Protein AF-0000000077481425 (afdb_homodimer)

Nearest PDB structures (foldseek):
  7lt1-assembly1_A  TM=8.661E-01  e=5.786E-33  Homo sapiens
  7lt1-assembly2_B  TM=8.336E-01  e=1.258E-30  Homo sapiens
  5eog-assembly5_C  TM=7.168E-01  e=2.302E-15  Homo sapiens
  5eog-assembly2_B  TM=7.004E-01  e=5.080E-15  Homo sapiens
  5eom-assembly1_A  TM=6.920E-01  e=1.063E-14  Homo sapiens

Radius of gyration: 34.65 Å; Cα contacts (8 Å, |Δi|>4): 1442; chains: 2; bounding box: 66×109×74 Å

InterPro domains:
  IPR024810 MAB21L/Cyclic GMP-AMP synthase-like receptor [SM01265] (107-386)
  IPR046903 Mab-21-like, nucleotidyltransferase domain [PF03281] (161-279)
  IPR046906 Mab-21-like, HhH/H2TH-like domain [PF20266] (308-381)

Secondary structure (DSSP, 8-state):
------PPPB-TTT--BHHHHHHHHHHHHHHHHHHHHHHHHTTHHHHHHHHHHHHHHHHHHH-TTSPPGGG-EEEE-TTS----S--GGGS-HHHHS-STT--EEEEEEEEEEE-HHHHHHHEETTSSSTTEEEEE--SHHHHHHTGGGEEEEEETTEEEEEE-HHHHHHHHHHHHHHHHTTPPPPTTEEEEEEEETTEEEEEEEETTS--EEEEEEEEEEE-S--GGGGGGGGS--TTTTTSHHHHHHH-EEEES---TTS-TTT-EEEE-HHHHHHHHTTS-HHHHHHHHHHHHHHHHHSTT-SS--HHHHHHHHHHHHHHS-HHHHH-GGGHHHHHHHHHHHHHHHHHHT--B-SS-TT-BTTTT--HHHHHHHHHHHHHHHH-HHHHHHHHHHHHHHHHHHHHHHS--------------------------HHHHHHHHHHHHHHHHTTTS-EEEEEETTEEEEEEEEEETTEE-/------PPPB-TTT--BHHHHHHHHHHHHHHHHHHHHHHHHTTHHHHHHHHHHHHHHHHHHH-TTSPPGGG-EEE-BTTTB---S--GGGS-HHHHS-STT--EEEEEEEEEEE-HHHHHHHEETTSSSTTEEEEB--SHHHHHHTGGGEEEEEETTEEEEEE-HHHHHHHHHHHHHHHHTTPPPPTTEEEEEEEETTEEEEEEEETTS--EEEEEEEEEEE-S--GGGGGGGGS--TTTTTSHHHHHHH-EEEES---TTS-TTT-EEEE-HHHHHHHHTTS-HHHHHHHHHHHHHHHHHTTT-SS--HHHHHHHHHHHHHHS-HHHHH-GGGHHHHHHHHHHHHHHHHHHT--B-SS-TT-BTTTT--HHHHHHHHHHHHHHHH-HHHHHHHHHHHHHHHHHHHHHHS--------------------------HHHHHHHHHHHHHHHHTTTS-EEEEEETTEEEEEEEEEETTEE-

Foldseek 3Di:
DPDPPPDFDADPQQRHGLVVVLVLLVLLVVLLVVLVVLQVVLVPPVVVVVVVLVLQVVLCVLPVLFDHQVPKDKAQLVLLERDWLDQVVLFDLDVNCDPLSAREIEIETASAEAEQVQCQVQWAPVAADPQKTWGFDDDPVVCVSQVQQWDWDDDPRDITITGFLVRVLVVVCVSSCVRVVVDDDDVQWDWDWDDRRSWIKIWIDGDLHGIYIYTYHYKHFYAFEDPLLPVLVVDDFLCPPPCVVVQGGRGWIWGQDHDPPHDSGGMTGITSSRSLVSVVVPQAPLLVSLLSLLCSLLCVLCSPASQDGPVLLSQLVRVVSRVDDSVLSNDSSCSVVSNLVSLVSLLVCLVVQAGAGSSNRVDGSSVPPDNVRRVVSSVSSSVCSNHVCVRSVVSSVVSVVVVVVSCVVDDPPPPPDDDDCPDPPPPPPPDPPPPPPQNVQLVVVVVVVCVVQPPWDKAFDADPVRRRDRPWIDTHNDID/DPPPPPDFDADPQQRHGLVVVLVLLVLLVVLLVVLVVQQVVLVPPVVVVVVVLVLQVVLCVLPVLFDHQVPKDKAFASQLARDWLDQCVLFDLDPNCDPLSAREIEIETASAEAEQVQCQVQWAPVAADPQKTWGFDDDPVVCVSQVQQWDWDDDPRDITITGFLVRVLVVVCVSSCVRVVPDDDDVQWDWDWDDRRSWIKIWIDGGLHGIYIYTYHYKHFYAFEDPLLVVLVVDDFLCPPPQVVVQGGRGWIWGQDHDPPHDSTGMTGITSSRSLVSVVVPQAPLLSSLLSLLCSLLCVLVSPQSQDGPVLLSQLVRVVSRVDDSVLSNDSSCSVVSNLVSLVSLLVCLVVQAGAGSSNRVDGSSVPPDNVRRVVSSVSSSVCSNHVCVRSVVSSVVSVVVVVVSCVVDPPPPPPDDDDCPDPPPPDPPDPPPPPPQNVQLVVVVVVVCVVQPPWDKAFDADPVRRRDRPWIDTHNDID

Organism: Branchiostoma lanceolatum (NCBI:txid7740)

Structure (mmCIF, N/CA/C/O backbone):
data_AF-0000000077481425-model_v1
#
loop_
_entity.id
_entity.type
_entity.pdbx_description
1 polymer 'MB21D2 protein'
#
loop_
_atom_site.group_PDB
_atom_site.id
_atom_site.type_symbol
_atom_site.label_atom_id
_atom_site.label_alt_id
_atom_site.label_comp_id
_atom_site.label_asym_id
_atom_site.label_entity_id
_atom_site.label_seq_id
_atom_site.pdbx_PDB_ins_code
_atom_site.Cartn_x
_atom_site.Cartn_y
_atom_site.Cartn_z
_atom_site.occupancy
_atom_site.B_iso_or_equiv
_atom_site.auth_seq_id
_atom_site.auth_comp_id
_atom_site.auth_asym_id
_atom_site.auth_atom_id
_atom_site.pdbx_PDB_model_num
ATOM 1 N N . MET A 1 1 ? 41.625 13.18 6.562 1 22.5 1 MET A N 1
ATOM 2 C CA . MET A 1 1 ? 40.562 13.016 5.59 1 22.5 1 MET A CA 1
ATOM 3 C C . MET A 1 1 ? 39.469 12.125 6.145 1 22.5 1 MET A C 1
ATOM 5 O O . MET A 1 1 ? 39.688 10.938 6.383 1 22.5 1 MET A O 1
ATOM 9 N N . ALA A 1 2 ? 38.625 12.461 7.023 1 29.19 2 ALA A N 1
ATOM 10 C CA . ALA A 1 2 ? 37.875 11.617 7.953 1 29.19 2 ALA A CA 1
ATOM 11 C C . ALA A 1 2 ? 37 10.617 7.199 1 29.19 2 ALA A C 1
ATOM 13 O O . ALA A 1 2 ? 36.375 10.961 6.188 1 29.19 2 ALA A O 1
ATOM 14 N N . ALA A 1 3 ? 37.125 9.445 7.207 1 36.25 3 ALA A N 1
ATOM 15 C CA . ALA A 1 3 ? 36.469 8.289 6.602 1 36.25 3 ALA A CA 1
ATOM 16 C C . ALA A 1 3 ? 34.969 8.422 6.684 1 36.25 3 ALA A C 1
ATOM 18 O O . ALA A 1 3 ? 34.406 8.539 7.773 1 36.25 3 ALA A O 1
ATOM 19 N N . SER A 1 4 ? 34.25 9.07 5.844 1 41.47 4 SER A N 1
ATOM 20 C CA . SER A 1 4 ? 32.812 9.336 5.777 1 41.47 4 SER A CA 1
ATOM 21 C C . SER A 1 4 ? 32 8.125 6.227 1 41.47 4 SER A C 1
ATOM 23 O O . SER A 1 4 ? 32.156 7.031 5.68 1 41.47 4 SER A O 1
ATOM 25 N N . GLU A 1 5 ? 31.812 7.848 7.379 1 51.16 5 GLU A N 1
ATOM 26 C CA . GLU A 1 5 ? 31.156 6.711 8.016 1 51.16 5 GLU A CA 1
ATOM 27 C C . GLU A 1 5 ? 29.922 6.277 7.227 1 51.16 5 GLU A C 1
ATOM 29 O O . GLU A 1 5 ? 28.984 7.062 7.039 1 51.16 5 GLU A O 1
ATOM 34 N N . GLU A 1 6 ? 30.078 5.43 6.227 1 65.31 6 GLU A N 1
ATOM 35 C CA . GLU A 1 6 ? 29.062 4.875 5.336 1 65.31 6 GLU A CA 1
ATOM 36 C C . GLU A 1 6 ? 27.922 4.258 6.129 1 65.31 6 GLU A C 1
ATOM 38 O O . GLU A 1 6 ? 28.125 3.365 6.949 1 65.31 6 GLU A O 1
ATOM 43 N N . TRP A 1 7 ? 26.859 5.023 6.434 1 75.12 7 TRP A N 1
ATOM 44 C CA . TRP A 1 7 ? 25.703 4.562 7.199 1 75.12 7 TRP A CA 1
ATOM 45 C C . TRP A 1 7 ? 24.906 3.523 6.414 1 75.12 7 TRP A C 1
ATOM 47 O O . TRP A 1 7 ? 24.812 3.613 5.188 1 75.12 7 TRP A O 1
ATOM 57 N N . GLU A 1 8 ? 24.609 2.473 7.18 1 85 8 GLU A N 1
ATOM 58 C CA . GLU A 1 8 ? 23.75 1.431 6.621 1 85 8 GLU A CA 1
ATOM 59 C C . GLU A 1 8 ? 22.344 1.969 6.32 1 85 8 GLU A C 1
ATOM 61 O O . GLU A 1 8 ? 21.75 2.652 7.152 1 85 8 GLU A O 1
ATOM 66 N N . PRO A 1 9 ? 21.922 1.744 5.082 1 91.5 9 PRO A N 1
ATOM 67 C CA . PRO A 1 9 ? 20.578 2.205 4.762 1 91.5 9 PRO A CA 1
ATOM 68 C C . PRO A 1 9 ? 19.5 1.534 5.617 1 91.5 9 PRO A C 1
ATOM 70 O O . PRO A 1 9 ? 19.688 0.405 6.078 1 91.5 9 PRO A O 1
ATOM 73 N N . LEU A 1 10 ? 18.438 2.32 5.918 1 94.12 10 LEU A N 1
ATOM 74 C CA . LEU A 1 10 ? 17.266 1.813 6.637 1 94.12 10 LEU A CA 1
ATOM 75 C C . LEU A 1 10 ? 16.094 1.618 5.688 1 94.12 10 LEU A C 1
ATOM 77 O O . LEU A 1 10 ? 16.016 2.281 4.652 1 94.12 10 LEU A O 1
ATOM 81 N N . ASP A 1 11 ? 15.344 0.599 6.027 1 94.56 11 ASP A N 1
ATOM 82 C CA . ASP A 1 11 ? 14.008 0.583 5.449 1 94.56 11 ASP A CA 1
ATOM 83 C C . ASP A 1 11 ? 13.117 1.648 6.09 1 94.56 11 ASP A C 1
ATOM 85 O O . ASP A 1 11 ? 12.867 1.613 7.297 1 94.56 11 ASP A O 1
ATOM 89 N N . PHE A 1 12 ? 12.609 2.529 5.383 1 96.44 12 PHE A N 1
ATOM 90 C CA . PHE A 1 12 ? 11.914 3.703 5.895 1 96.44 12 PHE A CA 1
ATOM 91 C C . PHE A 1 12 ? 10.672 3.295 6.672 1 96.44 12 PHE A C 1
ATOM 93 O O . PHE A 1 12 ? 10.398 3.834 7.746 1 96.44 12 PHE A O 1
ATOM 100 N N . ARG A 1 13 ? 9.906 2.373 6.184 1 95 13 ARG A N 1
ATOM 101 C CA . ARG A 1 13 ? 8.617 2.008 6.773 1 95 13 ARG A CA 1
ATOM 102 C C . ARG A 1 13 ? 8.812 1.281 8.102 1 95 13 ARG A C 1
ATOM 104 O O . ARG A 1 13 ? 8.18 1.626 9.102 1 95 13 ARG A O 1
ATOM 111 N N . SER A 1 14 ? 9.656 0.322 8.102 1 93.12 14 SER A N 1
ATOM 112 C CA . SER A 1 14 ? 9.828 -0.497 9.297 1 93.12 14 SER A CA 1
ATOM 113 C C . SER A 1 14 ? 10.906 0.075 10.211 1 93.12 14 SER A C 1
ATOM 115 O O . SER A 1 14 ? 10.961 -0.248 11.398 1 93.12 14 SER A O 1
ATOM 117 N N . GLY A 1 15 ? 11.82 0.828 9.664 1 93.06 15 GLY A N 1
ATOM 118 C CA . GLY A 1 15 ? 12.922 1.376 10.438 1 93.06 15 GLY A CA 1
ATOM 119 C C . GLY A 1 15 ? 14.07 0.4 10.617 1 93.06 15 GLY A C 1
ATOM 120 O O . GLY A 1 15 ? 15.07 0.721 11.258 1 93.06 15 GLY A O 1
ATOM 121 N N . ILE A 1 16 ? 14.047 -0.733 9.945 1 91.88 16 ILE A N 1
ATOM 122 C CA . ILE A 1 16 ? 15.055 -1.776 10.125 1 91.88 16 ILE A CA 1
ATOM 123 C C . ILE A 1 16 ? 16.234 -1.529 9.18 1 91.88 16 ILE A C 1
ATOM 125 O O . ILE A 1 16 ? 16.047 -1.036 8.062 1 91.88 16 ILE A O 1
ATOM 129 N N . GLU A 1 17 ? 17.406 -1.892 9.664 1 93.25 17 GLU A N 1
ATOM 130 C CA . GLU A 1 17 ? 18.594 -1.773 8.82 1 93.25 17 GLU A CA 1
ATOM 131 C C . GLU A 1 17 ? 18.594 -2.824 7.711 1 93.25 17 GLU A C 1
ATOM 133 O O . GLU A 1 17 ? 18.188 -3.967 7.934 1 93.25 17 GLU A O 1
ATOM 138 N N . HIS A 1 18 ? 19.016 -2.422 6.539 1 94.62 18 HIS A N 1
ATOM 139 C CA . HIS A 1 18 ? 19.094 -3.344 5.41 1 94.62 18 HIS A CA 1
ATOM 140 C C . HIS A 1 18 ? 19.953 -4.559 5.754 1 94.62 18 HIS A C 1
ATOM 142 O O . HIS A 1 18 ? 19.656 -5.676 5.324 1 94.62 18 HIS A O 1
ATOM 148 N N . GLU A 1 19 ? 21 -4.324 6.516 1 92.56 19 GLU A N 1
ATOM 149 C CA . GLU A 1 19 ? 21.875 -5.422 6.902 1 92.56 19 GLU A CA 1
ATOM 150 C C . GLU A 1 19 ? 21.125 -6.473 7.719 1 92.56 19 GLU A C 1
ATOM 152 O O . GLU A 1 19 ? 21.344 -7.672 7.547 1 92.56 19 GLU A O 1
ATOM 157 N N . GLU A 1 20 ? 20.25 -6.02 8.539 1 90.12 20 GLU A N 1
ATOM 158 C CA . GLU A 1 20 ? 19.453 -6.945 9.344 1 90.12 20 GLU A CA 1
ATOM 159 C C . GLU A 1 20 ? 18.531 -7.785 8.477 1 90.12 20 GLU A C 1
ATOM 161 O O . GLU A 1 20 ? 18.344 -8.977 8.727 1 90.12 20 GLU A O 1
ATOM 166 N N . ILE A 1 21 ? 18 -7.203 7.473 1 92.44 21 ILE A N 1
ATOM 167 C CA . ILE A 1 21 ? 17.125 -7.918 6.551 1 92.44 21 ILE A CA 1
ATOM 168 C C . ILE A 1 21 ? 17.922 -8.961 5.773 1 92.44 21 ILE A C 1
ATOM 170 O O . ILE A 1 21 ? 17.469 -10.094 5.59 1 92.44 21 ILE A O 1
ATOM 174 N N . ARG A 1 22 ? 19.109 -8.57 5.324 1 93.38 22 ARG A N 1
ATOM 175 C CA . ARG A 1 22 ? 19.969 -9.516 4.617 1 93.38 22 ARG A CA 1
ATOM 176 C C . ARG A 1 22 ? 20.312 -10.711 5.5 1 93.38 22 ARG A C 1
ATOM 178 O O . ARG A 1 22 ? 20.328 -11.852 5.031 1 93.38 22 ARG A O 1
ATOM 185 N N . ASN A 1 23 ? 20.453 -10.406 6.738 1 88.69 23 ASN A N 1
ATOM 186 C CA . ASN A 1 23 ? 20.766 -11.477 7.68 1 88.69 23 ASN A CA 1
ATOM 187 C C . ASN A 1 23 ? 19.578 -12.406 7.887 1 88.69 23 ASN A C 1
ATOM 189 O O . ASN A 1 23 ? 19.75 -13.625 7.996 1 88.69 23 ASN A O 1
ATOM 193 N N . LEU A 1 24 ? 18.469 -11.844 7.969 1 87.94 24 LEU A N 1
ATOM 194 C CA . LEU A 1 24 ? 17.266 -12.641 8.148 1 87.94 24 LEU A CA 1
ATOM 195 C C . LEU A 1 24 ? 17.016 -13.531 6.934 1 87.94 24 LEU A C 1
ATOM 197 O O . LEU A 1 24 ? 16.625 -14.695 7.082 1 87.94 24 LEU A O 1
ATOM 201 N N . VAL A 1 25 ? 17.234 -13.008 5.766 1 90.06 25 VAL A N 1
ATOM 202 C CA . VAL A 1 25 ? 17.031 -13.766 4.535 1 90.06 25 VAL A CA 1
ATOM 203 C C . VAL A 1 25 ? 18.062 -14.898 4.457 1 90.06 25 VAL A C 1
ATOM 205 O O . VAL A 1 25 ? 17.734 -16.016 4.059 1 90.06 25 VAL A O 1
ATOM 208 N N . ALA A 1 26 ? 19.266 -14.57 4.863 1 87.38 26 ALA A N 1
ATOM 209 C CA . ALA A 1 26 ? 20.312 -15.594 4.883 1 87.38 26 ALA A CA 1
ATOM 210 C C . ALA A 1 26 ? 19.969 -16.703 5.871 1 87.38 26 ALA A C 1
ATOM 212 O O . ALA A 1 26 ? 20.234 -17.875 5.609 1 87.38 26 ALA A O 1
ATOM 213 N N . TYR A 1 27 ? 19.422 -16.312 6.941 1 84.62 27 TYR A N 1
ATOM 214 C CA . TYR A 1 27 ? 19.016 -17.281 7.953 1 84.62 27 TYR A CA 1
ATOM 215 C C . TYR A 1 27 ? 17.922 -18.203 7.418 1 84.62 27 TYR A C 1
ATOM 217 O O . TYR A 1 27 ? 17.969 -19.422 7.637 1 84.62 27 TYR A O 1
ATOM 225 N N . PHE A 1 28 ? 17 -17.672 6.742 1 84.94 28 PHE A N 1
ATOM 226 C CA . PHE A 1 28 ? 15.938 -18.469 6.137 1 84.94 28 PHE A CA 1
ATOM 227 C C . PHE A 1 28 ? 16.5 -19.422 5.082 1 84.94 28 PHE A C 1
ATOM 229 O O . PHE A 1 28 ? 16.047 -20.547 4.949 1 84.94 28 PHE A O 1
ATOM 236 N N . LYS A 1 29 ? 17.406 -18.906 4.355 1 82.62 29 LYS A N 1
ATOM 237 C CA . LYS A 1 29 ? 18.047 -19.719 3.33 1 82.62 29 LYS A CA 1
ATOM 238 C C . LYS A 1 29 ? 18.703 -20.953 3.945 1 82.62 29 LYS A C 1
ATOM 240 O O . LYS A 1 29 ? 18.625 -22.047 3.398 1 82.62 29 LYS A O 1
ATOM 245 N N . ARG A 1 30 ? 19.375 -20.766 4.992 1 79.88 30 ARG A N 1
ATOM 246 C CA . ARG A 1 30 ? 20.031 -21.875 5.688 1 79.88 30 ARG A CA 1
ATOM 247 C C . ARG A 1 30 ? 19 -22.891 6.172 1 79.88 30 ARG A C 1
ATOM 249 O O . ARG A 1 30 ? 19.25 -24.109 6.125 1 79.88 30 ARG A O 1
ATOM 256 N N . TYR A 1 31 ? 17.953 -22.422 6.605 1 75.06 31 TYR A N 1
ATOM 257 C CA . TYR A 1 31 ? 16.875 -23.312 7.031 1 75.06 31 TYR A CA 1
ATOM 258 C C . TYR A 1 31 ? 16.359 -24.141 5.863 1 75.06 31 TYR A C 1
ATOM 260 O O . TYR A 1 31 ? 16.188 -25.359 5.996 1 75.06 31 TYR A O 1
ATOM 268 N N . GLN A 1 32 ? 16.094 -23.516 4.781 1 74.25 32 GLN A N 1
ATOM 269 C CA . GLN A 1 32 ? 15.586 -24.219 3.613 1 74.25 32 GLN A CA 1
ATOM 270 C C . GLN A 1 32 ? 16.562 -25.297 3.146 1 74.25 32 GLN A C 1
ATOM 272 O O . GLN A 1 32 ? 16.141 -26.391 2.746 1 74.25 32 GLN A O 1
ATOM 277 N N . GLN A 1 33 ? 17.766 -24.938 3.217 1 73.88 33 GLN A N 1
ATOM 278 C CA . GLN A 1 33 ? 18.797 -25.891 2.824 1 73.88 33 GLN A CA 1
ATOM 279 C C . GLN A 1 33 ? 18.844 -27.078 3.785 1 73.88 33 GLN A C 1
ATOM 281 O O . GLN A 1 33 ? 19.016 -28.234 3.359 1 73.88 33 GLN A O 1
ATOM 286 N N . HIS A 1 34 ? 18.734 -26.75 4.938 1 72.12 34 HIS A N 1
ATOM 287 C CA . HIS A 1 34 ? 18.719 -27.797 5.953 1 72.12 34 HIS A CA 1
ATOM 288 C C . HIS A 1 34 ? 17.516 -28.719 5.758 1 72.12 34 HIS A C 1
ATOM 290 O O . HIS A 1 34 ? 17.656 -29.938 5.824 1 72.12 34 HIS A O 1
ATOM 296 N N . MET A 1 35 ? 16.438 -28.156 5.508 1 69.19 35 MET A N 1
ATOM 297 C CA . MET A 1 35 ? 15.211 -28.922 5.309 1 69.19 35 MET A CA 1
ATOM 298 C C . MET A 1 35 ? 15.32 -29.797 4.062 1 69.19 35 MET A C 1
ATOM 300 O O . MET A 1 35 ? 14.852 -30.938 4.055 1 69.19 35 MET A O 1
ATOM 304 N N . ALA A 1 36 ? 15.812 -29.203 3.053 1 68.12 36 ALA A N 1
ATOM 305 C CA . ALA A 1 36 ? 16.016 -29.984 1.825 1 68.12 36 ALA A CA 1
ATOM 306 C C . ALA A 1 36 ? 16.906 -31.188 2.072 1 68.12 36 ALA A C 1
ATOM 308 O O . ALA A 1 36 ? 16.672 -32.25 1.53 1 68.12 36 ALA A O 1
ATOM 309 N N . LYS A 1 37 ? 17.906 -31.016 2.871 1 68.31 37 LYS A N 1
ATOM 310 C CA . LYS A 1 37 ? 18.828 -32.094 3.213 1 68.31 37 LYS A CA 1
ATOM 311 C C . LYS A 1 37 ? 18.141 -33.156 4.039 1 68.31 37 LYS A C 1
ATOM 313 O O . LYS A 1 37 ? 18.344 -34.375 3.814 1 68.31 37 LYS A O 1
ATOM 318 N N . VAL A 1 38 ? 17.344 -32.719 4.914 1 65.94 38 VAL A N 1
ATOM 319 C CA . VAL A 1 38 ? 16.609 -33.656 5.766 1 65.94 38 VAL A CA 1
ATOM 320 C C . VAL A 1 38 ? 15.641 -34.469 4.914 1 65.94 38 VAL A C 1
ATOM 322 O O . VAL A 1 38 ? 15.531 -35.688 5.102 1 65.94 38 VAL A O 1
ATOM 325 N N . CYS A 1 39 ? 14.984 -33.844 4.023 1 64.94 39 CYS A N 1
ATOM 326 C CA . CYS A 1 39 ? 14.016 -34.531 3.176 1 64.94 39 CYS A CA 1
ATOM 327 C C . CYS A 1 39 ? 14.711 -35.531 2.252 1 64.94 39 CYS A C 1
ATOM 329 O O . CYS A 1 39 ? 14.164 -36.594 1.973 1 64.94 39 CYS A O 1
ATOM 331 N N . ARG A 1 40 ? 15.852 -35.25 1.825 1 64.62 40 ARG A N 1
ATOM 332 C CA . ARG A 1 40 ? 16.609 -36.125 0.938 1 64.62 40 ARG A CA 1
ATOM 333 C C . ARG A 1 40 ? 17.156 -37.312 1.696 1 64.62 40 ARG A C 1
ATOM 335 O O . ARG A 1 40 ? 17.156 -38.438 1.172 1 64.62 40 ARG A O 1
ATOM 342 N N . THR A 1 41 ? 17.672 -37 2.768 1 63.34 41 THR A N 1
ATOM 343 C CA . THR A 1 41 ? 18.328 -38.062 3.551 1 63.34 41 THR A CA 1
ATOM 344 C C . THR A 1 41 ? 17.297 -39.062 4.062 1 63.34 41 THR A C 1
ATOM 346 O O . THR A 1 41 ? 17.594 -40.25 4.164 1 63.34 41 THR A O 1
ATOM 349 N N . LYS A 1 42 ? 16.203 -38.625 4.355 1 60 42 LYS A N 1
ATOM 350 C CA . LYS A 1 42 ? 15.219 -39.562 4.891 1 60 42 LYS A CA 1
ATOM 351 C C . LYS A 1 42 ? 14.586 -40.406 3.781 1 60 42 LYS A C 1
ATOM 353 O O . LYS A 1 42 ? 13.836 -41.344 4.055 1 60 42 LYS A O 1
ATOM 358 N N . GLY A 1 43 ? 15.188 -40.438 2.533 1 56.25 43 GLY A N 1
ATOM 359 C CA . GLY A 1 43 ? 14.859 -41.312 1.427 1 56.25 43 GLY A CA 1
ATOM 360 C C . GLY A 1 43 ? 13.414 -41.188 0.982 1 56.25 43 GLY A C 1
ATOM 361 O O . GLY A 1 43 ? 12.898 -42.062 0.273 1 56.25 43 GLY A O 1
ATOM 362 N N . GLY A 1 44 ? 12.742 -40.062 1.331 1 62.44 44 GLY A N 1
ATOM 363 C CA . GLY A 1 44 ? 11.297 -40.094 1.196 1 62.44 44 GLY A CA 1
ATOM 364 C C . GLY A 1 44 ? 10.812 -39.562 -0.135 1 62.44 44 GLY A C 1
ATOM 365 O O . GLY A 1 44 ? 9.891 -40.094 -0.738 1 62.44 44 GLY A O 1
ATOM 366 N N . GLU A 1 45 ? 11.695 -38.812 -0.823 1 71.25 45 GLU A N 1
ATOM 367 C CA . GLU A 1 45 ? 11.18 -38.188 -2.031 1 71.25 45 GLU A CA 1
ATOM 368 C C . GLU A 1 45 ? 11.32 -39.094 -3.242 1 71.25 45 GLU A C 1
ATOM 370 O O . GLU A 1 45 ? 10.375 -39.281 -4.02 1 71.25 45 GLU A O 1
ATOM 375 N N . GLU A 1 46 ? 12.516 -39.719 -3.371 1 74.5 46 GLU A N 1
ATOM 376 C CA . GLU A 1 46 ? 12.742 -40.594 -4.516 1 74.5 46 GLU A CA 1
ATOM 377 C C . GLU A 1 46 ? 11.859 -41.812 -4.445 1 74.5 46 GLU A C 1
ATOM 379 O O . GLU A 1 46 ? 11.312 -42.25 -5.457 1 74.5 46 GLU A O 1
ATOM 384 N N . ALA A 1 47 ? 11.742 -42.344 -3.295 1 76.88 47 ALA A N 1
ATOM 385 C CA . ALA A 1 47 ? 10.93 -43.531 -3.111 1 76.88 47 ALA A CA 1
ATOM 386 C C . ALA A 1 47 ? 9.453 -43.25 -3.385 1 76.88 47 ALA A C 1
ATOM 388 O O . ALA A 1 47 ? 8.758 -44.062 -4 1 76.88 47 ALA A O 1
ATOM 389 N N . THR A 1 48 ? 9.008 -42.156 -2.912 1 80.75 48 THR A N 1
ATOM 390 C CA . THR A 1 48 ? 7.613 -41.812 -3.113 1 80.75 48 THR A CA 1
ATOM 391 C C . THR A 1 48 ? 7.34 -41.5 -4.586 1 80.75 48 THR A C 1
ATOM 393 O O . THR A 1 48 ? 6.254 -41.812 -5.094 1 80.75 48 THR A O 1
ATOM 396 N N . ARG A 1 49 ? 8.312 -40.938 -5.246 1 81 49 ARG A N 1
ATOM 397 C CA . ARG A 1 49 ? 8.156 -40.656 -6.672 1 81 49 ARG A CA 1
ATOM 398 C C . ARG A 1 49 ? 8.062 -41.969 -7.469 1 81 49 ARG A C 1
ATOM 400 O O . ARG A 1 49 ? 7.23 -42.062 -8.375 1 81 49 ARG A O 1
ATOM 407 N N . GLU A 1 50 ? 8.898 -42.844 -7.168 1 83.62 50 GLU A N 1
ATOM 408 C CA . GLU A 1 50 ? 8.859 -44.125 -7.832 1 83.62 50 GLU A CA 1
ATOM 409 C C . GLU A 1 50 ? 7.531 -44.844 -7.582 1 83.62 50 GLU A C 1
ATOM 411 O O . GLU A 1 50 ? 6.973 -45.469 -8.492 1 83.62 50 GLU A O 1
ATOM 416 N N . PHE A 1 51 ? 7.113 -44.812 -6.465 1 86.56 51 PHE A N 1
ATOM 417 C CA . PHE A 1 51 ? 5.82 -45.406 -6.121 1 86.56 51 PHE A CA 1
ATOM 418 C C . PHE A 1 51 ? 4.707 -44.75 -6.953 1 86.56 51 PHE A C 1
ATOM 420 O O . PHE A 1 51 ? 3.855 -45.469 -7.496 1 86.56 51 PHE A O 1
ATOM 427 N N . MET A 1 52 ? 4.75 -43.469 -6.992 1 87.31 52 MET A N 1
ATOM 428 C CA . MET A 1 52 ? 3.723 -42.719 -7.734 1 87.31 52 MET A CA 1
ATOM 429 C C . MET A 1 52 ? 3.768 -43.094 -9.219 1 87.31 52 MET A C 1
ATOM 431 O O . MET A 1 52 ? 2.725 -43.281 -9.852 1 87.31 52 MET A O 1
ATOM 435 N N . GLU A 1 53 ? 4.934 -43.156 -9.758 1 88.56 53 GLU A N 1
ATOM 436 C CA . GLU A 1 53 ? 5.074 -43.562 -11.164 1 88.56 53 GLU A CA 1
ATOM 437 C C . GLU A 1 53 ? 4.527 -44.969 -11.406 1 88.56 53 GLU A C 1
ATOM 439 O O . GLU A 1 53 ? 3.889 -45.219 -12.43 1 88.56 53 GLU A O 1
ATOM 444 N N . ASN A 1 54 ? 4.797 -45.812 -10.477 1 90.31 54 ASN A N 1
ATOM 445 C CA . ASN A 1 54 ? 4.27 -47.156 -10.586 1 90.31 54 ASN A CA 1
ATOM 446 C C . ASN A 1 54 ? 2.748 -47.188 -10.484 1 90.31 54 ASN A C 1
ATOM 448 O O . ASN A 1 54 ? 2.084 -47.906 -11.219 1 90.31 54 ASN A O 1
ATOM 452 N N . LEU A 1 55 ? 2.281 -46.5 -9.586 1 92.69 55 LEU A N 1
ATOM 453 C CA . LEU A 1 55 ? 0.835 -46.375 -9.43 1 92.69 55 LEU A CA 1
ATOM 454 C C . LEU A 1 55 ? 0.191 -45.906 -10.727 1 92.69 55 LEU A C 1
ATOM 456 O O . LEU A 1 55 ? -0.823 -46.438 -11.164 1 92.69 55 LEU A O 1
ATOM 460 N N . LEU A 1 56 ? 0.773 -44.938 -11.328 1 92.94 56 LEU A N 1
ATOM 461 C CA . LEU A 1 56 ? 0.2 -44.312 -12.523 1 92.94 56 LEU A CA 1
ATOM 462 C C . LEU A 1 56 ? 0.359 -45.219 -13.734 1 92.94 56 LEU A C 1
ATOM 464 O O . LEU A 1 56 ? -0.456 -45.188 -14.656 1 92.94 56 LEU A O 1
ATOM 468 N N . ARG A 1 57 ? 1.369 -46.062 -13.711 1 93.88 57 ARG A N 1
ATOM 469 C CA . ARG A 1 57 ? 1.487 -47.094 -14.734 1 93.88 57 ARG A CA 1
ATOM 470 C C . ARG A 1 57 ? 0.334 -48.094 -14.641 1 93.88 57 ARG A C 1
ATOM 472 O O . ARG A 1 57 ? -0.161 -48.594 -15.656 1 93.88 57 ARG A O 1
ATOM 479 N N . LEU A 1 58 ? -0.034 -48.406 -13.438 1 95.12 58 LEU A N 1
ATOM 480 C CA . LEU A 1 58 ? -1.158 -49.312 -13.219 1 95.12 58 LEU A CA 1
ATOM 481 C C . LEU A 1 58 ? -2.467 -48.656 -13.672 1 95.12 58 LEU A C 1
ATOM 483 O O . LEU A 1 58 ? -3.363 -49.344 -14.156 1 95.12 58 LEU A O 1
ATOM 487 N N . VAL A 1 59 ? -2.562 -47.406 -13.492 1 96.06 59 VAL A N 1
ATOM 488 C CA . VAL A 1 59 ? -3.752 -46.688 -13.969 1 96.06 59 VAL A CA 1
ATOM 489 C C . VAL A 1 59 ? -3.83 -46.781 -15.492 1 96.06 59 VAL A C 1
ATOM 491 O O . VAL A 1 59 ? -4.91 -46.969 -16.062 1 96.06 59 VAL A O 1
ATOM 494 N N . HIS A 1 60 ? -2.67 -46.594 -16.156 1 95.94 60 HIS A N 1
ATOM 495 C CA . HIS A 1 60 ? -2.615 -46.75 -17.609 1 95.94 60 HIS A CA 1
ATOM 496 C C . HIS A 1 60 ? -3.078 -48.156 -18.031 1 95.94 60 HIS A C 1
ATOM 498 O O . HIS A 1 60 ? -3.771 -48.281 -19.047 1 95.94 60 HIS A O 1
ATOM 504 N N . LYS A 1 61 ? -2.715 -49.156 -17.312 1 95.12 61 LYS A N 1
ATOM 505 C CA . LYS A 1 61 ? -3.129 -50.5 -17.609 1 95.12 61 LYS A CA 1
ATOM 506 C C . LYS A 1 61 ? -4.629 -50.688 -17.406 1 95.12 61 LYS A C 1
ATOM 508 O O . LYS A 1 61 ? -5.277 -51.438 -18.141 1 95.12 61 LYS A O 1
ATOM 513 N N . TYR A 1 62 ? -5.117 -50.031 -16.422 1 95.5 62 TYR A N 1
ATOM 514 C CA . TYR A 1 62 ? -6.547 -50.062 -16.125 1 95.5 62 TYR A CA 1
ATOM 515 C C . TYR A 1 62 ? -7.355 -49.406 -17.234 1 95.5 62 TYR A C 1
ATOM 517 O O . TYR A 1 62 ? -8.398 -49.906 -17.656 1 95.5 62 TYR A O 1
ATOM 525 N N . ASP A 1 63 ? -6.945 -48.25 -17.672 1 96.19 63 ASP A N 1
ATOM 526 C CA . ASP A 1 63 ? -7.551 -47.5 -18.766 1 96.19 63 ASP A CA 1
ATOM 527 C C . ASP A 1 63 ? -6.484 -46.906 -19.688 1 96.19 63 ASP A C 1
ATOM 529 O O . ASP A 1 63 ? -5.781 -45.969 -19.312 1 96.19 63 ASP A O 1
ATOM 533 N N . ARG A 1 64 ? -6.461 -47.312 -20.891 1 94 64 ARG A N 1
ATOM 534 C CA . ARG A 1 64 ? -5.395 -46.969 -21.828 1 94 64 ARG A CA 1
ATOM 535 C C . ARG A 1 64 ? -5.484 -45.531 -22.281 1 94 64 ARG A C 1
ATOM 537 O O . ARG A 1 64 ? -4.531 -45 -22.844 1 94 64 ARG A O 1
ATOM 544 N N . ARG A 1 65 ? -6.547 -44.812 -21.984 1 94.62 65 ARG A N 1
ATOM 545 C CA . ARG A 1 65 ? -6.629 -43.375 -22.266 1 94.62 65 ARG A CA 1
ATOM 546 C C . ARG A 1 65 ? -5.672 -42.594 -21.391 1 94.62 65 ARG A C 1
ATOM 548 O O . ARG A 1 65 ? -5.289 -41.469 -21.719 1 94.62 65 ARG A O 1
ATOM 555 N N . PHE A 1 66 ? -5.387 -43.281 -20.25 1 95.44 66 PHE A N 1
ATOM 556 C CA . PHE A 1 66 ? -4.406 -42.688 -19.344 1 95.44 66 PHE A CA 1
ATOM 557 C C . PHE A 1 66 ? -2.998 -42.812 -19.922 1 95.44 66 PHE A C 1
ATOM 559 O O . PHE A 1 66 ? -2.578 -43.906 -20.312 1 95.44 66 PHE A O 1
ATOM 566 N N . PRO A 1 67 ? -2.33 -41.688 -19.984 1 94.69 67 PRO A N 1
ATOM 567 C CA . PRO A 1 67 ? -1.009 -41.75 -20.609 1 94.69 67 PRO A CA 1
ATOM 568 C C . PRO A 1 67 ? 0.039 -42.406 -19.719 1 94.69 67 PRO A C 1
ATOM 570 O O . PRO A 1 67 ? -0.225 -42.688 -18.547 1 94.69 67 PRO A O 1
ATOM 573 N N . LEU A 1 68 ? 1.174 -42.625 -20.344 1 92.31 68 LEU A N 1
ATOM 574 C CA . LEU A 1 68 ? 2.301 -43.188 -19.609 1 92.31 68 LEU A CA 1
ATOM 575 C C . LEU A 1 68 ? 3.062 -42.094 -18.859 1 92.31 68 LEU A C 1
ATOM 577 O O . LEU A 1 68 ? 3.061 -40.938 -19.281 1 92.31 68 LEU A O 1
ATOM 581 N N . PRO A 1 69 ? 3.744 -42.438 -17.766 1 86.69 69 PRO A N 1
ATOM 582 C CA . PRO A 1 69 ? 4.418 -41.469 -16.906 1 86.69 69 PRO A CA 1
ATOM 583 C C . PRO A 1 69 ? 5.5 -40.688 -17.641 1 86.69 69 PRO A C 1
ATOM 585 O O . PRO A 1 69 ? 5.844 -39.562 -17.25 1 86.69 69 PRO A O 1
ATOM 588 N N . LYS A 1 70 ? 6.086 -41.125 -18.641 1 80.81 70 LYS A N 1
ATOM 589 C CA . LYS A 1 70 ? 7.117 -40.438 -19.406 1 80.81 70 LYS A CA 1
ATOM 590 C C . LYS A 1 70 ? 6.586 -39.125 -19.969 1 80.81 70 LYS A C 1
ATOM 592 O O . LYS A 1 70 ? 7.359 -38.219 -20.25 1 80.81 70 LYS A O 1
ATOM 597 N N . ASP A 1 71 ? 5.305 -39 -19.984 1 81.81 71 ASP A N 1
ATOM 598 C CA . ASP A 1 71 ? 4.668 -37.844 -20.609 1 81.81 71 ASP A CA 1
ATOM 599 C C . ASP A 1 71 ? 4.254 -36.812 -19.547 1 81.81 71 ASP A C 1
ATOM 601 O O . ASP A 1 71 ? 3.734 -35.75 -19.891 1 81.81 71 ASP A O 1
ATOM 605 N N . PHE A 1 72 ? 4.539 -37.188 -18.375 1 85.25 72 PHE A N 1
ATOM 606 C CA . PHE A 1 72 ? 4.066 -36.344 -17.312 1 85.25 72 PHE A CA 1
ATOM 607 C C . PHE A 1 72 ? 5.027 -35.188 -17.078 1 85.25 72 PHE A C 1
ATOM 609 O O . PHE A 1 72 ? 6.234 -35.312 -17.297 1 85.25 72 PHE A O 1
ATOM 616 N N . LEU A 1 73 ? 4.473 -34.062 -16.781 1 81.06 73 LEU A N 1
ATOM 617 C CA . LEU A 1 73 ? 5.262 -32.906 -16.312 1 81.06 73 LEU A CA 1
ATOM 618 C C . LEU A 1 73 ? 5.145 -32.75 -14.805 1 81.06 73 LEU A C 1
ATOM 620 O O . LEU A 1 73 ? 4.043 -32.562 -14.281 1 81.06 73 LEU A O 1
ATOM 624 N N . PHE A 1 74 ? 6.262 -32.938 -14.141 1 76.56 74 PHE A N 1
ATOM 625 C CA . PHE A 1 74 ? 6.305 -32.75 -12.695 1 76.56 74 PHE A CA 1
ATOM 626 C C . PHE A 1 74 ? 6.746 -31.328 -12.352 1 76.56 74 PHE A C 1
ATOM 628 O O . PHE A 1 74 ? 7.852 -30.906 -12.703 1 76.56 74 PHE A O 1
ATOM 635 N N . LEU A 1 75 ? 5.828 -30.578 -11.883 1 73.69 75 LEU A N 1
ATOM 636 C CA . LEU A 1 75 ? 6.129 -29.219 -11.453 1 73.69 75 LEU A CA 1
ATOM 637 C C . LEU A 1 75 ? 6.336 -29.156 -9.945 1 73.69 75 LEU A C 1
ATOM 639 O O . LEU A 1 75 ? 5.59 -29.781 -9.188 1 73.69 75 LEU A O 1
ATOM 643 N N . ARG A 1 76 ? 7.656 -28.719 -9.75 1 62.94 76 ARG A N 1
ATOM 644 C CA . ARG A 1 76 ? 7.906 -28.531 -8.32 1 62.94 76 ARG A CA 1
ATOM 645 C C . ARG A 1 76 ? 7.629 -27.094 -7.902 1 62.94 76 ARG A C 1
ATOM 647 O O . ARG A 1 76 ? 8.086 -26.141 -8.547 1 62.94 76 ARG A O 1
ATOM 654 N N . ASP A 1 77 ? 6.867 -26.672 -7.445 1 49.41 77 ASP A N 1
ATOM 655 C CA . ASP A 1 77 ? 6.637 -25.312 -6.965 1 49.41 77 ASP A CA 1
ATOM 656 C C . ASP A 1 77 ? 7.77 -24.844 -6.047 1 49.41 77 ASP A C 1
ATOM 658 O O . ASP A 1 77 ? 8.344 -25.656 -5.312 1 49.41 77 ASP A O 1
ATOM 662 N N . ASN A 1 78 ? 8.781 -24.281 -6.586 1 44.16 78 ASN A N 1
ATOM 663 C CA . ASN A 1 78 ? 9.961 -23.875 -5.824 1 44.16 78 ASN A CA 1
ATOM 664 C C . ASN A 1 78 ? 9.695 -23.906 -4.324 1 44.16 78 ASN A C 1
ATOM 666 O O . ASN A 1 78 ? 10.625 -24.047 -3.529 1 44.16 78 ASN A O 1
ATOM 670 N N . THR A 1 79 ? 8.828 -22.938 -3.938 1 40.72 79 THR A N 1
ATOM 671 C CA . THR A 1 79 ? 8.484 -23.031 -2.525 1 40.72 79 THR A CA 1
ATOM 672 C C . THR A 1 79 ? 7.891 -24.406 -2.209 1 40.72 79 THR A C 1
ATOM 674 O O . THR A 1 79 ? 7.184 -24.562 -1.212 1 40.72 79 THR A O 1
ATOM 677 N N . PHE A 1 80 ? 8.438 -25.438 -2.873 1 39.91 80 PHE A N 1
ATOM 678 C CA . PHE A 1 80 ? 8 -26.812 -2.768 1 39.91 80 PHE A CA 1
ATOM 679 C C . PHE A 1 80 ? 6.617 -27 -3.377 1 39.91 80 PHE A C 1
ATOM 681 O O . PHE A 1 80 ? 5.918 -27.969 -3.074 1 39.91 80 PHE A O 1
ATOM 688 N N . GLU A 1 81 ? 6.074 -25.797 -4.129 1 42.34 81 GLU A N 1
ATOM 689 C CA . GLU A 1 81 ? 4.699 -25.953 -4.59 1 42.34 81 GLU A CA 1
ATOM 690 C C . GLU A 1 81 ? 4.598 -25.766 -6.102 1 42.34 81 GLU A C 1
ATOM 692 O O . GLU A 1 81 ? 5.277 -24.906 -6.668 1 42.34 81 GLU A O 1
ATOM 697 N N . GLY A 1 82 ? 4.582 -26.656 -6.945 1 41.38 82 GLY A N 1
ATOM 698 C CA . GLY A 1 82 ? 4.066 -26.562 -8.305 1 41.38 82 GLY A CA 1
ATOM 699 C C . GLY A 1 82 ? 2.777 -25.766 -8.391 1 41.38 82 GLY A C 1
ATOM 700 O O . GLY A 1 82 ? 1.808 -26.062 -7.691 1 41.38 82 GLY A O 1
ATOM 701 N N . VAL A 1 83 ? 2.732 -24.281 -8.812 1 51.66 83 VAL A N 1
ATOM 702 C CA . VAL A 1 83 ? 1.489 -23.531 -8.664 1 51.66 83 VAL A CA 1
ATOM 703 C C . VAL A 1 83 ? 0.802 -23.391 -10.023 1 51.66 83 VAL A C 1
ATOM 705 O O . VAL A 1 83 ? 1.466 -23.234 -11.047 1 51.66 83 VAL A O 1
ATOM 708 N N . LEU A 1 84 ? -0.251 -24.016 -10.211 1 46.56 84 LEU A N 1
ATOM 709 C CA . LEU A 1 84 ? -1.145 -23.797 -11.336 1 46.56 84 LEU A CA 1
ATOM 710 C C . LEU A 1 84 ? -2.104 -22.641 -11.047 1 46.56 84 LEU A C 1
ATOM 712 O O . LEU A 1 84 ? -2.377 -22.328 -9.891 1 46.56 84 LEU A O 1
ATOM 716 N N . ASP A 1 85 ? -2.273 -21.875 -12.062 1 46.16 85 ASP A N 1
ATOM 717 C CA . ASP A 1 85 ? -3.277 -20.828 -11.93 1 46.16 85 ASP A CA 1
ATOM 718 C C . ASP A 1 85 ? -4.637 -21.406 -11.555 1 46.16 85 ASP A C 1
ATOM 720 O O . ASP A 1 85 ? -5.441 -21.75 -12.422 1 46.16 85 ASP A O 1
ATOM 724 N N . MET A 1 86 ? -4.73 -21.812 -10.344 1 49.75 86 MET A N 1
ATOM 725 C CA . MET A 1 86 ? -6 -22.344 -9.852 1 49.75 86 MET A CA 1
ATOM 726 C C . MET A 1 86 ? -6.559 -21.469 -8.742 1 49.75 86 MET A C 1
ATOM 728 O O . MET A 1 86 ? -5.801 -20.891 -7.953 1 49.75 86 MET A O 1
ATOM 732 N N . GLN A 1 87 ? -7.852 -21.156 -8.891 1 51.5 87 GLN A N 1
ATOM 733 C CA . GLN A 1 87 ? -8.492 -20.359 -7.852 1 51.5 87 GLN A CA 1
ATOM 734 C C . GLN A 1 87 ? -8.406 -21.031 -6.492 1 51.5 87 GLN A C 1
ATOM 736 O O . GLN A 1 87 ? -8.656 -22.234 -6.379 1 51.5 87 GLN A O 1
ATOM 741 N N . PRO A 1 88 ? -7.898 -20.312 -5.605 1 45.12 88 PRO A N 1
ATOM 742 C CA . PRO A 1 88 ? -7.766 -20.891 -4.273 1 45.12 88 PRO A CA 1
ATOM 743 C C . PRO A 1 88 ? -9.078 -21.484 -3.756 1 45.12 88 PRO A C 1
ATOM 745 O O . PRO A 1 88 ? -9.062 -22.453 -2.994 1 45.12 88 PRO A O 1
ATOM 748 N N . SER A 1 89 ? -10.102 -20.828 -4.129 1 48.47 89 SER A N 1
ATOM 749 C CA . SER A 1 89 ? -11.391 -21.297 -3.631 1 48.47 89 SER A CA 1
ATOM 750 C C . SER A 1 89 ? -11.664 -22.734 -4.07 1 48.47 89 SER A C 1
ATOM 752 O O . SER A 1 89 ? -12.5 -23.422 -3.482 1 48.47 89 SER A O 1
ATOM 754 N N . GLN A 1 90 ? -11.031 -23.062 -5.062 1 45.91 90 GLN A N 1
ATOM 755 C CA . GLN A 1 90 ? -11.305 -24.375 -5.621 1 45.91 90 GLN A CA 1
ATOM 756 C C . GLN A 1 90 ? -10.523 -25.453 -4.883 1 45.91 90 GLN A C 1
ATOM 758 O O . GLN A 1 90 ? -10.781 -26.656 -5.059 1 45.91 90 GLN A O 1
ATOM 763 N N . PHE A 1 91 ? -9.531 -24.922 -4.16 1 46.34 91 PHE A N 1
ATOM 764 C CA . PHE A 1 91 ? -8.727 -25.891 -3.424 1 46.34 91 PHE A CA 1
ATOM 765 C C . PHE A 1 91 ? -8.977 -25.766 -1.925 1 46.34 91 PHE A C 1
ATOM 767 O O . PHE A 1 91 ? -9.211 -24.672 -1.416 1 46.34 91 PHE A O 1
ATOM 774 N N . ARG A 1 92 ? -9.438 -26.828 -1.353 1 44.75 92 ARG A N 1
ATOM 775 C CA . ARG A 1 92 ? -9.547 -26.781 0.102 1 44.75 92 ARG A CA 1
ATOM 776 C C . ARG A 1 92 ? -8.273 -26.219 0.729 1 44.75 92 ARG A C 1
ATOM 778 O O . ARG A 1 92 ? -7.168 -26.594 0.334 1 44.75 92 ARG A O 1
ATOM 785 N N . PRO A 1 93 ? -8.445 -25.125 1.423 1 43.19 93 PRO A N 1
ATOM 786 C CA . PRO A 1 93 ? -7.344 -24.344 1.988 1 43.19 93 PRO A CA 1
ATOM 787 C C . PRO A 1 93 ? -6.242 -25.219 2.584 1 43.19 93 PRO A C 1
ATOM 789 O O . PRO A 1 93 ? -5.062 -24.859 2.51 1 43.19 93 PRO A O 1
ATOM 792 N N . HIS A 1 94 ? -6.699 -26.359 3.16 1 40.97 94 HIS A N 1
ATOM 793 C CA . HIS A 1 94 ? -5.723 -27.109 3.947 1 40.97 94 HIS A CA 1
ATOM 794 C C . HIS A 1 94 ? -4.625 -27.688 3.061 1 40.97 94 HIS A C 1
ATOM 796 O O . HIS A 1 94 ? -3.502 -27.906 3.521 1 40.97 94 HIS A O 1
ATOM 802 N N . TYR A 1 95 ? -5.133 -28.172 2.014 1 38.28 95 TYR A N 1
ATOM 803 C CA . TYR A 1 95 ? -4.188 -28.969 1.241 1 38.28 95 TYR A CA 1
ATOM 804 C C . TYR A 1 95 ? -3.221 -28.078 0.474 1 38.28 95 TYR A C 1
ATOM 806 O O . TYR A 1 95 ? -2.148 -28.516 0.061 1 38.28 95 TYR A O 1
ATOM 814 N N . LEU A 1 96 ? -3.797 -27.062 0.041 1 40.78 96 LEU A N 1
ATOM 815 C CA . LEU A 1 96 ? -2.902 -26.141 -0.642 1 40.78 96 LEU A CA 1
ATOM 816 C C . LEU A 1 96 ? -1.713 -25.781 0.244 1 40.78 96 LEU A C 1
ATOM 818 O O . LEU A 1 96 ? -0.641 -25.438 -0.258 1 40.78 96 LEU A O 1
ATOM 822 N N . HIS A 1 97 ? -2.115 -25.781 1.521 1 39.16 97 HIS A N 1
ATOM 823 C CA . HIS A 1 97 ? -1.083 -25.312 2.439 1 39.16 97 HIS A CA 1
ATOM 824 C C . HIS A 1 97 ? -0.412 -26.484 3.154 1 39.16 97 HIS A C 1
ATOM 826 O O . HIS A 1 97 ? -0.992 -27.062 4.07 1 39.16 97 HIS A O 1
ATOM 832 N N . GLY A 1 98 ? -0.152 -27.641 2.375 1 37.69 98 GLY A N 1
ATOM 833 C CA . GLY A 1 98 ? 0.569 -28.641 3.164 1 37.69 98 GLY A CA 1
ATOM 834 C C . GLY A 1 98 ? 1.066 -28.094 4.488 1 37.69 98 GLY A C 1
ATOM 835 O O . GLY A 1 98 ? 0.972 -26.891 4.75 1 37.69 98 GLY A O 1
ATOM 836 N N . LYS A 1 99 ? 1.195 -29.016 5.359 1 41.25 99 LYS A N 1
ATOM 837 C CA . LYS A 1 99 ? 2.062 -28.594 6.453 1 41.25 99 LYS A CA 1
ATOM 838 C C . LYS A 1 99 ? 3.277 -27.828 5.926 1 41.25 99 LYS A C 1
ATOM 840 O O . LYS A 1 99 ? 3.76 -28.109 4.824 1 41.25 99 LYS A O 1
ATOM 845 N N . GLU A 1 100 ? 3.492 -26.562 6.246 1 47.47 100 GLU A N 1
ATOM 846 C CA . GLU A 1 100 ? 4.402 -25.484 5.863 1 47.47 100 GLU A CA 1
ATOM 847 C C . GLU A 1 100 ? 5.664 -26.031 5.207 1 47.47 100 GLU A C 1
ATOM 849 O O . GLU A 1 100 ? 6.199 -25.438 4.277 1 47.47 100 GLU A O 1
ATOM 854 N N . SER A 1 101 ? 6.047 -27.328 5.734 1 49.41 101 SER A N 1
ATOM 855 C CA . SER A 1 101 ? 7.336 -27.859 5.309 1 49.41 101 SER A CA 1
ATOM 856 C C . SER A 1 101 ? 7.156 -29.078 4.41 1 49.41 101 SER A C 1
ATOM 858 O O . SER A 1 101 ? 8.125 -29.781 4.102 1 49.41 101 SER A O 1
ATOM 860 N N . THR A 1 102 ? 5.914 -29.188 3.879 1 58.91 102 THR A N 1
ATOM 861 C CA . THR A 1 102 ? 5.723 -30.422 3.105 1 58.91 102 THR A CA 1
ATOM 862 C C . THR A 1 102 ? 5.918 -30.156 1.616 1 58.91 102 THR A C 1
ATOM 864 O O . THR A 1 102 ? 5.285 -29.25 1.054 1 58.91 102 THR A O 1
ATOM 867 N N . PRO A 1 103 ? 6.863 -30.922 1.051 1 67.62 103 PRO A N 1
ATOM 868 C CA . PRO A 1 103 ? 7.016 -30.797 -0.4 1 67.62 103 PRO A CA 1
ATOM 869 C C . PRO A 1 103 ? 5.742 -31.156 -1.16 1 67.62 103 PRO A C 1
ATOM 871 O O . PRO A 1 103 ? 5.027 -32.094 -0.772 1 67.62 103 PRO A O 1
ATOM 874 N N . ALA A 1 104 ? 5.344 -30.344 -2.045 1 74.06 104 ALA A N 1
ATOM 875 C CA . ALA A 1 104 ? 4.156 -30.562 -2.863 1 74.06 104 ALA A CA 1
ATOM 876 C C . ALA A 1 104 ? 4.492 -30.516 -4.352 1 74.06 104 ALA A C 1
ATOM 878 O O . ALA A 1 104 ? 5.238 -29.625 -4.789 1 74.06 104 ALA A O 1
ATOM 879 N N . TYR A 1 105 ? 3.963 -31.609 -5.102 1 77.75 105 TYR A N 1
ATOM 880 C CA . TYR A 1 105 ? 4.16 -31.656 -6.547 1 77.75 105 TYR A CA 1
ATOM 881 C C . TYR A 1 105 ? 2.84 -31.484 -7.285 1 77.75 105 TYR A C 1
ATOM 883 O O . TYR A 1 105 ? 1.796 -31.953 -6.828 1 77.75 105 TYR A O 1
ATOM 891 N N . VAL A 1 106 ? 2.975 -30.75 -8.305 1 82.25 106 VAL A N 1
ATOM 892 C CA . VAL A 1 106 ? 1.885 -30.766 -9.273 1 82.25 106 VAL A CA 1
ATOM 893 C C . VAL A 1 106 ? 2.27 -31.609 -10.484 1 82.25 106 VAL A C 1
ATOM 895 O O . VAL A 1 106 ? 3.324 -31.406 -11.086 1 82.25 106 VAL A O 1
ATOM 898 N N . VAL A 1 107 ? 1.45 -32.562 -10.734 1 87.5 107 VAL A N 1
ATOM 899 C CA . VAL A 1 107 ? 1.71 -33.469 -11.852 1 87.5 107 VAL A CA 1
ATOM 900 C C . VAL A 1 107 ? 0.722 -33.188 -12.984 1 87.5 107 VAL A C 1
ATOM 902 O O . VAL A 1 107 ? -0.481 -33.438 -12.836 1 87.5 107 VAL A O 1
ATOM 905 N N . ILE A 1 108 ? 1.3 -32.75 -14.039 1 90.06 108 ILE A N 1
ATOM 906 C CA . ILE A 1 108 ? 0.493 -32.469 -15.227 1 90.06 108 ILE A CA 1
ATOM 907 C C . ILE A 1 108 ? 0.442 -33.75 -16.094 1 90.06 108 ILE A C 1
ATOM 909 O O . ILE A 1 108 ? 1.478 -34.219 -16.547 1 90.06 108 ILE A O 1
ATOM 913 N N . ILE A 1 109 ? -0.787 -34.219 -16.312 1 93.75 109 ILE A N 1
ATOM 914 C CA . ILE A 1 109 ? -0.981 -35.469 -17.047 1 93.75 109 ILE A CA 1
ATOM 915 C C . ILE A 1 109 ? -1.691 -35.156 -18.375 1 93.75 109 ILE A C 1
ATOM 917 O O . ILE A 1 109 ? -2.92 -35.062 -18.422 1 93.75 109 ILE A O 1
ATOM 921 N N . PRO A 1 110 ? -0.932 -35.156 -19.453 1 95.19 110 PRO A N 1
ATOM 922 C CA . PRO A 1 110 ? -1.548 -34.875 -20.75 1 95.19 110 PRO A CA 1
ATOM 923 C C . PRO A 1 110 ? -2.309 -36.094 -21.312 1 95.19 110 PRO A C 1
ATOM 925 O O . PRO A 1 110 ? -1.706 -36.969 -21.922 1 95.19 110 PRO A O 1
ATOM 928 N N . ILE A 1 111 ? -3.594 -36.062 -21.234 1 95.81 111 ILE A N 1
ATOM 929 C CA . ILE A 1 111 ? -4.43 -37.188 -21.641 1 95.81 111 ILE A CA 1
ATOM 930 C C . ILE A 1 111 ? -4.637 -37.156 -23.156 1 95.81 111 ILE A C 1
ATOM 932 O O . ILE A 1 111 ? -5.086 -38.156 -23.734 1 95.81 111 ILE A O 1
ATOM 936 N N . MET A 1 112 ? -4.398 -36.031 -23.688 1 94.12 112 MET A N 1
ATOM 937 C CA . MET A 1 112 ? -4.512 -35.812 -25.141 1 94.12 112 MET A CA 1
ATOM 938 C C . MET A 1 112 ? -3.473 -34.812 -25.625 1 94.12 112 MET A C 1
ATOM 940 O O . MET A 1 112 ? -3.119 -33.875 -24.906 1 94.12 112 MET A O 1
ATOM 944 N N . GLU A 1 113 ? -2.928 -35.062 -26.812 1 92.12 113 GLU A N 1
ATOM 945 C CA . GLU A 1 113 ? -1.979 -34.156 -27.438 1 92.12 113 GLU A CA 1
ATOM 946 C C . GLU A 1 113 ? -2.488 -33.656 -28.781 1 92.12 113 GLU A C 1
ATOM 948 O O . GLU A 1 113 ? -2.953 -34.438 -29.609 1 92.12 113 GLU A O 1
ATOM 953 N N . LEU A 1 114 ? -2.396 -32.344 -28.844 1 90.75 114 LEU A N 1
ATOM 954 C CA . LEU A 1 114 ? -2.803 -31.719 -30.109 1 90.75 114 LEU A CA 1
ATOM 955 C C . LEU A 1 114 ? -1.613 -31.062 -30.781 1 90.75 114 LEU A C 1
ATOM 957 O O . LEU A 1 114 ? -0.828 -30.359 -30.141 1 90.75 114 LEU A O 1
ATOM 961 N N . ASN A 1 115 ? -1.464 -31.359 -32.094 1 86.31 115 ASN A N 1
ATOM 962 C CA . ASN A 1 115 ? -0.476 -30.594 -32.844 1 86.31 115 ASN A CA 1
ATOM 963 C C . ASN A 1 115 ? -0.941 -29.156 -33.062 1 86.31 115 ASN A C 1
ATOM 965 O O . ASN A 1 115 ? -2.061 -28.797 -32.688 1 86.31 115 ASN A O 1
ATOM 969 N N . ALA A 1 116 ? -0.086 -28.359 -33.625 1 83.38 116 ALA A N 1
ATOM 970 C CA . ALA A 1 116 ? -0.349 -26.938 -33.75 1 83.38 116 ALA A CA 1
ATOM 971 C C . ALA A 1 116 ? -1.597 -26.672 -34.594 1 83.38 116 ALA A C 1
ATOM 973 O O . ALA A 1 116 ? -2.42 -25.828 -34.25 1 83.38 116 ALA A O 1
ATOM 974 N N . GLU A 1 117 ? -1.7 -27.359 -35.656 1 81.56 117 GLU A N 1
ATOM 975 C CA . GLU A 1 117 ? -2.85 -27.203 -36.531 1 81.56 117 GLU A CA 1
ATOM 976 C C . GLU A 1 117 ? -4.141 -27.625 -35.844 1 81.56 117 GLU A C 1
ATOM 978 O O . GLU A 1 117 ? -5.152 -26.938 -35.906 1 81.56 117 GLU A O 1
ATOM 983 N N . ASP A 1 118 ? -4.047 -28.672 -35.188 1 80.38 118 ASP A N 1
ATOM 984 C CA . ASP A 1 118 ? -5.223 -29.188 -34.5 1 80.38 118 ASP A CA 1
ATOM 985 C C . ASP A 1 118 ? -5.645 -28.25 -33.344 1 80.38 118 ASP A C 1
ATOM 987 O O . ASP A 1 118 ? -6.84 -28.062 -33.125 1 80.38 118 ASP A O 1
ATOM 991 N N . SER A 1 119 ? -4.648 -27.797 -32.656 1 80.94 119 SER A N 1
ATOM 992 C CA . SER A 1 119 ? -4.953 -26.906 -31.562 1 80.94 119 SER A CA 1
ATOM 993 C C . SER A 1 119 ? -5.715 -25.672 -32.031 1 80.94 119 SER A C 1
ATOM 995 O O . SER A 1 119 ? -6.637 -25.203 -31.359 1 80.94 119 SER A O 1
ATOM 997 N N . PHE A 1 120 ? -5.402 -25.172 -33.125 1 79.44 120 PHE A N 1
ATOM 998 C CA . PHE A 1 120 ? -6.055 -24 -33.688 1 79.44 120 PHE A CA 1
ATOM 999 C C . PHE A 1 120 ? -7.492 -24.328 -34.094 1 79.44 120 PHE A C 1
ATOM 1001 O O . PHE A 1 120 ? -8.398 -23.531 -33.844 1 79.44 120 PHE A O 1
ATOM 1008 N N . ASP A 1 121 ? -7.652 -25.469 -34.594 1 79.19 121 ASP A N 1
ATOM 1009 C CA . ASP A 1 121 ? -8.961 -25.844 -35.125 1 79.19 121 ASP A CA 1
ATOM 1010 C C . ASP A 1 121 ? -9.883 -26.344 -34.031 1 79.19 121 ASP A C 1
ATOM 1012 O O . ASP A 1 121 ? -11.094 -26.109 -34.062 1 79.19 121 ASP A O 1
ATOM 1016 N N . MET A 1 122 ? -9.273 -26.906 -33.125 1 85 122 MET A N 1
ATOM 1017 C CA . MET A 1 122 ? -10.086 -27.625 -32.125 1 85 122 MET A CA 1
ATOM 1018 C C . MET A 1 122 ? -10.445 -26.734 -30.953 1 85 122 MET A C 1
ATOM 1020 O O . MET A 1 122 ? -11.5 -26.891 -30.344 1 85 122 MET A O 1
ATOM 1024 N N . PHE A 1 123 ? -9.594 -25.844 -30.609 1 89.44 123 PHE A N 1
ATOM 1025 C CA . PHE A 1 123 ? -9.898 -25 -29.469 1 89.44 123 PHE A CA 1
ATOM 1026 C C . PHE A 1 123 ? -10.789 -23.828 -29.891 1 89.44 123 PHE A C 1
ATOM 1028 O O . PHE A 1 123 ? -10.375 -22.984 -30.688 1 89.44 123 PHE A O 1
ATOM 1035 N N . ASP A 1 124 ? -11.953 -23.75 -29.375 1 88.81 124 ASP A N 1
ATOM 1036 C CA . ASP A 1 124 ? -12.977 -22.781 -29.719 1 88.81 124 ASP A CA 1
ATOM 1037 C C . ASP A 1 124 ? -13.016 -21.641 -28.703 1 88.81 124 ASP A C 1
ATOM 1039 O O . ASP A 1 124 ? -13.695 -21.734 -27.688 1 88.81 124 ASP A O 1
ATOM 1043 N N . TYR A 1 125 ? -12.469 -20.578 -29.109 1 85.44 125 TYR A N 1
ATOM 1044 C CA . TYR A 1 125 ? -12.367 -19.406 -28.234 1 85.44 125 TYR A CA 1
ATOM 1045 C C . TYR A 1 125 ? -13.719 -18.719 -28.078 1 85.44 125 TYR A C 1
ATOM 1047 O O . TYR A 1 125 ? -13.891 -17.875 -27.203 1 85.44 125 TYR A O 1
ATOM 1055 N N . MET A 1 126 ? -14.664 -19.094 -28.859 1 79.75 126 MET A N 1
ATOM 1056 C CA . MET A 1 126 ? -15.984 -18.469 -28.781 1 79.75 126 MET A CA 1
ATOM 1057 C C . MET A 1 126 ? -16.734 -18.922 -27.531 1 79.75 126 MET A C 1
ATOM 1059 O O . MET A 1 126 ? -17.703 -18.281 -27.125 1 79.75 126 MET A O 1
ATOM 1063 N N . ILE A 1 127 ? -16.125 -19.984 -27.062 1 79.25 127 ILE A N 1
ATOM 1064 C CA . ILE A 1 127 ? -16.719 -20.516 -25.844 1 79.25 127 ILE A CA 1
ATOM 1065 C C . ILE A 1 127 ? -16.031 -19.891 -24.625 1 79.25 127 ILE A C 1
ATOM 1067 O O . ILE A 1 127 ? -14.812 -19.984 -24.484 1 79.25 127 ILE A O 1
ATOM 1071 N N . GLY A 1 128 ? -16.703 -19.109 -23.938 1 75.38 128 GLY A N 1
ATOM 1072 C CA . GLY A 1 128 ? -16.203 -18.672 -22.641 1 75.38 128 GLY A CA 1
ATOM 1073 C C . GLY A 1 128 ? -15.508 -17.328 -22.688 1 75.38 128 GLY A C 1
ATOM 1074 O O . GLY A 1 128 ? -15.664 -16.562 -23.656 1 75.38 128 GLY A O 1
ATOM 1075 N N . ARG A 1 129 ? -14.883 -16.984 -21.656 1 78.88 129 ARG A N 1
ATOM 1076 C CA . ARG A 1 129 ? -14.172 -15.727 -21.453 1 78.88 129 ARG A CA 1
ATOM 1077 C C . ARG A 1 129 ? -12.727 -15.836 -21.938 1 78.88 129 ARG A C 1
ATOM 1079 O O . ARG A 1 129 ? -12.305 -16.891 -22.406 1 78.88 129 ARG A O 1
ATOM 1086 N N . PRO A 1 130 ? -12.102 -14.656 -21.828 1 78.44 130 PRO A N 1
ATOM 1087 C CA . PRO A 1 130 ? -10.688 -14.727 -22.203 1 78.44 130 PRO A CA 1
ATOM 1088 C C . PRO A 1 130 ? -9.914 -15.781 -21.422 1 78.44 130 PRO A C 1
ATOM 1090 O O . PRO A 1 130 ? -10.156 -15.961 -20.219 1 78.44 130 PRO A O 1
ATOM 1093 N N . MET A 1 131 ? -9.148 -16.734 -22.047 1 86.12 131 MET A N 1
ATOM 1094 C CA . MET A 1 131 ? -8.32 -17.797 -21.5 1 86.12 131 MET A CA 1
ATOM 1095 C C . MET A 1 131 ? -9.07 -19.125 -21.484 1 86.12 131 MET A C 1
ATOM 1097 O O . MET A 1 131 ? -8.492 -20.172 -21.156 1 86.12 131 MET A O 1
ATOM 1101 N N . HIS A 1 132 ? -10.336 -18.953 -21.828 1 90 132 HIS A N 1
ATOM 1102 C CA . HIS A 1 132 ? -11.148 -20.172 -21.797 1 90 132 HIS A CA 1
ATOM 1103 C C . HIS A 1 132 ? -11.727 -20.469 -23.172 1 90 132 HIS A C 1
ATOM 1105 O O . HIS A 1 132 ? -11.828 -19.594 -24.016 1 90 132 HIS A O 1
ATOM 1111 N N . GLY A 1 133 ? -12.055 -21.703 -23.344 1 92.06 133 GLY A N 1
ATOM 1112 C CA . GLY A 1 133 ? -12.664 -22.172 -24.594 1 92.06 133 GLY A CA 1
ATOM 1113 C C . GLY A 1 133 ? -13.102 -23.625 -24.531 1 92.06 133 GLY A C 1
ATOM 1114 O O . GLY A 1 133 ? -13.039 -24.25 -23.469 1 92.06 133 GLY A O 1
ATOM 1115 N N . GLY A 1 134 ? -13.664 -24.016 -25.672 1 94.19 134 GLY A N 1
ATOM 1116 C CA . GLY A 1 134 ? -14.055 -25.406 -25.797 1 94.19 134 GLY A CA 1
ATOM 1117 C C . GLY A 1 134 ? -13.148 -26.188 -26.719 1 94.19 134 GLY A C 1
ATOM 1118 O O . GLY A 1 134 ? -12.469 -25.609 -27.578 1 94.19 134 GLY A O 1
ATOM 1119 N N . ILE A 1 135 ? -13.102 -27.531 -26.453 1 95.25 135 ILE A N 1
ATOM 1120 C CA . ILE A 1 135 ? -12.32 -28.391 -27.312 1 95.25 135 ILE A CA 1
ATOM 1121 C C . ILE A 1 135 ? -13.258 -29.203 -28.219 1 95.25 135 ILE A C 1
ATOM 1123 O O . ILE A 1 135 ? -13.898 -30.141 -27.766 1 95.25 135 ILE A O 1
ATOM 1127 N N . ARG A 1 136 ? -13.203 -28.875 -29.516 1 94.5 136 ARG A N 1
ATOM 1128 C CA . ARG A 1 136 ? -13.984 -29.609 -30.5 1 94.5 136 ARG A CA 1
ATOM 1129 C C . ARG A 1 136 ? -13.281 -30.906 -30.906 1 94.5 136 ARG A C 1
ATOM 1131 O O . ARG A 1 136 ? -12.094 -30.891 -31.234 1 94.5 136 ARG A O 1
ATOM 1138 N N . LEU A 1 137 ? -14.039 -31.922 -30.812 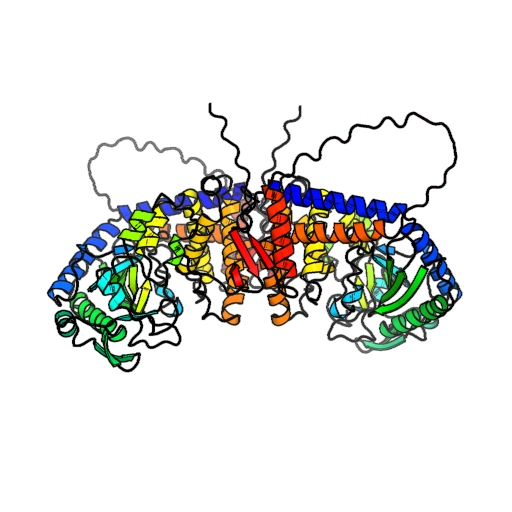1 94.19 137 LEU A N 1
ATOM 1139 C CA . LEU A 1 137 ? -13.508 -33.188 -31.312 1 94.19 137 LEU A CA 1
ATOM 1140 C C . LEU A 1 137 ? -13.828 -33.344 -32.812 1 94.19 137 LEU A C 1
ATOM 1142 O O . LEU A 1 137 ? -14.977 -33.594 -33.156 1 94.19 137 LEU A O 1
ATOM 1146 N N . LEU A 1 138 ? -12.836 -33.281 -33.594 1 88.38 138 LEU A N 1
ATOM 1147 C CA . LEU A 1 138 ? -13.031 -33.281 -35.031 1 88.38 138 LEU A CA 1
ATOM 1148 C C . LEU A 1 138 ? -12.766 -34.656 -35.625 1 88.38 138 LEU A C 1
ATOM 1150 O O . LEU A 1 138 ? -13.383 -35.031 -36.625 1 88.38 138 LEU A O 1
ATOM 1154 N N . ASP A 1 139 ? -11.867 -35.375 -35.031 1 87.06 139 ASP A N 1
ATOM 1155 C CA . ASP A 1 139 ? -11.461 -36.688 -35.562 1 87.06 139 ASP A CA 1
ATOM 1156 C C . ASP A 1 139 ? -12.328 -37.781 -34.969 1 87.06 139 ASP A C 1
ATOM 1158 O O . ASP A 1 139 ? -12.68 -37.75 -33.812 1 87.06 139 ASP A O 1
ATOM 1162 N N . GLY A 1 140 ? -12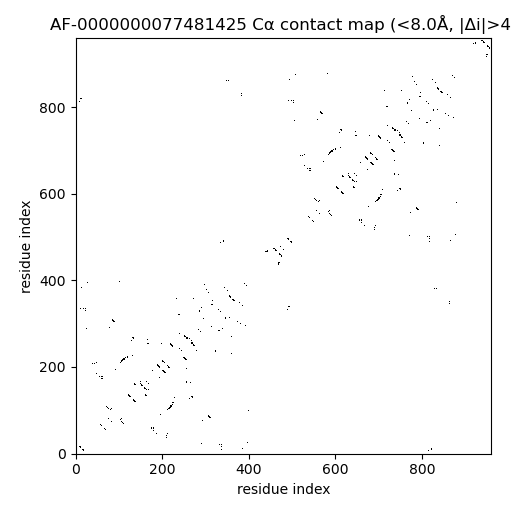.648 -38.719 -35.906 1 87.06 140 GLY A N 1
ATOM 1163 C CA . GLY A 1 140 ? -13.461 -39.844 -35.5 1 87.06 140 GLY A CA 1
ATOM 1164 C C . GLY A 1 140 ? -12.789 -40.719 -34.438 1 87.06 140 GLY A C 1
ATOM 1165 O O . GLY A 1 140 ? -13.461 -41.312 -33.594 1 87.06 140 GLY A O 1
ATOM 1166 N N . VAL A 1 141 ? -11.555 -40.812 -34.469 1 90.44 141 VAL A N 1
ATOM 1167 C CA . VAL A 1 141 ? -10.812 -41.656 -33.531 1 90.44 141 VAL A CA 1
ATOM 1168 C C . VAL A 1 141 ? -10.961 -41.062 -32.125 1 90.44 141 VAL A C 1
ATOM 1170 O O . VAL A 1 141 ? -11.273 -41.812 -31.172 1 90.44 141 VAL A O 1
ATOM 1173 N N . ASP A 1 142 ? -10.805 -39.812 -32 1 91.31 142 ASP A N 1
ATOM 1174 C CA . ASP A 1 142 ? -10.938 -39.156 -30.719 1 91.31 142 ASP A CA 1
ATOM 1175 C C . ASP A 1 142 ? -12.383 -39.188 -30.234 1 91.31 142 ASP A C 1
ATOM 1177 O O . ASP A 1 142 ? -12.641 -39.312 -29.031 1 91.31 142 ASP A O 1
ATOM 1181 N N . GLN A 1 143 ? -13.266 -39.031 -31.141 1 93.75 143 GLN A N 1
ATOM 1182 C CA . GLN A 1 143 ? -14.672 -39.094 -30.766 1 93.75 143 GLN A CA 1
ATOM 1183 C C . GLN A 1 143 ? -15.031 -40.469 -30.172 1 93.75 143 GLN A C 1
ATOM 1185 O O . GLN A 1 143 ? -15.797 -40.531 -29.203 1 93.75 143 GLN A O 1
ATOM 1190 N N . TYR A 1 144 ? -14.469 -41.438 -30.781 1 94.5 144 TYR A N 1
ATOM 1191 C CA . TYR A 1 144 ? -14.727 -42.75 -30.266 1 94.5 144 TYR A CA 1
ATOM 1192 C C . TYR A 1 144 ? -14.031 -42.969 -28.922 1 94.5 144 TYR A C 1
ATOM 1194 O O . TYR A 1 144 ? -14.641 -43.5 -27.984 1 94.5 144 TYR A O 1
ATOM 1202 N N . LYS A 1 145 ? -12.844 -42.594 -28.844 1 95 145 LYS A N 1
ATOM 1203 C CA . LYS A 1 145 ? -12.031 -42.75 -27.641 1 95 145 LYS A CA 1
ATOM 1204 C C . LYS A 1 145 ? -12.688 -42.094 -26.438 1 95 145 LYS A C 1
ATOM 1206 O O . LYS A 1 145 ? -12.656 -42.625 -25.328 1 95 145 LYS A O 1
ATOM 1211 N N . TRP A 1 146 ? -13.281 -40.906 -26.703 1 97.25 146 TRP A N 1
ATOM 1212 C CA . TRP A 1 146 ? -13.828 -40.094 -25.609 1 97.25 146 TRP A CA 1
ATOM 1213 C C . TRP A 1 146 ? -15.352 -40.031 -25.688 1 97.25 146 TRP A C 1
ATOM 1215 O O . TRP A 1 146 ? -15.953 -39.031 -25.375 1 97.25 146 TRP A O 1
ATOM 1225 N N . ARG A 1 147 ? -15.938 -41.031 -26.094 1 96.19 147 ARG A N 1
ATOM 1226 C CA . ARG A 1 147 ? -17.375 -41.062 -26.344 1 96.19 147 ARG A CA 1
ATOM 1227 C C . ARG A 1 147 ? -18.156 -40.812 -25.062 1 96.19 147 ARG A C 1
ATOM 1229 O O . ARG A 1 147 ? -19.234 -40.219 -25.094 1 96.19 147 ARG A O 1
ATOM 1236 N N . ASP A 1 148 ? -17.641 -41.188 -23.938 1 96.19 148 ASP A N 1
ATOM 1237 C CA . ASP A 1 148 ? -18.344 -41.031 -22.656 1 96.19 148 ASP A CA 1
ATOM 1238 C C . ASP A 1 148 ? -18.062 -39.656 -22.047 1 96.19 148 ASP A C 1
ATOM 1240 O O . ASP A 1 148 ? -18.656 -39.281 -21.031 1 96.19 148 ASP A O 1
ATOM 1244 N N . CYS A 1 149 ? -17.203 -38.906 -22.656 1 97.75 149 CYS A N 1
ATOM 1245 C CA . CYS A 1 149 ? -16.859 -37.562 -22.141 1 97.75 149 CYS A CA 1
ATOM 1246 C C . CYS A 1 149 ? -17.188 -36.5 -23.172 1 97.75 149 CYS A C 1
ATOM 1248 O O . CYS A 1 149 ? -16.469 -35.5 -23.281 1 97.75 149 CYS A O 1
ATOM 1250 N N . GLN A 1 150 ? -18.234 -36.688 -23.859 1 96.69 150 GLN A N 1
ATOM 1251 C CA . GLN A 1 150 ? -18.594 -35.75 -24.906 1 96.69 150 GLN A CA 1
ATOM 1252 C C . GLN A 1 150 ? -19.859 -34.969 -24.547 1 96.69 150 GLN A C 1
ATOM 1254 O O . GLN A 1 150 ? -20.656 -35.438 -23.719 1 96.69 150 GLN A O 1
ATOM 1259 N N . VAL A 1 151 ? -19.922 -33.781 -25.109 1 95.81 151 VAL A N 1
ATOM 1260 C CA . VAL A 1 151 ? -21.109 -32.969 -25 1 95.81 151 VAL A CA 1
ATOM 1261 C C . VAL A 1 151 ? -21.344 -32.219 -26.312 1 95.81 151 VAL A C 1
ATOM 1263 O O . VAL A 1 151 ? -20.406 -31.781 -26.969 1 95.81 151 VAL A O 1
ATOM 1266 N N . GLU A 1 152 ? -22.609 -32.188 -26.672 1 94.75 152 GLU A N 1
ATOM 1267 C CA . GLU A 1 152 ? -22.953 -31.438 -27.875 1 94.75 152 GLU A CA 1
ATOM 1268 C C . GLU A 1 152 ? -23.344 -30 -27.547 1 94.75 152 GLU A C 1
ATOM 1270 O O . GLU A 1 152 ? -24 -29.734 -26.547 1 94.75 152 GLU A O 1
ATOM 1275 N N . HIS A 1 153 ? -22.828 -29.109 -28.359 1 93.31 153 HIS A N 1
ATOM 1276 C CA . HIS A 1 153 ? -23.109 -27.688 -28.188 1 93.31 153 HIS A CA 1
ATOM 1277 C C . HIS A 1 153 ? -23.141 -26.953 -29.516 1 93.31 153 HIS A C 1
ATOM 1279 O O . HIS A 1 153 ? -22.406 -27.297 -30.438 1 93.31 153 HIS A O 1
ATOM 1285 N N . GLU A 1 154 ? -24.016 -25.938 -29.469 1 90.12 154 GLU A N 1
ATOM 1286 C CA . GLU A 1 154 ? -24.125 -25.125 -30.688 1 90.12 154 GLU A CA 1
ATOM 1287 C C . GLU A 1 154 ? -23.203 -23.922 -30.625 1 90.12 154 GLU A C 1
ATOM 1289 O O . GLU A 1 154 ? -23.141 -23.219 -29.609 1 90.12 154 GLU A O 1
ATOM 1294 N N . SER A 1 155 ? -22.422 -23.781 -31.672 1 85.31 155 SER A N 1
ATOM 1295 C CA . SER A 1 155 ? -21.547 -22.625 -31.844 1 85.31 155 SER A CA 1
ATOM 1296 C C . SER A 1 155 ? -21.578 -22.125 -33.281 1 85.31 155 SER A C 1
ATOM 1298 O O . SER A 1 155 ? -21.344 -22.891 -34.219 1 85.31 155 SER A O 1
ATOM 1300 N N . GLY A 1 156 ? -21.906 -20.844 -33.5 1 80.31 156 GLY A N 1
ATOM 1301 C CA . GLY A 1 156 ? -21.938 -20.234 -34.812 1 80.31 156 GLY A CA 1
ATOM 1302 C C . GLY A 1 156 ? -22.953 -20.875 -35.719 1 80.31 156 GLY A C 1
ATOM 1303 O O . GLY A 1 156 ? -22.719 -21 -36.938 1 80.31 156 GLY A O 1
ATOM 1304 N N . GLY A 1 157 ? -23.969 -21.406 -35.25 1 82.69 157 GLY A N 1
ATOM 1305 C CA . GLY A 1 157 ? -25.047 -21.969 -36.062 1 82.69 157 GLY A CA 1
ATOM 1306 C C . GLY A 1 157 ? -24.891 -23.453 -36.344 1 82.69 157 GLY A C 1
ATOM 1307 O O . GLY A 1 157 ? -25.766 -24.078 -36.906 1 82.69 157 GLY A O 1
ATOM 1308 N N . ASN A 1 158 ? -23.812 -24.031 -35.938 1 89 158 ASN A N 1
ATOM 1309 C CA . ASN A 1 158 ? -23.578 -25.453 -36.156 1 89 158 ASN A CA 1
ATOM 1310 C C . ASN A 1 158 ? -23.453 -26.188 -34.812 1 89 158 ASN A C 1
ATOM 1312 O O . ASN A 1 158 ? -23.094 -25.594 -33.812 1 89 158 ASN A O 1
ATOM 1316 N N . THR A 1 159 ? -23.812 -27.422 -34.875 1 91.94 159 THR A N 1
ATOM 1317 C CA . THR A 1 159 ? -23.656 -28.281 -33.719 1 91.94 159 THR A CA 1
ATOM 1318 C C . THR A 1 159 ? -22.344 -29.047 -33.781 1 91.94 159 THR A C 1
ATOM 1320 O O . THR A 1 159 ? -22.047 -29.703 -34.781 1 91.94 159 THR A O 1
ATOM 1323 N N . TYR A 1 160 ? -21.625 -28.906 -32.75 1 92.31 160 TYR A N 1
ATOM 1324 C CA . TYR A 1 160 ? -20.344 -29.594 -32.688 1 92.31 160 TYR A CA 1
ATOM 1325 C C . TYR A 1 160 ? -20.281 -30.5 -31.453 1 92.31 160 TYR A C 1
ATOM 1327 O O . TYR A 1 160 ? -21.047 -30.344 -30.516 1 92.31 160 TYR A O 1
ATOM 1335 N N . THR A 1 161 ? -19.375 -31.5 -31.578 1 95.25 161 THR A N 1
ATOM 1336 C CA . THR A 1 161 ? -19.062 -32.375 -30.438 1 95.25 161 THR A CA 1
ATOM 1337 C C . THR A 1 161 ? -17.828 -31.859 -29.703 1 95.25 161 THR A C 1
ATOM 1339 O O . THR A 1 161 ? -16.75 -31.734 -30.281 1 95.25 161 THR A O 1
ATOM 1342 N N . TYR A 1 162 ? -18.094 -31.578 -28.422 1 96.19 162 TYR A N 1
ATOM 1343 C CA . TYR A 1 162 ? -17.016 -31.031 -27.594 1 96.19 162 TYR A CA 1
ATOM 1344 C C . TYR A 1 162 ? -16.562 -32.062 -26.562 1 96.19 162 TYR A C 1
ATOM 1346 O O . TYR A 1 162 ? -17.344 -32.906 -26.125 1 96.19 162 TYR A O 1
ATOM 1354 N N . LEU A 1 163 ? -15.305 -31.984 -26.203 1 96.44 163 LEU A N 1
ATOM 1355 C CA . LEU A 1 163 ? -14.797 -32.719 -25.062 1 96.44 163 LEU A CA 1
ATOM 1356 C C . LEU A 1 163 ? -15.18 -32.031 -23.75 1 96.44 163 LEU A C 1
ATOM 1358 O O . LEU A 1 163 ? -14.781 -30.891 -23.5 1 96.44 163 LEU A O 1
ATOM 1362 N N . SER A 1 164 ? -15.93 -32.719 -22.922 1 96.94 164 SER A N 1
ATOM 1363 C CA . SER A 1 164 ? -16.406 -32.156 -21.672 1 96.94 164 SER A CA 1
ATOM 1364 C C . SER A 1 164 ? -15.32 -32.156 -20.609 1 96.94 164 SER A C 1
ATOM 1366 O O . SER A 1 164 ? -14.789 -33.188 -20.25 1 96.94 164 SER A O 1
ATOM 1368 N N . SER A 1 165 ? -15.062 -31 -20.078 1 94.94 165 SER A N 1
ATOM 1369 C CA . SER A 1 165 ? -14.055 -30.906 -19.031 1 94.94 165 SER A CA 1
ATOM 1370 C C . SER A 1 165 ? -14.508 -31.594 -17.75 1 94.94 165 SER A C 1
ATOM 1372 O O . SER A 1 165 ? -13.727 -32.281 -17.109 1 94.94 165 SER A O 1
ATOM 1374 N N . GLU A 1 166 ? -15.75 -31.469 -17.453 1 94.94 166 GLU A N 1
ATOM 1375 C CA . GLU A 1 166 ? -16.312 -32.094 -16.25 1 94.94 166 GLU A CA 1
ATOM 1376 C C . GLU A 1 166 ? -16.281 -33.594 -16.344 1 94.94 166 GLU A C 1
ATOM 1378 O O . GLU A 1 166 ? -15.891 -34.281 -15.391 1 94.94 166 GLU A O 1
ATOM 1383 N N . LYS A 1 167 ? -16.688 -34.094 -17.422 1 96.69 167 LYS A N 1
ATOM 1384 C CA . LYS A 1 167 ? -16.734 -35.531 -17.609 1 96.69 167 LYS A CA 1
ATOM 1385 C C . LYS A 1 167 ? -15.328 -36.125 -17.641 1 96.69 167 LYS A C 1
ATOM 1387 O O . LYS A 1 167 ? -15.117 -37.25 -17.188 1 96.69 167 LYS A O 1
ATOM 1392 N N . VAL A 1 168 ? -14.422 -35.406 -18.172 1 96.94 168 VAL A N 1
ATOM 1393 C CA . VAL A 1 168 ? -13.039 -35.875 -18.172 1 96.94 168 VAL A CA 1
ATOM 1394 C C . VAL A 1 168 ? -12.531 -35.938 -16.734 1 96.94 168 VAL A C 1
ATOM 1396 O O . VAL A 1 168 ? -11.836 -36.906 -16.359 1 96.94 168 VAL A O 1
ATOM 1399 N N . CYS A 1 169 ? -12.859 -34.969 -15.945 1 95.06 169 CYS A N 1
ATOM 1400 C CA . CYS A 1 169 ? -12.461 -35 -14.539 1 95.06 169 CYS A CA 1
ATOM 1401 C C . CYS A 1 169 ? -13.062 -36.188 -13.828 1 95.06 169 CYS A C 1
ATOM 1403 O O . CYS A 1 169 ? -12.398 -36.844 -13.031 1 95.06 169 CYS A O 1
ATOM 1405 N N . ASP A 1 170 ? -14.305 -36.469 -14.164 1 95.44 170 ASP A N 1
ATOM 1406 C CA . ASP A 1 170 ? -14.969 -37.625 -13.578 1 95.44 170 ASP A CA 1
ATOM 1407 C C . ASP A 1 170 ? -14.281 -38.938 -13.992 1 95.44 170 ASP A C 1
ATOM 1409 O O . ASP A 1 170 ? -14.055 -39.812 -13.156 1 95.44 170 ASP A O 1
ATOM 1413 N N . TRP A 1 171 ? -14.031 -39 -15.195 1 97 171 TRP A N 1
ATOM 1414 C CA . TRP A 1 171 ? -13.32 -40.188 -15.703 1 97 171 TRP A CA 1
ATOM 1415 C C . TRP A 1 171 ? -11.969 -40.344 -15.023 1 97 171 TRP A C 1
ATOM 1417 O O . TRP A 1 171 ? -11.609 -41.438 -14.586 1 97 171 TRP A O 1
ATOM 1427 N N . PHE A 1 172 ? -11.258 -39.281 -15.016 1 96.69 172 PHE A N 1
ATOM 1428 C CA . PHE A 1 172 ? -9.922 -39.281 -14.438 1 96.69 172 PHE A CA 1
ATOM 1429 C C . PHE A 1 172 ? -9.953 -39.75 -12.984 1 96.69 172 PHE A C 1
ATOM 1431 O O . PHE A 1 172 ? -9.148 -40.562 -12.57 1 96.69 172 PHE A O 1
ATOM 1438 N N . PHE A 1 173 ? -10.867 -39.219 -12.281 1 95.5 173 PHE A N 1
ATOM 1439 C CA . PHE A 1 173 ? -11.016 -39.594 -10.883 1 95.5 173 PHE A CA 1
ATOM 1440 C C . PHE A 1 173 ? -11.359 -41.062 -10.734 1 95.5 173 PHE A C 1
ATOM 1442 O O . PHE A 1 173 ? -10.805 -41.75 -9.875 1 95.5 173 PHE A O 1
ATOM 1449 N N . LYS A 1 174 ? -12.234 -41.531 -11.516 1 95.38 174 LYS A N 1
ATOM 1450 C CA . LYS A 1 174 ? -12.648 -42.938 -11.469 1 95.38 174 LYS A CA 1
ATOM 1451 C C . LYS A 1 174 ? -11.477 -43.844 -11.773 1 95.38 174 LYS A C 1
ATOM 1453 O O . LYS A 1 174 ? -11.289 -44.875 -11.094 1 95.38 174 LYS A O 1
ATOM 1458 N N . ALA A 1 175 ? -10.719 -43.531 -12.75 1 95.94 175 ALA A N 1
ATOM 1459 C CA . ALA A 1 175 ? -9.586 -44.344 -13.164 1 95.94 175 ALA A CA 1
ATOM 1460 C C . ALA A 1 175 ? -8.523 -44.406 -12.078 1 95.94 175 ALA A C 1
ATOM 1462 O O . ALA A 1 175 ? -8.031 -45.5 -11.742 1 95.94 175 ALA A O 1
ATOM 1463 N N . VAL A 1 176 ? -8.188 -43.281 -11.562 1 96 176 VAL A N 1
ATOM 1464 C CA . VAL A 1 176 ? -7.141 -43.219 -10.555 1 96 176 VAL A CA 1
ATOM 1465 C C . VAL A 1 176 ? -7.625 -43.875 -9.266 1 96 176 VAL A C 1
ATOM 1467 O O . VAL A 1 176 ? -6.875 -44.625 -8.633 1 96 176 VAL A O 1
ATOM 1470 N N . SER A 1 177 ? -8.844 -43.594 -8.945 1 94.81 177 SER A N 1
ATOM 1471 C CA . SER A 1 177 ? -9.398 -44.156 -7.711 1 94.81 177 SER A CA 1
ATOM 1472 C C . SER A 1 177 ? -9.477 -45.688 -7.766 1 94.81 177 SER A C 1
ATOM 1474 O O . SER A 1 177 ? -9.25 -46.344 -6.762 1 94.81 177 SER A O 1
ATOM 1476 N N . ALA A 1 178 ? -9.828 -46.188 -8.859 1 94.94 178 ALA A N 1
ATOM 1477 C CA . ALA A 1 178 ? -9.945 -47.625 -9.023 1 94.94 178 ALA A CA 1
ATOM 1478 C C . ALA A 1 178 ? -8.625 -48.312 -8.711 1 94.94 178 ALA A C 1
ATOM 1480 O O . ALA A 1 178 ? -8.609 -49.375 -8.078 1 94.94 178 ALA A O 1
ATOM 1481 N N . VAL A 1 179 ? -7.578 -47.719 -9.094 1 95.12 179 VAL A N 1
ATOM 1482 C CA . VAL A 1 179 ? -6.258 -48.312 -8.922 1 95.12 179 VAL A CA 1
ATOM 1483 C C . VAL A 1 179 ? -5.711 -47.969 -7.539 1 95.12 179 VAL A C 1
ATOM 1485 O O . VAL A 1 179 ? -5.145 -48.844 -6.855 1 95.12 179 VAL A O 1
ATOM 1488 N N . ALA A 1 180 ? -5.852 -46.75 -7.156 1 92.88 180 ALA A N 1
ATOM 1489 C CA . ALA A 1 180 ? -5.309 -46.25 -5.883 1 92.88 180 ALA A CA 1
ATOM 1490 C C . ALA A 1 180 ? -5.93 -47.031 -4.711 1 92.88 180 ALA A C 1
ATOM 1492 O O . ALA A 1 180 ? -5.258 -47.281 -3.711 1 92.88 180 ALA A O 1
ATOM 1493 N N . ASN A 1 181 ? -7.168 -47.312 -4.805 1 88.88 181 ASN A N 1
ATOM 1494 C CA . ASN A 1 181 ? -7.867 -48 -3.729 1 88.88 181 ASN A CA 1
ATOM 1495 C C . ASN A 1 181 ? -7.383 -49.469 -3.58 1 88.88 181 ASN A C 1
ATOM 1497 O O . ASN A 1 181 ? -7.477 -50.031 -2.498 1 88.88 181 ASN A O 1
ATOM 1501 N N . GLU A 1 182 ? -6.836 -49.969 -4.574 1 88.81 182 GLU A N 1
ATOM 1502 C CA . GLU A 1 182 ? -6.371 -51.344 -4.551 1 88.81 182 GLU A CA 1
ATOM 1503 C C . GLU A 1 182 ? -4.867 -51.406 -4.301 1 88.81 182 GLU A C 1
ATOM 1505 O O . GLU A 1 182 ? -4.336 -52.469 -3.967 1 88.81 182 GLU A O 1
ATOM 1510 N N . ALA A 1 183 ? -4.301 -50.312 -4.426 1 87 183 ALA A N 1
ATOM 1511 C CA . ALA A 1 183 ? -2.844 -50.281 -4.32 1 87 183 ALA A CA 1
ATOM 1512 C C . ALA A 1 183 ? -2.396 -50.312 -2.863 1 87 183 ALA A C 1
ATOM 1514 O O . ALA A 1 183 ? -3.062 -49.75 -1.985 1 87 183 ALA A O 1
ATOM 1515 N N . THR A 1 184 ? -1.297 -51 -2.592 1 83 184 THR A N 1
ATOM 1516 C CA . THR A 1 184 ? -0.663 -51.031 -1.278 1 83 184 THR A CA 1
ATOM 1517 C C . THR A 1 184 ? 0.423 -49.969 -1.188 1 83 184 THR A C 1
ATOM 1519 O O . THR A 1 184 ? 1.364 -49.969 -1.983 1 83 184 THR A O 1
ATOM 1522 N N . PRO A 1 185 ? 0.166 -49.125 -0.294 1 81.31 185 PRO A N 1
ATOM 1523 C CA . PRO A 1 185 ? 1.222 -48.125 -0.153 1 81.31 185 PRO A CA 1
ATOM 1524 C C . PRO A 1 185 ? 2.564 -48.719 0.248 1 81.31 185 PRO A C 1
ATOM 1526 O O . PRO A 1 185 ? 2.635 -49.906 0.593 1 81.31 185 PRO A O 1
ATOM 1529 N N . MET A 1 186 ? 3.588 -47.844 0.161 1 80.69 186 MET A N 1
ATOM 1530 C CA . MET A 1 186 ? 4.91 -48.281 0.618 1 80.69 186 MET A CA 1
ATOM 1531 C C . MET A 1 186 ? 4.879 -48.656 2.094 1 80.69 186 MET A C 1
ATOM 1533 O O . MET A 1 186 ? 4.055 -48.156 2.855 1 80.69 186 MET A O 1
ATOM 1537 N N . PRO A 1 187 ? 5.832 -49.562 2.42 1 77.62 187 PRO A N 1
ATOM 1538 C CA . PRO A 1 187 ? 5.855 -50 3.824 1 77.62 187 PRO A CA 1
ATOM 1539 C C . PRO A 1 187 ? 5.988 -48.812 4.785 1 77.62 187 PRO A C 1
ATOM 1541 O O . PRO A 1 187 ? 6.883 -47.969 4.625 1 77.62 187 PRO A O 1
ATOM 1544 N N . GLY A 1 188 ? 5.094 -48.75 5.66 1 76.5 188 GLY A N 1
ATOM 1545 C CA . GLY A 1 188 ? 5.156 -47.719 6.68 1 76.5 188 GLY A CA 1
ATOM 1546 C C . GLY A 1 188 ? 4.477 -46.438 6.266 1 76.5 188 GLY A C 1
ATOM 1547 O O . GLY A 1 188 ? 4.48 -45.469 7.016 1 76.5 188 GLY A O 1
ATOM 1548 N N . HIS A 1 189 ? 3.943 -46.469 5.051 1 81.62 189 HIS A N 1
ATOM 1549 C CA . HIS A 1 189 ? 3.297 -45.25 4.562 1 81.62 189 HIS A CA 1
ATOM 1550 C C . HIS A 1 189 ? 1.796 -45.438 4.391 1 81.62 189 HIS A C 1
ATOM 1552 O O . HIS A 1 189 ? 1.331 -46.594 4.273 1 81.62 189 HIS A O 1
ATOM 1558 N N . SER A 1 190 ? 1.146 -44.406 4.629 1 84.44 190 SER A N 1
ATOM 1559 C CA . SER A 1 190 ? -0.275 -44.375 4.301 1 84.44 190 SER A CA 1
ATOM 1560 C C . SER A 1 190 ? -0.552 -43.406 3.148 1 84.44 190 SER A C 1
ATOM 1562 O O . SER A 1 190 ? 0.24 -42.5 2.885 1 84.44 190 SER A O 1
ATOM 1564 N N . MET A 1 191 ? -1.532 -43.75 2.414 1 86.62 191 MET A N 1
ATOM 1565 C CA . MET A 1 191 ? -1.899 -42.938 1.268 1 86.62 191 MET A CA 1
ATOM 1566 C C . MET A 1 191 ? -3.365 -42.5 1.341 1 86.62 191 MET A C 1
ATOM 1568 O O . MET A 1 191 ? -4.23 -43.344 1.655 1 86.62 191 MET A O 1
ATOM 1572 N N . THR A 1 192 ? -3.562 -41.25 1.168 1 86.56 192 THR A N 1
ATOM 1573 C CA . THR A 1 192 ? -4.93 -40.719 1.109 1 86.56 192 THR A CA 1
ATOM 1574 C C . THR A 1 192 ? -5.203 -40.062 -0.237 1 86.56 192 THR A C 1
ATOM 1576 O O . THR A 1 192 ? -4.324 -39.438 -0.809 1 86.56 192 THR A O 1
ATOM 1579 N N . LEU A 1 193 ? -6.406 -40.312 -0.696 1 88.31 193 LEU A N 1
ATOM 1580 C CA . LEU A 1 193 ? -6.848 -39.75 -1.968 1 88.31 193 LEU A CA 1
ATOM 1581 C C . LEU A 1 193 ? -8.008 -38.781 -1.762 1 88.31 193 LEU A C 1
ATOM 1583 O O . LEU A 1 193 ? -8.969 -39.094 -1.053 1 88.31 193 LEU A O 1
ATOM 1587 N N . GLU A 1 194 ? -7.801 -37.594 -2.309 1 83.5 194 GLU A N 1
ATOM 1588 C CA . GLU A 1 194 ? -8.852 -36.594 -2.209 1 83.5 194 GLU A CA 1
ATOM 1589 C C . GLU A 1 194 ? -9.07 -35.875 -3.545 1 83.5 194 GLU A C 1
ATOM 1591 O O . GLU A 1 194 ? -8.117 -35.656 -4.297 1 83.5 194 GLU A O 1
ATOM 1596 N N . LEU A 1 195 ? -10.336 -35.562 -3.756 1 83.56 195 LEU A N 1
ATOM 1597 C CA . LEU A 1 195 ? -10.672 -34.75 -4.926 1 83.56 195 LEU A CA 1
ATOM 1598 C C . LEU A 1 195 ? -10.688 -33.25 -4.578 1 83.56 195 LEU A C 1
ATOM 1600 O O . LEU A 1 195 ? -11.375 -32.844 -3.641 1 83.56 195 LEU A O 1
ATOM 1604 N N . ASN A 1 196 ? -9.898 -32.5 -5.25 1 77.56 196 ASN A N 1
ATOM 1605 C CA . ASN A 1 196 ? -9.812 -31.062 -5.07 1 77.56 196 ASN A CA 1
ATOM 1606 C C . ASN A 1 196 ? -10.008 -30.328 -6.395 1 77.56 196 ASN A C 1
ATOM 1608 O O . ASN A 1 196 ? -9.031 -29.953 -7.047 1 77.56 196 ASN A O 1
ATOM 1612 N N . GLY A 1 197 ? -11.242 -29.938 -6.66 1 77.25 197 GLY A N 1
ATOM 1613 C CA . GLY A 1 197 ? -11.516 -29.391 -7.977 1 77.25 197 GLY A CA 1
ATOM 1614 C C . GLY A 1 197 ? -11.211 -30.359 -9.102 1 77.25 197 GLY A C 1
ATOM 1615 O O . GLY A 1 197 ? -11.633 -31.516 -9.07 1 77.25 197 GLY A O 1
ATOM 1616 N N . PRO A 1 198 ? -10.43 -29.797 -10.008 1 80.81 198 PRO A N 1
ATOM 1617 C CA . PRO A 1 198 ? -10.07 -30.688 -11.109 1 80.81 198 PRO A CA 1
ATOM 1618 C C . PRO A 1 198 ? -8.883 -31.594 -10.773 1 80.81 198 PRO A C 1
ATOM 1620 O O . PRO A 1 198 ? -8.555 -32.5 -11.547 1 80.81 198 PRO A O 1
ATOM 1623 N N . ALA A 1 199 ? -8.328 -31.375 -9.617 1 85.5 199 ALA A N 1
ATOM 1624 C CA . ALA A 1 199 ? -7.125 -32.125 -9.266 1 85.5 199 ALA A CA 1
ATOM 1625 C C . ALA A 1 199 ? -7.445 -33.25 -8.289 1 85.5 199 ALA A C 1
ATOM 1627 O O . ALA A 1 199 ? -8.375 -33.156 -7.492 1 85.5 199 ALA A O 1
ATOM 1628 N N . ILE A 1 200 ? -6.711 -34.281 -8.508 1 89.06 200 ILE A N 1
ATOM 1629 C CA . ILE A 1 200 ? -6.695 -35.344 -7.527 1 89.06 200 ILE A CA 1
ATOM 1630 C C . ILE A 1 200 ? -5.445 -35.25 -6.656 1 89.06 200 ILE A C 1
ATOM 1632 O O . ILE A 1 200 ? -4.328 -35.156 -7.176 1 89.06 200 ILE A O 1
ATOM 1636 N N . THR A 1 201 ? -5.73 -35.219 -5.402 1 85.62 201 THR A N 1
ATOM 1637 C CA . THR A 1 201 ? -4.617 -35.094 -4.469 1 85.62 201 THR A CA 1
ATOM 1638 C C . THR A 1 201 ? -4.34 -36.438 -3.777 1 85.62 201 THR A C 1
ATOM 1640 O O . THR A 1 201 ? -5.238 -37.031 -3.18 1 85.62 201 THR A O 1
ATOM 1643 N N . ILE A 1 202 ? -3.102 -36.875 -3.896 1 86.75 202 ILE A N 1
ATOM 1644 C CA . ILE A 1 202 ? -2.645 -38.031 -3.139 1 86.75 202 ILE A CA 1
ATOM 1645 C C . ILE A 1 202 ? -1.616 -37.594 -2.096 1 86.75 202 ILE A C 1
ATOM 1647 O O . ILE A 1 202 ? -0.613 -36.969 -2.434 1 86.75 202 ILE A O 1
ATOM 1651 N N . CYS A 1 203 ? -1.957 -37.906 -0.929 1 82.25 203 CYS A N 1
ATOM 1652 C CA . CYS A 1 203 ? -1.034 -37.625 0.165 1 82.25 203 CYS A CA 1
ATOM 1653 C C . CYS A 1 203 ? -0.361 -38.906 0.654 1 82.25 203 CYS A C 1
ATOM 1655 O O . CYS A 1 203 ? -1.037 -39.844 1.031 1 82.25 203 CYS A O 1
ATOM 1657 N N . VAL A 1 204 ? 0.881 -38.875 0.585 1 80.31 204 VAL A N 1
ATOM 1658 C CA . VAL A 1 204 ? 1.66 -40 1.114 1 80.31 204 VAL A CA 1
ATOM 1659 C C . VAL A 1 204 ? 2.277 -39.625 2.455 1 80.31 204 VAL A C 1
ATOM 1661 O O . VAL A 1 204 ? 3.08 -38.688 2.527 1 80.31 204 VAL A O 1
ATOM 1664 N N . GLU A 1 205 ? 1.712 -40.25 3.395 1 77.19 205 GLU A N 1
ATOM 1665 C CA . GLU A 1 205 ? 2.148 -39.938 4.75 1 77.19 205 GLU A CA 1
ATOM 1666 C C . GLU A 1 205 ? 2.871 -41.094 5.402 1 77.19 205 GLU A C 1
ATOM 1668 O O . GLU A 1 205 ? 2.537 -42.25 5.148 1 77.19 205 GLU A O 1
ATOM 1673 N N . GLY A 1 206 ? 3.67 -40.781 6.238 1 66.5 206 GLY A N 1
ATOM 1674 C CA . GLY A 1 206 ? 4.273 -41.812 7.059 1 66.5 206 GLY A CA 1
ATOM 1675 C C . GLY A 1 206 ? 5.73 -42.062 6.719 1 66.5 206 GLY A C 1
ATOM 1676 O O . GLY A 1 206 ? 6.285 -41.438 5.82 1 66.5 206 GLY A O 1
ATOM 1677 N N . GLY A 1 207 ? 6.254 -42.812 7.449 1 57.75 207 GLY A N 1
ATOM 1678 C CA . GLY A 1 207 ? 7.68 -43.125 7.426 1 57.75 207 GLY A CA 1
ATOM 1679 C C . GLY A 1 207 ? 8.516 -42.062 8.117 1 57.75 207 GLY A C 1
ATOM 1680 O O . GLY A 1 207 ? 7.977 -41.188 8.797 1 57.75 207 GLY A O 1
ATOM 1681 N N . ASP A 1 208 ? 9.734 -42.312 8.211 1 53.62 208 ASP A N 1
ATOM 1682 C CA . ASP A 1 208 ? 10.672 -41.344 8.797 1 53.62 208 ASP A CA 1
ATOM 1683 C C . ASP A 1 208 ? 10.789 -40.094 7.934 1 53.62 208 ASP A C 1
ATOM 1685 O O . ASP A 1 208 ? 11.555 -39.188 8.25 1 53.62 208 ASP A O 1
ATOM 1689 N N . ALA A 1 209 ? 9.82 -40.156 6.828 1 55.97 209 ALA A N 1
ATOM 1690 C CA . ALA A 1 209 ? 10.031 -39.094 5.832 1 55.97 209 ALA A CA 1
ATOM 1691 C C . ALA A 1 209 ? 8.953 -38.031 5.922 1 55.97 209 ALA A C 1
ATOM 1693 O O . ALA A 1 209 ? 8.008 -38.156 6.707 1 55.97 209 ALA A O 1
ATOM 1694 N N . CYS A 1 210 ? 9.242 -36.906 5.363 1 62.91 210 CYS A N 1
ATOM 1695 C CA . CYS A 1 210 ? 8.281 -35.812 5.207 1 62.91 210 CYS A CA 1
ATOM 1696 C C . CYS A 1 210 ? 7.09 -36.25 4.367 1 62.91 210 CYS A C 1
ATOM 1698 O O . CYS A 1 210 ? 7.238 -37.062 3.459 1 62.91 210 CYS A O 1
ATOM 1700 N N . ASP A 1 211 ? 5.906 -35.906 4.852 1 71.94 211 ASP A N 1
ATOM 1701 C CA . ASP A 1 211 ? 4.715 -36.094 4.035 1 71.94 211 ASP A CA 1
ATOM 1702 C C . ASP A 1 211 ? 4.871 -35.438 2.666 1 71.94 211 ASP A C 1
ATOM 1704 O O . ASP A 1 211 ? 5.469 -34.375 2.553 1 71.94 211 ASP A O 1
ATOM 1708 N N . ILE A 1 212 ? 4.535 -36.188 1.681 1 76.88 212 ILE A N 1
ATOM 1709 C CA . ILE A 1 212 ? 4.609 -35.656 0.333 1 76.88 212 ILE A CA 1
ATOM 1710 C C . ILE A 1 212 ? 3.221 -35.625 -0.296 1 76.88 212 ILE A C 1
ATOM 1712 O O . ILE A 1 212 ? 2.449 -36.562 -0.151 1 76.88 212 ILE A O 1
ATOM 1716 N N . VAL A 1 213 ? 2.916 -34.531 -0.967 1 78.88 213 VAL A N 1
ATOM 1717 C CA . VAL A 1 213 ? 1.614 -34.375 -1.604 1 78.88 213 VAL A CA 1
ATOM 1718 C C . VAL A 1 213 ? 1.784 -34.281 -3.119 1 78.88 213 VAL A C 1
ATOM 1720 O O . VAL A 1 213 ? 2.678 -33.594 -3.615 1 78.88 213 VAL A O 1
ATOM 1723 N N . TYR A 1 214 ? 0.954 -35.062 -3.799 1 83.5 214 TYR A N 1
ATOM 1724 C CA . TYR A 1 214 ? 0.904 -35 -5.258 1 83.5 214 TYR A CA 1
ATOM 1725 C C . TYR A 1 214 ? -0.459 -34.531 -5.738 1 83.5 214 TYR A C 1
ATOM 1727 O O . TYR A 1 214 ? -1.481 -35.156 -5.461 1 83.5 214 TYR A O 1
ATOM 1735 N N . ASN A 1 215 ? -0.432 -33.438 -6.445 1 83.81 215 ASN A N 1
ATOM 1736 C CA . ASN A 1 215 ? -1.632 -32.938 -7.109 1 83.81 215 ASN A CA 1
ATOM 1737 C C . ASN A 1 215 ? -1.621 -33.25 -8.602 1 83.81 215 ASN A C 1
ATOM 1739 O O . ASN A 1 215 ? -0.829 -32.688 -9.359 1 83.81 215 ASN A O 1
ATOM 1743 N N . MET A 1 216 ? -2.5 -34.125 -8.977 1 89.75 216 MET A N 1
ATOM 1744 C CA . MET A 1 216 ? -2.537 -34.562 -10.367 1 89.75 216 MET A CA 1
ATOM 1745 C C . MET A 1 216 ? -3.697 -33.906 -11.109 1 89.75 216 MET A C 1
ATOM 1747 O O . MET A 1 216 ? -4.82 -33.875 -10.609 1 89.75 216 MET A O 1
ATOM 1751 N N . ILE A 1 217 ? -3.361 -33.469 -12.281 1 91.06 217 ILE A N 1
ATOM 1752 C CA . ILE A 1 217 ? -4.391 -32.812 -13.07 1 91.06 217 ILE A CA 1
ATOM 1753 C C . ILE A 1 217 ? -4.348 -33.312 -14.508 1 91.06 217 ILE A C 1
ATOM 1755 O O . ILE A 1 217 ? -3.293 -33.312 -15.148 1 91.06 217 ILE A O 1
ATOM 1759 N N . PRO A 1 218 ? -5.488 -33.844 -15 1 95.06 218 PRO A N 1
ATOM 1760 C CA . PRO A 1 218 ? -5.539 -34.156 -16.422 1 95.06 218 PRO A CA 1
ATOM 1761 C C . PRO A 1 218 ? -5.539 -32.938 -17.312 1 95.06 218 PRO A C 1
ATOM 1763 O O . PRO A 1 218 ? -6.254 -31.953 -17.031 1 95.06 218 PRO A O 1
ATOM 1766 N N . THR A 1 219 ? -4.719 -32.938 -18.375 1 94.81 219 THR A N 1
ATOM 1767 C CA . THR A 1 219 ? -4.641 -31.797 -19.266 1 94.81 219 THR A CA 1
ATOM 1768 C C . THR A 1 219 ? -4.605 -32.25 -20.719 1 94.81 219 THR A C 1
ATOM 1770 O O . THR A 1 219 ? -4.465 -33.438 -21.016 1 94.81 219 THR A O 1
ATOM 1773 N N . VAL A 1 220 ? -4.898 -31.312 -21.562 1 95.31 220 VAL A N 1
ATOM 1774 C CA . VAL A 1 220 ? -4.648 -31.469 -23 1 95.31 220 VAL A CA 1
ATOM 1775 C C . VAL A 1 220 ? -3.432 -30.656 -23.406 1 95.31 220 VAL A C 1
ATOM 1777 O O . VAL A 1 220 ? -3.408 -29.438 -23.219 1 95.31 220 VAL A O 1
ATOM 1780 N N . ARG A 1 221 ? -2.477 -31.359 -23.906 1 94 221 ARG A N 1
ATOM 1781 C CA . ARG A 1 221 ? -1.257 -30.672 -24.312 1 94 221 ARG A CA 1
ATOM 1782 C C . ARG A 1 221 ? -1.359 -30.172 -25.75 1 94 221 ARG A C 1
ATOM 1784 O O . ARG A 1 221 ? -1.724 -30.938 -26.656 1 94 221 ARG A O 1
ATOM 1791 N N . CYS A 1 222 ? -1.047 -28.938 -25.953 1 93.44 222 CYS A N 1
ATOM 1792 C CA . CYS A 1 222 ? -1.101 -28.344 -27.281 1 93.44 222 CYS A CA 1
ATOM 1793 C C . CYS A 1 222 ? 0.279 -27.875 -27.734 1 93.44 222 CYS A C 1
ATOM 1795 O O . CYS A 1 222 ? 0.959 -27.156 -27 1 93.44 222 CYS A O 1
ATOM 1797 N N . LYS A 1 223 ? 0.614 -28.312 -28.875 1 89.5 223 LYS A N 1
ATOM 1798 C CA . LYS A 1 223 ? 1.847 -27.797 -29.469 1 89.5 223 LYS A CA 1
ATOM 1799 C C . LYS A 1 223 ? 1.612 -26.438 -30.109 1 89.5 223 LYS A C 1
ATOM 1801 O O . LYS A 1 223 ? 0.49 -26.109 -30.5 1 89.5 223 LYS A O 1
ATOM 1806 N N . GLY A 1 224 ? 2.67 -25.625 -30.062 1 87.44 224 GLY A N 1
ATOM 1807 C CA . GLY A 1 224 ? 2.549 -24.266 -30.578 1 87.44 224 GLY A CA 1
ATOM 1808 C C . GLY A 1 224 ? 2.184 -23.25 -29.516 1 87.44 224 GLY A C 1
ATOM 1809 O O . GLY A 1 224 ? 2.439 -23.453 -28.328 1 87.44 224 GLY A O 1
ATOM 1810 N N . TRP A 1 225 ? 1.673 -22.016 -30.047 1 90.75 225 TRP A N 1
ATOM 1811 C CA . TRP A 1 225 ? 1.313 -20.922 -29.141 1 90.75 225 TRP A CA 1
ATOM 1812 C C . TRP A 1 225 ? -0.122 -20.469 -29.391 1 90.75 225 TRP A C 1
ATOM 1814 O O . TRP A 1 225 ? -0.565 -20.375 -30.547 1 90.75 225 TRP A O 1
ATOM 1824 N N . PRO A 1 226 ? -0.821 -20.422 -28.344 1 89.75 226 PRO A N 1
ATOM 1825 C CA . PRO A 1 226 ? -2.223 -20.047 -28.547 1 89.75 226 PRO A CA 1
ATOM 1826 C C . PRO A 1 226 ? -2.377 -18.688 -29.234 1 89.75 226 PRO A C 1
ATOM 1828 O O . PRO A 1 226 ? -1.616 -17.766 -28.953 1 89.75 226 PRO A O 1
ATOM 1831 N N . THR A 1 227 ? -3.385 -18.562 -30 1 86.12 227 THR A N 1
ATOM 1832 C CA . THR A 1 227 ? -3.646 -17.344 -30.75 1 86.12 227 THR A CA 1
ATOM 1833 C C . THR A 1 227 ? -3.928 -16.172 -29.812 1 86.12 227 THR A C 1
ATOM 1835 O O . THR A 1 227 ? -3.535 -15.047 -30.094 1 86.12 227 THR A O 1
ATOM 1838 N N . ALA A 1 228 ? -4.57 -16.469 -28.812 1 87.62 228 ALA A N 1
ATOM 1839 C CA . ALA A 1 228 ? -4.953 -15.43 -27.859 1 87.62 228 ALA A CA 1
ATOM 1840 C C . ALA A 1 228 ? -3.721 -14.773 -27.234 1 87.62 228 ALA A C 1
ATOM 1842 O O . ALA A 1 228 ? -3.777 -13.625 -26.797 1 87.62 228 ALA A O 1
ATOM 1843 N N . ALA A 1 229 ? -2.561 -15.398 -27.188 1 90.69 229 ALA A N 1
ATOM 1844 C CA . ALA A 1 229 ? -1.369 -14.898 -26.516 1 90.69 229 ALA A CA 1
ATOM 1845 C C . ALA A 1 229 ? -0.291 -14.492 -27.516 1 90.69 229 ALA A C 1
ATOM 1847 O O . ALA A 1 229 ? 0.863 -14.281 -27.125 1 90.69 229 ALA A O 1
ATOM 1848 N N . GLN A 1 230 ? -0.618 -14.359 -28.75 1 87.94 230 GLN A N 1
ATOM 1849 C CA . GLN A 1 230 ? 0.35 -14.062 -29.797 1 87.94 230 GLN A CA 1
ATOM 1850 C C . GLN A 1 230 ? 1.029 -12.719 -29.547 1 87.94 230 GLN A C 1
ATOM 1852 O O . GLN A 1 230 ? 2.199 -12.531 -29.891 1 87.94 230 GLN A O 1
ATOM 1857 N N . ALA A 1 231 ? 0.33 -11.859 -28.922 1 88.31 231 ALA A N 1
ATOM 1858 C CA . ALA A 1 231 ? 0.834 -10.516 -28.672 1 88.31 231 ALA A CA 1
ATOM 1859 C C . ALA A 1 231 ? 2.037 -10.539 -27.734 1 88.31 231 ALA A C 1
ATOM 1861 O O . ALA A 1 231 ? 2.834 -9.602 -27.719 1 88.31 231 ALA A O 1
ATOM 1862 N N . TRP A 1 232 ? 2.199 -11.562 -27 1 90.06 232 TRP A N 1
ATOM 1863 C CA . TRP A 1 232 ? 3.297 -11.68 -26.047 1 90.06 232 TRP A CA 1
ATOM 1864 C C . TRP A 1 232 ? 4.645 -11.656 -26.766 1 90.06 232 TRP A C 1
ATOM 1866 O O . TRP A 1 232 ? 5.609 -11.078 -26.25 1 90.06 232 TRP A O 1
ATOM 1876 N N . TRP A 1 233 ? 4.66 -12.125 -27.969 1 87.44 233 TRP A N 1
ATOM 1877 C CA . TRP A 1 233 ? 5.914 -12.227 -28.719 1 87.44 233 TRP A CA 1
ATOM 1878 C C . TRP A 1 233 ? 6.34 -10.867 -29.266 1 87.44 233 TRP A C 1
ATOM 1880 O O . TRP A 1 233 ? 7.504 -10.664 -29.609 1 87.44 233 TRP A O 1
ATOM 1890 N N . SER A 1 234 ? 5.438 -9.984 -29.328 1 83.31 234 SER A N 1
ATOM 1891 C CA . SER A 1 234 ? 5.727 -8.688 -29.938 1 83.31 234 SER A CA 1
ATOM 1892 C C . SER A 1 234 ? 6.293 -7.715 -28.906 1 83.31 234 SER A C 1
ATOM 1894 O O . SER A 1 234 ? 6.781 -6.641 -29.266 1 83.31 234 SER A O 1
ATOM 1896 N N . ARG A 1 235 ? 6.344 -8.094 -27.75 1 83.12 235 ARG A N 1
ATOM 1897 C CA . ARG A 1 235 ? 6.832 -7.23 -26.672 1 83.12 235 ARG A CA 1
ATOM 1898 C C . ARG A 1 235 ? 8.258 -7.605 -26.281 1 83.12 235 ARG A C 1
ATOM 1900 O O . ARG A 1 235 ? 8.68 -8.742 -26.484 1 83.12 235 ARG A O 1
ATOM 1907 N N . ASP A 1 236 ? 8.898 -6.57 -25.688 1 79.31 236 ASP A N 1
ATOM 1908 C CA . ASP A 1 236 ? 10.234 -6.836 -25.156 1 79.31 236 ASP A CA 1
ATOM 1909 C C . ASP A 1 236 ? 10.148 -7.457 -23.766 1 79.31 236 ASP A C 1
ATOM 1911 O O . ASP A 1 236 ? 9.367 -7.012 -22.922 1 79.31 236 ASP A O 1
ATOM 1915 N N . HIS A 1 237 ? 10.922 -8.562 -23.656 1 84.06 237 HIS A N 1
ATOM 1916 C CA . HIS A 1 237 ? 10.914 -9.25 -22.375 1 84.06 237 HIS A CA 1
ATOM 1917 C C . HIS A 1 237 ? 12.328 -9.469 -21.859 1 84.06 237 HIS A C 1
ATOM 1919 O O . HIS A 1 237 ? 13.281 -9.477 -22.641 1 84.06 237 HIS A O 1
ATOM 1925 N N . TYR A 1 238 ? 12.461 -9.625 -20.594 1 79.75 238 TYR A N 1
ATOM 1926 C CA . TYR A 1 238 ? 13.68 -9.977 -19.891 1 79.75 238 TYR A CA 1
ATOM 1927 C C . TYR A 1 238 ? 14.312 -11.234 -20.469 1 79.75 238 TYR A C 1
ATOM 1929 O O . TYR A 1 238 ? 15.539 -11.367 -20.484 1 79.75 238 TYR A O 1
ATOM 1937 N N . TRP A 1 239 ? 13.555 -12.039 -21.031 1 76.94 239 TRP A N 1
ATOM 1938 C CA . TRP A 1 239 ? 13.914 -13.398 -21.406 1 76.94 239 TRP A CA 1
ATOM 1939 C C . TRP A 1 239 ? 14.344 -13.461 -22.875 1 76.94 239 TRP A C 1
ATOM 1941 O O . TRP A 1 239 ? 14.766 -14.516 -23.359 1 76.94 239 TRP A O 1
ATOM 1951 N N . ASP A 1 240 ? 14.219 -12.344 -23.422 1 76.5 240 ASP A N 1
ATOM 1952 C CA . ASP A 1 240 ? 14.453 -12.367 -24.875 1 76.5 240 ASP A CA 1
ATOM 1953 C C . ASP A 1 240 ? 15.859 -12.883 -25.188 1 76.5 240 ASP A C 1
ATOM 1955 O O . ASP A 1 240 ? 16.828 -12.469 -24.547 1 76.5 240 ASP A O 1
ATOM 1959 N N . SER A 1 241 ? 15.867 -13.789 -26.109 1 73.88 241 SER A N 1
ATOM 1960 C CA . SER A 1 241 ? 17.094 -14.414 -26.594 1 73.88 241 SER A CA 1
ATOM 1961 C C . SER A 1 241 ? 17.531 -15.562 -25.688 1 73.88 241 SER A C 1
ATOM 1963 O O . SER A 1 241 ? 18.453 -16.297 -26.016 1 73.88 241 SER A O 1
ATOM 1965 N N . LYS A 1 242 ? 16.859 -15.719 -24.594 1 74.75 242 LYS A N 1
ATOM 1966 C CA . LYS A 1 242 ? 17.25 -16.766 -23.641 1 74.75 242 LYS A CA 1
ATOM 1967 C C . LYS A 1 242 ? 16.344 -17.984 -23.75 1 74.75 242 LYS A C 1
ATOM 1969 O O . LYS A 1 242 ? 16.828 -19.125 -23.766 1 74.75 242 LYS A O 1
ATOM 1974 N N . ALA A 1 243 ? 15.055 -17.703 -23.797 1 74.69 243 ALA A N 1
ATOM 1975 C CA . ALA A 1 243 ? 14.117 -18.812 -23.578 1 74.69 243 ALA A CA 1
ATOM 1976 C C . ALA A 1 243 ? 13.07 -18.875 -24.672 1 74.69 243 ALA A C 1
ATOM 1978 O O . ALA A 1 243 ? 12.188 -19.734 -24.656 1 74.69 243 ALA A O 1
ATOM 1979 N N . ASN A 1 244 ? 13.18 -18.109 -25.703 1 78.56 244 ASN A N 1
ATOM 1980 C CA . ASN A 1 244 ? 12.094 -18 -26.672 1 78.56 244 ASN A CA 1
ATOM 1981 C C . ASN A 1 244 ? 11.875 -19.297 -27.422 1 78.56 244 ASN A C 1
ATOM 1983 O O . ASN A 1 244 ? 10.734 -19.719 -27.625 1 78.56 244 ASN A O 1
ATOM 1987 N N . ALA A 1 245 ? 12.898 -19.891 -27.781 1 79.62 245 ALA A N 1
ATOM 1988 C CA . ALA A 1 245 ? 12.773 -21.141 -28.547 1 79.62 245 ALA A CA 1
ATOM 1989 C C . ALA A 1 245 ? 12.125 -22.234 -27.703 1 79.62 245 ALA A C 1
ATOM 1991 O O . ALA A 1 245 ? 11.234 -22.938 -28.172 1 79.62 245 ALA A O 1
ATOM 1992 N N . GLU A 1 246 ? 12.492 -22.312 -26.469 1 82.94 246 GLU A N 1
ATOM 1993 C CA . GLU A 1 246 ? 11.961 -23.328 -25.562 1 82.94 246 GLU A CA 1
ATOM 1994 C C . GLU A 1 246 ? 10.5 -23.047 -25.219 1 82.94 246 GLU A C 1
ATOM 1996 O O . GLU A 1 246 ? 9.703 -23.984 -25.109 1 82.94 246 GLU A O 1
ATOM 2001 N N . VAL A 1 247 ? 10.188 -21.812 -25.062 1 86.38 247 VAL A N 1
ATOM 2002 C CA . VAL A 1 247 ? 8.82 -21.422 -24.734 1 86.38 247 VAL A CA 1
ATOM 2003 C C . VAL A 1 247 ? 7.895 -21.734 -25.906 1 86.38 247 VAL A C 1
ATOM 2005 O O . VAL A 1 247 ? 6.793 -22.266 -25.719 1 86.38 247 VAL A O 1
ATOM 2008 N N . GLU A 1 248 ? 8.359 -21.453 -27.062 1 82.56 248 GLU A N 1
ATOM 2009 C CA . GLU A 1 248 ? 7.547 -21.719 -28.234 1 82.56 248 GLU A CA 1
ATOM 2010 C C . GLU A 1 248 ? 7.383 -23.219 -28.469 1 82.56 248 GLU A C 1
ATOM 2012 O O . GLU A 1 248 ? 6.285 -23.688 -28.781 1 82.56 248 GLU A O 1
ATOM 2017 N N . SER A 1 249 ? 8.391 -23.938 -28.297 1 83.56 249 SER A N 1
ATOM 2018 C CA . SER A 1 249 ? 8.367 -25.375 -28.562 1 83.56 249 SER A CA 1
ATOM 2019 C C . SER A 1 249 ? 7.602 -26.125 -27.469 1 83.56 249 SER A C 1
ATOM 2021 O O . SER A 1 249 ? 7.035 -27.188 -27.734 1 83.56 249 SER A O 1
ATOM 2023 N N . GLY A 1 250 ? 7.605 -25.641 -26.312 1 85.31 250 GLY A N 1
ATOM 2024 C CA . GLY A 1 250 ? 6.949 -26.297 -25.203 1 85.31 250 GLY A CA 1
ATOM 2025 C C . GLY A 1 250 ? 5.434 -26.25 -25.297 1 85.31 250 GLY A C 1
ATOM 2026 O O . GLY A 1 250 ? 4.75 -27.109 -24.719 1 85.31 250 GLY A O 1
ATOM 2027 N N . GLY A 1 251 ? 4.949 -25.281 -25.969 1 88.81 251 GLY A N 1
ATOM 2028 C CA . GLY A 1 251 ? 3.512 -25.188 -26.156 1 88.81 251 GLY A CA 1
ATOM 2029 C C . GLY A 1 251 ? 2.771 -24.781 -24.906 1 88.81 251 GLY A C 1
ATOM 2030 O O . GLY A 1 251 ? 3.281 -23.984 -24.109 1 88.81 251 GLY A O 1
ATOM 2031 N N . PHE A 1 252 ? 1.457 -25.172 -24.844 1 92 252 PHE A N 1
ATOM 2032 C CA . PHE A 1 252 ? 0.603 -24.828 -23.703 1 92 252 PHE A CA 1
ATOM 2033 C C . PHE A 1 252 ? -0.334 -25.984 -23.375 1 92 252 PHE A C 1
ATOM 2035 O O . PHE A 1 252 ? -0.344 -27 -24.062 1 92 252 PHE A O 1
ATOM 2042 N N . HIS A 1 253 ? -0.927 -25.859 -22.219 1 91.94 253 HIS A N 1
ATOM 2043 C CA . HIS A 1 253 ? -1.869 -26.875 -21.766 1 91.94 253 HIS A CA 1
ATOM 2044 C C . HIS A 1 253 ? -3.27 -26.297 -21.594 1 91.94 253 HIS A C 1
ATOM 2046 O O . HIS A 1 253 ? -3.428 -25.078 -21.453 1 91.94 253 HIS A O 1
ATOM 2052 N N . LEU A 1 254 ? -4.203 -27.188 -21.719 1 93.62 254 LEU A N 1
ATOM 2053 C CA . LEU A 1 254 ? -5.586 -26.844 -21.391 1 93.62 254 LEU A CA 1
ATOM 2054 C C . LEU A 1 254 ? -6.039 -27.594 -20.125 1 93.62 254 LEU A C 1
ATOM 2056 O O . LEU A 1 254 ? -5.977 -28.828 -20.078 1 93.62 254 LEU A O 1
ATOM 2060 N N . LEU A 1 255 ? -6.43 -26.797 -19.156 1 92.44 255 LEU A N 1
ATOM 2061 C CA . LEU A 1 255 ? -6.902 -27.344 -17.891 1 92.44 255 LEU A CA 1
ATOM 2062 C C . LEU A 1 255 ? -8.422 -27.484 -17.891 1 92.44 255 LEU A C 1
ATOM 2064 O O . LEU A 1 255 ? -9.125 -26.625 -18.438 1 92.44 255 LEU A O 1
ATOM 2068 N N . PRO A 1 256 ? -8.875 -28.547 -17.234 1 92.94 256 PRO A N 1
ATOM 2069 C CA . PRO A 1 256 ? -10.328 -28.703 -17.141 1 92.94 256 PRO A CA 1
ATOM 2070 C C . PRO A 1 256 ? -10.953 -27.812 -16.078 1 92.94 256 PRO A C 1
ATOM 2072 O O . PRO A 1 256 ? -11.469 -28.312 -15.078 1 92.94 256 PRO A O 1
ATOM 2075 N N . MET A 1 257 ? -10.961 -26.562 -16.344 1 87.5 257 MET A N 1
ATOM 2076 C CA . MET A 1 257 ? -11.484 -25.547 -15.43 1 87.5 257 MET A CA 1
ATOM 2077 C C . MET A 1 257 ? -12.328 -24.516 -16.172 1 87.5 257 MET A C 1
ATOM 2079 O O . MET A 1 257 ? -11.969 -24.109 -17.281 1 87.5 257 MET A O 1
ATOM 2083 N N . CYS A 1 258 ? -13.391 -24.172 -15.523 1 86.06 258 CYS A N 1
ATOM 2084 C CA . CYS A 1 258 ? -14.234 -23.141 -16.109 1 86.06 258 CYS A CA 1
ATOM 2085 C C . CYS A 1 258 ? -14.086 -21.828 -15.352 1 86.06 258 CYS A C 1
ATOM 2087 O O . CYS A 1 258 ? -13.594 -21.797 -14.227 1 86.06 258 CYS A O 1
ATOM 2089 N N . CYS A 1 259 ? -14.43 -20.766 -15.984 1 79.06 259 CYS A N 1
ATOM 2090 C CA . CYS A 1 259 ? -14.453 -19.484 -15.312 1 79.06 259 CYS A CA 1
ATOM 2091 C C . CYS A 1 259 ? -15.594 -19.406 -14.305 1 79.06 259 CYS A C 1
ATOM 2093 O O . CYS A 1 259 ? -16.453 -20.297 -14.281 1 79.06 259 CYS A O 1
ATOM 2095 N N . ALA A 1 260 ? -15.602 -18.484 -13.375 1 73.62 260 ALA A N 1
ATOM 2096 C CA . ALA A 1 260 ? -16.562 -18.375 -12.281 1 73.62 260 ALA A CA 1
ATOM 2097 C C . ALA A 1 260 ? -18 -18.375 -12.805 1 73.62 260 ALA A C 1
ATOM 2099 O O . ALA A 1 260 ? -18.891 -18.969 -12.203 1 73.62 260 ALA A O 1
ATOM 2100 N N . ASP A 1 261 ? -18.188 -17.719 -13.938 1 78.62 261 ASP A N 1
ATOM 2101 C CA . ASP A 1 261 ? -19.547 -17.641 -14.492 1 78.62 261 ASP A CA 1
ATOM 2102 C C . ASP A 1 261 ? -19.656 -18.453 -15.773 1 78.62 261 ASP A C 1
ATOM 2104 O O . ASP A 1 261 ? -20.562 -18.234 -16.578 1 78.62 261 ASP A O 1
ATOM 2108 N N . GLY A 1 262 ? -18.781 -19.453 -15.891 1 85.56 262 GLY A N 1
ATOM 2109 C CA . GLY A 1 262 ? -18.75 -20.203 -17.141 1 85.56 262 GLY A CA 1
ATOM 2110 C C . GLY A 1 262 ? -19.469 -21.531 -17.062 1 85.56 262 GLY A C 1
ATOM 2111 O O . GLY A 1 262 ? -20.188 -21.797 -16.109 1 85.56 262 GLY A O 1
ATOM 2112 N N . ASN A 1 263 ? -19.391 -22.281 -18.141 1 89.75 263 ASN A N 1
ATOM 2113 C CA . ASN A 1 263 ? -19.984 -23.594 -18.25 1 89.75 263 ASN A CA 1
ATOM 2114 C C . ASN A 1 263 ? -18.984 -24.703 -17.922 1 89.75 263 ASN A C 1
ATOM 2116 O O . ASN A 1 263 ? -18.094 -25 -18.734 1 89.75 263 ASN A O 1
ATOM 2120 N N . PRO A 1 264 ? -19.156 -25.359 -16.875 1 88.44 264 PRO A N 1
ATOM 2121 C CA . PRO A 1 264 ? -18.172 -26.359 -16.453 1 88.44 264 PRO A CA 1
ATOM 2122 C C . PRO A 1 264 ? -18.109 -27.562 -17.391 1 88.44 264 PRO A C 1
ATOM 2124 O O . PRO A 1 264 ? -17.109 -28.266 -17.422 1 88.44 264 PRO A O 1
ATOM 2127 N N . GLU A 1 265 ? -19.125 -27.719 -18.141 1 91.75 265 GLU A N 1
ATOM 2128 C CA . GLU A 1 265 ? -19.141 -28.859 -19.047 1 91.75 265 GLU A CA 1
ATOM 2129 C C . GLU A 1 265 ? -18.344 -28.562 -20.312 1 91.75 265 GLU A C 1
ATOM 2131 O O . GLU A 1 265 ? -17.797 -29.484 -20.938 1 91.75 265 GLU A O 1
ATOM 2136 N N . LEU A 1 266 ? -18.219 -27.344 -20.641 1 92.88 266 LEU A N 1
ATOM 2137 C CA . LEU A 1 266 ? -17.703 -27.016 -21.953 1 92.88 266 LEU A CA 1
ATOM 2138 C C . LEU A 1 266 ? -16.312 -26.359 -21.859 1 92.88 266 LEU A C 1
ATOM 2140 O O . LEU A 1 266 ? -15.477 -26.547 -22.75 1 92.88 266 LEU A O 1
ATOM 2144 N N . GLU A 1 267 ? -16.016 -25.734 -20.844 1 93.19 267 GLU A N 1
ATOM 2145 C CA . GLU A 1 267 ? -14.914 -24.781 -20.828 1 93.19 267 GLU A CA 1
ATOM 2146 C C . GLU A 1 267 ? -13.625 -25.438 -20.344 1 93.19 267 GLU A C 1
ATOM 2148 O O . GLU A 1 267 ? -13.648 -26.234 -19.406 1 93.19 267 GLU A O 1
ATOM 2153 N N . TRP A 1 268 ? -12.594 -25.188 -21.047 1 93.06 268 TRP A N 1
ATOM 2154 C CA . TRP A 1 268 ? -11.203 -25.469 -20.703 1 93.06 268 TRP A CA 1
ATOM 2155 C C . TRP A 1 268 ? -10.406 -24.172 -20.562 1 93.06 268 TRP A C 1
ATOM 2157 O O . TRP A 1 268 ? -10.703 -23.172 -21.219 1 93.06 268 TRP A O 1
ATOM 2167 N N . ARG A 1 269 ? -9.445 -24.219 -19.75 1 91.38 269 ARG A N 1
ATOM 2168 C CA . ARG A 1 269 ? -8.664 -23 -19.484 1 91.38 269 ARG A CA 1
ATOM 2169 C C . ARG A 1 269 ? -7.238 -23.156 -20 1 91.38 269 ARG A C 1
ATOM 2171 O O . ARG A 1 269 ? -6.621 -24.203 -19.844 1 91.38 269 ARG A O 1
ATOM 2178 N N . LEU A 1 270 ? -6.742 -22.109 -20.516 1 91.5 270 LEU A N 1
ATOM 2179 C CA . LEU A 1 270 ? -5.355 -22.062 -20.969 1 91.5 270 LEU A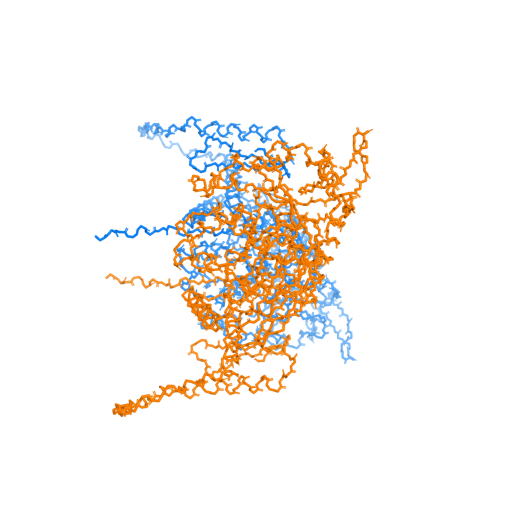 CA 1
ATOM 2180 C C . LEU A 1 270 ? -4.395 -22.062 -19.781 1 91.5 270 LEU A C 1
ATOM 2182 O O . LEU A 1 270 ? -4.648 -21.391 -18.781 1 91.5 270 LEU A O 1
ATOM 2186 N N . SER A 1 271 ? -3.318 -22.859 -19.906 1 90.38 271 SER A N 1
ATOM 2187 C CA . SER A 1 271 ? -2.246 -22.875 -18.922 1 90.38 271 SER A CA 1
ATOM 2188 C C . SER A 1 271 ? -0.876 -22.781 -19.578 1 90.38 271 SER A C 1
ATOM 2190 O O . SER A 1 271 ? -0.598 -23.516 -20.531 1 90.38 271 SER A O 1
ATOM 2192 N N . PHE A 1 272 ? -0.068 -21.953 -19.016 1 89.94 272 PHE A N 1
ATOM 2193 C CA . PHE A 1 272 ? 1.26 -21.719 -19.578 1 89.94 272 PHE A CA 1
ATOM 2194 C C . PHE A 1 272 ? 2.336 -22.297 -18.672 1 89.94 272 PHE A C 1
ATOM 2196 O O . PHE A 1 272 ? 3.441 -21.75 -18.578 1 89.94 272 PHE A O 1
ATOM 2203 N N . CYS A 1 273 ? 2.033 -23.344 -18 1 86.38 273 CYS A N 1
ATOM 2204 C CA . CYS A 1 273 ? 2.904 -23.906 -16.969 1 86.38 273 CYS A CA 1
ATOM 2205 C C . CYS A 1 273 ? 4.262 -24.281 -17.562 1 86.38 273 CYS A C 1
ATOM 2207 O O . CYS A 1 273 ? 5.293 -24.094 -16.906 1 86.38 273 CYS A O 1
ATOM 2209 N N . GLN A 1 274 ? 4.305 -24.797 -18.75 1 85.5 274 GLN A N 1
ATOM 2210 C CA . GLN A 1 274 ? 5.57 -25.172 -19.359 1 85.5 274 GLN A CA 1
ATOM 2211 C C . GLN A 1 274 ? 6.418 -23.938 -19.672 1 85.5 274 GLN A C 1
ATOM 2213 O O . GLN A 1 274 ? 7.629 -23.938 -19.438 1 85.5 274 GLN A O 1
ATOM 2218 N N . ALA A 1 275 ? 5.797 -22.984 -20.266 1 88.19 275 ALA A N 1
ATOM 2219 C CA . ALA A 1 275 ? 6.504 -21.734 -20.547 1 88.19 275 ALA A CA 1
ATOM 2220 C C . ALA A 1 275 ? 7.031 -21.094 -19.266 1 88.19 275 ALA A C 1
ATOM 2222 O O . ALA A 1 275 ? 8.164 -20.609 -19.234 1 88.19 275 ALA A O 1
ATOM 2223 N N . GLU A 1 276 ? 6.254 -21.109 -18.266 1 87.19 276 GLU A N 1
ATOM 2224 C CA . GLU A 1 276 ? 6.637 -20.547 -16.969 1 87.19 276 GLU A CA 1
ATOM 2225 C C . GLU A 1 276 ? 7.832 -21.266 -16.375 1 87.19 276 GLU A C 1
ATOM 2227 O O . GLU A 1 276 ? 8.703 -20.656 -15.766 1 87.19 276 GLU A O 1
ATOM 2232 N N . LEU A 1 277 ? 7.793 -22.531 -16.531 1 83.94 277 LEU A N 1
ATOM 2233 C CA . LEU A 1 277 ? 8.914 -23.328 -16.047 1 83.94 277 LEU A CA 1
ATOM 2234 C C . LEU A 1 277 ? 10.203 -22.953 -16.781 1 83.94 277 LEU A C 1
ATOM 2236 O O . LEU A 1 277 ? 11.258 -22.828 -16.141 1 83.94 277 LEU A O 1
ATOM 2240 N N . GLU A 1 278 ? 10.164 -22.812 -18 1 85 278 GLU A N 1
ATOM 2241 C CA . GLU A 1 278 ? 11.336 -22.453 -18.781 1 85 278 GLU A CA 1
ATOM 2242 C C . GLU A 1 278 ? 11.859 -21.078 -18.391 1 85 278 GLU A C 1
ATOM 2244 O O . GLU A 1 278 ? 13.07 -20.859 -18.281 1 85 278 GLU A O 1
ATOM 2249 N N . LEU A 1 279 ? 10.914 -20.156 -18.203 1 87.81 279 LEU A N 1
ATOM 2250 C CA . LEU A 1 279 ? 11.305 -18.797 -17.828 1 87.81 279 LEU A CA 1
ATOM 2251 C C . LEU A 1 279 ? 11.93 -18.781 -16.438 1 87.81 279 LEU A C 1
ATOM 2253 O O . LEU A 1 279 ? 12.859 -18.016 -16.172 1 87.81 279 LEU A O 1
ATOM 2257 N N . SER A 1 280 ? 11.422 -19.562 -15.562 1 85.44 280 SER A N 1
ATOM 2258 C CA . SER A 1 280 ? 11.867 -19.578 -14.172 1 85.44 280 SER A CA 1
ATOM 2259 C C . SER A 1 280 ? 13.344 -19.938 -14.062 1 85.44 280 SER A C 1
ATOM 2261 O O . SER A 1 280 ? 14.016 -19.531 -13.117 1 85.44 280 SER A O 1
ATOM 2263 N N . LYS A 1 281 ? 13.891 -20.656 -15.031 1 83.94 281 LYS A N 1
ATOM 2264 C CA . LYS A 1 281 ? 15.289 -21.078 -15.047 1 83.94 281 LYS A CA 1
ATOM 2265 C C . LYS A 1 281 ? 16.219 -19.875 -15.156 1 83.94 281 LYS A C 1
ATOM 2267 O O . LYS A 1 281 ? 17.406 -19.969 -14.797 1 83.94 281 LYS A O 1
ATOM 2272 N N . PHE A 1 282 ? 15.664 -18.859 -15.594 1 88.56 282 PHE A N 1
ATOM 2273 C CA . PHE A 1 282 ? 16.531 -17.719 -15.867 1 88.56 282 PHE A CA 1
ATOM 2274 C C . PHE A 1 282 ? 16.359 -16.641 -14.805 1 88.56 282 PHE A C 1
ATOM 2276 O O . PHE A 1 282 ? 17 -15.586 -14.867 1 88.56 282 PHE A O 1
ATOM 2283 N N . ILE A 1 283 ? 15.57 -16.859 -13.836 1 90.94 283 ILE A N 1
ATOM 2284 C CA . ILE A 1 283 ? 15.438 -15.914 -12.734 1 90.94 283 ILE A CA 1
ATOM 2285 C C . ILE A 1 283 ? 16.656 -16.016 -11.82 1 90.94 283 ILE A C 1
ATOM 2287 O O . ILE A 1 283 ? 17.031 -17.109 -11.391 1 90.94 283 ILE A O 1
ATOM 2291 N N . PRO A 1 284 ? 17.328 -14.914 -11.531 1 92.5 284 PRO A N 1
ATOM 2292 C CA . PRO A 1 284 ? 18.484 -14.969 -10.648 1 92.5 284 PRO A CA 1
ATOM 2293 C C . PRO A 1 284 ? 18.188 -15.648 -9.32 1 92.5 284 PRO A C 1
ATOM 2295 O O . PRO A 1 284 ? 17.156 -15.375 -8.695 1 92.5 284 PRO A O 1
ATOM 2298 N N . PRO A 1 285 ? 19.062 -16.469 -8.906 1 89.88 285 PRO A N 1
ATOM 2299 C CA . PRO A 1 285 ? 18.828 -17.219 -7.672 1 89.88 285 PRO A CA 1
ATOM 2300 C C . PRO A 1 285 ? 18.594 -16.328 -6.465 1 89.88 285 PRO A C 1
ATOM 2302 O O . PRO A 1 285 ? 17.766 -16.641 -5.605 1 89.88 285 PRO A O 1
ATOM 2305 N N . VAL A 1 286 ? 19.328 -15.234 -6.363 1 93.19 286 VAL A N 1
ATOM 2306 C CA . VAL A 1 286 ? 19.172 -14.305 -5.25 1 93.19 286 VAL A CA 1
ATOM 2307 C C . VAL A 1 286 ? 17.734 -13.812 -5.188 1 93.19 286 VAL A C 1
ATOM 2309 O O . VAL A 1 286 ? 17.125 -13.789 -4.117 1 93.19 286 VAL A O 1
ATOM 2312 N N . PHE A 1 287 ? 17.234 -13.453 -6.305 1 94.38 287 PHE A N 1
ATOM 2313 C CA . PHE A 1 287 ? 15.867 -12.938 -6.395 1 94.38 287 PHE A CA 1
ATOM 2314 C C . PHE A 1 287 ? 14.852 -14.031 -6.086 1 94.38 287 PHE A C 1
ATOM 2316 O O . PHE A 1 287 ? 13.859 -13.797 -5.395 1 94.38 287 PHE A O 1
ATOM 2323 N N . MET A 1 288 ? 15.102 -15.211 -6.59 1 90.06 288 MET A N 1
ATOM 2324 C CA . MET A 1 288 ? 14.211 -16.328 -6.32 1 90.06 288 MET A CA 1
ATOM 2325 C C . MET A 1 288 ? 14.172 -16.656 -4.828 1 90.06 288 MET A C 1
ATOM 2327 O O . MET A 1 288 ? 13.125 -17.031 -4.297 1 90.06 288 MET A O 1
ATOM 2331 N N . HIS A 1 289 ? 15.281 -16.531 -4.242 1 88.06 289 HIS A N 1
ATOM 2332 C CA . HIS A 1 289 ? 15.328 -16.766 -2.805 1 88.06 289 HIS A CA 1
ATOM 2333 C C . HIS A 1 289 ? 14.5 -15.734 -2.047 1 88.06 289 HIS A C 1
ATOM 2335 O O . HIS A 1 289 ? 13.797 -16.078 -1.098 1 88.06 289 HIS A O 1
ATOM 2341 N N . ASN A 1 290 ? 14.648 -14.477 -2.41 1 92.69 290 ASN A N 1
ATOM 2342 C CA . ASN A 1 290 ? 13.828 -13.43 -1.823 1 92.69 290 ASN A CA 1
ATOM 2343 C C . ASN A 1 290 ? 12.336 -13.734 -1.976 1 92.69 290 ASN A C 1
ATOM 2345 O O . ASN A 1 290 ? 11.562 -13.539 -1.038 1 92.69 290 ASN A O 1
ATOM 2349 N N . PHE A 1 291 ? 12.039 -14.234 -3.107 1 91.25 291 PHE A N 1
ATOM 2350 C CA . PHE A 1 291 ? 10.656 -14.586 -3.383 1 91.25 291 PHE A CA 1
ATOM 2351 C C . PHE A 1 291 ? 10.188 -15.711 -2.463 1 91.25 291 PHE A C 1
ATOM 2353 O O . PHE A 1 291 ? 9.078 -15.664 -1.93 1 91.25 291 PHE A O 1
ATOM 2360 N N . ASN A 1 292 ? 11.023 -16.625 -2.299 1 84.19 292 ASN A N 1
ATOM 2361 C CA . ASN A 1 292 ? 10.672 -17.75 -1.452 1 84.19 292 ASN A CA 1
ATOM 2362 C C . ASN A 1 292 ? 10.422 -17.328 -0.009 1 84.19 292 ASN A C 1
ATOM 2364 O O . ASN A 1 292 ? 9.539 -17.859 0.66 1 84.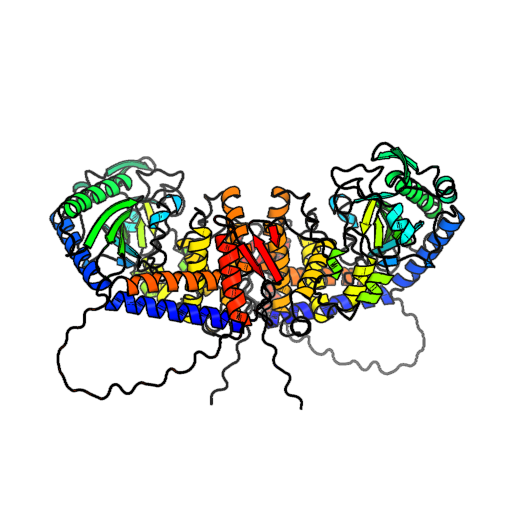19 292 ASN A O 1
ATOM 2368 N N . VAL A 1 293 ? 11.211 -16.469 0.454 1 87.44 293 VAL A N 1
ATOM 2369 C CA . VAL A 1 293 ? 11.031 -15.93 1.799 1 87.44 293 VAL A CA 1
ATOM 2370 C C . VAL A 1 293 ? 9.656 -15.266 1.908 1 87.44 293 VAL A C 1
ATOM 2372 O O . VAL A 1 293 ? 8.883 -15.562 2.822 1 87.44 293 VAL A O 1
ATOM 2375 N N . LEU A 1 294 ? 9.406 -14.391 0.983 1 89.44 294 LEU A N 1
ATOM 2376 C CA . LEU A 1 294 ? 8.148 -13.664 0.994 1 89.44 294 LEU A CA 1
ATOM 2377 C C . LEU A 1 294 ? 6.965 -14.617 0.835 1 89.44 294 LEU A C 1
ATOM 2379 O O . LEU A 1 294 ? 5.949 -14.469 1.519 1 89.44 294 LEU A O 1
ATOM 2383 N N . HIS A 1 295 ? 7.125 -15.516 -0.058 1 85.56 295 HIS A N 1
ATOM 2384 C CA . HIS A 1 295 ? 6.086 -16.5 -0.308 1 85.56 295 HIS A CA 1
ATOM 2385 C C . HIS A 1 295 ? 5.75 -17.281 0.96 1 85.56 295 HIS A C 1
ATOM 2387 O O . HIS A 1 295 ? 4.574 -17.531 1.25 1 85.56 295 HIS A O 1
ATOM 2393 N N . SER A 1 296 ? 6.73 -17.672 1.646 1 81.31 296 SER A N 1
ATOM 2394 C CA . SER A 1 296 ? 6.535 -18.422 2.877 1 81.31 296 SER A CA 1
ATOM 2395 C C . SER A 1 296 ? 5.766 -17.609 3.91 1 81.31 296 SER A C 1
ATOM 2397 O O . SER A 1 296 ? 4.895 -18.141 4.605 1 81.31 296 SER A O 1
ATOM 2399 N N . VAL A 1 297 ? 6.07 -16.391 4.035 1 85.44 297 VAL A N 1
ATOM 2400 C CA . VAL A 1 297 ? 5.41 -15.5 4.984 1 85.44 297 VAL A CA 1
ATOM 2401 C C . VAL A 1 297 ? 3.957 -15.289 4.57 1 85.44 297 VAL A C 1
ATOM 2403 O O . VAL A 1 297 ? 3.047 -15.383 5.395 1 85.44 297 VAL A O 1
ATOM 2406 N N . ILE A 1 298 ? 3.785 -15.008 3.305 1 85 298 ILE A N 1
ATOM 2407 C CA . ILE A 1 298 ? 2.459 -14.695 2.783 1 85 298 ILE A CA 1
ATOM 2408 C C . ILE A 1 298 ? 1.562 -15.93 2.885 1 85 298 ILE A C 1
ATOM 2410 O O . ILE A 1 298 ? 0.392 -15.82 3.26 1 85 298 ILE A O 1
ATOM 2414 N N . ARG A 1 299 ? 2.066 -17 2.529 1 76.88 299 ARG A N 1
ATOM 2415 C CA . ARG A 1 299 ? 1.307 -18.25 2.588 1 76.88 299 ARG A CA 1
ATOM 2416 C C . ARG A 1 299 ? 0.783 -18.5 3.996 1 76.88 299 ARG A C 1
ATOM 2418 O O . ARG A 1 299 ? -0.356 -18.938 4.172 1 76.88 299 ARG A O 1
ATOM 2425 N N . LYS A 1 300 ? 1.544 -18.25 4.906 1 75.31 300 LYS A N 1
ATOM 2426 C CA . LYS A 1 300 ? 1.156 -18.484 6.293 1 75.31 300 LYS A CA 1
ATOM 2427 C C . LYS A 1 300 ? 0.164 -17.422 6.77 1 75.31 300 LYS A C 1
ATOM 2429 O O . LYS A 1 300 ? -0.873 -17.766 7.348 1 75.31 300 LYS A O 1
ATOM 2434 N N . GLU A 1 301 ? 0.52 -16.25 6.539 1 79.44 301 GLU A N 1
ATOM 2435 C CA . GLU A 1 301 ? -0.237 -15.133 7.109 1 79.44 301 GLU A CA 1
ATOM 2436 C C . GLU A 1 301 ? -1.551 -14.922 6.363 1 79.44 301 GLU A C 1
ATOM 2438 O O . GLU A 1 301 ? -2.521 -14.422 6.938 1 79.44 301 GLU A O 1
ATOM 2443 N N . LEU A 1 302 ? -1.513 -15.312 5.102 1 76.31 302 LEU A N 1
ATOM 2444 C CA . LEU A 1 302 ? -2.705 -15.078 4.293 1 76.31 302 LEU A CA 1
ATOM 2445 C C . LEU A 1 302 ? -3.416 -16.391 3.979 1 76.31 302 LEU A C 1
ATOM 2447 O O . LEU A 1 302 ? -4.285 -16.438 3.105 1 76.31 302 LEU A O 1
ATOM 2451 N N . ALA A 1 303 ? -3.086 -17.562 4.383 1 62.78 303 ALA A N 1
ATOM 2452 C CA . ALA A 1 303 ? -3.574 -18.922 4.141 1 62.78 303 ALA A CA 1
ATOM 2453 C C . ALA A 1 303 ? -5.102 -18.953 4.121 1 62.78 303 ALA A C 1
ATOM 2455 O O . ALA A 1 303 ? -5.699 -19.703 3.35 1 62.78 303 ALA A O 1
ATOM 2456 N N . GLY A 1 304 ? -5.633 -18 4.625 1 60.56 304 GLY A N 1
ATOM 2457 C CA . GLY A 1 304 ? -7.086 -18.031 4.715 1 60.56 304 GLY A CA 1
ATOM 2458 C C . GLY A 1 304 ? -7.766 -17.094 3.746 1 60.56 304 GLY A C 1
ATOM 2459 O O . GLY A 1 304 ? -8.984 -17.125 3.592 1 60.56 304 GLY A O 1
ATOM 2460 N N . SER A 1 305 ? -6.855 -16.625 3.018 1 68.75 305 SER A N 1
ATOM 2461 C CA . SER A 1 305 ? -7.484 -15.68 2.104 1 68.75 305 SER A CA 1
ATOM 2462 C C . SER A 1 305 ? -7.645 -16.281 0.711 1 68.75 305 SER A C 1
ATOM 2464 O O . SER A 1 305 ? -6.809 -17.062 0.268 1 68.75 305 SER A O 1
ATOM 2466 N N . ALA A 1 306 ? -8.766 -16.297 0.117 1 66.62 306 ALA A N 1
ATOM 2467 C CA . ALA A 1 306 ? -9.07 -16.812 -1.218 1 66.62 306 ALA A CA 1
ATOM 2468 C C . ALA A 1 306 ? -8.633 -15.82 -2.295 1 66.62 306 ALA A C 1
ATOM 2470 O O . ALA A 1 306 ? -9.031 -15.945 -3.457 1 66.62 306 ALA A O 1
ATOM 2471 N N . VAL A 1 307 ? -7.738 -14.922 -1.926 1 75.56 307 VAL A N 1
ATOM 2472 C CA . VAL A 1 307 ? -7.477 -13.844 -2.877 1 75.56 307 VAL A CA 1
ATOM 2473 C C . VAL A 1 307 ? -6.102 -14.031 -3.508 1 75.56 307 VAL A C 1
ATOM 2475 O O . VAL A 1 307 ? -5.969 -14.062 -4.734 1 75.56 307 VAL A O 1
ATOM 2478 N N . VAL A 1 308 ? -5.121 -14.242 -2.684 1 77.69 308 VAL A N 1
ATOM 2479 C CA . VAL A 1 308 ? -3.764 -14.297 -3.211 1 77.69 308 VAL A CA 1
ATOM 2480 C C . VAL A 1 308 ? -3.295 -15.75 -3.275 1 77.69 308 VAL A C 1
ATOM 2482 O O . VAL A 1 308 ? -3.105 -16.391 -2.24 1 77.69 308 VAL A O 1
ATOM 2485 N N . SER A 1 309 ? -3.191 -16.219 -4.516 1 77.12 309 SER A N 1
ATOM 2486 C CA . SER A 1 309 ? -2.662 -17.562 -4.738 1 77.12 309 SER A CA 1
ATOM 2487 C C . SER A 1 309 ? -1.191 -17.516 -5.137 1 77.12 309 SER A C 1
ATOM 2489 O O . SER A 1 309 ? -0.689 -16.469 -5.562 1 77.12 309 SER A O 1
ATOM 2491 N N . PRO A 1 310 ? -0.562 -18.641 -5.02 1 78.88 310 PRO A N 1
ATOM 2492 C CA . PRO A 1 310 ? 0.838 -18.703 -5.441 1 78.88 310 PRO A CA 1
ATOM 2493 C C . PRO A 1 310 ? 1.026 -18.344 -6.914 1 78.88 310 PRO A C 1
ATOM 2495 O O . PRO A 1 310 ? 2.074 -17.812 -7.297 1 78.88 310 PRO A O 1
ATOM 2498 N N . TYR A 1 311 ? 0.007 -18.531 -7.625 1 82.81 311 TYR A N 1
ATOM 2499 C CA . TYR A 1 311 ? 0.137 -18.25 -9.055 1 82.81 311 TYR A CA 1
ATOM 2500 C C . TYR A 1 311 ? 0.226 -16.75 -9.297 1 82.81 311 TYR A C 1
ATOM 2502 O O . TYR A 1 311 ? 0.996 -16.297 -10.148 1 82.81 311 TYR A O 1
ATOM 2510 N N . GLN A 1 312 ? -0.586 -16.016 -8.625 1 88.38 312 GLN A N 1
ATOM 2511 C CA . GLN A 1 312 ? -0.518 -14.57 -8.766 1 88.38 312 GLN A CA 1
ATOM 2512 C C . GLN A 1 312 ? 0.847 -14.039 -8.336 1 88.38 312 GLN A C 1
ATOM 2514 O O . GLN A 1 312 ? 1.393 -13.125 -8.969 1 88.38 312 GLN A O 1
ATOM 2519 N N . LEU A 1 313 ? 1.322 -14.602 -7.309 1 88.75 313 LEU A N 1
ATOM 2520 C CA . LEU A 1 313 ? 2.629 -14.18 -6.812 1 88.75 313 LEU A CA 1
ATOM 2521 C C . LEU A 1 313 ? 3.717 -14.469 -7.844 1 88.75 313 LEU A C 1
ATOM 2523 O O . LEU A 1 313 ? 4.586 -13.625 -8.086 1 88.75 313 LEU A O 1
ATOM 2527 N N . LYS A 1 314 ? 3.664 -15.57 -8.414 1 88.19 314 LYS A N 1
ATOM 2528 C CA . LYS A 1 314 ? 4.629 -15.922 -9.453 1 88.19 314 LYS A CA 1
ATOM 2529 C C . LYS A 1 314 ? 4.52 -14.984 -10.648 1 88.19 314 LYS A C 1
ATOM 2531 O O . LYS A 1 314 ? 5.531 -14.625 -11.258 1 88.19 314 LYS A O 1
ATOM 2536 N N . THR A 1 315 ? 3.297 -14.719 -10.961 1 92.12 315 THR A N 1
ATOM 2537 C CA . THR A 1 315 ? 3.061 -13.805 -12.078 1 92.12 315 THR A CA 1
ATOM 2538 C C . THR A 1 315 ? 3.697 -12.445 -11.805 1 92.12 315 THR A C 1
ATOM 2540 O O . THR A 1 315 ? 4.297 -11.844 -12.695 1 92.12 315 THR A O 1
ATOM 2543 N N . ILE A 1 316 ? 3.59 -12.016 -10.594 1 93.62 316 ILE A N 1
ATOM 2544 C CA . ILE A 1 316 ? 4.156 -10.727 -10.195 1 93.62 316 ILE A CA 1
ATOM 2545 C C . ILE A 1 316 ? 5.676 -10.773 -10.32 1 93.62 316 ILE A C 1
ATOM 2547 O O . ILE A 1 316 ? 6.297 -9.797 -10.75 1 93.62 316 ILE A O 1
ATOM 2551 N N . VAL A 1 317 ? 6.273 -11.875 -10.039 1 93.31 317 VAL A N 1
ATOM 2552 C CA . VAL A 1 317 ? 7.715 -12.062 -10.148 1 93.31 317 VA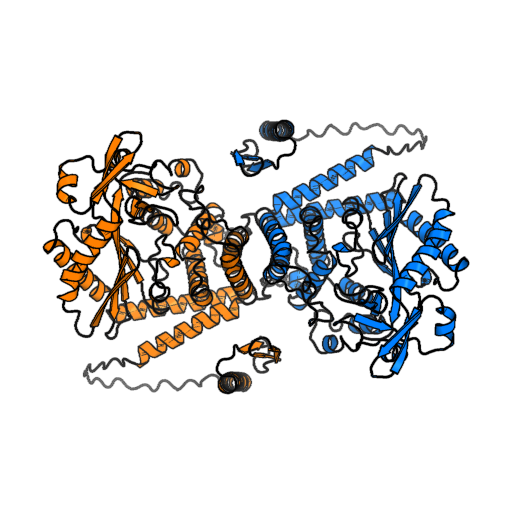L A CA 1
ATOM 2553 C C . VAL A 1 317 ? 8.141 -11.961 -11.617 1 93.31 317 VAL A C 1
ATOM 2555 O O . VAL A 1 317 ? 9.148 -11.328 -11.938 1 93.31 317 VAL A O 1
ATOM 2558 N N . LEU A 1 318 ? 7.387 -12.57 -12.469 1 93.12 318 LEU A N 1
ATOM 2559 C CA . LEU A 1 318 ? 7.711 -12.523 -13.891 1 93.12 318 LEU A CA 1
ATOM 2560 C C . LEU A 1 318 ? 7.648 -11.094 -14.414 1 93.12 318 LEU A C 1
ATOM 2562 O O . LEU A 1 318 ? 8.539 -10.656 -15.148 1 93.12 318 LEU A O 1
ATOM 2566 N N . TRP A 1 319 ? 6.637 -10.406 -14.008 1 95.12 319 TRP A N 1
ATOM 2567 C CA . TRP A 1 319 ? 6.512 -9.008 -14.414 1 95.12 319 TRP A CA 1
ATOM 2568 C C . TRP A 1 319 ? 7.668 -8.18 -13.867 1 95.12 319 TRP A C 1
ATOM 2570 O O . TRP A 1 319 ? 8.164 -7.277 -14.539 1 95.12 319 TRP A O 1
ATOM 2580 N N . ALA A 1 320 ? 8.078 -8.453 -12.648 1 96.31 320 ALA A N 1
ATOM 2581 C CA . ALA A 1 320 ? 9.195 -7.738 -12.039 1 96.31 320 ALA A CA 1
ATOM 2582 C C . ALA A 1 320 ? 10.477 -7.949 -12.836 1 96.31 320 ALA A C 1
ATOM 2584 O O . ALA A 1 320 ? 11.266 -7.016 -13.016 1 96.31 320 ALA A O 1
ATOM 2585 N N . CYS A 1 321 ? 10.672 -9.133 -13.281 1 94 321 CYS A N 1
ATOM 2586 C CA . CYS A 1 321 ? 11.859 -9.43 -14.086 1 94 321 CYS A CA 1
ATOM 2587 C C . CYS A 1 321 ? 11.867 -8.602 -15.367 1 94 321 CYS A C 1
ATOM 2589 O O . CYS A 1 321 ? 12.914 -8.109 -15.789 1 94 321 CYS A O 1
ATOM 2591 N N . ASP A 1 322 ? 10.727 -8.398 -15.961 1 92.06 322 ASP A N 1
ATOM 2592 C CA . ASP A 1 322 ? 10.633 -7.59 -17.172 1 92.06 322 ASP A CA 1
ATOM 2593 C C . ASP A 1 322 ? 10.93 -6.121 -16.891 1 92.06 322 ASP A C 1
ATOM 2595 O O . ASP A 1 322 ? 11.461 -5.41 -17.734 1 92.06 322 ASP A O 1
ATOM 2599 N N . ARG A 1 323 ? 10.547 -5.723 -15.789 1 92.31 323 ARG A N 1
ATOM 2600 C CA . ARG A 1 323 ? 10.617 -4.309 -15.438 1 92.31 323 ARG A CA 1
ATOM 2601 C C . ARG A 1 323 ? 12.016 -3.93 -14.953 1 92.31 323 ARG A C 1
ATOM 2603 O O . ARG A 1 323 ? 12.484 -2.816 -15.203 1 92.31 323 ARG A O 1
ATOM 2610 N N . LEU A 1 324 ? 12.727 -4.887 -14.289 1 93.56 324 LEU A N 1
ATOM 2611 C CA . LEU A 1 324 ? 13.961 -4.559 -13.578 1 93.56 324 LEU A CA 1
ATOM 2612 C C . LEU A 1 324 ? 15.172 -5.129 -14.305 1 93.56 324 LEU A C 1
ATOM 2614 O O . LEU A 1 324 ? 15.062 -6.133 -15.008 1 93.56 324 LEU A O 1
ATOM 2618 N N . ARG A 1 325 ? 16.297 -4.59 -14.102 1 87.75 325 ARG A N 1
ATOM 2619 C CA . ARG A 1 325 ? 17.562 -5.059 -14.688 1 87.75 325 ARG A CA 1
ATOM 2620 C C . ARG A 1 325 ? 18.047 -6.316 -13.984 1 87.75 325 ARG A C 1
ATOM 2622 O O . ARG A 1 325 ? 17.953 -6.43 -12.758 1 87.75 325 ARG A O 1
ATOM 2629 N N . PRO A 1 326 ? 18.578 -7.18 -14.758 1 88.25 326 PRO A N 1
ATOM 2630 C CA . PRO A 1 326 ? 19.078 -8.414 -14.148 1 88.25 326 PRO A CA 1
ATOM 2631 C C . PRO A 1 326 ? 20.156 -8.156 -13.109 1 88.25 326 PRO A C 1
ATOM 2633 O O . PRO A 1 326 ? 20.234 -8.875 -12.102 1 88.25 326 PRO A O 1
ATOM 2636 N N . GLU A 1 327 ? 21 -7.152 -13.328 1 89.31 327 GLU A N 1
ATOM 2637 C CA . GLU A 1 327 ? 22.094 -6.844 -12.406 1 89.31 327 GLU A CA 1
ATOM 2638 C C . GLU A 1 327 ? 21.562 -6.453 -11.031 1 89.31 327 GLU A C 1
ATOM 2640 O O . GLU A 1 327 ? 22.156 -6.793 -10.008 1 89.31 327 GLU A O 1
ATOM 2645 N N . PHE A 1 328 ? 20.5 -5.789 -11.031 1 93.38 328 PHE A N 1
ATOM 2646 C CA . PHE A 1 328 ? 19.859 -5.395 -9.789 1 93.38 328 PHE A CA 1
ATOM 2647 C C . PHE A 1 328 ? 19.328 -6.613 -9.039 1 93.38 328 PHE A C 1
ATOM 2649 O O . PHE A 1 328 ? 19.5 -6.727 -7.82 1 93.38 328 PHE A O 1
ATOM 2656 N N . LEU A 1 329 ? 18.75 -7.566 -9.742 1 94.25 329 LEU A N 1
ATOM 2657 C CA . LEU A 1 329 ? 18.109 -8.727 -9.148 1 94.25 329 LEU A CA 1
ATOM 2658 C C . LEU A 1 329 ? 19.141 -9.734 -8.656 1 94.25 329 LEU A C 1
ATOM 2660 O O . LEU A 1 329 ? 18.859 -10.547 -7.773 1 94.25 329 LEU A O 1
ATOM 2664 N N . ARG A 1 330 ? 20.391 -9.617 -9.164 1 93 330 ARG A N 1
ATOM 2665 C CA . ARG A 1 330 ? 21.453 -10.57 -8.828 1 93 330 ARG A CA 1
ATOM 2666 C C . ARG A 1 330 ? 22.25 -10.109 -7.617 1 93 330 ARG A C 1
ATOM 2668 O O . ARG A 1 330 ? 22.891 -10.914 -6.949 1 93 330 ARG A O 1
ATOM 2675 N N . ASP A 1 331 ? 22.188 -8.867 -7.359 1 93.81 331 ASP A N 1
ATOM 2676 C CA . ASP A 1 331 ? 23.047 -8.281 -6.352 1 93.81 331 ASP A CA 1
ATOM 2677 C C . ASP A 1 331 ? 22.469 -8.453 -4.949 1 93.81 331 ASP A C 1
ATOM 2679 O O . ASP A 1 331 ? 21.391 -7.945 -4.652 1 93.81 331 ASP A O 1
ATOM 2683 N N . GLU A 1 332 ? 23.25 -9.039 -4.078 1 92.62 332 GLU A N 1
ATOM 2684 C CA . GLU A 1 332 ? 22.797 -9.336 -2.723 1 92.62 332 GLU A CA 1
ATOM 2685 C C . GLU A 1 332 ? 22.625 -8.062 -1.906 1 92.62 332 GLU A C 1
ATOM 2687 O O . GLU A 1 332 ? 21.875 -8.039 -0.926 1 92.62 332 GLU A O 1
ATOM 2692 N N . THR A 1 333 ? 23.25 -7.004 -2.281 1 92.88 333 THR A N 1
ATOM 2693 C CA . THR A 1 333 ? 23.156 -5.734 -1.571 1 92.88 333 THR A CA 1
ATOM 2694 C C . THR A 1 333 ? 21.734 -5.176 -1.654 1 92.88 333 THR A C 1
ATOM 2696 O O . THR A 1 333 ? 21.297 -4.426 -0.774 1 92.88 333 THR A O 1
ATOM 2699 N N . PHE A 1 334 ? 20.984 -5.648 -2.688 1 94.81 334 PHE A N 1
ATOM 2700 C CA . PHE A 1 334 ? 19.672 -5.059 -2.932 1 94.81 334 PHE A CA 1
ATOM 2701 C C . PHE A 1 334 ? 18.562 -6 -2.479 1 94.81 334 PHE A C 1
ATOM 2703 O O . PHE A 1 334 ? 17.406 -5.805 -2.824 1 94.81 334 PHE A O 1
ATOM 2710 N N . ILE A 1 335 ? 18.875 -6.996 -1.658 1 95.69 335 ILE A N 1
ATOM 2711 C CA . ILE A 1 335 ? 17.906 -7.969 -1.146 1 95.69 335 ILE A CA 1
ATOM 2712 C C . ILE A 1 335 ? 16.766 -7.238 -0.451 1 95.69 335 ILE A C 1
ATOM 2714 O O . ILE A 1 335 ? 15.594 -7.5 -0.735 1 95.69 335 ILE A O 1
ATOM 2718 N N . PRO A 1 336 ? 17.047 -6.234 0.451 1 95.56 336 PRO A N 1
ATOM 2719 C CA . PRO A 1 336 ? 15.938 -5.555 1.115 1 95.56 336 PRO A CA 1
ATOM 2720 C C . PRO A 1 336 ? 15.039 -4.805 0.137 1 95.56 336 PRO A C 1
ATOM 2722 O O . PRO A 1 336 ? 13.812 -4.84 0.271 1 95.56 336 PRO A O 1
ATOM 2725 N N . LEU A 1 337 ? 15.648 -4.18 -0.89 1 96.25 337 LEU A N 1
ATOM 2726 C CA . LEU A 1 337 ? 14.883 -3.432 -1.884 1 96.25 337 LEU A CA 1
ATOM 2727 C C . LEU A 1 337 ? 14.008 -4.363 -2.709 1 96.25 337 LEU A C 1
ATOM 2729 O O . LEU A 1 337 ? 12.859 -4.035 -3.012 1 96.25 337 LEU A O 1
ATOM 2733 N N . SER A 1 338 ? 14.578 -5.488 -3.029 1 96.62 338 SER A N 1
ATOM 2734 C CA . SER A 1 338 ? 13.828 -6.457 -3.818 1 96.62 338 SER A CA 1
ATOM 2735 C C . SER A 1 338 ? 12.711 -7.094 -3 1 96.62 338 SER A C 1
ATOM 2737 O O . SER A 1 338 ? 11.602 -7.289 -3.502 1 96.62 338 SER A O 1
ATOM 2739 N N . LEU A 1 339 ? 12.992 -7.43 -1.779 1 95.88 339 LEU A N 1
ATOM 2740 C CA . LEU A 1 339 ? 12.016 -8.07 -0.904 1 95.88 339 LEU A CA 1
ATOM 2741 C C . LEU A 1 339 ? 10.82 -7.152 -0.658 1 95.88 339 LEU A C 1
ATOM 2743 O O . LEU A 1 339 ? 9.672 -7.559 -0.846 1 95.88 339 LEU A O 1
ATOM 2747 N N . PHE A 1 340 ? 11.094 -5.953 -0.285 1 95.88 340 PHE A N 1
ATOM 2748 C CA . PHE A 1 340 ? 10.023 -5.023 0.044 1 95.88 340 PHE A CA 1
ATOM 2749 C C . PHE A 1 340 ? 9.367 -4.484 -1.222 1 95.88 340 PHE A C 1
ATOM 2751 O O . PHE A 1 340 ? 8.172 -4.18 -1.227 1 95.88 340 PHE A O 1
ATOM 2758 N N . GLY A 1 341 ? 10.18 -4.402 -2.295 1 96.62 341 GLY A N 1
ATOM 2759 C CA . GLY A 1 341 ? 9.594 -4.047 -3.578 1 96.62 341 GLY A CA 1
ATOM 2760 C C . GLY A 1 341 ? 8.531 -5.031 -4.043 1 96.62 341 GLY A C 1
ATOM 2761 O O . GLY A 1 341 ? 7.52 -4.637 -4.617 1 96.62 341 GLY A O 1
ATOM 2762 N N . MET A 1 342 ? 8.742 -6.262 -3.758 1 96.31 342 MET A N 1
ATOM 2763 C CA . MET A 1 342 ? 7.75 -7.27 -4.109 1 96.31 342 MET A CA 1
ATOM 2764 C C . MET A 1 342 ? 6.477 -7.086 -3.291 1 96.31 342 MET A C 1
ATOM 2766 O O . MET A 1 342 ? 5.371 -7.266 -3.807 1 96.31 342 MET A O 1
ATOM 2770 N N . VAL A 1 343 ? 6.668 -6.75 -2.037 1 95.38 343 VAL A N 1
ATOM 2771 C CA . VAL A 1 343 ? 5.508 -6.477 -1.196 1 95.38 343 VAL A CA 1
ATOM 2772 C C . VAL A 1 343 ? 4.711 -5.309 -1.778 1 95.38 343 VAL A C 1
ATOM 2774 O O . VAL A 1 343 ? 3.48 -5.344 -1.81 1 95.38 343 VAL A O 1
ATOM 2777 N N . ASP A 1 344 ? 5.434 -4.344 -2.254 1 96.12 344 ASP A N 1
ATOM 2778 C CA . ASP A 1 344 ? 4.789 -3.186 -2.869 1 96.12 344 ASP A CA 1
ATOM 2779 C C . ASP A 1 344 ? 4.031 -3.584 -4.133 1 96.12 344 ASP A C 1
ATOM 2781 O O . ASP A 1 344 ? 2.949 -3.059 -4.406 1 96.12 344 ASP A O 1
ATOM 2785 N N . ASP A 1 345 ? 4.605 -4.453 -4.898 1 96.94 345 ASP A N 1
ATOM 2786 C CA . ASP A 1 345 ? 3.941 -4.93 -6.105 1 96.94 345 ASP A CA 1
ATOM 2787 C C . ASP A 1 345 ? 2.641 -5.656 -5.766 1 96.94 345 ASP A C 1
ATOM 2789 O O . ASP A 1 345 ? 1.622 -5.457 -6.43 1 96.94 345 ASP A O 1
ATOM 2793 N N . ILE A 1 346 ? 2.721 -6.504 -4.77 1 95.69 346 ILE A N 1
ATOM 2794 C CA . ILE A 1 346 ? 1.529 -7.234 -4.352 1 95.69 346 ILE A CA 1
ATOM 2795 C C . ILE A 1 346 ? 0.465 -6.258 -3.861 1 95.69 346 ILE A C 1
ATOM 2797 O O . ILE A 1 346 ? -0.709 -6.375 -4.219 1 95.69 346 ILE A O 1
ATOM 2801 N N . MET A 1 347 ? 0.913 -5.293 -3.078 1 95.5 347 MET A N 1
ATOM 2802 C CA . MET A 1 347 ? 0.002 -4.277 -2.562 1 95.5 347 MET A CA 1
ATOM 2803 C C . MET A 1 347 ? -0.681 -3.529 -3.703 1 95.5 347 MET A C 1
ATOM 2805 O O . MET A 1 347 ? -1.889 -3.287 -3.658 1 95.5 347 MET A O 1
ATOM 2809 N N . HIS A 1 348 ? 0.071 -3.16 -4.656 1 96.12 348 HIS A N 1
ATOM 2810 C CA . HIS A 1 348 ? -0.471 -2.463 -5.816 1 96.12 348 HIS A CA 1
ATOM 2811 C C . HIS A 1 348 ? -1.562 -3.287 -6.492 1 96.12 348 HIS A C 1
ATOM 2813 O O . HIS A 1 348 ? -2.615 -2.756 -6.852 1 96.12 348 HIS A O 1
ATOM 2819 N N . CYS A 1 349 ? -1.287 -4.551 -6.656 1 95.94 349 CYS A N 1
ATOM 2820 C CA . CYS A 1 349 ? -2.254 -5.438 -7.293 1 95.94 349 CYS A CA 1
ATOM 2821 C C . CYS A 1 349 ? -3.523 -5.551 -6.461 1 95.94 349 CYS A C 1
ATOM 2823 O O . CYS A 1 349 ? -4.629 -5.523 -7 1 95.94 349 CYS A O 1
ATOM 2825 N N . LEU A 1 350 ? -3.398 -5.656 -5.188 1 94.38 350 LEU A N 1
ATOM 2826 C CA . LEU A 1 350 ? -4.535 -5.824 -4.293 1 94.38 350 LEU A CA 1
ATOM 2827 C C . LEU A 1 350 ? -5.402 -4.57 -4.27 1 94.38 350 LEU A C 1
ATOM 2829 O O . LEU A 1 350 ? -6.625 -4.652 -4.426 1 94.38 350 LEU A O 1
ATOM 2833 N N . ILE A 1 351 ? -4.746 -3.441 -4.141 1 94.12 351 ILE A N 1
ATOM 2834 C CA . ILE A 1 351 ? -5.461 -2.18 -3.98 1 94.12 351 ILE A CA 1
ATOM 2835 C C . ILE A 1 351 ? -6.188 -1.829 -5.277 1 94.12 351 ILE A C 1
ATOM 2837 O O . ILE A 1 351 ? -7.289 -1.276 -5.25 1 94.12 351 ILE A O 1
ATOM 2841 N N . ASN A 1 352 ? -5.613 -2.154 -6.367 1 93.19 352 ASN A N 1
ATOM 2842 C CA . ASN A 1 352 ? -6.203 -1.814 -7.656 1 93.19 352 ASN A CA 1
ATOM 2843 C C . ASN A 1 352 ? -7.027 -2.969 -8.219 1 93.19 352 ASN A C 1
ATOM 2845 O O . ASN A 1 352 ? -7.621 -2.85 -9.289 1 93.19 352 ASN A O 1
ATOM 2849 N N . LYS A 1 353 ? -7.004 -4.059 -7.574 1 92.31 353 LYS A N 1
ATOM 2850 C CA . LYS A 1 353 ? -7.707 -5.258 -8.023 1 92.31 353 LYS A CA 1
ATOM 2851 C C . LYS A 1 353 ? -7.309 -5.629 -9.445 1 92.31 353 LYS A C 1
ATOM 2853 O O . LYS A 1 353 ? -8.172 -5.812 -10.305 1 92.31 353 LYS A O 1
ATOM 2858 N N . SER A 1 354 ? -6.039 -5.555 -9.586 1 92.94 354 SER A N 1
ATOM 2859 C CA . SER A 1 354 ? -5.535 -5.797 -10.93 1 92.94 354 SER A CA 1
ATOM 2860 C C . SER A 1 354 ? -4.238 -6.602 -10.906 1 92.94 354 SER A C 1
ATOM 2862 O O . SER A 1 354 ? -3.27 -6.199 -10.258 1 92.94 354 SER A O 1
ATOM 2864 N N . CYS A 1 355 ? -4.25 -7.707 -11.539 1 94.12 355 CYS A N 1
ATOM 2865 C CA . CYS A 1 355 ? -3.09 -8.562 -11.758 1 94.12 355 CYS A CA 1
ATOM 2866 C C . CYS A 1 355 ? -3.145 -9.219 -13.133 1 94.12 355 CYS A C 1
ATOM 2868 O O . CYS A 1 355 ? -3.77 -10.266 -13.305 1 94.12 355 CYS A O 1
ATOM 2870 N N . ALA A 1 356 ? -2.436 -8.648 -14.023 1 93.69 356 ALA A N 1
ATOM 2871 C CA . ALA A 1 356 ? -2.461 -9.117 -15.406 1 93.69 356 ALA A CA 1
ATOM 2872 C C . ALA A 1 356 ? -1.706 -10.438 -15.547 1 93.69 356 ALA A C 1
ATOM 2874 O O . ALA A 1 356 ? -0.604 -10.594 -15.016 1 93.69 356 ALA A O 1
ATOM 2875 N N . ASN A 1 357 ? -2.305 -11.336 -16.188 1 91.94 357 ASN A N 1
ATOM 2876 C CA . ASN A 1 357 ? -1.562 -12.539 -16.562 1 91.94 357 ASN A CA 1
ATOM 2877 C C . ASN A 1 357 ? -0.33 -12.203 -17.391 1 91.94 357 ASN A C 1
ATOM 2879 O O . ASN A 1 357 ? -0.367 -11.297 -18.234 1 91.94 357 ASN A O 1
ATOM 2883 N N . TYR A 1 358 ? 0.711 -12.914 -17.188 1 93.56 358 TYR A N 1
ATOM 2884 C CA . TYR A 1 358 ? 1.975 -12.531 -17.812 1 93.56 358 TYR A CA 1
ATOM 2885 C C . TYR A 1 358 ? 1.934 -12.75 -19.312 1 93.56 358 TYR A C 1
ATOM 2887 O O . TYR A 1 358 ? 2.506 -11.977 -20.078 1 93.56 358 TYR A O 1
ATOM 2895 N N . PHE A 1 359 ? 1.269 -13.797 -19.781 1 92.25 359 PHE A N 1
ATOM 2896 C CA . PHE A 1 359 ? 1.248 -14.148 -21.203 1 92.25 359 PHE A CA 1
ATOM 2897 C C . PHE A 1 359 ? 0.015 -13.57 -21.875 1 92.25 359 PHE A C 1
ATOM 2899 O O . PHE A 1 359 ? 0.002 -13.391 -23.094 1 92.25 359 PHE A O 1
ATOM 2906 N N . LEU A 1 360 ? -1.003 -13.359 -21.094 1 91.44 360 LEU A N 1
ATOM 2907 C CA . LEU A 1 360 ? -2.24 -12.742 -21.562 1 91.44 360 LEU A CA 1
ATOM 2908 C C . LEU A 1 360 ? -2.588 -11.523 -20.703 1 91.44 360 LEU A C 1
ATOM 2910 O O . LEU A 1 360 ? -3.562 -11.539 -19.953 1 91.44 360 LEU A O 1
ATOM 2914 N N . PRO A 1 361 ? -1.951 -10.438 -20.922 1 91 361 PRO A N 1
ATOM 2915 C CA . PRO A 1 361 ? -2.086 -9.273 -20.047 1 91 361 PRO A CA 1
ATOM 2916 C C . PRO A 1 361 ? -3.51 -8.719 -20.016 1 91 361 PRO A C 1
ATOM 2918 O O . PRO A 1 361 ? -3.887 -8.023 -19.062 1 91 361 PRO A O 1
ATOM 2921 N N . GLN A 1 362 ? -4.285 -9.023 -20.969 1 85.81 362 GLN A N 1
ATOM 2922 C CA . GLN A 1 362 ? -5.656 -8.531 -21 1 85.81 362 GLN A CA 1
ATOM 2923 C C . GLN A 1 362 ? -6.535 -9.273 -20 1 85.81 362 GLN A C 1
ATOM 2925 O O . GLN A 1 362 ? -7.66 -8.859 -19.719 1 85.81 362 GLN A O 1
ATOM 2930 N N . TYR A 1 363 ? -5.988 -10.312 -19.516 1 88.25 363 TYR A N 1
ATOM 2931 C CA . TYR A 1 363 ? -6.734 -11.078 -18.531 1 88.25 363 TYR A CA 1
ATOM 2932 C C . TYR A 1 363 ? -6.328 -10.688 -17.125 1 88.25 363 TYR A C 1
ATOM 2934 O O . TYR A 1 363 ? -5.223 -11 -16.672 1 88.25 363 TYR A O 1
ATOM 2942 N N . ASN A 1 364 ? -7.262 -10.055 -16.438 1 90.69 364 ASN A N 1
ATOM 2943 C CA . ASN A 1 364 ? -7.059 -9.703 -15.031 1 90.69 364 ASN A CA 1
ATOM 2944 C C . ASN A 1 364 ? -7.414 -10.867 -14.109 1 90.69 364 ASN A C 1
ATOM 2946 O O . ASN A 1 364 ? -8.578 -11.25 -14 1 90.69 364 ASN A O 1
ATOM 2950 N N . MET A 1 365 ? -6.48 -11.367 -13.391 1 88.5 365 MET A N 1
ATOM 2951 C CA . MET A 1 365 ? -6.648 -12.57 -12.586 1 88.5 365 MET A CA 1
ATOM 2952 C C . MET A 1 365 ? -7.438 -12.273 -11.312 1 88.5 365 MET A C 1
ATOM 2954 O O . MET A 1 365 ? -7.883 -13.195 -10.625 1 88.5 365 MET A O 1
ATOM 2958 N N . PHE A 1 366 ? -7.645 -10.945 -10.992 1 88.81 366 PHE A N 1
ATOM 2959 C CA . PHE A 1 366 ? -8.43 -10.578 -9.82 1 88.81 366 PHE A CA 1
ATOM 2960 C C . PHE A 1 366 ? -9.844 -10.164 -10.219 1 88.81 366 PHE A C 1
ATOM 2962 O O . PHE A 1 366 ? -10.586 -9.609 -9.406 1 88.81 366 PHE A O 1
ATOM 2969 N N . LEU A 1 367 ? -10.195 -10.43 -11.383 1 83.12 367 LEU A N 1
ATOM 2970 C CA . LEU A 1 367 ? -11.492 -10.008 -11.914 1 83.12 367 LEU A CA 1
ATOM 2971 C C . LEU A 1 367 ? -12.625 -10.516 -11.031 1 83.12 367 LEU A C 1
ATOM 2973 O O . LEU A 1 367 ? -13.633 -9.828 -10.859 1 83.12 367 LEU A O 1
ATOM 2977 N N . HIS A 1 368 ? -12.43 -11.625 -10.477 1 78.62 368 HIS A N 1
ATOM 2978 C CA . HIS A 1 368 ? -13.5 -12.266 -9.719 1 78.62 368 HIS A CA 1
ATOM 2979 C C . HIS A 1 368 ? -13.469 -11.844 -8.258 1 78.62 368 HIS A C 1
ATOM 2981 O O . HIS A 1 368 ? -14.367 -12.195 -7.484 1 78.62 368 HIS A O 1
ATOM 2987 N N . CYS A 1 369 ? -12.539 -11.133 -7.816 1 85.69 369 CYS A N 1
ATOM 2988 C CA . CYS A 1 369 ? -12.383 -10.75 -6.414 1 85.69 369 CYS A CA 1
ATOM 2989 C C . CYS A 1 369 ? -13.102 -9.438 -6.129 1 85.69 369 CYS A C 1
ATOM 2991 O O . CYS A 1 369 ? -13.055 -8.508 -6.934 1 85.69 369 CYS A O 1
ATOM 2993 N N . SER A 1 370 ? -13.82 -9.469 -5.059 1 87.75 370 SER A N 1
ATOM 2994 C CA . SER A 1 370 ? -14.461 -8.234 -4.621 1 87.75 370 SER A CA 1
ATOM 2995 C C . SER A 1 370 ? -13.523 -7.402 -3.75 1 87.75 370 SER A C 1
ATOM 2997 O O . SER A 1 370 ? -12.5 -7.898 -3.285 1 87.75 370 SER A O 1
ATOM 2999 N N . GLU A 1 371 ? -13.906 -6.172 -3.541 1 87.06 371 GLU A N 1
ATOM 3000 C CA . GLU A 1 371 ? -13.125 -5.297 -2.676 1 87.06 371 GLU A CA 1
ATOM 3001 C C . GLU A 1 371 ? -13.156 -5.777 -1.229 1 87.06 371 GLU A C 1
ATOM 3003 O O . GLU A 1 371 ? -12.172 -5.648 -0.503 1 87.06 371 GLU A O 1
ATOM 3008 N N . GLU A 1 372 ? -14.234 -6.328 -0.859 1 86.56 372 GLU A N 1
ATOM 3009 C CA . GLU A 1 372 ? -14.406 -6.832 0.5 1 86.56 372 GLU A CA 1
ATOM 3010 C C . GLU A 1 372 ? -13.453 -7.992 0.781 1 86.56 372 GLU A C 1
ATOM 3012 O O . GLU A 1 372 ? -13.047 -8.203 1.926 1 86.56 372 GLU A O 1
ATOM 3017 N N . MET A 1 373 ? -13.094 -8.625 -0.279 1 86.56 373 MET A N 1
ATOM 3018 C CA . MET A 1 373 ? -12.172 -9.75 -0.145 1 86.56 373 MET A CA 1
ATOM 3019 C C . MET A 1 373 ? -10.727 -9.266 -0.164 1 86.56 373 MET A C 1
ATOM 3021 O O . MET A 1 373 ? -9.875 -9.82 0.542 1 86.56 373 MET A O 1
ATOM 3025 N N . MET A 1 374 ? -10.523 -8.219 -0.891 1 90.12 374 MET A N 1
ATOM 3026 C CA . MET A 1 374 ? -9.156 -7.824 -1.202 1 90.12 374 MET A CA 1
ATOM 3027 C C . MET A 1 374 ? -8.586 -6.926 -0.111 1 90.12 374 MET A C 1
ATOM 3029 O O . MET A 1 374 ? -7.402 -7.023 0.228 1 90.12 374 MET A O 1
ATOM 3033 N N . PHE A 1 375 ? -9.328 -6.129 0.537 1 89.19 375 PHE A N 1
ATOM 3034 C CA . PHE A 1 375 ? -8.812 -5.09 1.422 1 89.19 375 PHE A CA 1
ATOM 3035 C C . PHE A 1 375 ? -8.32 -5.691 2.732 1 89.19 375 PHE A C 1
ATOM 3037 O O . PHE A 1 375 ? -7.285 -5.277 3.262 1 89.19 375 PHE A O 1
ATOM 3044 N N . PRO A 1 376 ? -9.031 -6.711 3.178 1 89.56 376 PRO A N 1
ATOM 3045 C CA . PRO A 1 376 ? -8.469 -7.352 4.367 1 89.56 376 PRO A CA 1
ATOM 3046 C C . PRO A 1 376 ? -7.09 -7.961 4.113 1 89.56 376 PRO A C 1
ATOM 3048 O O . PRO A 1 376 ? -6.234 -7.953 5 1 89.56 376 PRO A O 1
ATOM 3051 N N . VAL A 1 377 ? -6.906 -8.492 2.967 1 92.62 377 VAL A N 1
ATOM 3052 C CA . VAL A 1 377 ? -5.613 -9.055 2.596 1 92.62 377 VAL A CA 1
ATOM 3053 C C . VAL A 1 377 ? -4.57 -7.949 2.484 1 92.62 377 VAL A C 1
ATOM 3055 O O . VAL A 1 377 ? -3.438 -8.102 2.939 1 92.62 377 VAL A O 1
ATOM 3058 N N . ALA A 1 378 ? -4.977 -6.84 1.938 1 94.31 378 ALA A N 1
ATOM 3059 C CA . ALA A 1 378 ? -4.094 -5.684 1.826 1 94.31 378 ALA A CA 1
ATOM 3060 C C . ALA A 1 378 ? -3.688 -5.168 3.205 1 94.31 378 ALA A C 1
ATOM 3062 O O . ALA A 1 378 ? -2.533 -4.789 3.418 1 94.31 378 ALA A O 1
ATOM 3063 N N . ARG A 1 379 ? -4.602 -5.184 4.098 1 93.38 379 ARG A N 1
ATOM 3064 C CA . ARG A 1 379 ? -4.328 -4.742 5.461 1 93.38 379 ARG A CA 1
ATOM 3065 C C . ARG A 1 379 ? -3.311 -5.652 6.141 1 93.38 379 ARG A C 1
ATOM 3067 O O . ARG A 1 379 ? -2.379 -5.172 6.789 1 93.38 379 ARG A O 1
ATOM 3074 N N . LYS A 1 380 ? -3.559 -6.887 5.953 1 92.19 380 LYS A N 1
ATOM 3075 C CA . LYS A 1 380 ? -2.623 -7.848 6.535 1 92.19 380 LYS A CA 1
ATOM 3076 C C . LYS A 1 380 ? -1.228 -7.688 5.941 1 92.19 380 LYS A C 1
ATOM 3078 O O . LYS A 1 380 ? -0.229 -7.75 6.66 1 92.19 380 LYS A O 1
ATOM 3083 N N . LEU A 1 381 ? -1.168 -7.504 4.691 1 94.44 381 LEU A N 1
ATOM 3084 C CA . LEU A 1 381 ? 0.11 -7.297 4.02 1 94.44 381 LEU A CA 1
ATOM 3085 C C . LEU A 1 381 ? 0.793 -6.031 4.531 1 94.44 381 LEU A C 1
ATOM 3087 O O . LEU A 1 381 ? 2.016 -6.004 4.688 1 94.44 381 LEU A O 1
ATOM 3091 N N . SER A 1 382 ? 0.021 -4.996 4.73 1 94.31 382 SER A N 1
ATOM 3092 C CA . SER A 1 382 ? 0.558 -3.75 5.262 1 94.31 382 SER A CA 1
ATOM 3093 C C . SER A 1 382 ? 1.163 -3.955 6.648 1 94.31 382 SER A C 1
ATOM 3095 O O . SER A 1 382 ? 2.176 -3.34 6.984 1 94.31 382 SER A O 1
ATOM 3097 N N . LEU A 1 383 ? 0.566 -4.824 7.363 1 91.88 383 LEU A N 1
ATOM 3098 C CA . LEU A 1 383 ? 1.089 -5.137 8.695 1 91.88 383 LEU A CA 1
ATOM 3099 C C . LEU A 1 383 ? 2.406 -5.898 8.594 1 91.88 383 LEU A C 1
ATOM 3101 O O . LEU A 1 383 ? 3.336 -5.641 9.359 1 91.88 383 LEU A O 1
ATOM 3105 N N . ILE A 1 384 ? 2.471 -6.781 7.676 1 92 384 ILE A N 1
ATOM 3106 C CA . ILE A 1 384 ? 3.707 -7.516 7.434 1 92 384 ILE A CA 1
ATOM 3107 C C . ILE A 1 384 ? 4.812 -6.543 7.031 1 92 384 ILE A C 1
ATOM 3109 O O . ILE A 1 384 ? 5.949 -6.656 7.5 1 92 384 ILE A O 1
ATOM 3113 N N . ARG A 1 385 ? 4.453 -5.578 6.203 1 94.75 385 ARG A N 1
ATOM 3114 C CA . ARG A 1 385 ? 5.398 -4.594 5.688 1 94.75 385 ARG A CA 1
ATOM 3115 C C . ARG A 1 385 ? 5.91 -3.689 6.801 1 94.75 385 ARG A C 1
ATOM 3117 O O . ARG A 1 385 ? 7.031 -3.184 6.73 1 94.75 385 ARG A O 1
ATOM 3124 N N . THR A 1 386 ? 5.137 -3.529 7.855 1 92.31 386 THR A N 1
ATOM 3125 C CA . THR A 1 386 ? 5.477 -2.645 8.969 1 92.31 386 THR A CA 1
ATOM 3126 C C . THR A 1 386 ? 6.461 -3.322 9.914 1 92.31 386 THR A C 1
ATOM 3128 O O . THR A 1 386 ? 7.293 -2.656 10.539 1 92.31 386 THR A O 1
ATOM 3131 N N . ASP A 1 387 ? 6.359 -4.629 9.969 1 89.69 387 ASP A N 1
ATOM 3132 C CA . ASP A 1 387 ? 7.242 -5.379 10.859 1 89.69 387 ASP A CA 1
ATOM 3133 C C . ASP A 1 387 ? 7.715 -6.676 10.203 1 89.69 387 ASP A C 1
ATOM 3135 O O . ASP A 1 387 ? 7.395 -7.766 10.68 1 89.69 387 ASP A O 1
ATOM 3139 N N . PRO A 1 388 ? 8.562 -6.516 9.297 1 89.62 388 PRO A N 1
ATOM 3140 C CA . PRO A 1 388 ? 8.984 -7.703 8.555 1 89.62 388 PRO A CA 1
ATOM 3141 C C . PRO A 1 388 ? 9.805 -8.664 9.406 1 89.62 388 PRO A C 1
ATOM 3143 O O . PRO A 1 388 ? 9.797 -9.875 9.164 1 89.62 388 PRO A O 1
ATOM 3146 N N . VAL A 1 389 ? 10.547 -8.164 10.352 1 84.38 389 VAL A N 1
ATOM 3147 C CA . VAL A 1 389 ? 11.398 -9 11.195 1 84.38 389 VAL A CA 1
ATOM 3148 C C . VAL A 1 389 ? 10.547 -10.016 11.945 1 84.38 389 VAL A C 1
ATOM 3150 O O . VAL A 1 389 ? 10.867 -11.203 11.969 1 84.38 389 VAL A O 1
ATOM 3153 N N . LYS A 1 390 ? 9.484 -9.523 12.461 1 81.25 390 LYS A N 1
ATOM 3154 C CA . LYS A 1 390 ? 8.57 -10.391 13.203 1 81.25 390 LYS A CA 1
ATOM 3155 C C . LYS A 1 390 ? 8.055 -11.523 12.328 1 81.25 390 LYS A C 1
ATOM 3157 O O . LYS A 1 390 ? 8.125 -12.695 12.711 1 81.25 390 LYS A O 1
ATOM 3162 N N . TYR A 1 391 ? 7.66 -11.242 11.227 1 83.44 391 TYR A N 1
ATOM 3163 C CA . TYR A 1 391 ? 6.984 -12.219 10.383 1 83.44 391 TYR A CA 1
ATOM 3164 C C . TYR A 1 391 ? 7.988 -13.172 9.75 1 83.44 391 TYR A C 1
ATOM 3166 O O . TYR A 1 391 ? 7.734 -14.375 9.656 1 83.44 391 TYR A O 1
ATOM 3174 N N . ILE A 1 392 ? 9.125 -12.68 9.336 1 78.06 392 ILE A N 1
ATOM 3175 C CA . ILE A 1 392 ? 10.133 -13.539 8.734 1 78.06 392 ILE A CA 1
ATOM 3176 C C . ILE A 1 392 ? 10.766 -14.43 9.805 1 78.06 392 ILE A C 1
ATOM 3178 O O . ILE A 1 392 ? 10.938 -15.633 9.602 1 78.06 392 ILE A O 1
ATOM 3182 N N . TYR A 1 393 ? 11.078 -13.805 10.867 1 69.44 393 TYR A N 1
ATOM 3183 C CA . TYR A 1 393 ? 11.703 -14.555 11.953 1 69.44 393 TYR A CA 1
ATOM 3184 C C . TYR A 1 393 ? 10.758 -15.609 12.5 1 69.44 393 TYR A C 1
ATOM 3186 O O . TYR A 1 393 ? 11.141 -16.766 12.672 1 69.44 393 TYR A O 1
ATOM 3194 N N . LEU A 1 394 ? 9.586 -15.195 12.812 1 62.19 394 LEU A N 1
ATOM 3195 C CA . LEU A 1 394 ? 8.609 -16.141 13.352 1 62.19 394 LEU A CA 1
ATOM 3196 C C . LEU A 1 394 ? 8.391 -17.297 12.383 1 62.19 394 LEU A C 1
ATOM 3198 O O . LEU A 1 394 ? 8.266 -18.438 12.805 1 62.19 394 LEU A O 1
ATOM 3202 N N . ARG A 1 395 ? 8.352 -16.906 11.219 1 69.12 395 ARG A N 1
ATOM 3203 C CA . ARG A 1 395 ? 8.164 -17.953 10.219 1 69.12 395 ARG A CA 1
ATOM 3204 C C . ARG A 1 395 ? 9.344 -18.922 10.211 1 69.12 395 ARG A C 1
ATOM 3206 O O . ARG A 1 395 ? 9.156 -20.141 10.203 1 69.12 395 ARG A O 1
ATOM 3213 N N . THR A 1 396 ? 10.469 -18.391 10.336 1 64.81 396 THR A N 1
ATOM 3214 C CA . THR A 1 396 ? 11.672 -19.203 10.297 1 64.81 396 THR A CA 1
ATOM 3215 C C . THR A 1 396 ? 11.805 -20.031 11.57 1 64.81 396 THR A C 1
ATOM 3217 O O . THR A 1 396 ? 12.117 -21.219 11.516 1 64.81 396 THR A O 1
ATOM 3220 N N . ALA A 1 397 ? 11.531 -19.359 12.633 1 59.34 397 ALA A N 1
ATOM 3221 C CA . ALA A 1 397 ? 11.617 -20.047 13.914 1 59.34 397 ALA A CA 1
ATOM 3222 C C . ALA A 1 397 ? 10.586 -21.172 14.008 1 59.34 397 ALA A C 1
ATOM 3224 O O . ALA A 1 397 ? 10.891 -22.266 14.508 1 59.34 397 ALA A O 1
ATOM 3225 N N . ALA A 1 398 ? 9.461 -20.906 13.609 1 59 398 ALA A N 1
ATOM 3226 C CA . ALA A 1 398 ? 8.406 -21.922 13.609 1 59 398 ALA A CA 1
ATOM 3227 C C . ALA A 1 398 ? 8.781 -23.109 12.734 1 59 398 ALA A C 1
ATOM 3229 O O . ALA A 1 398 ? 8.531 -24.266 13.102 1 59 398 ALA A O 1
ATOM 3230 N N . GLU A 1 399 ? 9.367 -22.797 11.672 1 64.19 399 GLU A N 1
ATOM 3231 C CA . GLU A 1 399 ? 9.773 -23.859 10.758 1 64.19 399 GLU A CA 1
ATOM 3232 C C . GLU A 1 399 ? 10.891 -24.703 11.352 1 64.19 399 GLU A C 1
ATOM 3234 O O . GLU A 1 399 ? 10.891 -25.922 11.203 1 64.19 399 GLU A O 1
ATOM 3239 N N . TRP A 1 400 ? 11.758 -24.062 12.078 1 61.09 400 TRP A N 1
ATOM 3240 C CA . TRP A 1 400 ? 12.844 -24.781 12.742 1 61.09 400 TRP A CA 1
ATOM 3241 C C . TRP A 1 400 ? 12.305 -25.688 13.836 1 61.09 400 TRP A C 1
ATOM 3243 O O . TRP A 1 400 ? 12.75 -26.828 13.977 1 61.09 400 TRP A O 1
ATOM 3253 N N . ARG A 1 401 ? 11.43 -25.203 14.57 1 55.66 401 ARG A N 1
ATOM 3254 C CA . ARG A 1 401 ? 10.828 -25.969 15.648 1 55.66 401 ARG A CA 1
ATOM 3255 C C . ARG A 1 401 ? 10.109 -27.203 15.102 1 55.66 401 ARG A C 1
ATOM 3257 O O . ARG A 1 401 ? 10.211 -28.297 15.672 1 55.66 401 ARG A O 1
ATOM 3264 N N . GLU A 1 402 ? 9.406 -27 14.07 1 58.31 402 GLU A N 1
ATOM 3265 C CA . GLU A 1 402 ? 8.664 -28.109 13.461 1 58.31 402 GLU A CA 1
ATOM 3266 C C . GLU A 1 402 ? 9.617 -29.172 12.906 1 58.31 402 GLU A C 1
ATOM 3268 O O . GLU A 1 402 ? 9.352 -30.359 13.031 1 58.31 402 GLU A O 1
ATOM 3273 N N . THR A 1 403 ? 10.68 -28.688 12.422 1 57.81 403 THR A N 1
ATOM 3274 C CA . THR A 1 403 ? 11.656 -29.609 11.859 1 57.81 403 THR A CA 1
ATOM 3275 C C . THR A 1 403 ? 12.391 -30.359 12.977 1 57.81 403 THR A C 1
ATOM 3277 O O . THR A 1 403 ? 12.711 -31.531 12.836 1 57.81 403 THR A O 1
ATOM 3280 N N . ALA A 1 404 ? 12.719 -29.547 13.992 1 53.81 404 ALA A N 1
ATOM 3281 C CA . ALA A 1 404 ? 13.359 -30.188 15.133 1 53.81 404 ALA A CA 1
ATOM 3282 C C . ALA A 1 404 ? 12.477 -31.266 15.734 1 53.81 404 ALA A C 1
ATOM 3284 O O . ALA A 1 404 ? 12.961 -32.312 16.172 1 53.81 404 ALA A O 1
ATOM 3285 N N . GLY A 1 405 ? 11.211 -31.062 15.766 1 48.41 405 GLY A N 1
ATOM 3286 C CA . GLY A 1 405 ? 10.266 -32.062 16.219 1 48.41 405 GLY A CA 1
ATOM 3287 C C . GLY A 1 405 ? 10.203 -33.281 15.312 1 48.41 405 GLY A C 1
ATOM 3288 O O . GLY A 1 405 ? 10.078 -34.406 15.789 1 48.41 405 GLY A O 1
ATOM 3289 N N . ILE A 1 406 ? 10.383 -33.094 14.156 1 48.72 406 ILE A N 1
ATOM 3290 C CA . ILE A 1 406 ? 10.375 -34.188 13.188 1 48.72 406 ILE A CA 1
ATOM 3291 C C . ILE A 1 406 ? 11.633 -35.031 13.344 1 48.72 406 ILE A C 1
ATOM 3293 O O . ILE A 1 406 ? 11.57 -36.25 13.297 1 48.72 406 ILE A O 1
ATOM 3297 N N . VAL A 1 407 ? 12.781 -34.375 13.578 1 46.66 407 VAL A N 1
ATOM 3298 C CA . VAL A 1 407 ? 14.055 -35.062 13.742 1 46.66 407 VAL A CA 1
ATOM 3299 C C . VAL A 1 407 ? 14.055 -35.844 15.062 1 46.66 407 VAL A C 1
ATOM 3301 O O . VAL A 1 407 ? 14.539 -36.969 15.125 1 46.66 407 VAL A O 1
ATOM 3304 N N . ALA A 1 408 ? 13.617 -35.25 16.109 1 46.22 408 ALA A N 1
ATOM 3305 C CA . ALA A 1 408 ? 13.594 -35.875 17.438 1 46.22 408 ALA A CA 1
ATOM 3306 C C . ALA A 1 408 ? 12.664 -37.094 17.469 1 46.22 408 ALA A C 1
ATOM 3308 O O . ALA A 1 408 ? 12.922 -38.062 18.172 1 46.22 408 ALA A O 1
ATOM 3309 N N . GLU A 1 409 ? 11.664 -37.062 16.844 1 44.78 409 GLU A N 1
ATOM 3310 C CA . GLU A 1 409 ? 10.711 -38.156 16.875 1 44.78 409 GLU A CA 1
ATOM 3311 C C . GLU A 1 409 ? 11.258 -39.406 16.172 1 44.78 409 GLU A C 1
ATOM 3313 O O . GLU A 1 409 ? 10.797 -40.5 16.422 1 44.78 409 GLU A O 1
ATOM 3318 N N . HIS A 1 410 ? 12.336 -39.375 15.367 1 36.78 410 HIS A N 1
ATOM 3319 C CA . HIS A 1 410 ? 12.867 -40.594 14.805 1 36.78 410 HIS A CA 1
ATOM 3320 C C . HIS A 1 410 ? 14.367 -40.719 15.031 1 36.78 410 HIS A C 1
ATOM 3322 O O . HIS A 1 410 ? 15.164 -40.312 14.18 1 36.78 410 HIS A O 1
ATOM 3328 N N . PRO A 1 411 ? 14.852 -41.156 16.25 1 35.06 411 PRO A N 1
ATOM 3329 C CA . PRO A 1 411 ? 16.266 -41.375 16.516 1 35.06 411 PRO A CA 1
ATOM 3330 C C . PRO A 1 411 ? 16.875 -42.438 15.602 1 35.06 411 PRO A C 1
ATOM 3332 O O . PRO A 1 411 ? 16.266 -43.5 15.359 1 35.06 411 PRO A O 1
ATOM 3335 N N . HIS A 1 412 ? 17.672 -42.156 14.656 1 35.62 412 HIS A N 1
ATOM 3336 C CA . HIS A 1 412 ? 18.5 -43.125 13.953 1 35.62 412 HIS A CA 1
ATOM 3337 C C . HIS A 1 412 ? 19.156 -44.094 14.922 1 35.62 412 HIS A C 1
ATOM 3339 O O . HIS A 1 412 ? 19.875 -43.656 15.844 1 35.62 412 HIS A O 1
ATOM 3345 N N . THR A 1 413 ? 18.703 -45.344 15.055 1 32.59 413 THR A N 1
ATOM 3346 C CA . THR A 1 413 ? 19.422 -46.5 15.602 1 32.59 413 THR A CA 1
ATOM 3347 C C . THR A 1 413 ? 20.609 -46.844 14.727 1 32.59 413 THR A C 1
ATOM 3349 O O . THR A 1 413 ? 20.469 -47.531 13.703 1 32.59 413 THR A O 1
ATOM 3352 N N . ASP A 1 414 ? 21.688 -46.125 14.375 1 31.28 414 ASP A N 1
ATOM 3353 C CA . ASP A 1 414 ? 22.953 -46.625 13.844 1 31.28 414 ASP A CA 1
ATOM 3354 C C . ASP A 1 414 ? 23.578 -47.656 14.781 1 31.28 414 ASP A C 1
ATOM 3356 O O . ASP A 1 414 ? 24.078 -47.281 15.859 1 31.28 414 ASP A O 1
ATOM 3360 N N . GLN A 1 415 ? 23.25 -48.938 14.797 1 28.16 415 GLN A N 1
ATOM 3361 C CA . GLN A 1 415 ? 23.938 -50.062 15.406 1 28.16 415 GLN A CA 1
ATOM 3362 C C . GLN A 1 415 ? 25.281 -50.312 14.742 1 28.16 415 GLN A C 1
ATOM 3364 O O . GLN A 1 415 ? 25.797 -51.438 14.781 1 28.16 415 GLN A O 1
ATOM 3369 N N . ASP A 1 416 ? 26.016 -49.719 13.797 1 29.3 416 ASP A N 1
ATOM 3370 C CA . ASP A 1 416 ? 27.281 -50.375 13.43 1 29.3 416 ASP A CA 1
ATOM 3371 C C . ASP A 1 416 ? 28.219 -50.406 14.625 1 29.3 416 ASP A C 1
ATOM 3373 O O . ASP A 1 416 ? 28.422 -49.406 15.32 1 29.3 416 ASP A O 1
ATOM 3377 N N . SER A 1 417 ? 28.797 -51.719 15.18 1 25.44 417 SER A N 1
ATOM 3378 C CA . SER A 1 417 ? 29.609 -52.406 16.188 1 25.44 417 SER A CA 1
ATOM 3379 C C . SER A 1 417 ? 31.078 -51.969 16.109 1 25.44 417 SER A C 1
ATOM 3381 O O . SER A 1 417 ? 31.922 -52.5 16.828 1 25.44 417 SER A O 1
ATOM 3383 N N . ASP A 1 418 ? 31.75 -51.719 14.977 1 28.02 418 ASP A N 1
ATOM 3384 C CA . ASP A 1 418 ? 33.188 -51.844 15.141 1 28.02 418 ASP A CA 1
ATOM 3385 C C . ASP A 1 418 ? 33.719 -51.031 16.312 1 28.02 418 ASP A C 1
ATOM 3387 O O . ASP A 1 418 ? 33.281 -49.875 16.5 1 28.02 418 ASP A O 1
ATOM 3391 N N . GLY A 1 419 ? 34.469 -51.656 17.453 1 25.59 419 GLY A N 1
ATOM 3392 C CA . GLY A 1 419 ? 35.062 -51.438 18.766 1 25.59 419 GLY A CA 1
ATOM 3393 C C . GLY A 1 419 ? 36.062 -50.312 18.797 1 25.59 419 GLY A C 1
ATOM 3394 O O . GLY A 1 419 ? 36.781 -50.125 19.781 1 25.59 419 GLY A O 1
ATOM 3395 N N . LYS A 1 420 ? 36.812 -50.062 17.719 1 28.81 420 LYS A N 1
ATOM 3396 C CA . LYS A 1 420 ? 38 -49.406 18.203 1 28.81 420 LYS A CA 1
ATOM 3397 C C . LYS A 1 420 ? 37.656 -48.156 19.016 1 28.81 420 LYS A C 1
ATOM 3399 O O . LYS A 1 420 ? 36.75 -47.406 18.656 1 28.81 420 LYS A O 1
ATOM 3404 N N . GLU A 1 421 ? 38.031 -48.031 20.297 1 25.39 421 GLU A N 1
ATOM 3405 C CA . GLU A 1 421 ? 38 -47.125 21.438 1 25.39 421 GLU A CA 1
ATOM 3406 C C . GLU A 1 421 ? 38.406 -45.719 21.016 1 25.39 421 GLU A C 1
ATOM 3408 O O . GLU A 1 421 ? 38.469 -44.812 21.859 1 25.39 421 GLU A O 1
ATOM 3413 N N . SER A 1 422 ? 38.344 -45.312 19.766 1 24.8 422 SER A N 1
ATOM 3414 C CA . SER A 1 422 ? 39.156 -44.094 19.812 1 24.8 422 SER A CA 1
ATOM 3415 C C . SER A 1 422 ? 38.688 -43.188 20.938 1 24.8 422 SER A C 1
ATOM 3417 O O . SER A 1 422 ? 37.5 -43.125 21.234 1 24.8 422 SER A O 1
ATOM 3419 N N . PRO A 1 423 ? 39.625 -42.688 21.812 1 25.22 423 PRO A N 1
ATOM 3420 C CA . PRO A 1 423 ? 39.406 -41.906 23.016 1 25.22 423 PRO A CA 1
ATOM 3421 C C . PRO A 1 423 ? 38.375 -40.781 22.812 1 25.22 423 PRO A C 1
ATOM 3423 O O . PRO A 1 423 ? 38.219 -40.312 21.688 1 25.22 423 PRO A O 1
ATOM 3426 N N . THR A 1 424 ? 37.312 -40.844 23.547 1 23.36 424 THR A N 1
ATOM 3427 C CA . THR A 1 424 ? 36.188 -39.938 23.781 1 23.36 424 THR A CA 1
ATOM 3428 C C . THR A 1 424 ? 36.688 -38.5 24 1 23.36 424 THR A C 1
ATOM 3430 O O . THR A 1 424 ? 37.125 -38.156 25.094 1 23.36 424 THR A O 1
ATOM 3433 N N . ARG A 1 425 ? 37.781 -38.125 23.203 1 22.09 425 ARG A N 1
ATOM 3434 C CA . ARG A 1 425 ? 38.156 -36.812 23.703 1 22.09 425 ARG A CA 1
ATOM 3435 C C . ARG A 1 425 ? 36.969 -35.906 23.922 1 22.09 425 ARG A C 1
ATOM 3437 O O . ARG A 1 425 ? 36.125 -35.75 23.016 1 22.09 425 ARG A O 1
ATOM 3444 N N . SER A 1 426 ? 36.562 -35.719 25.141 1 22.72 426 SER A N 1
ATOM 3445 C CA . SER A 1 426 ? 35.625 -34.812 25.812 1 22.72 426 SER A CA 1
ATOM 3446 C C . SER A 1 426 ? 35.688 -33.406 25.219 1 22.72 426 SER A C 1
ATOM 3448 O O . SER A 1 426 ? 36.688 -32.688 25.375 1 22.72 426 SER A O 1
ATOM 3450 N N . ARG A 1 427 ? 35.531 -33.344 24 1 26.33 427 ARG A N 1
ATOM 3451 C CA . ARG A 1 427 ? 35.719 -31.938 23.641 1 26.33 427 ARG A CA 1
ATOM 3452 C C . ARG A 1 427 ? 35.125 -31 24.672 1 26.33 427 ARG A C 1
ATOM 3454 O O . ARG A 1 427 ? 34.031 -31.25 25.188 1 26.33 427 ARG A O 1
ATOM 3461 N N . PRO A 1 428 ? 35.906 -30.172 25.359 1 23.73 428 PRO A N 1
ATOM 3462 C CA . PRO A 1 428 ? 35.438 -29.25 26.391 1 23.73 428 PRO A CA 1
ATOM 3463 C C . PRO A 1 428 ? 34.125 -28.578 26.016 1 23.73 428 PRO A C 1
ATOM 3465 O O . PRO A 1 428 ? 33.812 -28.453 24.828 1 23.73 428 PRO A O 1
ATOM 3468 N N . LYS A 1 429 ? 33.156 -28.562 26.938 1 24.66 429 LYS A N 1
ATOM 3469 C CA . LYS A 1 429 ? 31.891 -27.844 27.094 1 24.66 429 LYS A CA 1
ATOM 3470 C C . LYS A 1 429 ? 32 -26.406 26.609 1 24.66 429 LYS A C 1
ATOM 3472 O O . LYS A 1 429 ? 32.531 -25.547 27.312 1 24.66 429 LYS A O 1
ATOM 3477 N N . ALA A 1 430 ? 32.406 -26.203 25.516 1 25.8 430 ALA A N 1
ATOM 3478 C CA . ALA A 1 430 ? 32.531 -24.797 25.172 1 25.8 430 ALA A CA 1
ATOM 3479 C C . ALA A 1 430 ? 31.391 -23.984 25.781 1 25.8 430 ALA A C 1
ATOM 3481 O O . ALA A 1 430 ? 30.234 -24.359 25.656 1 25.8 430 ALA A O 1
ATOM 3482 N N . ASP A 1 431 ? 31.547 -23.281 26.812 1 24.16 431 ASP A N 1
ATOM 3483 C CA . ASP A 1 431 ? 30.75 -22.375 27.609 1 24.16 431 ASP A CA 1
ATOM 3484 C C . ASP A 1 431 ? 29.781 -21.562 26.75 1 24.16 431 ASP A C 1
ATOM 3486 O O . ASP A 1 431 ? 30.188 -20.984 25.734 1 24.16 431 ASP A O 1
ATOM 3490 N N . LYS A 1 432 ? 28.562 -21.984 26.766 1 30.22 432 LYS A N 1
ATOM 3491 C CA . LYS A 1 432 ? 27.453 -21.172 26.281 1 30.22 432 LYS A CA 1
ATOM 3492 C C . LYS A 1 432 ? 27.703 -19.688 26.531 1 30.22 432 LYS A C 1
ATOM 3494 O O . LYS A 1 432 ? 28 -19.297 27.672 1 30.22 432 LYS A O 1
ATOM 3499 N N . PRO A 1 433 ? 28.297 -19.031 25.766 1 32.34 433 PRO A N 1
ATOM 3500 C CA . PRO A 1 433 ? 28.5 -17.719 26.375 1 32.34 433 PRO A CA 1
ATOM 3501 C C . PRO A 1 433 ? 27.328 -17.312 27.281 1 32.34 433 PRO A C 1
ATOM 3503 O O . PRO A 1 433 ? 26.188 -17.703 27.031 1 32.34 433 PRO A O 1
ATOM 3506 N N . PRO A 1 434 ? 27.438 -17.156 28.625 1 30 434 PRO A N 1
ATOM 3507 C CA . PRO A 1 434 ? 26.344 -16.828 29.562 1 30 434 PRO A CA 1
ATOM 3508 C C . PRO A 1 434 ? 25.297 -15.914 28.938 1 30 434 PRO A C 1
ATOM 3510 O O . PRO A 1 434 ? 25.641 -14.945 28.25 1 30 434 PRO A O 1
ATOM 3513 N N . LEU A 1 435 ? 24.281 -16.578 28.531 1 33.84 435 LEU A N 1
ATOM 3514 C CA . LEU A 1 435 ? 23.156 -15.688 28.266 1 33.84 435 LEU A CA 1
ATOM 3515 C C . LEU A 1 435 ? 23.125 -14.539 29.266 1 33.84 435 LEU A C 1
ATOM 3517 O O . LEU A 1 435 ? 23.219 -14.766 30.484 1 33.84 435 LEU A O 1
ATOM 3521 N N . ASN A 1 436 ? 23.719 -13.547 28.969 1 36.59 436 ASN A N 1
ATOM 3522 C CA . ASN A 1 436 ? 23.641 -12.508 30 1 36.59 436 ASN A CA 1
ATOM 3523 C C . ASN A 1 436 ? 22.266 -12.508 30.688 1 36.59 436 ASN A C 1
ATOM 3525 O O . ASN A 1 436 ? 21.297 -13 30.125 1 36.59 436 ASN A O 1
ATOM 3529 N N . ASP A 1 437 ? 22.109 -12.453 32 1 40.81 437 ASP A N 1
ATOM 3530 C CA . ASP A 1 437 ? 20.953 -12.414 32.875 1 40.81 437 ASP A CA 1
ATOM 3531 C C . ASP A 1 437 ? 19.75 -11.758 32.188 1 40.81 437 ASP A C 1
ATOM 3533 O O . ASP A 1 437 ? 18.609 -12.172 32.375 1 40.81 437 ASP A O 1
ATOM 3537 N N . ARG A 1 438 ? 20.031 -11.016 31.328 1 41.94 438 ARG A N 1
ATOM 3538 C CA . ARG A 1 438 ? 19.016 -10.188 30.672 1 41.94 438 ARG A CA 1
ATOM 3539 C C . ARG A 1 438 ? 18.266 -10.977 29.609 1 41.94 438 ARG A C 1
ATOM 3541 O O . ARG A 1 438 ? 17.047 -10.859 29.5 1 41.94 438 ARG A O 1
ATOM 3548 N N . GLU A 1 439 ? 18.891 -11.734 29.016 1 43.34 439 GLU A N 1
ATOM 3549 C CA . GLU A 1 439 ? 18.281 -12.492 27.922 1 43.34 439 GLU A CA 1
ATOM 3550 C C . GLU A 1 439 ? 17.469 -13.664 28.453 1 43.34 439 GLU A C 1
ATOM 3552 O O . GLU A 1 439 ? 16.406 -13.984 27.891 1 43.34 439 GLU A O 1
ATOM 3557 N N . SER A 1 440 ? 17.781 -14.227 29.484 1 49.69 440 SER A N 1
ATOM 3558 C CA . SER A 1 440 ? 17.016 -15.297 30.109 1 49.69 440 SER A CA 1
ATOM 3559 C C . SER A 1 440 ? 15.711 -14.773 30.703 1 49.69 440 SER A C 1
ATOM 3561 O O . SER A 1 440 ? 14.664 -15.422 30.562 1 49.69 440 SER A O 1
ATOM 3563 N N . ARG A 1 441 ? 15.781 -13.57 31.328 1 50.22 441 ARG A N 1
ATOM 3564 C CA . ARG A 1 441 ? 14.586 -12.945 31.891 1 50.22 441 ARG A CA 1
ATOM 3565 C C . ARG A 1 441 ? 13.578 -12.602 30.797 1 50.22 441 ARG A C 1
ATOM 3567 O O . ARG A 1 441 ? 12.375 -12.773 30.984 1 50.22 441 ARG A O 1
ATOM 3574 N N . PHE A 1 442 ? 14.109 -12.203 29.703 1 46.91 442 PHE A N 1
ATOM 3575 C CA . PHE A 1 442 ? 13.234 -11.859 28.578 1 46.91 442 PHE A CA 1
ATOM 3576 C C . PHE A 1 442 ? 12.562 -13.109 28.016 1 46.91 442 PHE A C 1
ATOM 3578 O O . PHE A 1 442 ? 11.367 -13.102 27.734 1 46.91 442 PHE A O 1
ATOM 3585 N N . ARG A 1 443 ? 13.164 -14.188 27.953 1 48.34 443 ARG A N 1
ATOM 3586 C CA . ARG A 1 443 ? 12.586 -15.445 27.484 1 48.34 443 ARG A CA 1
ATOM 3587 C C . ARG A 1 443 ? 11.523 -15.945 28.469 1 48.34 443 ARG A C 1
ATOM 3589 O O . ARG A 1 443 ? 10.438 -16.359 28.047 1 48.34 443 ARG A O 1
ATOM 3596 N N . ASP A 1 444 ? 11.852 -15.914 29.672 1 52.78 444 ASP A N 1
ATOM 3597 C CA . ASP A 1 444 ? 10.898 -16.359 30.688 1 52.78 444 ASP A CA 1
ATOM 3598 C C . ASP A 1 444 ? 9.68 -15.445 30.734 1 52.78 444 ASP A C 1
ATOM 3600 O O . ASP A 1 444 ? 8.547 -15.922 30.859 1 52.78 444 ASP A O 1
ATOM 3604 N N . TRP A 1 445 ? 9.93 -14.148 30.547 1 51.31 445 TRP A N 1
ATOM 3605 C CA . TRP A 1 445 ? 8.844 -13.18 30.5 1 51.31 445 TRP A CA 1
ATOM 3606 C C . TRP A 1 445 ? 7.984 -13.383 29.266 1 51.31 445 TRP A C 1
ATOM 3608 O O . TRP A 1 445 ? 6.754 -13.383 29.344 1 51.31 445 TRP A O 1
ATOM 3618 N N . THR A 1 446 ? 8.562 -13.656 28.234 1 49.12 446 THR A N 1
ATOM 3619 C CA . THR A 1 446 ? 7.777 -13.844 27.016 1 49.12 446 THR A CA 1
ATOM 3620 C C . THR A 1 446 ? 7.016 -15.164 27.078 1 49.12 446 THR A C 1
ATOM 3622 O O . THR A 1 446 ? 5.852 -15.234 26.672 1 49.12 446 THR A O 1
ATOM 3625 N N . SER A 1 447 ? 7.551 -16.125 27.578 1 52.44 447 SER A N 1
ATOM 3626 C CA . SER A 1 447 ? 6.855 -17.391 27.766 1 52.44 447 SER A CA 1
ATOM 3627 C C . SER A 1 447 ? 5.703 -17.25 28.75 1 52.44 447 SER A C 1
ATOM 3629 O O . SER A 1 447 ? 4.625 -17.812 28.531 1 52.44 447 SER A O 1
ATOM 3631 N N . HIS A 1 448 ? 5.914 -16.469 29.812 1 53.88 448 HIS A N 1
ATOM 3632 C CA . HIS A 1 448 ? 4.871 -16.219 30.797 1 53.88 448 HIS A CA 1
ATOM 3633 C C . HIS A 1 448 ? 3.723 -15.414 30.203 1 53.88 448 HIS A C 1
ATOM 3635 O O . HIS A 1 448 ? 2.553 -15.719 30.453 1 53.88 448 HIS A O 1
ATOM 3641 N N . ILE A 1 449 ? 4.004 -14.461 29.391 1 52.81 449 ILE A N 1
ATOM 3642 C CA . ILE A 1 449 ? 2.945 -13.664 28.781 1 52.81 449 ILE A CA 1
ATOM 3643 C C . ILE A 1 449 ? 2.148 -14.523 27.797 1 52.81 449 ILE A C 1
ATOM 3645 O O . ILE A 1 449 ? 0.922 -14.422 27.734 1 52.81 449 ILE A O 1
ATOM 3649 N N . VAL A 1 450 ? 2.777 -15.375 27.188 1 50.88 450 VAL A N 1
ATOM 3650 C CA . VAL A 1 450 ? 2.098 -16.281 26.266 1 50.88 450 VAL A CA 1
ATOM 3651 C C . VAL A 1 450 ? 1.282 -17.312 27.031 1 50.88 450 VAL A C 1
ATOM 3653 O O . VAL A 1 450 ? 0.143 -17.609 26.672 1 50.88 450 VAL A O 1
ATOM 3656 N N . ASP A 1 451 ? 1.718 -17.812 28.078 1 53.84 451 ASP A N 1
ATOM 3657 C CA . ASP A 1 451 ? 1.014 -18.797 28.875 1 53.84 451 ASP A CA 1
ATOM 3658 C C . ASP A 1 451 ? -0.223 -18.203 29.547 1 53.84 451 ASP A C 1
ATOM 3660 O O . ASP A 1 451 ? -1.26 -18.859 29.656 1 53.84 451 ASP A O 1
ATOM 3664 N N . VAL A 1 452 ? -0.105 -16.859 30.016 1 57.69 452 VAL A N 1
ATOM 3665 C CA . VAL A 1 452 ? -1.217 -16.219 30.719 1 57.69 452 VAL A CA 1
ATOM 3666 C C . VAL A 1 452 ? -2.234 -15.703 29.703 1 57.69 452 VAL A C 1
ATOM 3668 O O . VAL A 1 452 ? -3.4 -15.477 30.031 1 57.69 452 VAL A O 1
ATOM 3671 N N . ASN A 1 453 ? -1.876 -15.398 28.469 1 42.91 453 ASN A N 1
ATOM 3672 C CA . ASN A 1 453 ? -2.773 -14.859 27.453 1 42.91 453 ASN A CA 1
ATOM 3673 C C . ASN A 1 453 ? -2.938 -15.82 26.281 1 42.91 453 ASN A C 1
ATOM 3675 O O . ASN A 1 453 ? -2.713 -15.453 25.125 1 42.91 453 ASN A O 1
ATOM 3679 N N . GLN A 1 454 ? -3.275 -16.953 26.594 1 51.03 454 GLN A N 1
ATOM 3680 C CA . GLN A 1 454 ? -3.496 -18.047 25.625 1 51.03 454 GLN A CA 1
ATOM 3681 C C . GLN A 1 454 ? -4.641 -17.703 24.672 1 51.03 454 GLN A C 1
ATOM 3683 O O . GLN A 1 454 ? -5.703 -17.25 25.109 1 51.03 454 GLN A O 1
ATOM 3688 N N . GLY A 1 455 ? -4.492 -17.812 23.266 1 49.19 455 GLY A N 1
ATOM 3689 C CA . GLY A 1 455 ? -5.504 -17.516 22.266 1 49.19 455 GLY A CA 1
ATOM 3690 C C . GLY A 1 455 ? -5.48 -16.078 21.797 1 49.19 455 GLY A C 1
ATOM 3691 O O . GLY A 1 455 ? -6.223 -15.703 20.891 1 49.19 455 GLY A O 1
ATOM 3692 N N . LYS A 1 456 ? -4.656 -15.25 22.5 1 48.34 456 LYS A N 1
ATOM 3693 C CA . LYS A 1 456 ? -4.605 -13.836 22.141 1 48.34 456 LYS A CA 1
ATOM 3694 C C . LYS A 1 456 ? -3.34 -13.516 21.344 1 48.34 456 LYS A C 1
ATOM 3696 O O . LYS A 1 456 ? -2.34 -14.227 21.453 1 48.34 456 LYS A O 1
ATOM 3701 N N . SER A 1 457 ? -3.434 -12.57 20.406 1 46 457 SER A N 1
ATOM 3702 C CA . SER A 1 457 ? -2.273 -12.094 19.656 1 46 457 SER A CA 1
ATOM 3703 C C . SER A 1 457 ? -1.4 -11.18 20.516 1 46 457 SER A C 1
ATOM 3705 O O . SER A 1 457 ? -1.89 -10.203 21.078 1 46 457 SER A O 1
ATOM 3707 N N . ILE A 1 458 ? -0.135 -11.625 20.922 1 49.25 458 ILE A N 1
ATOM 3708 C CA . ILE A 1 458 ? 0.78 -10.875 21.781 1 49.25 458 ILE A CA 1
ATOM 3709 C C . ILE A 1 458 ? 1.937 -10.336 20.938 1 49.25 458 ILE A C 1
ATOM 3711 O O . ILE A 1 458 ? 2.557 -11.078 20.172 1 49.25 458 ILE A O 1
ATOM 3715 N N . SER A 1 459 ? 2.045 -9.008 20.953 1 46.91 459 SER A N 1
ATOM 3716 C CA . SER A 1 459 ? 3.186 -8.328 20.344 1 46.91 459 SER A CA 1
ATOM 3717 C C . SER A 1 459 ? 4.09 -7.707 21.391 1 46.91 459 SER A C 1
ATOM 3719 O O . SER A 1 459 ? 3.617 -7.008 22.297 1 46.91 459 SER A O 1
ATOM 3721 N N . VAL A 1 460 ? 5.383 -8.18 21.531 1 47 460 VAL A N 1
ATOM 3722 C CA . VAL A 1 460 ? 6.359 -7.652 22.469 1 47 460 VAL A CA 1
ATOM 3723 C C . VAL A 1 460 ? 7.324 -6.715 21.75 1 47 460 VAL A C 1
ATOM 3725 O O . VAL A 1 460 ? 7.898 -7.078 20.734 1 47 460 VAL A O 1
ATOM 3728 N N . PHE A 1 461 ? 7.418 -5.461 22.25 1 41.75 461 PHE A N 1
ATOM 3729 C CA . PHE A 1 461 ? 8.312 -4.445 21.719 1 41.75 461 PHE A CA 1
ATOM 3730 C C . PHE A 1 461 ? 9.594 -4.363 22.547 1 41.75 461 PHE A C 1
ATOM 3732 O O . PHE A 1 461 ? 9.547 -4.082 23.75 1 41.75 461 PHE A O 1
ATOM 3739 N N . ILE A 1 462 ? 10.695 -4.953 21.953 1 42.94 462 ILE A N 1
ATOM 3740 C CA . ILE A 1 462 ? 11.953 -5.012 22.688 1 42.94 462 ILE A CA 1
ATOM 3741 C C . ILE A 1 462 ? 12.898 -3.924 22.188 1 42.94 462 ILE A C 1
ATOM 3743 O O . ILE A 1 462 ? 12.844 -3.545 21.016 1 42.94 462 ILE A O 1
ATOM 3747 N N . ASP A 1 463 ? 13.578 -3.264 23.062 1 43.12 463 ASP A N 1
ATOM 3748 C CA . ASP A 1 463 ? 14.703 -2.387 22.734 1 43.12 463 ASP A CA 1
ATOM 3749 C C . ASP A 1 463 ? 15.883 -3.186 22.188 1 43.12 463 ASP A C 1
ATOM 3751 O O . ASP A 1 463 ? 16.391 -4.098 22.844 1 43.12 463 ASP A O 1
ATOM 3755 N N . PRO A 1 464 ? 16.156 -3.014 20.969 1 40.59 464 PRO A N 1
ATOM 3756 C CA . PRO A 1 464 ? 17.266 -3.812 20.422 1 40.59 464 PRO A CA 1
ATOM 3757 C C . PRO A 1 464 ? 18.562 -3.625 21.203 1 40.59 464 PRO A C 1
ATOM 3759 O O . PRO A 1 464 ? 19.438 -4.496 21.156 1 40.59 464 PRO A O 1
ATOM 3762 N N . ASN A 1 465 ? 18.703 -2.482 21.828 1 44.12 465 ASN A N 1
ATOM 3763 C CA . ASN A 1 465 ? 19.938 -2.273 22.562 1 44.12 465 ASN A CA 1
ATOM 3764 C C . ASN A 1 465 ? 19.891 -2.904 23.953 1 44.12 465 ASN A C 1
ATOM 3766 O O . ASN A 1 465 ? 20.922 -3.021 24.625 1 44.12 465 ASN A O 1
ATOM 3770 N N . ASP A 1 466 ? 18.688 -2.93 24.578 1 39.31 466 ASP A N 1
ATOM 3771 C CA . ASP A 1 466 ? 18.5 -3.617 25.859 1 39.31 466 ASP A CA 1
ATOM 3772 C C . ASP A 1 466 ? 17.375 -4.648 25.75 1 39.31 466 ASP A C 1
ATOM 3774 O O . ASP A 1 466 ? 16.203 -4.312 25.922 1 39.31 466 ASP A O 1
ATOM 3778 N N . ILE A 1 467 ? 17.703 -5.77 25.328 1 41.38 467 ILE A N 1
ATOM 3779 C CA . ILE A 1 467 ? 16.781 -6.871 25.031 1 41.38 467 ILE A CA 1
ATOM 3780 C C . ILE A 1 467 ? 16.188 -7.395 26.344 1 41.38 467 ILE A C 1
ATOM 3782 O O . ILE A 1 467 ? 15.352 -8.305 26.328 1 41.38 467 ILE A O 1
ATOM 3786 N N . SER A 1 468 ? 16.641 -6.945 27.406 1 43.31 468 SER A N 1
ATOM 3787 C CA . SER A 1 468 ? 16.25 -7.504 28.703 1 43.31 468 SER A CA 1
ATOM 3788 C C . SER A 1 468 ? 14.922 -6.918 29.188 1 43.31 468 SER A C 1
ATOM 3790 O O . SER A 1 468 ? 14.281 -7.465 30.078 1 43.31 468 SER A O 1
ATOM 3792 N N . THR A 1 469 ? 14.5 -5.699 28.672 1 42.91 469 THR A N 1
ATOM 3793 C CA . THR A 1 469 ? 13.289 -5.043 29.156 1 42.91 469 THR A CA 1
ATOM 3794 C C . THR A 1 469 ? 12.273 -4.887 28.031 1 42.91 469 THR A C 1
ATOM 3796 O O . THR A 1 469 ? 12.617 -4.426 26.938 1 42.91 469 THR A O 1
ATOM 3799 N N . ALA A 1 470 ? 11.289 -5.746 28.078 1 43.16 470 ALA A N 1
ATOM 3800 C CA . ALA A 1 470 ? 10.133 -5.551 27.203 1 43.16 470 ALA A CA 1
ATOM 3801 C C . ALA A 1 470 ? 9.516 -4.168 27.406 1 43.16 470 ALA A C 1
ATOM 3803 O O . ALA A 1 470 ? 9.18 -3.793 28.531 1 43.16 470 ALA A O 1
ATOM 3804 N N . ARG A 1 471 ? 9.719 -3.254 26.641 1 44.78 471 ARG A N 1
ATOM 3805 C CA . ARG A 1 471 ? 9.172 -1.926 26.891 1 44.78 471 ARG A CA 1
ATOM 3806 C C . ARG A 1 471 ? 7.652 -1.92 26.719 1 44.78 471 ARG A C 1
ATOM 3808 O O . ARG A 1 471 ? 6.945 -1.205 27.438 1 44.78 471 ARG A O 1
ATOM 3815 N N . ALA A 1 472 ? 7.09 -2.488 25.609 1 45.34 472 ALA A N 1
ATOM 3816 C CA . ALA A 1 472 ? 5.641 -2.572 25.453 1 45.34 472 ALA A CA 1
ATOM 3817 C C . ALA A 1 472 ? 5.234 -3.902 24.828 1 45.34 472 ALA A C 1
ATOM 3819 O O . ALA A 1 472 ? 6.039 -4.555 24.156 1 45.34 472 ALA A O 1
ATOM 3820 N N . PHE A 1 473 ? 4.242 -4.633 25.562 1 53.47 473 PHE A N 1
ATOM 3821 C CA . PHE A 1 473 ? 3.688 -5.797 24.875 1 53.47 473 PHE A CA 1
ATOM 3822 C C . PHE A 1 473 ? 2.23 -5.559 24.484 1 53.47 473 PHE A C 1
ATOM 3824 O O . PHE A 1 473 ? 1.541 -4.762 25.125 1 53.47 473 PHE A O 1
ATOM 3831 N N . ARG A 1 474 ? 1.975 -5.852 23.219 1 45.69 474 ARG A N 1
ATOM 3832 C CA . ARG A 1 474 ? 0.601 -5.832 22.719 1 45.69 474 ARG A CA 1
ATOM 3833 C C . ARG A 1 474 ? -0.012 -7.23 22.75 1 45.69 474 ARG A C 1
ATOM 3835 O O . ARG A 1 474 ? 0.617 -8.195 22.328 1 45.69 474 ARG A O 1
ATOM 3842 N N . ILE A 1 475 ? -1.175 -7.348 23.562 1 48.53 475 ILE A N 1
ATOM 3843 C CA . ILE A 1 475 ? -2.004 -8.547 23.578 1 48.53 475 ILE A CA 1
ATOM 3844 C C . ILE A 1 475 ? -3.342 -8.266 22.906 1 48.53 475 ILE A C 1
ATOM 3846 O O . ILE A 1 475 ? -4.105 -7.41 23.359 1 48.53 475 ILE A O 1
ATOM 3850 N N . ASP A 1 476 ? -3.654 -8.805 21.75 1 50.31 476 ASP A N 1
ATOM 3851 C CA . ASP A 1 476 ? -4.754 -8.469 20.859 1 50.31 476 ASP A CA 1
ATOM 3852 C C . ASP A 1 476 ? -4.66 -7.023 20.375 1 50.31 476 ASP A C 1
ATOM 3854 O O . ASP A 1 476 ? -3.666 -6.629 19.766 1 50.31 476 ASP A O 1
ATOM 3858 N N . ASP A 1 477 ? -5.516 -6.16 20.469 1 44.88 477 ASP A N 1
ATOM 3859 C CA . ASP A 1 477 ? -5.535 -4.762 20.047 1 44.88 477 ASP A CA 1
ATOM 3860 C C . ASP A 1 477 ? -5.133 -3.844 21.203 1 44.88 477 ASP A C 1
ATOM 3862 O O . ASP A 1 477 ? -5.281 -2.623 21.109 1 44.88 477 ASP A O 1
ATOM 3866 N N . LYS A 1 478 ? -4.422 -4.492 22.266 1 48.75 478 LYS A N 1
ATOM 3867 C CA . LYS A 1 478 ? -4.133 -3.672 23.438 1 48.75 478 LYS A CA 1
ATOM 3868 C C . LYS A 1 478 ? -2.635 -3.646 23.734 1 48.75 478 LYS A C 1
ATOM 3870 O O . LYS A 1 478 ? -1.982 -4.691 23.75 1 48.75 478 LYS A O 1
ATOM 3875 N N . PHE A 1 479 ? -2.033 -2.479 23.688 1 43.81 479 PHE A N 1
ATOM 3876 C CA . PHE A 1 479 ? -0.632 -2.273 24.047 1 43.81 479 PHE A CA 1
ATOM 3877 C C . PHE A 1 479 ? -0.444 -2.289 25.562 1 43.81 479 PHE A C 1
ATOM 3879 O O . PHE A 1 479 ? -1.256 -1.726 26.297 1 43.81 479 PHE A O 1
ATOM 3886 N N . TYR A 1 480 ? 0.639 -3.176 26.016 1 44.44 480 TYR A N 1
ATOM 3887 C CA . TYR A 1 480 ? 1.062 -3.219 27.422 1 44.44 480 TYR A CA 1
ATOM 3888 C C . TYR A 1 480 ? 2.5 -2.738 27.562 1 44.44 480 TYR A C 1
ATOM 3890 O O . TYR A 1 480 ? 3.359 -3.07 26.75 1 44.44 480 TYR A O 1
ATOM 3898 N N . MET B 1 1 ? 42.312 -6.625 -10.922 1 22.53 1 MET B N 1
ATOM 3899 C CA . MET B 1 1 ? 41.312 -6.602 -9.852 1 22.53 1 MET B CA 1
ATOM 3900 C C . MET B 1 1 ? 40.062 -5.891 -10.305 1 22.53 1 MET B C 1
ATOM 3902 O O . MET B 1 1 ? 40.062 -4.688 -10.562 1 22.53 1 MET B O 1
ATOM 3906 N N . ALA B 1 2 ? 39.188 -6.398 -11.062 1 30.12 2 ALA B N 1
ATOM 3907 C CA . ALA B 1 2 ? 38.25 -5.68 -11.914 1 30.12 2 ALA B CA 1
ATOM 3908 C C . ALA B 1 2 ? 37.312 -4.785 -11.086 1 30.12 2 ALA B C 1
ATOM 3910 O O . ALA B 1 2 ? 36.844 -5.188 -10.023 1 30.12 2 ALA B O 1
ATOM 3911 N N . ALA B 1 3 ? 37.344 -3.623 -11.109 1 36.19 3 ALA B N 1
ATOM 3912 C CA . ALA B 1 3 ? 36.594 -2.559 -10.453 1 36.19 3 ALA B CA 1
ATOM 3913 C C . ALA B 1 3 ? 35.094 -2.898 -10.383 1 36.19 3 ALA B C 1
ATOM 3915 O O . ALA B 1 3 ? 34.438 -3.119 -11.414 1 36.19 3 ALA B O 1
ATOM 3916 N N . SER B 1 4 ? 34.531 -3.635 -9.492 1 40.91 4 SER B N 1
ATOM 3917 C CA . SER B 1 4 ? 33.188 -4.125 -9.305 1 40.91 4 SER B CA 1
ATOM 3918 C C . SER B 1 4 ? 32.156 -3.064 -9.68 1 40.91 4 SER B C 1
ATOM 3920 O O . SER B 1 4 ? 32.156 -1.96 -9.133 1 40.91 4 SER B O 1
ATOM 3922 N N . GLU B 1 5 ? 31.797 -2.83 -10.797 1 50.91 5 GLU B N 1
ATOM 3923 C CA . GLU B 1 5 ? 30.922 -1.807 -11.359 1 50.91 5 GLU B CA 1
ATOM 3924 C C . GLU B 1 5 ? 29.703 -1.567 -10.461 1 50.91 5 GLU B C 1
ATOM 3926 O O . GLU B 1 5 ? 28.938 -2.488 -10.195 1 50.91 5 GLU B O 1
ATOM 3931 N N . GLU B 1 6 ? 29.828 -0.697 -9.477 1 64.56 6 GLU B N 1
ATOM 3932 C CA . GLU B 1 6 ? 28.844 -0.305 -8.484 1 64.56 6 GLU B CA 1
ATOM 3933 C C . GLU B 1 6 ? 27.531 0.106 -9.156 1 64.56 6 GLU B C 1
ATOM 3935 O O . GLU B 1 6 ? 27.5 1.017 -9.984 1 64.56 6 GLU B O 1
ATOM 3940 N N . TRP B 1 7 ? 26.594 -0.825 -9.367 1 74.88 7 TRP B N 1
ATOM 3941 C CA . TRP B 1 7 ? 25.312 -0.565 -10.008 1 74.88 7 TRP B CA 1
ATOM 3942 C C . TRP B 1 7 ? 24.438 0.331 -9.141 1 74.88 7 TRP B C 1
ATOM 3944 O O . TRP B 1 7 ? 24.469 0.231 -7.91 1 74.88 7 TRP B O 1
ATOM 3954 N N . GLU B 1 8 ? 23.891 1.316 -9.875 1 84.88 8 GLU B N 1
ATOM 3955 C CA . GLU B 1 8 ? 22.922 2.203 -9.227 1 84.88 8 GLU B CA 1
ATOM 3956 C C . GLU B 1 8 ? 21.672 1.441 -8.805 1 84.88 8 GLU B C 1
ATOM 3958 O O . GLU B 1 8 ? 21.125 0.656 -9.586 1 84.88 8 GLU B O 1
ATOM 3963 N N . PRO B 1 9 ? 21.328 1.615 -7.535 1 91.5 9 PRO B N 1
ATOM 3964 C CA . PRO B 1 9 ? 20.109 0.938 -7.098 1 91.5 9 PRO B CA 1
ATOM 3965 C C . PRO B 1 9 ? 18.859 1.412 -7.852 1 91.5 9 PRO B C 1
ATOM 3967 O O . PRO B 1 9 ? 18.828 2.547 -8.336 1 91.5 9 PRO B O 1
ATOM 3970 N N . LEU B 1 10 ? 17.938 0.466 -8.047 1 94.12 10 LEU B N 1
ATOM 3971 C CA . LEU B 1 10 ? 16.641 0.763 -8.648 1 94.12 10 LEU B CA 1
ATOM 3972 C C . LEU B 1 10 ? 15.531 0.76 -7.602 1 94.12 10 LEU B C 1
ATOM 3974 O O . LEU B 1 10 ? 15.656 0.103 -6.566 1 94.12 10 LEU B O 1
ATOM 3978 N N . ASP B 1 11 ? 14.594 1.64 -7.871 1 94.69 11 ASP B N 1
ATOM 3979 C CA . ASP B 1 11 ? 13.336 1.434 -7.168 1 94.69 11 ASP B CA 1
ATOM 3980 C C . ASP B 1 11 ? 12.578 0.229 -7.734 1 94.69 11 ASP B C 1
ATOM 3982 O O . ASP B 1 11 ? 12.227 0.208 -8.914 1 94.69 11 ASP B O 1
ATOM 3986 N N . PHE B 1 12 ? 12.289 -0.716 -6.977 1 96.5 12 PHE B N 1
ATOM 3987 C CA . PHE B 1 12 ? 11.75 -1.992 -7.43 1 96.5 12 PHE B CA 1
ATOM 3988 C C . PHE B 1 12 ? 10.383 -1.803 -8.086 1 96.5 12 PHE B C 1
ATOM 3990 O O . PHE B 1 12 ? 10.109 -2.387 -9.133 1 96.5 12 PHE B O 1
ATOM 3997 N N . ARG B 1 13 ? 9.516 -1.02 -7.523 1 95.19 13 ARG B N 1
ATOM 3998 C CA . ARG B 1 13 ? 8.141 -0.877 -7.988 1 95.19 13 ARG B CA 1
ATOM 3999 C C . ARG B 1 13 ? 8.086 -0.135 -9.32 1 95.19 13 ARG B C 1
ATOM 4001 O O . ARG B 1 13 ? 7.43 -0.585 -10.258 1 95.19 13 ARG B O 1
ATOM 4008 N N . SER B 1 14 ? 8.766 0.951 -9.398 1 93.25 14 SER B N 1
ATOM 4009 C CA . SER B 1 14 ? 8.68 1.776 -10.602 1 93.25 14 SER B CA 1
ATOM 4010 C C . SER B 1 14 ? 9.75 1.384 -11.617 1 93.25 14 SER B C 1
ATOM 4012 O O . SER B 1 14 ? 9.633 1.7 -12.797 1 93.25 14 SER B O 1
ATOM 4014 N N . GLY B 1 15 ? 10.828 0.795 -11.172 1 93.06 15 GLY B N 1
ATOM 4015 C CA . GLY B 1 15 ? 11.93 0.435 -12.047 1 93.06 15 GLY B CA 1
ATOM 4016 C C . GLY B 1 15 ? 12.875 1.588 -12.32 1 93.06 15 GLY B C 1
ATOM 4017 O O . GLY B 1 15 ? 13.852 1.435 -13.055 1 93.06 15 GLY B O 1
ATOM 4018 N N . ILE B 1 16 ? 12.719 2.699 -11.641 1 92.06 16 ILE B N 1
ATOM 4019 C CA . ILE B 1 16 ? 13.516 3.895 -11.898 1 92.06 16 ILE B CA 1
ATOM 4020 C C . ILE B 1 16 ? 14.797 3.852 -11.07 1 92.06 16 ILE B C 1
ATOM 4022 O O . ILE B 1 16 ? 14.797 3.344 -9.945 1 92.06 16 ILE B O 1
ATOM 4026 N N . GLU B 1 17 ? 15.844 4.406 -11.656 1 93.25 17 GLU B N 1
ATOM 4027 C CA . GLU B 1 17 ? 17.109 4.496 -10.93 1 93.25 17 GLU B CA 1
ATOM 4028 C C . GLU B 1 17 ? 17.031 5.539 -9.82 1 93.25 17 GLU B C 1
ATOM 4030 O O . GLU B 1 17 ? 16.422 6.594 -9.992 1 93.25 17 GLU B O 1
ATOM 4035 N N . HIS B 1 18 ? 17.641 5.227 -8.703 1 94.5 18 HIS B N 1
ATOM 4036 C CA . HIS B 1 18 ? 17.672 6.156 -7.578 1 94.5 18 HIS B CA 1
ATOM 4037 C C . HIS B 1 18 ? 18.266 7.496 -7.988 1 94.5 18 HIS B C 1
ATOM 4039 O O . HIS B 1 18 ? 17.828 8.547 -7.52 1 94.5 18 HIS B O 1
ATOM 4045 N N . GLU B 1 19 ? 19.266 7.445 -8.828 1 92.69 19 GLU B N 1
ATOM 4046 C CA . GLU B 1 19 ? 19.906 8.672 -9.289 1 92.69 19 GLU B CA 1
ATOM 4047 C C . GLU B 1 19 ? 18.906 9.57 -10.023 1 92.69 19 GLU B C 1
ATOM 4049 O O . GLU B 1 19 ? 18.938 10.797 -9.867 1 92.69 19 GLU B O 1
ATOM 4054 N N . GLU B 1 20 ? 18.047 8.969 -10.758 1 90 20 GLU B N 1
ATOM 4055 C CA . GLU B 1 20 ? 17.031 9.742 -11.477 1 90 20 GLU B CA 1
ATOM 4056 C C . GLU B 1 20 ? 16.062 10.422 -10.523 1 90 20 GLU B C 1
ATOM 4058 O O . GLU B 1 20 ? 15.656 11.562 -10.75 1 90 20 GLU B O 1
ATOM 4063 N N . ILE B 1 21 ? 15.742 9.758 -9.469 1 92.38 21 ILE B N 1
ATOM 4064 C CA . ILE B 1 21 ? 14.852 10.328 -8.461 1 92.38 21 ILE B CA 1
ATOM 4065 C C . ILE B 1 21 ? 15.539 11.492 -7.758 1 92.38 21 ILE B C 1
ATOM 4067 O O . ILE B 1 21 ? 14.922 12.539 -7.523 1 92.38 21 ILE B O 1
ATOM 4071 N N . ARG B 1 22 ? 16.812 11.328 -7.441 1 93.44 22 ARG B N 1
ATOM 4072 C CA . ARG B 1 22 ? 17.562 12.406 -6.812 1 93.44 22 ARG B CA 1
ATOM 4073 C C . ARG B 1 22 ? 17.609 13.633 -7.715 1 93.44 22 ARG B C 1
ATOM 4075 O O . ARG B 1 22 ? 17.469 14.766 -7.242 1 93.44 22 ARG B O 1
ATOM 4082 N N . ASN B 1 23 ? 17.688 13.344 -8.961 1 88.75 23 ASN B N 1
ATOM 4083 C CA . ASN B 1 23 ? 17.734 14.445 -9.922 1 88.75 23 ASN B CA 1
ATOM 4084 C C . ASN B 1 23 ? 16.391 15.164 -10.016 1 88.75 23 ASN B C 1
ATOM 4086 O O . ASN B 1 23 ? 16.344 16.391 -10.133 1 88.75 23 ASN B O 1
ATOM 4090 N N . LEU B 1 24 ? 15.391 14.406 -9.984 1 87.75 24 LEU B N 1
ATOM 4091 C CA . LEU B 1 24 ? 14.047 14.992 -10.047 1 87.75 24 LEU B CA 1
ATOM 4092 C C . LEU B 1 24 ? 13.773 15.836 -8.812 1 87.75 24 LEU B C 1
ATOM 4094 O O . LEU B 1 24 ? 13.18 16.922 -8.914 1 87.75 24 LEU B O 1
ATOM 4098 N N . VAL B 1 25 ? 14.188 15.367 -7.672 1 90.06 25 VAL B N 1
ATOM 4099 C CA . VAL B 1 25 ? 13.992 16.094 -6.422 1 90.06 25 VAL B CA 1
ATOM 4100 C C . VAL B 1 25 ? 14.82 17.375 -6.438 1 90.06 25 VAL B C 1
ATOM 4102 O O . VAL B 1 25 ? 14.352 18.422 -5.996 1 90.06 25 VAL B O 1
ATOM 4105 N N . ALA B 1 26 ? 16 17.266 -6.953 1 87.31 26 ALA B N 1
ATOM 4106 C CA . ALA B 1 26 ? 16.859 18.438 -7.066 1 87.31 26 ALA B CA 1
ATOM 4107 C C . ALA B 1 26 ? 16.25 19.469 -8.008 1 87.31 26 ALA B C 1
ATOM 4109 O O . ALA B 1 26 ? 16.344 20.688 -7.762 1 87.31 26 ALA B O 1
ATOM 4110 N N . TYR B 1 27 ? 15.664 18.984 -9.031 1 84.81 27 TYR B N 1
ATOM 4111 C CA . TYR B 1 27 ? 15.008 19.875 -9.992 1 84.81 27 TYR B CA 1
ATOM 4112 C C . TYR B 1 27 ? 13.836 20.594 -9.344 1 84.81 27 TYR B C 1
ATOM 4114 O O . TYR B 1 27 ? 13.664 21.797 -9.555 1 84.81 27 TYR B O 1
ATOM 4122 N N . PHE B 1 28 ? 13.102 19.922 -8.594 1 84.75 28 PHE B N 1
ATOM 4123 C CA . PHE B 1 28 ? 11.977 20.531 -7.887 1 84.75 28 PHE B CA 1
ATOM 4124 C C . PHE B 1 28 ? 12.469 21.562 -6.879 1 84.75 28 PHE B C 1
ATOM 4126 O O . PHE B 1 28 ? 11.836 22.609 -6.699 1 84.75 28 PHE B O 1
ATOM 4133 N N . LYS B 1 29 ? 13.508 21.219 -6.242 1 82.56 29 LYS B N 1
ATOM 4134 C CA . LYS B 1 29 ? 14.094 22.141 -5.273 1 82.56 29 LYS B CA 1
ATOM 4135 C C . LYS B 1 29 ? 14.484 23.453 -5.938 1 82.56 29 LYS B C 1
ATOM 4137 O O . LYS B 1 29 ? 14.266 24.531 -5.375 1 82.56 29 LYS B O 1
ATOM 4142 N N . ARG B 1 30 ? 15.062 23.391 -7.039 1 79.69 30 ARG B N 1
ATOM 4143 C CA . ARG B 1 30 ? 15.445 24.578 -7.785 1 79.69 30 ARG B CA 1
ATOM 4144 C C . ARG B 1 30 ? 14.219 25.406 -8.156 1 79.69 30 ARG B C 1
ATOM 4146 O O . ARG B 1 30 ? 14.266 26.641 -8.125 1 79.69 30 ARG B O 1
ATOM 4153 N N . TYR B 1 31 ? 13.227 24.766 -8.484 1 75 31 TYR B N 1
ATOM 4154 C CA . TYR B 1 31 ? 11.984 25.469 -8.797 1 75 31 TYR B CA 1
ATOM 4155 C C . TYR B 1 31 ? 11.445 26.203 -7.582 1 75 31 TYR B C 1
ATOM 4157 O O . TYR B 1 31 ? 11.055 27.375 -7.68 1 75 31 TYR B O 1
ATOM 4165 N N . GLN B 1 32 ? 11.391 25.531 -6.484 1 74.19 32 GLN B N 1
ATOM 4166 C CA . GLN B 1 32 ? 10.867 26.141 -5.266 1 74.19 32 GLN B CA 1
ATOM 4167 C C . GLN B 1 32 ? 11.688 27.375 -4.879 1 74.19 32 GLN B C 1
ATOM 4169 O O . GLN B 1 32 ? 11.133 28.375 -4.43 1 74.19 32 GLN B O 1
ATOM 4174 N N . GLN B 1 33 ? 12.93 27.219 -5.062 1 73.94 33 GLN B N 1
ATOM 4175 C CA . GLN B 1 33 ? 13.812 28.344 -4.75 1 73.94 33 GLN B CA 1
ATOM 4176 C C . GLN B 1 33 ? 13.57 29.516 -5.699 1 73.94 33 GLN B C 1
ATOM 4178 O O . GLN B 1 33 ? 13.586 30.672 -5.277 1 73.94 33 GLN B O 1
ATOM 4183 N N . HIS B 1 34 ? 13.414 29.156 -6.852 1 72.5 34 HIS B N 1
ATOM 4184 C CA . HIS B 1 34 ? 13.125 30.188 -7.848 1 72.5 34 HIS B CA 1
ATOM 4185 C C . HIS B 1 34 ? 11.812 30.891 -7.535 1 72.5 34 HIS B C 1
ATOM 4187 O O . HIS B 1 34 ? 11.734 32.125 -7.609 1 72.5 34 HIS B O 1
ATOM 4193 N N . MET B 1 35 ? 10.859 30.156 -7.195 1 69.5 35 MET B N 1
ATOM 4194 C CA . MET B 1 35 ? 9.555 30.719 -6.879 1 69.5 35 MET B CA 1
ATOM 4195 C C . MET B 1 35 ? 9.625 31.594 -5.637 1 69.5 35 MET B C 1
ATOM 4197 O O . MET B 1 35 ? 8.977 32.656 -5.574 1 69.5 35 MET B O 1
ATOM 4201 N N . ALA B 1 36 ? 10.297 31.109 -4.688 1 68.31 36 ALA B N 1
ATOM 4202 C CA . ALA B 1 36 ? 10.469 31.906 -3.473 1 68.31 36 ALA B CA 1
ATOM 4203 C C . ALA B 1 36 ? 11.133 33.25 -3.783 1 68.31 36 ALA B C 1
ATOM 4205 O O . ALA B 1 36 ? 10.773 34.281 -3.207 1 68.31 36 ALA B O 1
ATOM 4206 N N . LYS B 1 37 ? 12.086 33.25 -4.672 1 68.81 37 LYS B N 1
ATOM 4207 C CA . LYS B 1 37 ? 12.789 34.469 -5.082 1 68.81 37 LYS B CA 1
ATOM 4208 C C . LYS B 1 37 ? 11.852 35.406 -5.828 1 68.81 37 LYS B C 1
ATOM 4210 O O . LYS B 1 37 ? 11.875 36.625 -5.609 1 68.81 37 LYS B O 1
ATOM 4215 N N . VAL B 1 38 ? 11.062 34.812 -6.625 1 66.38 38 VAL B N 1
ATOM 4216 C CA . VAL B 1 38 ? 10.109 35.594 -7.395 1 66.38 38 VAL B CA 1
ATOM 4217 C C . VAL B 1 38 ? 9.102 36.25 -6.453 1 66.38 38 VAL B C 1
ATOM 4219 O O . VAL B 1 38 ? 8.773 37.438 -6.613 1 66.38 38 VAL B O 1
ATOM 4222 N N . CYS B 1 39 ? 8.641 35.531 -5.496 1 65.81 39 CYS B N 1
ATOM 4223 C CA . CYS B 1 39 ? 7.656 36.062 -4.555 1 65.81 39 CYS B CA 1
ATOM 4224 C C . CYS B 1 39 ? 8.25 37.156 -3.686 1 65.81 39 CYS B C 1
ATOM 4226 O O . CYS B 1 39 ? 7.566 38.125 -3.338 1 65.81 39 CYS B O 1
ATOM 4228 N N . ARG B 1 40 ? 9.461 37.062 -3.371 1 64.81 40 ARG B N 1
ATOM 4229 C CA . ARG B 1 40 ? 10.141 38.062 -2.549 1 64.81 40 ARG B CA 1
ATOM 4230 C C . ARG B 1 40 ? 10.406 39.344 -3.342 1 64.81 40 ARG B C 1
ATOM 4232 O O . ARG B 1 40 ? 10.266 40.438 -2.812 1 64.81 40 ARG B O 1
ATOM 4239 N N . THR B 1 41 ? 10.891 39.125 -4.48 1 63.69 41 THR B N 1
ATOM 4240 C CA . THR B 1 41 ? 11.289 40.25 -5.309 1 63.69 41 THR B CA 1
ATOM 4241 C C . THR B 1 41 ? 10.078 41.062 -5.719 1 63.69 41 THR B C 1
ATOM 4243 O O . THR B 1 41 ? 10.164 42.281 -5.844 1 63.69 41 THR B O 1
ATOM 4246 N N . LYS B 1 42 ? 9.039 40.438 -5.887 1 60.19 42 LYS B N 1
ATOM 4247 C CA . LYS B 1 42 ? 7.867 41.188 -6.324 1 60.19 42 LYS B CA 1
ATOM 4248 C C . LYS B 1 42 ? 7.207 41.906 -5.148 1 60.19 42 LYS B C 1
ATOM 4250 O O . LYS B 1 42 ? 6.266 42.688 -5.34 1 60.19 42 LYS B O 1
ATOM 4255 N N . GLY B 1 43 ? 7.934 42.062 -3.982 1 56.5 43 GLY B N 1
ATOM 4256 C CA . GLY B 1 43 ? 7.547 42.875 -2.842 1 56.5 43 GLY B CA 1
ATOM 4257 C C . GLY B 1 43 ? 6.191 42.5 -2.27 1 56.5 43 GLY B C 1
ATOM 4258 O O . GLY B 1 43 ? 5.609 43.281 -1.493 1 56.5 43 GLY B O 1
ATOM 4259 N N . GLY B 1 44 ? 5.723 41.312 -2.59 1 62.56 44 GLY B N 1
ATOM 4260 C CA . GLY B 1 44 ? 4.312 41.094 -2.322 1 62.56 44 GLY B CA 1
ATOM 4261 C C . GLY B 1 44 ? 4.055 40.469 -0.953 1 62.56 44 GLY B C 1
ATOM 4262 O O . GLY B 1 44 ? 3.119 40.875 -0.258 1 62.56 44 GLY B O 1
ATOM 4263 N N . GLU B 1 45 ? 5.105 39.906 -0.356 1 71.5 45 GLU B N 1
ATOM 4264 C CA . GLU B 1 45 ? 4.812 39.188 0.89 1 71.5 45 GLU B CA 1
ATOM 4265 C C . GLU B 1 45 ? 4.918 40.125 2.09 1 71.5 45 GLU B C 1
ATOM 4267 O O . GLU B 1 45 ? 4.035 40.156 2.949 1 71.5 45 GLU B O 1
ATOM 4272 N N . GLU B 1 46 ? 6.012 40.938 2.123 1 74.44 46 GLU B N 1
ATOM 4273 C CA . GLU B 1 46 ? 6.207 41.844 3.25 1 74.44 46 GLU B CA 1
ATOM 4274 C C . GLU B 1 46 ? 5.137 42.906 3.271 1 74.44 46 GLU B C 1
ATOM 4276 O O . GLU B 1 46 ? 4.617 43.25 4.336 1 74.44 46 GLU B O 1
ATOM 4281 N N . ALA B 1 47 ? 4.84 43.406 2.146 1 76.81 47 ALA B N 1
ATOM 4282 C CA . ALA B 1 47 ? 3.828 44.469 2.053 1 76.81 47 ALA B CA 1
ATOM 4283 C C . ALA B 1 47 ? 2.453 43.938 2.461 1 76.81 47 ALA B C 1
ATOM 4285 O O . ALA B 1 47 ? 1.698 44.625 3.148 1 76.81 47 ALA B O 1
ATOM 4286 N N . THR B 1 48 ? 2.137 42.781 2.02 1 80.75 48 THR B N 1
ATOM 4287 C CA . THR B 1 48 ? 0.842 42.219 2.348 1 80.75 48 THR B CA 1
ATOM 4288 C C . THR B 1 48 ? 0.757 41.875 3.838 1 80.75 48 THR B C 1
ATOM 4290 O O . THR B 1 48 ? -0.307 42 4.445 1 80.75 48 THR B O 1
ATOM 4293 N N . ARG B 1 49 ? 1.868 41.469 4.395 1 81.25 49 ARG B N 1
ATOM 4294 C CA . ARG B 1 49 ? 1.896 41.188 5.824 1 81.25 49 ARG B CA 1
ATOM 4295 C C . ARG B 1 49 ? 1.668 42.469 6.641 1 81.25 49 ARG B C 1
ATOM 4297 O O . ARG B 1 49 ? 0.917 42.438 7.617 1 81.25 49 ARG B O 1
ATOM 4304 N N . GLU B 1 50 ? 2.32 43.469 6.27 1 83.62 50 GLU B N 1
ATOM 4305 C CA . GLU B 1 50 ? 2.139 44.75 6.945 1 83.62 50 GLU B CA 1
ATOM 4306 C C . GLU B 1 50 ? 0.698 45.219 6.832 1 83.62 50 GLU B C 1
ATOM 4308 O O . GLU B 1 50 ? 0.133 45.75 7.797 1 83.62 50 GLU B O 1
ATOM 4313 N N . PHE B 1 51 ? 0.185 45.125 5.75 1 86.81 51 PHE B N 1
ATOM 4314 C CA . PHE B 1 51 ? -1.211 45.469 5.539 1 86.81 51 PHE B CA 1
ATOM 4315 C C . PHE B 1 51 ? -2.123 44.688 6.461 1 86.81 51 PHE B C 1
ATOM 4317 O O . PHE B 1 51 ? -3.025 45.25 7.086 1 86.81 51 PHE B O 1
ATOM 4324 N N . MET B 1 52 ? -1.872 43.406 6.488 1 87.31 52 MET B N 1
ATOM 4325 C CA . MET B 1 52 ? -2.691 42.531 7.32 1 87.31 52 MET B CA 1
ATOM 4326 C C . MET B 1 52 ? -2.568 42.906 8.789 1 87.31 52 MET B C 1
ATOM 4328 O O . MET B 1 52 ? -3.562 42.906 9.523 1 87.31 52 MET B O 1
ATOM 4332 N N . GLU B 1 53 ? -1.385 43.188 9.219 1 88.44 53 GLU B N 1
ATOM 4333 C CA . GLU B 1 53 ? -1.179 43.594 10.609 1 88.44 53 GLU B CA 1
ATOM 4334 C C . GLU B 1 53 ? -1.917 44.875 10.914 1 88.44 53 GLU B C 1
ATOM 4336 O O . GLU B 1 53 ? -2.49 45.031 12 1 88.44 53 GLU B O 1
ATOM 4341 N N . ASN B 1 54 ? -1.875 45.75 9.969 1 90.06 54 ASN B N 1
ATOM 4342 C CA . ASN B 1 54 ? -2.598 47 10.148 1 90.06 54 ASN B CA 1
ATOM 4343 C C . ASN B 1 54 ? -4.105 46.781 10.188 1 90.06 54 ASN B C 1
ATOM 4345 O O . ASN B 1 54 ? -4.809 47.406 10.992 1 90.06 54 ASN B O 1
ATOM 4349 N N . LEU B 1 55 ? -4.535 46.031 9.328 1 92.69 55 LEU B N 1
ATOM 4350 C CA . LEU B 1 55 ? -5.953 45.688 9.312 1 92.69 55 LEU B CA 1
ATOM 4351 C C . LEU B 1 55 ? -6.387 45.094 10.648 1 92.69 55 LEU B C 1
ATOM 4353 O O . LEU B 1 55 ? -7.426 45.469 11.188 1 92.69 55 LEU B O 1
ATOM 4357 N N . LEU B 1 56 ? -5.609 44.25 11.188 1 92.88 56 LEU B N 1
ATOM 4358 C CA . LEU B 1 56 ? -5.961 43.562 12.422 1 92.88 56 LEU B CA 1
ATOM 4359 C C . LEU B 1 56 ? -5.836 44.5 13.625 1 92.88 56 LEU B C 1
ATOM 4361 O O . LEU B 1 56 ? -6.547 44.312 14.617 1 92.88 56 LEU B O 1
ATOM 4365 N N . ARG B 1 57 ? -4.977 45.469 13.523 1 93.75 57 ARG B N 1
ATOM 4366 C CA . ARG B 1 57 ? -4.93 46.531 14.531 1 93.75 57 ARG B CA 1
ATOM 4367 C C . ARG B 1 57 ? -6.23 47.312 14.555 1 93.75 57 ARG B C 1
ATOM 4369 O O . ARG B 1 57 ? -6.699 47.719 15.625 1 93.75 57 ARG B O 1
ATOM 4376 N N . LEU B 1 58 ? -6.766 47.562 13.391 1 95.06 58 LEU B N 1
ATOM 4377 C CA . LEU B 1 58 ? -8.039 48.281 13.281 1 95.06 58 LEU B CA 1
ATOM 4378 C C . LEU B 1 58 ? -9.172 47.438 13.852 1 95.06 58 LEU B C 1
ATOM 4380 O O . LEU B 1 58 ? -10.117 47.969 14.43 1 95.06 58 LEU B O 1
ATOM 4384 N N . VAL B 1 59 ? -9.086 46.125 13.672 1 96.06 59 VAL B N 1
ATOM 4385 C CA . VAL B 1 59 ? -10.094 45.25 14.25 1 96.06 59 VAL B CA 1
ATOM 4386 C C . VAL B 1 59 ? -10.039 45.344 15.773 1 96.06 59 VAL B C 1
ATOM 4388 O O . VAL B 1 59 ? -11.07 45.344 16.438 1 96.06 59 VAL B O 1
ATOM 4391 N N . HIS B 1 60 ? -8.812 45.375 16.328 1 95.88 60 HIS B N 1
ATOM 4392 C CA . HIS B 1 60 ? -8.641 45.531 17.766 1 95.88 60 HIS B CA 1
ATOM 4393 C C . HIS B 1 60 ? -9.281 46.844 18.234 1 95.88 60 HIS B C 1
ATOM 4395 O O . HIS B 1 60 ? -9.891 46.875 19.312 1 95.88 60 HIS B O 1
ATOM 4401 N N . LYS B 1 61 ? -9.156 47.875 17.5 1 95.06 61 LYS B N 1
ATOM 4402 C CA . LYS B 1 61 ? -9.758 49.156 17.844 1 95.06 61 LYS B CA 1
ATOM 4403 C C . LYS B 1 61 ? -11.281 49.094 17.797 1 95.06 61 LYS B C 1
ATOM 4405 O O . LYS B 1 61 ? -11.969 49.75 18.594 1 95.06 61 LYS B O 1
ATOM 4410 N N . TYR B 1 62 ? -11.75 48.344 16.859 1 95.56 62 TYR B N 1
ATOM 4411 C CA . TYR B 1 62 ? -13.188 48.156 16.703 1 95.56 62 TYR B CA 1
ATOM 4412 C C . TYR B 1 62 ? -13.766 47.375 17.875 1 95.56 62 TYR B C 1
ATOM 4414 O O . TYR B 1 62 ? -14.828 47.719 18.391 1 95.56 62 TYR B O 1
ATOM 4422 N N . ASP B 1 63 ? -13.133 46.312 18.266 1 96.12 63 ASP B N 1
ATOM 4423 C CA . ASP B 1 63 ? -13.5 45.469 19.406 1 96.12 63 ASP B CA 1
ATOM 4424 C C . ASP B 1 63 ? -12.266 45.062 20.203 1 96.12 63 ASP B C 1
ATOM 4426 O O . ASP B 1 63 ? -11.453 44.281 19.75 1 96.12 63 ASP B O 1
ATOM 4430 N N . ARG B 1 64 ? -12.195 45.469 21.406 1 93.88 64 ARG B N 1
ATOM 4431 C CA . ARG B 1 64 ? -11.008 45.312 22.25 1 93.88 64 ARG B CA 1
ATOM 4432 C C . ARG B 1 64 ? -10.812 43.875 22.688 1 93.88 64 ARG B C 1
ATOM 4434 O O . ARG B 1 64 ? -9.742 43.5 23.156 1 93.88 64 ARG B O 1
ATOM 4441 N N . ARG B 1 65 ? -11.773 43 22.5 1 94.56 65 ARG B N 1
ATOM 4442 C CA . ARG B 1 65 ? -11.594 41.562 22.766 1 94.56 65 ARG B CA 1
ATOM 4443 C C . ARG B 1 65 ? -10.617 40.938 21.797 1 94.56 65 ARG B C 1
ATOM 4445 O O . ARG B 1 65 ? -10.031 39.875 22.078 1 94.56 65 ARG B O 1
ATOM 4452 N N . PHE B 1 66 ? -10.539 41.656 20.625 1 95.44 66 PHE B N 1
ATOM 4453 C CA . PHE B 1 66 ? -9.562 41.219 19.641 1 95.44 66 PHE B CA 1
ATOM 4454 C C . PHE B 1 66 ? -8.148 41.562 20.078 1 95.44 66 PHE B C 1
ATOM 4456 O O . PHE B 1 66 ? -7.879 42.719 20.438 1 95.44 66 PHE B O 1
ATOM 4463 N N . PRO B 1 67 ? -7.32 40.594 20.078 1 94.69 67 PRO B N 1
ATOM 4464 C CA . PRO B 1 67 ? -5.973 40.875 20.578 1 94.69 67 PRO B CA 1
ATOM 4465 C C . PRO B 1 67 ? -5.137 41.688 19.594 1 94.69 67 PRO B C 1
ATOM 4467 O O . PRO B 1 67 ? -5.539 41.906 18.453 1 94.69 67 PRO B O 1
ATOM 4470 N N . LEU B 1 68 ? -3.996 42.094 20.109 1 92.25 68 LEU B N 1
ATOM 4471 C CA . LEU B 1 68 ? -3.049 42.844 19.281 1 92.25 68 LEU B CA 1
ATOM 4472 C C . LEU B 1 68 ? -2.199 41.875 18.453 1 92.25 68 LEU B C 1
ATOM 4474 O O . LEU B 1 68 ? -1.968 40.719 18.859 1 92.25 68 LEU B O 1
ATOM 4478 N N . PRO B 1 69 ? -1.701 42.312 17.297 1 86.88 69 PRO B N 1
ATOM 4479 C CA . PRO B 1 69 ? -0.968 41.438 16.359 1 86.88 69 PRO B CA 1
ATOM 4480 C C . PRO B 1 69 ? 0.298 40.844 16.984 1 86.88 69 PRO B C 1
ATOM 4482 O O . PRO B 1 69 ? 0.779 39.812 16.547 1 86.88 69 PRO B O 1
ATOM 4485 N N . LYS B 1 70 ? 0.89 41.406 17.922 1 80.31 70 LYS B N 1
ATOM 4486 C CA . LYS B 1 70 ? 2.096 40.906 18.562 1 80.31 70 LYS B CA 1
ATOM 4487 C C . LYS B 1 70 ? 1.853 39.531 19.156 1 80.31 70 LYS B C 1
ATOM 4489 O O . LYS B 1 70 ? 2.793 38.75 19.359 1 80.31 70 LYS B O 1
ATOM 4494 N N . ASP B 1 71 ? 0.625 39.156 19.312 1 81.31 71 ASP B N 1
ATOM 4495 C CA . ASP B 1 71 ? 0.261 37.906 19.984 1 81.31 71 ASP B CA 1
ATOM 4496 C C . ASP B 1 71 ? -0.082 36.844 18.953 1 81.31 71 ASP B C 1
ATOM 4498 O O . ASP B 1 71 ? -0.382 35.688 19.328 1 81.31 71 ASP B O 1
ATOM 4502 N N . PHE B 1 72 ? 0.012 37.25 17.766 1 85.5 72 PHE B N 1
ATOM 4503 C CA . PHE B 1 72 ? -0.423 36.312 16.734 1 85.5 72 PHE B CA 1
ATOM 4504 C C . PHE B 1 72 ? 0.689 35.344 16.391 1 85.5 72 PHE B C 1
ATOM 4506 O O . PHE B 1 72 ? 1.872 35.688 16.484 1 85.5 72 PHE B O 1
ATOM 4513 N N . LEU B 1 73 ? 0.284 34.125 16.141 1 81.19 73 LEU B N 1
ATOM 4514 C CA . LEU B 1 73 ? 1.197 33.125 15.602 1 81.19 73 LEU B CA 1
ATOM 4515 C C . LEU B 1 73 ? 0.962 32.938 14.109 1 81.19 73 LEU B C 1
ATOM 4517 O O . LEU B 1 73 ? -0.142 32.594 13.688 1 81.19 73 LEU B O 1
ATOM 4521 N N . PHE B 1 74 ? 1.943 33.281 13.32 1 77.12 74 PHE B N 1
ATOM 4522 C CA . PHE B 1 74 ? 1.882 33.094 11.875 1 77.12 74 PHE B CA 1
ATOM 4523 C C . PHE B 1 74 ? 2.512 31.75 11.5 1 77.12 74 PHE B C 1
ATOM 4525 O O . PHE B 1 74 ? 3.699 31.516 11.734 1 77.12 74 PHE B O 1
ATOM 4532 N N . LEU B 1 75 ? 1.609 30.891 11.055 1 74.69 75 LEU B N 1
ATOM 4533 C CA . LEU B 1 75 ? 2.086 29.578 10.625 1 74.69 75 LEU B CA 1
ATOM 4534 C C . LEU B 1 75 ? 2.227 29.516 9.109 1 74.69 75 LEU B C 1
ATOM 4536 O O . LEU B 1 75 ? 1.31 29.891 8.383 1 74.69 75 LEU B O 1
ATOM 4540 N N . ARG B 1 76 ? 3.457 29.375 8.734 1 65.88 76 ARG B N 1
ATOM 4541 C CA . ARG B 1 76 ? 3.719 29.094 7.324 1 65.88 76 ARG B CA 1
ATOM 4542 C C . ARG B 1 76 ? 4.434 27.766 7.148 1 65.88 76 ARG B C 1
ATOM 4544 O O . ARG B 1 76 ? 5.457 27.516 7.789 1 65.88 76 ARG B O 1
ATOM 4551 N N . ASP B 1 77 ? 3.865 26.781 6.824 1 52.81 77 ASP B N 1
ATOM 4552 C CA . ASP B 1 77 ? 4.676 25.594 6.57 1 52.81 77 ASP B CA 1
ATOM 4553 C C . ASP B 1 77 ? 5.418 25.719 5.238 1 52.81 77 ASP B C 1
ATOM 4555 O O . ASP B 1 77 ? 5.137 26.609 4.441 1 52.81 77 ASP B O 1
ATOM 4559 N N . ASN B 1 78 ? 6.566 25.203 5.172 1 47.22 78 ASN B N 1
ATOM 4560 C CA . ASN B 1 78 ? 7.508 25.25 4.059 1 47.22 78 ASN B CA 1
ATOM 4561 C C . ASN B 1 78 ? 6.793 25.141 2.715 1 47.22 78 ASN B C 1
ATOM 4563 O O . ASN B 1 78 ? 7.375 25.453 1.673 1 47.22 78 ASN B O 1
ATOM 4567 N N . THR B 1 79 ? 5.711 24.406 2.709 1 46.66 79 THR B N 1
ATOM 4568 C CA . THR B 1 79 ? 5.008 24.234 1.443 1 46.66 79 THR B CA 1
ATOM 4569 C C . THR B 1 79 ? 4.07 25.422 1.182 1 46.66 79 THR B C 1
ATOM 4571 O O . THR B 1 79 ? 3.164 25.328 0.353 1 46.66 79 THR B O 1
ATOM 4574 N N . PHE B 1 80 ? 4.465 26.531 1.786 1 44.88 80 PHE B N 1
ATOM 4575 C CA . PHE B 1 80 ? 3.693 27.75 1.592 1 44.88 80 PHE B CA 1
ATOM 4576 C C . PHE B 1 80 ? 2.305 27.625 2.201 1 44.88 80 PHE B C 1
ATOM 4578 O O . PHE B 1 80 ? 1.357 28.281 1.752 1 44.88 80 PHE B O 1
ATOM 4585 N N . GLU B 1 81 ? 2.232 26.438 3.014 1 49 81 GLU B N 1
ATOM 4586 C CA . GLU B 1 81 ? 0.896 26.281 3.58 1 49 81 GLU B CA 1
ATOM 4587 C C . GLU B 1 81 ? 0.951 26.172 5.102 1 49 81 GLU B C 1
ATOM 4589 O O . GLU B 1 81 ? 1.888 25.578 5.652 1 49 81 GLU B O 1
ATOM 4594 N N . GLY B 1 82 ? 0.451 26.953 5.766 1 45.25 82 GLY B N 1
ATOM 4595 C CA . GLY B 1 82 ? 0.171 26.766 7.18 1 45.25 82 GLY B CA 1
ATOM 4596 C C . GLY B 1 82 ? -0.799 25.641 7.453 1 45.25 82 GLY B C 1
ATOM 4597 O O . GLY B 1 82 ? -1.82 25.516 6.773 1 45.25 82 GLY B O 1
ATOM 4598 N N . VAL B 1 83 ? -0.417 24.484 8.148 1 52.72 83 VAL B N 1
ATOM 4599 C CA . VAL B 1 83 ? -1.33 23.359 8.219 1 52.72 83 VAL B CA 1
ATOM 4600 C C . VAL B 1 83 ? -1.852 23.203 9.648 1 52.72 83 VAL B C 1
ATOM 4602 O O . VAL B 1 83 ? -1.1 23.375 10.609 1 52.72 83 VAL B O 1
ATOM 4605 N N . LEU B 1 84 ? -3.137 23.391 9.852 1 49.06 84 LEU B N 1
ATOM 4606 C CA . LEU B 1 84 ? -3.826 23.016 11.078 1 49.06 84 LEU B CA 1
ATOM 4607 C C . LEU B 1 84 ? -4.633 21.734 10.891 1 49.06 84 LEU B C 1
ATOM 4609 O O . LEU B 1 84 ? -4.965 21.375 9.766 1 49.06 84 LEU B O 1
ATOM 4613 N N . ASP B 1 85 ? -4.648 20.984 11.914 1 48.5 85 ASP B N 1
ATOM 4614 C CA . ASP B 1 85 ? -5.477 19.781 11.883 1 48.5 85 ASP B CA 1
ATOM 4615 C C . ASP B 1 85 ? -6.941 20.125 11.633 1 48.5 85 ASP B C 1
ATOM 4617 O O . ASP B 1 85 ? -7.707 20.328 12.57 1 48.5 85 ASP B O 1
ATOM 4621 N N . MET B 1 86 ? -7.234 20.5 10.484 1 51.84 86 MET B N 1
ATOM 4622 C CA . MET B 1 86 ? -8.617 20.797 10.125 1 51.84 86 MET B CA 1
ATOM 4623 C C . MET B 1 86 ? -9.125 19.844 9.055 1 51.84 86 MET B C 1
ATOM 4625 O O . MET B 1 86 ? -8.359 19.422 8.18 1 51.84 86 MET B O 1
ATOM 4629 N N . GLN B 1 87 ? -10.32 19.328 9.328 1 53.34 87 GLN B N 1
ATOM 4630 C CA . GLN B 1 87 ? -10.914 18.422 8.352 1 53.34 87 GLN B CA 1
ATOM 4631 C C . GLN B 1 87 ? -11.133 19.125 7.012 1 53.34 87 GLN B C 1
ATOM 4633 O O . GLN B 1 87 ? -11.625 20.266 6.973 1 53.34 87 GLN B O 1
ATOM 4638 N N . PRO B 1 88 ? -10.625 18.516 6.047 1 46.03 88 PRO B N 1
ATOM 4639 C CA . PRO B 1 88 ? -10.781 19.125 4.727 1 46.03 88 PRO B CA 1
ATOM 4640 C C . PRO B 1 88 ? -12.234 19.453 4.395 1 46.03 88 PRO B C 1
ATOM 4642 O O . PRO B 1 88 ? -12.508 20.422 3.668 1 46.03 88 PRO B O 1
ATOM 4645 N N . SER B 1 89 ? -13.062 18.609 4.875 1 49.91 89 SER B N 1
ATOM 4646 C CA . SER B 1 89 ? -14.469 18.828 4.551 1 49.91 89 SER B CA 1
ATOM 4647 C C . SER B 1 89 ? -14.953 20.188 5.059 1 49.91 89 SER B C 1
ATOM 4649 O O . SER B 1 89 ? -15.969 20.703 4.59 1 49.91 89 SER B O 1
ATOM 4651 N N . GLN B 1 90 ? -14.266 20.625 5.961 1 47.31 90 GLN B N 1
ATOM 4652 C CA . GLN B 1 90 ? -14.703 21.875 6.582 1 47.31 90 GLN B CA 1
ATOM 4653 C C . GLN B 1 90 ? -14.227 23.078 5.789 1 47.31 90 GLN B C 1
ATOM 4655 O O . GLN B 1 90 ? -14.664 24.203 6.039 1 47.31 90 GLN B O 1
ATOM 4660 N N . PHE B 1 91 ? -13.25 22.719 4.918 1 47.69 91 PHE B N 1
ATOM 4661 C CA . PHE B 1 91 ? -12.727 23.812 4.109 1 47.69 91 PHE B CA 1
ATOM 4662 C C . PHE B 1 91 ? -13.148 23.672 2.652 1 47.69 91 PHE B C 1
ATOM 4664 O O . PHE B 1 91 ? -13.266 22.547 2.148 1 47.69 91 PHE B O 1
ATOM 4671 N N . ARG B 1 92 ? -13.812 24.625 2.148 1 45.06 92 ARG B N 1
ATOM 4672 C CA . ARG B 1 92 ? -14.055 24.562 0.711 1 45.06 92 ARG B CA 1
ATOM 4673 C C . ARG B 1 92 ? -12.781 24.219 -0.046 1 45.06 92 ARG B C 1
ATOM 4675 O O . ARG B 1 92 ? -11.711 24.766 0.242 1 45.06 92 ARG B O 1
ATOM 4682 N N . PRO B 1 93 ? -12.805 23.078 -0.725 1 43.47 93 PRO B N 1
ATOM 4683 C CA . PRO B 1 93 ? -11.641 22.484 -1.389 1 43.47 93 PRO B CA 1
ATOM 4684 C C . PRO B 1 93 ? -10.758 23.531 -2.078 1 43.47 93 PRO B C 1
ATOM 4686 O O . PRO B 1 93 ? -9.531 23.391 -2.111 1 43.47 93 PRO B O 1
ATOM 4689 N N . HIS B 1 94 ? -11.422 24.578 -2.641 1 41.5 94 HIS B N 1
ATOM 4690 C CA . HIS B 1 94 ? -10.664 25.469 -3.518 1 41.5 94 HIS B CA 1
ATOM 4691 C C . HIS B 1 94 ? -9.617 26.25 -2.736 1 41.5 94 HIS B C 1
ATOM 4693 O O . HIS B 1 94 ? -8.602 26.672 -3.301 1 41.5 94 HIS B O 1
ATOM 4699 N N . TYR B 1 95 ? -10.078 26.609 -1.636 1 38.28 95 TYR B N 1
ATOM 4700 C CA . TYR B 1 95 ? -9.242 27.609 -0.983 1 38.28 95 TYR B CA 1
ATOM 4701 C C . TYR B 1 95 ? -8.086 26.969 -0.237 1 38.28 95 TYR B C 1
ATOM 4703 O O . TYR B 1 95 ? -7.109 27.625 0.113 1 38.28 95 TYR B O 1
ATOM 4711 N N . LEU B 1 96 ? -8.406 25.859 0.259 1 41.22 96 LEU B N 1
ATOM 4712 C CA . LEU B 1 96 ? -7.297 25.203 0.942 1 41.22 96 LEU B CA 1
ATOM 4713 C C . LEU B 1 96 ? -6.082 25.094 0.026 1 41.22 96 LEU B C 1
ATOM 4715 O O . LEU B 1 96 ? -4.945 25.062 0.499 1 41.22 96 LEU B O 1
ATOM 4719 N N . HIS B 1 97 ? -6.496 24.984 -1.226 1 40 97 HIS B N 1
ATOM 4720 C CA . HIS B 1 97 ? -5.402 24.734 -2.16 1 40 97 HIS B CA 1
ATOM 4721 C C . HIS B 1 97 ? -5.094 25.984 -2.982 1 40 97 HIS B C 1
ATOM 4723 O O . HIS B 1 97 ? -5.906 26.406 -3.809 1 40 97 HIS B O 1
ATOM 4729 N N . GLY B 1 98 ? -4.922 27.188 -2.262 1 38.59 98 GLY B N 1
ATOM 4730 C CA . GLY B 1 98 ? -4.512 28.25 -3.168 1 38.59 98 GLY B CA 1
ATOM 4731 C C . GLY B 1 98 ? -4.109 27.734 -4.539 1 38.59 98 GLY B C 1
ATOM 4732 O O . GLY B 1 98 ? -4.031 26.531 -4.762 1 38.59 98 GLY B O 1
ATOM 4733 N N . LYS B 1 99 ? -4.254 28.641 -5.449 1 42.53 99 LYS B N 1
ATOM 4734 C CA . LYS B 1 99 ? -3.502 28.297 -6.652 1 42.53 99 LYS B CA 1
ATOM 4735 C C . LYS B 1 99 ? -2.137 27.719 -6.297 1 42.53 99 LYS B C 1
ATOM 4737 O O . LYS B 1 99 ? -1.563 28.047 -5.258 1 42.53 99 LYS B O 1
ATOM 4742 N N . GLU B 1 100 ? -1.803 26.516 -6.688 1 48.22 100 GLU B N 1
ATOM 4743 C CA . GLU B 1 100 ? -0.697 25.609 -6.426 1 48.22 100 GLU B CA 1
ATOM 4744 C C . GLU B 1 100 ? 0.544 26.359 -5.957 1 48.22 100 GLU B C 1
ATOM 4746 O O . GLU B 1 100 ? 1.291 25.859 -5.105 1 48.22 100 GLU B O 1
ATOM 4751 N N . SER B 1 101 ? 0.658 27.656 -6.473 1 50.56 101 SER B N 1
ATOM 4752 C CA . SER B 1 101 ? 1.874 28.422 -6.203 1 50.56 101 SER B CA 1
ATOM 4753 C C . SER B 1 101 ? 1.599 29.594 -5.266 1 50.56 101 SER B C 1
ATOM 4755 O O . SER B 1 101 ? 2.471 30.438 -5.043 1 50.56 101 SER B O 1
ATOM 4757 N N . THR B 1 102 ? 0.443 29.469 -4.617 1 60.03 102 THR B N 1
ATOM 4758 C CA . THR B 1 102 ? 0.131 30.641 -3.803 1 60.03 102 THR B CA 1
ATOM 4759 C C . THR B 1 102 ? 0.517 30.406 -2.344 1 60.03 102 THR B C 1
ATOM 4761 O O . THR B 1 102 ? 0.084 29.422 -1.733 1 60.03 102 THR B O 1
ATOM 4764 N N . PRO B 1 103 ? 1.392 31.312 -1.854 1 69.12 103 PRO B N 1
ATOM 4765 C CA . PRO B 1 103 ? 1.708 31.203 -0.428 1 69.12 103 PRO B CA 1
ATOM 4766 C C . PRO B 1 103 ? 0.476 31.359 0.462 1 69.12 103 PRO B C 1
ATOM 4768 O O . PRO B 1 103 ? -0.406 32.188 0.165 1 69.12 103 PRO B O 1
ATOM 4771 N N . ALA B 1 104 ? 0.335 30.484 1.369 1 75.06 104 ALA B N 1
ATOM 4772 C CA . ALA B 1 104 ? -0.789 30.516 2.303 1 75.06 104 ALA B CA 1
ATOM 4773 C C . ALA B 1 104 ? -0.301 30.516 3.748 1 75.06 104 ALA B C 1
ATOM 4775 O O . ALA B 1 104 ? 0.604 29.766 4.105 1 75.06 104 ALA B O 1
ATOM 4776 N N . TYR B 1 105 ? -0.922 31.547 4.551 1 78.88 105 TYR B N 1
ATOM 4777 C CA . TYR B 1 105 ? -0.598 31.641 5.969 1 78.88 105 TYR B CA 1
ATOM 4778 C C . TYR B 1 105 ? -1.794 31.25 6.828 1 78.88 105 TYR B C 1
ATOM 4780 O O . TYR B 1 105 ? -2.941 31.516 6.473 1 78.88 105 TYR B O 1
ATOM 4788 N N . VAL B 1 106 ? -1.438 30.562 7.844 1 83.38 106 VAL B N 1
ATOM 4789 C CA . VAL B 1 106 ? -2.418 30.406 8.914 1 83.38 106 VAL B CA 1
ATOM 4790 C C . VAL B 1 106 ? -2.061 31.312 10.086 1 83.38 106 VAL B C 1
ATOM 4792 O O . VAL B 1 106 ? -0.934 31.281 10.586 1 83.38 106 VAL B O 1
ATOM 4795 N N . VAL B 1 107 ? -2.992 32.156 10.406 1 87.88 107 VAL B N 1
ATOM 4796 C CA . VAL B 1 107 ? -2.777 33.094 11.5 1 87.88 107 VAL B CA 1
ATOM 4797 C C . VAL B 1 107 ? -3.596 32.688 12.719 1 87.88 107 VAL B C 1
ATOM 4799 O O . VAL B 1 107 ? -4.828 32.719 12.688 1 87.88 107 VAL B O 1
ATOM 4802 N N . ILE B 1 108 ? -2.865 32.312 13.727 1 90.25 108 ILE B N 1
ATOM 4803 C CA . ILE B 1 108 ? -3.506 31.938 14.977 1 90.25 108 ILE B CA 1
ATOM 4804 C C . ILE B 1 108 ? -3.678 33.188 15.859 1 90.25 108 ILE B C 1
ATOM 4806 O O . ILE B 1 108 ? -2.695 33.812 16.234 1 90.25 108 ILE B O 1
ATOM 4810 N N . ILE B 1 109 ? -4.934 33.469 16.203 1 93.81 109 ILE B N 1
ATOM 4811 C CA . ILE B 1 109 ? -5.254 34.656 16.953 1 93.81 109 ILE B CA 1
ATOM 4812 C C . ILE B 1 109 ? -5.777 34.281 18.344 1 93.81 109 ILE B C 1
ATOM 4814 O O . ILE B 1 109 ? -6.965 33.969 18.5 1 93.81 109 ILE B O 1
ATOM 4818 N N . PRO B 1 110 ? -4.934 34.375 19.344 1 95.12 110 PRO B N 1
ATOM 4819 C CA . PRO B 1 110 ? -5.367 34.031 20.703 1 95.12 110 PRO B CA 1
ATOM 4820 C C . PRO B 1 110 ? -6.262 35.094 21.344 1 95.12 110 PRO B C 1
ATOM 4822 O O . PRO B 1 110 ? -5.758 36.062 21.906 1 95.12 110 PRO B O 1
ATOM 4825 N N . ILE B 1 111 ? -7.52 34.844 21.375 1 95.75 111 ILE B N 1
ATOM 4826 C CA . ILE B 1 111 ? -8.484 35.812 21.875 1 95.75 111 ILE B CA 1
ATOM 4827 C C . ILE B 1 111 ? -8.547 35.781 23.406 1 95.75 111 ILE B C 1
ATOM 4829 O O . ILE B 1 111 ? -9.094 36.656 24.031 1 95.75 111 ILE B O 1
ATOM 4833 N N . MET B 1 112 ? -8.086 34.688 23.891 1 94.12 112 MET B N 1
ATOM 4834 C CA . MET B 1 112 ? -8.031 34.469 25.344 1 94.12 112 MET B CA 1
ATOM 4835 C C . MET B 1 112 ? -6.801 33.656 25.719 1 94.12 112 MET B C 1
ATOM 4837 O O . MET B 1 112 ? -6.367 32.781 24.969 1 94.12 112 MET B O 1
ATOM 4841 N N . GLU B 1 113 ? -6.195 34 26.859 1 92.12 113 GLU B N 1
ATOM 4842 C CA . GLU B 1 113 ? -5.051 33.25 27.375 1 92.12 113 GLU B CA 1
ATOM 4843 C C . GLU B 1 113 ? -5.344 32.688 28.766 1 92.12 113 GLU B C 1
ATOM 4845 O O . GLU B 1 113 ? -5.852 33.406 29.641 1 92.12 113 GLU B O 1
ATOM 4850 N N . LEU B 1 114 ? -5.039 31.422 28.812 1 90.81 114 LEU B N 1
ATOM 4851 C CA . LEU B 1 114 ? -5.219 30.734 30.094 1 90.81 114 LEU B CA 1
ATOM 4852 C C . LEU B 1 114 ? -3.879 30.281 30.656 1 90.81 114 LEU B C 1
ATOM 4854 O O . LEU B 1 114 ? -3.057 29.719 29.922 1 90.81 114 LEU B O 1
ATOM 4858 N N . ASN B 1 115 ? -3.656 30.609 31.953 1 86.19 115 ASN B N 1
ATOM 4859 C CA . ASN B 1 115 ? -2.49 30.031 32.594 1 86.19 115 ASN B CA 1
ATOM 4860 C C . ASN B 1 115 ? -2.688 28.531 32.875 1 86.19 115 ASN B C 1
ATOM 4862 O O . ASN B 1 115 ? -3.764 27.984 32.594 1 86.19 115 ASN B O 1
ATOM 4866 N N . ALA B 1 116 ? -1.667 27.906 33.312 1 83.25 116 ALA B N 1
ATOM 4867 C CA . ALA B 1 116 ? -1.681 26.453 33.469 1 83.25 116 ALA B CA 1
ATOM 4868 C C . ALA B 1 116 ? -2.785 26 34.406 1 83.25 116 ALA B C 1
ATOM 4870 O O . ALA B 1 116 ? -3.486 25.031 34.156 1 83.25 116 ALA B O 1
ATOM 4871 N N . GLU B 1 117 ? -2.912 26.672 35.469 1 80.62 117 GLU B N 1
ATOM 4872 C CA . GLU B 1 117 ? -3.93 26.344 36.469 1 80.62 117 GLU B CA 1
ATOM 4873 C C . GLU B 1 117 ? -5.336 26.547 35.906 1 80.62 117 GLU B C 1
ATOM 4875 O O . GLU B 1 117 ? -6.207 25.688 36.062 1 80.62 117 GLU B O 1
ATOM 4880 N N . ASP B 1 118 ? -5.473 27.562 35.25 1 79.81 118 ASP B N 1
ATOM 4881 C CA . ASP B 1 118 ? -6.777 27.875 34.656 1 79.81 118 ASP B CA 1
ATOM 4882 C C . ASP B 1 118 ? -7.145 26.891 33.562 1 79.81 118 ASP B C 1
ATOM 4884 O O . ASP B 1 118 ? -8.305 26.5 33.438 1 79.81 118 ASP B O 1
ATOM 4888 N N . SER B 1 119 ? -6.148 26.578 32.781 1 80.69 119 SER B N 1
ATOM 4889 C CA . SER B 1 119 ? -6.41 25.641 31.703 1 80.69 119 SER B CA 1
ATOM 4890 C C . SER B 1 119 ? -6.914 24.312 32.219 1 80.69 119 SER B C 1
ATOM 4892 O O . SER B 1 119 ? -7.801 23.688 31.641 1 80.69 119 SER B O 1
ATOM 4894 N N . PHE B 1 120 ? -6.422 23.891 33.281 1 79.19 120 PHE B N 1
ATOM 4895 C CA . PHE B 1 120 ? -6.812 22.625 33.906 1 79.19 120 PHE B CA 1
ATOM 4896 C C . PHE B 1 120 ? -8.242 22.703 34.438 1 79.19 120 PHE B C 1
ATOM 4898 O O . PHE B 1 120 ? -9.023 21.766 34.281 1 79.19 120 PHE B O 1
ATOM 4905 N N . ASP B 1 121 ? -8.539 23.828 34.969 1 78.81 121 ASP B N 1
ATOM 4906 C CA . ASP B 1 121 ? -9.836 23.969 35.625 1 78.81 121 ASP B CA 1
ATOM 4907 C C . ASP B 1 121 ? -10.93 24.312 34.625 1 78.81 121 ASP B C 1
ATOM 4909 O O . ASP B 1 121 ? -12.078 23.875 34.781 1 78.81 121 ASP B O 1
ATOM 4913 N N . MET B 1 122 ? -10.508 24.953 33.656 1 84.38 122 MET B N 1
ATOM 4914 C CA . MET B 1 122 ? -11.516 25.531 32.75 1 84.38 122 MET B CA 1
ATOM 4915 C C . MET B 1 122 ? -11.82 24.578 31.609 1 84.38 122 MET B C 1
ATOM 4917 O O . MET B 1 122 ? -12.938 24.562 31.094 1 84.38 122 MET B O 1
ATOM 4921 N N . PHE B 1 123 ? -10.875 23.844 31.188 1 89.12 123 PHE B N 1
ATOM 4922 C CA . PHE B 1 123 ? -11.141 22.938 30.062 1 89.12 123 PHE B CA 1
ATOM 4923 C C . PHE B 1 123 ? -11.781 21.656 30.562 1 89.12 123 PHE B C 1
ATOM 4925 O O . PHE B 1 123 ? -11.164 20.891 31.312 1 89.12 123 PHE B O 1
ATOM 4932 N N . ASP B 1 124 ? -12.961 21.391 30.172 1 88.38 124 ASP B N 1
ATOM 4933 C CA . ASP B 1 124 ? -13.773 20.25 30.609 1 88.38 124 ASP B CA 1
ATOM 4934 C C . ASP B 1 124 ? -13.727 19.125 29.578 1 88.38 124 ASP B C 1
ATOM 4936 O O . ASP B 1 124 ? -14.5 19.094 28.625 1 88.38 124 ASP B O 1
ATOM 4940 N N . TYR B 1 125 ? -12.984 18.156 29.906 1 85.12 125 TYR B N 1
ATOM 4941 C CA . TYR B 1 125 ? -12.781 17.031 29.016 1 85.12 125 TYR B CA 1
ATOM 4942 C C . TYR B 1 125 ? -14.008 16.141 28.984 1 85.12 125 TYR B C 1
ATOM 4944 O O . TYR B 1 125 ? -14.125 15.266 28.109 1 85.12 125 TYR B O 1
ATOM 4952 N N . MET B 1 126 ? -14.93 16.359 29.844 1 79 126 MET B N 1
ATOM 4953 C CA . MET B 1 126 ? -16.125 15.523 29.891 1 79 126 MET B CA 1
ATOM 4954 C C . MET B 1 126 ? -17.047 15.836 28.719 1 79 126 MET B C 1
ATOM 4956 O O . MET B 1 126 ? -17.938 15.047 28.391 1 79 126 MET B O 1
ATOM 4960 N N . ILE B 1 127 ? -16.672 16.984 28.203 1 78.69 127 ILE B N 1
ATOM 4961 C CA . ILE B 1 127 ? -17.453 17.406 27.047 1 78.69 127 ILE B CA 1
ATOM 4962 C C . ILE B 1 127 ? -16.797 16.906 25.766 1 78.69 127 ILE B C 1
ATOM 4964 O O . ILE B 1 127 ? -15.625 17.203 25.516 1 78.69 127 ILE B O 1
ATOM 4968 N N . GLY B 1 128 ? -17.375 15.992 25.141 1 75.31 128 GLY B N 1
ATOM 4969 C CA . GLY B 1 128 ? -16.938 15.641 23.797 1 75.31 128 GLY B CA 1
ATOM 4970 C C . GLY B 1 128 ? -16.031 14.422 23.766 1 75.31 128 GLY B C 1
ATOM 4971 O O . GLY B 1 128 ? -15.969 13.656 24.734 1 75.31 128 GLY B O 1
ATOM 4972 N N . ARG B 1 129 ? -15.453 14.188 22.672 1 78.81 129 ARG B N 1
ATOM 4973 C CA . ARG B 1 129 ? -14.562 13.062 22.391 1 78.81 129 ARG B CA 1
ATOM 4974 C C . ARG B 1 129 ? -13.117 13.398 22.75 1 78.81 129 ARG B C 1
ATOM 4976 O O . ARG B 1 129 ? -12.828 14.516 23.172 1 78.81 129 ARG B O 1
ATOM 4983 N N . PRO B 1 130 ? -12.32 12.359 22.562 1 77.88 130 PRO B N 1
ATOM 4984 C CA . PRO B 1 130 ? -10.906 12.656 22.797 1 77.88 130 PRO B CA 1
ATOM 4985 C C . PRO B 1 130 ? -10.391 13.82 21.969 1 77.88 130 PRO B C 1
ATOM 4987 O O . PRO B 1 130 ? -10.766 13.961 20.797 1 77.88 130 PRO B O 1
ATOM 4990 N N . MET B 1 131 ? -9.742 14.875 22.547 1 85.75 131 MET B N 1
ATOM 4991 C CA . MET B 1 131 ? -9.141 16.062 21.938 1 85.75 131 MET B CA 1
ATOM 4992 C C . MET B 1 131 ? -10.102 17.25 22 1 85.75 131 MET B C 1
ATOM 4994 O O . MET B 1 131 ? -9.734 18.375 21.641 1 85.75 131 MET B O 1
ATOM 4998 N N . HIS B 1 132 ? -11.297 16.891 22.453 1 90 132 HIS B N 1
ATOM 4999 C CA . HIS B 1 132 ? -12.297 17.938 22.516 1 90 132 HIS B CA 1
ATOM 5000 C C . HIS B 1 132 ? -12.789 18.156 23.938 1 90 132 HIS B C 1
ATOM 5002 O O . HIS B 1 132 ? -12.656 17.281 24.797 1 90 132 HIS B O 1
ATOM 5008 N N . GLY B 1 133 ? -13.297 19.312 24.156 1 92 133 GLY B N 1
ATOM 5009 C CA . GLY B 1 133 ? -13.852 19.688 25.453 1 92 133 GLY B CA 1
ATOM 5010 C C . GLY B 1 133 ? -14.516 21.047 25.438 1 92 133 GLY B C 1
ATOM 5011 O O . GLY B 1 133 ? -14.664 21.672 24.391 1 92 133 GLY B O 1
ATOM 5012 N N . GLY B 1 134 ? -15.031 21.344 26.625 1 94.19 134 GLY B N 1
ATOM 5013 C CA . GLY B 1 134 ? -15.625 22.656 26.797 1 94.19 134 GLY B CA 1
ATOM 5014 C C . GLY B 1 134 ? -14.781 23.594 27.641 1 94.19 134 GLY B C 1
ATOM 5015 O O . GLY B 1 134 ? -13.938 23.141 28.422 1 94.19 134 GLY B O 1
ATOM 5016 N N . ILE B 1 135 ? -14.984 24.906 27.375 1 95.31 135 ILE B N 1
ATOM 5017 C CA . ILE B 1 135 ? -14.281 25.906 28.188 1 95.31 135 ILE B CA 1
ATOM 5018 C C . ILE B 1 135 ? -15.242 26.547 29.172 1 95.31 135 ILE B C 1
ATOM 5020 O O . ILE B 1 135 ? -16.078 27.375 28.797 1 95.31 135 ILE B O 1
ATOM 5024 N N . ARG B 1 136 ? -15.023 26.234 30.438 1 94.5 136 ARG B N 1
ATOM 5025 C CA . ARG B 1 136 ? -15.812 26.844 31.516 1 94.5 136 ARG B CA 1
ATOM 5026 C C . ARG B 1 136 ? -15.297 28.234 31.859 1 94.5 136 ARG B C 1
ATOM 5028 O O . ARG B 1 136 ? -14.094 28.422 32.062 1 94.5 136 ARG B O 1
ATOM 5035 N N . LEU B 1 137 ? -16.203 29.109 31.844 1 94.12 137 LEU B N 1
ATOM 5036 C CA . LEU B 1 137 ? -15.836 30.438 32.312 1 94.12 137 LEU B CA 1
ATOM 5037 C C . LEU B 1 137 ? -16.047 30.562 33.812 1 94.12 137 LEU B C 1
ATOM 5039 O O . LEU B 1 137 ? -17.172 30.641 34.281 1 94.12 137 LEU B O 1
ATOM 5043 N N . LEU B 1 138 ? -14.992 30.656 34.531 1 88.5 138 LEU B N 1
ATOM 5044 C CA . LEU B 1 138 ? -15.047 30.641 36 1 88.5 138 LEU B CA 1
ATOM 5045 C C . LEU B 1 138 ? -14.945 32.062 36.562 1 88.5 138 LEU B C 1
ATOM 5047 O O . LEU B 1 138 ? -15.516 32.344 37.625 1 88.5 138 LEU B O 1
ATOM 5051 N N . ASP B 1 139 ? -14.242 32.906 35.906 1 87.12 139 ASP B N 1
ATOM 5052 C CA . ASP B 1 139 ? -14 34.25 36.375 1 87.12 139 ASP B CA 1
ATOM 5053 C C . ASP B 1 139 ? -15.086 35.219 35.906 1 87.12 139 ASP B C 1
ATOM 5055 O O . ASP B 1 139 ? -15.523 35.125 34.75 1 87.12 139 ASP B O 1
ATOM 5059 N N . GLY B 1 140 ? -15.453 36.094 36.844 1 87.06 140 GLY B N 1
ATOM 5060 C CA . GLY B 1 140 ? -16.469 37.062 36.5 1 87.06 140 GLY B CA 1
ATOM 5061 C C . GLY B 1 140 ? -16.062 38 35.406 1 87.06 140 GLY B C 1
ATOM 5062 O O . GLY B 1 140 ? -16.891 38.469 34.625 1 87.06 140 GLY B O 1
ATOM 5063 N N . VAL B 1 141 ? -14.867 38.312 35.344 1 90.38 141 VAL B N 1
ATOM 5064 C CA . VAL B 1 141 ? -14.359 39.25 34.312 1 90.38 141 VAL B CA 1
ATOM 5065 C C . VAL B 1 141 ? -14.555 38.656 32.938 1 90.38 141 VAL B C 1
ATOM 5067 O O . VAL B 1 141 ? -15.062 39.312 32.031 1 90.38 141 VAL B O 1
ATOM 5070 N N . ASP B 1 142 ? -14.195 37.438 32.781 1 91.31 142 ASP B N 1
ATOM 5071 C CA . ASP B 1 142 ? -14.344 36.75 31.516 1 91.31 142 ASP B CA 1
ATOM 5072 C C . ASP B 1 142 ? -15.82 36.531 31.172 1 91.31 142 ASP B C 1
ATOM 5074 O O . ASP B 1 142 ? -16.203 36.594 30 1 91.31 142 ASP B O 1
ATOM 5078 N N . GLN B 1 143 ? -16.578 36.281 32.156 1 93.69 143 GLN B N 1
ATOM 5079 C CA . GLN B 1 143 ? -18 36.094 31.922 1 93.69 143 GLN B CA 1
ATOM 5080 C C . GLN B 1 143 ? -18.625 37.375 31.375 1 93.69 143 GLN B C 1
ATOM 5082 O O . GLN B 1 143 ? -19.484 37.344 30.5 1 93.69 143 GLN B O 1
ATOM 5087 N N . TYR B 1 144 ? -18.172 38.438 31.938 1 94.44 144 TYR B N 1
ATOM 5088 C CA . TYR B 1 144 ? -18.688 39.688 31.469 1 94.44 144 TYR B CA 1
ATOM 5089 C C . TYR B 1 144 ? -18.172 40 30.062 1 94.44 144 TYR B C 1
ATOM 5091 O O . TYR B 1 144 ? -18.938 40.438 29.188 1 94.44 144 TYR B O 1
ATOM 5099 N N . LYS B 1 145 ? -16.953 39.812 29.859 1 94.88 145 LYS B N 1
ATOM 5100 C CA . LYS B 1 145 ? -16.297 40.125 28.578 1 94.88 145 LYS B CA 1
ATOM 5101 C C . LYS B 1 145 ? -16.953 39.344 27.438 1 94.88 145 LYS B C 1
ATOM 5103 O O . LYS B 1 145 ? -17.094 39.844 26.328 1 94.88 145 LYS B O 1
ATOM 5108 N N . TRP B 1 146 ? -17.312 38.062 27.766 1 97.25 146 TRP B N 1
ATOM 5109 C CA . TRP B 1 146 ? -17.812 37.188 26.734 1 97.25 146 TRP B CA 1
ATOM 5110 C C . TRP B 1 146 ? -19.297 36.875 26.953 1 97.25 146 TRP B C 1
ATOM 5112 O O . TRP B 1 146 ? -19.75 35.781 26.688 1 97.25 146 TRP B O 1
ATOM 5122 N N . ARG B 1 147 ? -20 37.75 27.422 1 96.19 147 ARG B N 1
ATOM 5123 C CA . ARG B 1 147 ? -21.406 37.562 27.797 1 96.19 147 ARG B CA 1
ATOM 5124 C C . ARG B 1 147 ? -22.25 37.156 26.594 1 96.19 147 ARG B C 1
ATOM 5126 O O . ARG B 1 147 ? -23.203 36.406 26.734 1 96.19 147 ARG B O 1
ATOM 5133 N N . ASP B 1 148 ? -21.906 37.625 25.438 1 96.19 148 ASP B N 1
ATOM 5134 C CA . ASP B 1 148 ? -22.688 37.344 24.234 1 96.19 148 ASP B CA 1
ATOM 5135 C C . ASP B 1 148 ? -22.25 36.031 23.594 1 96.19 148 ASP B C 1
ATOM 5137 O O . ASP B 1 148 ? -22.875 35.562 22.641 1 96.19 148 ASP B O 1
ATOM 5141 N N . CYS B 1 149 ? -21.219 35.438 24.094 1 97.75 149 CYS B N 1
ATOM 5142 C CA . CYS B 1 149 ? -20.703 34.188 23.547 1 97.75 149 CYS B CA 1
ATOM 5143 C C . CYS B 1 149 ? -20.766 33.062 24.578 1 97.75 149 CYS B C 1
ATOM 5145 O O . CYS B 1 149 ? -19.875 32.219 24.625 1 97.75 149 CYS B O 1
ATOM 5147 N N . GLN B 1 150 ? -21.75 33.094 25.359 1 96.69 150 GLN B N 1
ATOM 5148 C CA . GLN B 1 150 ? -21.859 32.094 26.438 1 96.69 150 GLN B CA 1
ATOM 5149 C C . GLN B 1 150 ? -23 31.125 26.172 1 96.69 150 GLN B C 1
ATOM 5151 O O . GLN B 1 150 ? -23.938 31.438 25.422 1 96.69 150 GLN B O 1
ATOM 5156 N N . VAL B 1 151 ? -22.828 29.969 26.734 1 95.75 151 VAL B N 1
ATOM 5157 C CA . VAL B 1 151 ? -23.875 28.953 26.719 1 95.75 151 VAL B CA 1
ATOM 5158 C C . VAL B 1 151 ? -23.859 28.188 28.047 1 95.75 151 VAL B C 1
ATOM 5160 O O . VAL B 1 151 ? -22.797 27.906 28.609 1 95.75 151 VAL B O 1
ATOM 5163 N N . GLU B 1 152 ? -25.062 27.938 28.531 1 94.81 152 GLU B N 1
ATOM 5164 C CA . GLU B 1 152 ? -25.156 27.156 29.75 1 94.81 152 GLU B CA 1
ATOM 5165 C C . GLU B 1 152 ? -25.344 25.672 29.453 1 94.81 152 GLU B C 1
ATOM 5167 O O . GLU B 1 152 ? -26.047 25.312 28.516 1 94.81 152 GLU B O 1
ATOM 5172 N N . HIS B 1 153 ? -24.609 24.875 30.203 1 93.38 153 HIS B N 1
ATOM 5173 C CA . HIS B 1 153 ? -24.688 23.422 30.047 1 93.38 153 HIS B CA 1
ATOM 5174 C C . HIS B 1 153 ? -24.484 22.703 31.375 1 93.38 153 HIS B C 1
ATOM 5176 O O . HIS B 1 153 ? -23.734 23.172 32.219 1 93.38 153 HIS B O 1
ATOM 5182 N N . GLU B 1 154 ? -25.188 21.562 31.391 1 90 154 GLU B N 1
ATOM 5183 C CA . GLU B 1 154 ? -25.047 20.766 32.594 1 90 154 GLU B CA 1
ATOM 5184 C C . GLU B 1 154 ? -23.953 19.719 32.469 1 90 154 GLU B C 1
ATOM 5186 O O . GLU B 1 154 ? -23.875 19.031 31.438 1 90 154 GLU B O 1
ATOM 5191 N N . SER B 1 155 ? -23.078 19.703 33.406 1 84.88 155 SER B N 1
ATOM 5192 C CA . SER B 1 155 ? -22.016 18.703 33.5 1 84.88 155 SER B CA 1
ATOM 5193 C C . SER B 1 155 ? -21.828 18.219 34.938 1 84.88 155 SER B C 1
ATOM 5195 O O . SER B 1 155 ? -21.625 19.016 35.844 1 84.88 155 SER B O 1
ATOM 5197 N N . GLY B 1 156 ? -21.922 16.906 35.156 1 80.12 156 GLY B N 1
ATOM 5198 C CA . GLY B 1 156 ? -21.734 16.312 36.469 1 80.12 156 GLY B CA 1
ATOM 5199 C C . GLY B 1 156 ? -22.766 16.781 37.5 1 80.12 156 GLY B C 1
ATOM 5200 O O . GLY B 1 156 ? -22.438 16.969 38.656 1 80.12 156 GLY B O 1
ATOM 5201 N N . GLY B 1 157 ? -23.906 17.172 37.094 1 82.81 157 GLY B N 1
ATOM 5202 C CA . GLY B 1 157 ? -24.969 17.547 38 1 82.81 157 GLY B CA 1
ATOM 5203 C C . GLY B 1 157 ? -25.016 19.047 38.281 1 82.81 157 GLY B C 1
ATOM 5204 O O . GLY B 1 157 ? -25.938 19.531 38.938 1 82.81 157 GLY B O 1
ATOM 5205 N N . ASN B 1 158 ? -24.094 19.75 37.812 1 88.88 158 ASN B N 1
ATOM 5206 C CA . ASN B 1 158 ? -24.062 21.203 38 1 88.88 158 ASN B CA 1
ATOM 5207 C C . ASN B 1 158 ? -24.188 21.938 36.688 1 88.88 158 ASN B C 1
ATOM 5209 O O . ASN B 1 158 ? -23.828 21.406 35.625 1 88.88 158 ASN B O 1
ATOM 5213 N N . THR B 1 159 ? -24.719 23.109 36.75 1 91.81 159 THR B N 1
ATOM 5214 C CA . THR B 1 159 ? -24.812 23.969 35.594 1 91.81 159 THR B CA 1
ATOM 5215 C C . THR B 1 159 ? -23.641 24.938 35.531 1 91.81 159 THR B C 1
ATOM 5217 O O . THR B 1 159 ? -23.359 25.641 36.5 1 91.81 159 THR B O 1
ATOM 5220 N N . TYR B 1 160 ? -23 24.906 34.469 1 92.25 160 TYR B N 1
ATOM 5221 C CA . TYR B 1 160 ? -21.859 25.797 34.281 1 92.25 160 TYR B CA 1
ATOM 5222 C C . TYR B 1 160 ? -22.062 26.688 33.062 1 92.25 160 TYR B C 1
ATOM 5224 O O . TYR B 1 160 ? -22.875 26.391 32.188 1 92.25 160 TYR B O 1
ATOM 5232 N N . THR B 1 161 ? -21.312 27.828 33.094 1 95.19 161 THR B N 1
ATOM 5233 C CA . THR B 1 161 ? -21.25 28.719 31.953 1 95.19 161 THR B CA 1
ATOM 5234 C C . THR B 1 161 ? -20.031 28.422 31.094 1 95.19 161 THR B C 1
ATOM 5236 O O . THR B 1 161 ? -18.891 28.484 31.578 1 95.19 161 THR B O 1
ATOM 5239 N N . TYR B 1 162 ? -20.375 28.078 29.844 1 96.19 162 TYR B N 1
ATOM 5240 C CA . TYR B 1 162 ? -19.297 27.719 28.922 1 96.19 162 TYR B CA 1
ATOM 5241 C C . TYR B 1 162 ? -19.125 28.781 27.859 1 96.19 162 TYR B C 1
ATOM 5243 O O . TYR B 1 162 ? -20.062 29.5 27.516 1 96.19 162 TYR B O 1
ATOM 5251 N N . LEU B 1 163 ? -17.906 28.938 27.375 1 96.44 163 LEU B N 1
ATOM 5252 C CA . LEU B 1 163 ? -17.625 29.75 26.188 1 96.44 163 LEU B CA 1
ATOM 5253 C C . LEU B 1 163 ? -18.016 29 24.922 1 96.44 163 LEU B C 1
ATOM 5255 O O . LEU B 1 163 ? -17.469 27.938 24.625 1 96.44 163 LEU B O 1
ATOM 5259 N N . SER B 1 164 ? -18.953 29.562 24.188 1 96.88 164 SER B N 1
ATOM 5260 C CA . SER B 1 164 ? -19.438 28.906 22.984 1 96.88 164 SER B CA 1
ATOM 5261 C C . SER B 1 164 ? -18.469 29.078 21.812 1 96.88 164 SER B C 1
ATOM 5263 O O . SER B 1 164 ? -18.156 30.203 21.438 1 96.88 164 SER B O 1
ATOM 5265 N N . SER B 1 165 ? -18.078 27.969 21.266 1 95 165 SER B N 1
ATOM 5266 C CA . SER B 1 165 ? -17.172 28.031 20.125 1 95 165 SER B CA 1
ATOM 5267 C C . SER B 1 165 ? -17.844 28.641 18.906 1 95 165 SER B C 1
ATOM 5269 O O . SER B 1 165 ? -17.25 29.438 18.188 1 95 165 SER B O 1
ATOM 5271 N N . GLU B 1 166 ? -19.078 28.312 18.703 1 94.94 166 GLU B N 1
ATOM 5272 C CA . GLU B 1 166 ? -19.844 28.828 17.578 1 94.94 166 GLU B CA 1
ATOM 5273 C C . GLU B 1 166 ? -20.047 30.328 17.672 1 94.94 166 GLU B C 1
ATOM 5275 O O . GLU B 1 166 ? -19.859 31.062 16.703 1 94.94 166 GLU B O 1
ATOM 5280 N N . LYS B 1 167 ? -20.422 30.75 18.797 1 96.69 167 LYS B N 1
ATOM 5281 C CA . LYS B 1 167 ? -20.688 32.156 19 1 96.69 167 LYS B CA 1
ATOM 5282 C C . LYS B 1 167 ? -19.406 33 18.906 1 96.69 167 LYS B C 1
ATOM 5284 O O . LYS B 1 167 ? -19.422 34.125 18.438 1 96.69 167 LYS B O 1
ATOM 5289 N N . VAL B 1 168 ? -18.344 32.438 19.344 1 97 168 VAL B N 1
ATOM 5290 C CA . VAL B 1 168 ? -17.062 33.094 19.219 1 97 168 VAL B CA 1
ATOM 5291 C C . VAL B 1 168 ? -16.703 33.25 17.734 1 97 168 VAL B C 1
ATOM 5293 O O . VAL B 1 168 ? -16.219 34.312 17.312 1 97 168 VAL B O 1
ATOM 5296 N N . CYS B 1 169 ? -16.953 32.219 16.984 1 95.12 169 CYS B N 1
ATOM 5297 C CA . CYS B 1 169 ? -16.688 32.312 15.539 1 95.12 169 CYS B CA 1
ATOM 5298 C C . CYS B 1 169 ? -17.547 33.406 14.898 1 95.12 169 CYS B C 1
ATOM 5300 O O . CYS B 1 169 ? -17.062 34.156 14.047 1 95.12 169 CYS B O 1
ATOM 5302 N N . ASP B 1 170 ? -18.781 33.469 15.352 1 95.38 170 ASP B N 1
ATOM 5303 C CA . ASP B 1 170 ? -19.688 34.5 14.836 1 95.38 170 ASP B CA 1
ATOM 5304 C C . ASP B 1 170 ? -19.188 35.906 15.195 1 95.38 170 ASP B C 1
ATOM 5306 O O . ASP B 1 170 ? -19.188 36.812 14.352 1 95.38 170 ASP B O 1
ATOM 5310 N N . TRP B 1 171 ? -18.828 36.031 16.375 1 97 171 TRP B N 1
ATOM 5311 C CA . TRP B 1 171 ? -18.281 37.312 16.828 1 97 171 TRP B CA 1
ATOM 5312 C C . TRP B 1 171 ? -17.031 37.688 16.031 1 97 171 TRP B C 1
ATOM 5314 O O . TRP B 1 171 ? -16.906 38.812 15.57 1 97 171 TRP B O 1
ATOM 5324 N N . PHE B 1 172 ? -16.156 36.75 15.922 1 96.88 172 PHE B N 1
ATOM 5325 C CA . PHE B 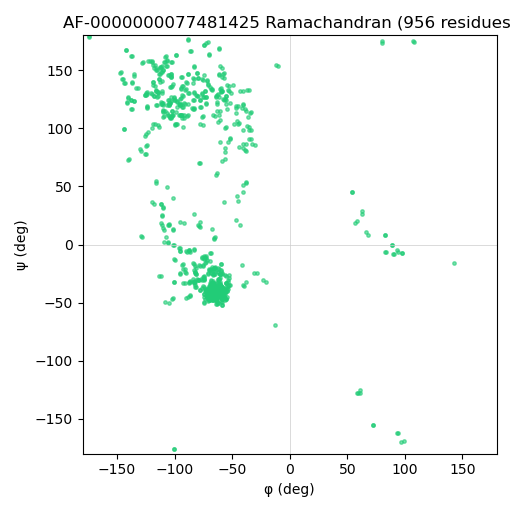1 172 ? -14.898 36.969 15.219 1 96.88 172 PHE B CA 1
ATOM 5326 C C . PHE B 1 172 ? -15.141 37.406 13.781 1 96.88 172 PHE B C 1
ATOM 5328 O O . PHE B 1 172 ? -14.523 38.344 13.305 1 96.88 172 PHE B O 1
ATOM 5335 N N . PHE B 1 173 ? -16.016 36.75 13.18 1 95.5 173 PHE B N 1
ATOM 5336 C CA . PHE B 1 173 ? -16.359 37.062 11.805 1 95.5 173 PHE B CA 1
ATOM 5337 C C . PHE B 1 173 ? -16.953 38.469 11.703 1 95.5 173 PHE B C 1
ATOM 5339 O O . PHE B 1 173 ? -16.594 39.25 10.805 1 95.5 173 PHE B O 1
ATOM 5346 N N . LYS B 1 174 ? -17.828 38.781 12.57 1 95.38 174 LYS B N 1
ATOM 5347 C CA . LYS B 1 174 ? -18.469 40.094 12.578 1 95.38 174 LYS B CA 1
ATOM 5348 C C . LYS B 1 174 ? -17.438 41.219 12.781 1 95.38 174 LYS B C 1
ATOM 5350 O O . LYS B 1 174 ? -17.484 42.219 12.102 1 95.38 174 LYS B O 1
ATOM 5355 N N . ALA B 1 175 ? -16.547 41 13.664 1 96 175 ALA B N 1
ATOM 5356 C CA . ALA B 1 175 ? -15.531 42 13.984 1 96 175 ALA B CA 1
ATOM 5357 C C . ALA B 1 175 ? -14.594 42.219 12.805 1 96 175 ALA B C 1
ATOM 5359 O O . ALA B 1 175 ? -14.312 43.375 12.438 1 96 175 ALA B O 1
ATOM 5360 N N . VAL B 1 176 ? -14.133 41.156 12.25 1 96 176 VAL B N 1
ATOM 5361 C CA . VAL B 1 176 ? -13.188 41.25 11.141 1 96 176 VAL B CA 1
ATOM 5362 C C . VAL B 1 176 ? -13.883 41.844 9.914 1 96 176 VAL B C 1
ATOM 5364 O O . VAL B 1 176 ? -13.336 42.688 9.219 1 96 176 VAL B O 1
ATOM 5367 N N . SER B 1 177 ? -15.078 41.375 9.703 1 94.88 177 SER B N 1
ATOM 5368 C CA . SER B 1 177 ? -15.82 41.812 8.531 1 94.88 177 SER B CA 1
ATOM 5369 C C . SER B 1 177 ? -16.141 43.312 8.602 1 94.88 177 SER B C 1
ATOM 5371 O O . SER B 1 177 ? -16.125 44 7.586 1 94.88 177 SER B O 1
ATOM 5373 N N . ALA B 1 178 ? -16.453 43.75 9.727 1 95.06 178 ALA B N 1
ATOM 5374 C CA . ALA B 1 178 ? -16.781 45.156 9.914 1 95.06 178 ALA B CA 1
ATOM 5375 C C . ALA B 1 178 ? -15.633 46.031 9.484 1 95.06 178 ALA B C 1
ATOM 5377 O O . ALA B 1 178 ? -15.844 47.094 8.859 1 95.06 178 ALA B O 1
ATOM 5378 N N . VAL B 1 179 ? -14.477 45.625 9.773 1 95.19 179 VAL B N 1
ATOM 5379 C CA . VAL B 1 179 ? -13.289 46.438 9.484 1 95.19 179 VAL B CA 1
ATOM 5380 C C . VAL B 1 179 ? -12.82 46.156 8.055 1 95.19 179 VAL B C 1
ATOM 5382 O O . VAL B 1 179 ? -12.469 47.094 7.328 1 95.19 179 VAL B O 1
ATOM 5385 N N . ALA B 1 180 ? -12.797 44.906 7.676 1 92.88 180 ALA B N 1
ATOM 5386 C CA . ALA B 1 180 ? -12.305 44.531 6.355 1 92.88 180 ALA B CA 1
ATOM 5387 C C . ALA B 1 180 ? -13.148 45.156 5.25 1 92.88 180 ALA B C 1
ATOM 5389 O O . ALA B 1 180 ? -12.617 45.531 4.195 1 92.88 180 ALA B O 1
ATOM 5390 N N . ASN B 1 181 ? -14.398 45.281 5.453 1 88.94 181 ASN B N 1
ATOM 5391 C CA . ASN B 1 181 ? -15.305 45.844 4.449 1 88.94 181 ASN B CA 1
ATOM 5392 C C . ASN B 1 181 ? -15.078 47.344 4.27 1 88.94 181 ASN B C 1
ATOM 5394 O O . ASN B 1 181 ? -15.359 47.875 3.205 1 88.94 181 ASN B O 1
ATOM 5398 N N . GLU B 1 182 ? -14.523 47.906 5.227 1 88.81 182 GLU B N 1
ATOM 5399 C CA . GLU B 1 182 ? -14.297 49.375 5.168 1 88.81 182 GLU B CA 1
ATOM 5400 C C . GLU B 1 182 ? -12.852 49.656 4.777 1 88.81 182 GLU B C 1
ATOM 5402 O O . GLU B 1 182 ? -12.531 50.812 4.41 1 88.81 182 GLU B O 1
ATOM 5407 N N . ALA B 1 183 ? -12.109 48.656 4.836 1 86.94 183 ALA B N 1
ATOM 5408 C CA . ALA B 1 183 ? -10.688 48.875 4.594 1 86.94 183 ALA B CA 1
ATOM 5409 C C . ALA B 1 183 ? -10.391 48.969 3.104 1 86.94 183 ALA B C 1
ATOM 5411 O O . ALA B 1 183 ? -11.023 48.312 2.285 1 86.94 183 ALA B O 1
ATOM 5412 N N . THR B 1 184 ? -9.453 49.844 2.74 1 82.88 184 THR B N 1
ATOM 5413 C CA . THR B 1 184 ? -8.953 49.969 1.375 1 82.88 184 THR B CA 1
ATOM 5414 C C . THR B 1 184 ? -7.727 49.094 1.172 1 82.88 184 THR B C 1
ATOM 5416 O O . THR B 1 184 ? -6.727 49.25 1.878 1 82.88 184 THR B O 1
ATOM 5419 N N . PRO B 1 185 ? -7.922 48.219 0.3 1 81.25 185 PRO B N 1
ATOM 5420 C CA . PRO B 1 185 ? -6.738 47.375 0.051 1 81.25 185 PRO B CA 1
ATOM 5421 C C . PRO B 1 185 ? -5.551 48.188 -0.461 1 81.25 185 PRO B C 1
ATOM 5423 O O . PRO B 1 185 ? -5.703 49.375 -0.797 1 81.25 185 PRO B O 1
ATOM 5426 N N . MET B 1 186 ? -4.398 47.5 -0.466 1 80.56 186 MET B N 1
ATOM 5427 C CA . MET B 1 186 ? -3.209 48.125 -1.034 1 80.56 186 MET B CA 1
ATOM 5428 C C . MET B 1 186 ? -3.434 48.5 -2.498 1 80.56 186 MET B C 1
ATOM 5430 O O . MET B 1 186 ? -4.23 47.875 -3.188 1 80.56 186 MET B O 1
ATOM 5434 N N . PRO B 1 187 ? -2.672 49.562 -2.893 1 77.75 187 PRO B N 1
ATOM 5435 C CA . PRO B 1 187 ? -2.846 49.969 -4.285 1 77.75 187 PRO B CA 1
ATOM 5436 C C . PRO B 1 187 ? -2.613 48.844 -5.273 1 77.75 187 PRO B C 1
ATOM 5438 O O . PRO B 1 187 ? -1.583 48.156 -5.207 1 77.75 187 PRO B O 1
ATOM 5441 N N . GLY B 1 188 ? -3.555 48.625 -6.059 1 76.69 188 GLY B N 1
ATOM 5442 C CA . GLY B 1 188 ? -3.42 47.625 -7.094 1 76.69 188 GLY B CA 1
ATOM 5443 C C . GLY B 1 188 ? -3.842 46.25 -6.637 1 76.69 188 GLY B C 1
ATOM 5444 O O . GLY B 1 188 ? -3.754 45.281 -7.398 1 76.69 188 GLY B O 1
ATOM 5445 N N . HIS B 1 189 ? -4.254 46.156 -5.387 1 81.94 189 HIS B N 1
ATOM 5446 C CA . HIS B 1 189 ? -4.652 44.875 -4.855 1 81.94 189 HIS B CA 1
ATOM 5447 C C . HIS B 1 189 ? -6.145 44.812 -4.543 1 81.94 189 HIS B C 1
ATOM 5449 O O . HIS B 1 189 ? -6.77 45.875 -4.363 1 81.94 189 HIS B O 1
ATOM 5455 N N . SER B 1 190 ? -6.637 43.688 -4.723 1 84.75 190 SER B N 1
ATOM 5456 C CA . SER B 1 190 ? -7.996 43.406 -4.262 1 84.75 190 SER B CA 1
ATOM 5457 C C . SER B 1 190 ? -8 42.438 -3.096 1 84.75 190 SER B C 1
ATOM 5459 O O . SER B 1 190 ? -7.055 41.656 -2.92 1 84.75 190 SER B O 1
ATOM 5461 N N . MET B 1 191 ? -8.961 42.625 -2.279 1 86.94 191 MET B N 1
ATOM 5462 C CA . MET B 1 191 ? -9.078 41.781 -1.109 1 86.94 191 MET B CA 1
ATOM 5463 C C . MET B 1 191 ? -10.453 41.125 -1.044 1 86.94 191 MET B C 1
ATOM 5465 O O . MET B 1 191 ? -11.469 41.781 -1.266 1 86.94 191 MET B O 1
ATOM 5469 N N . THR B 1 192 ? -10.422 39.812 -0.869 1 86.94 192 THR B N 1
ATOM 5470 C CA . THR B 1 192 ? -11.68 39.094 -0.685 1 86.94 192 THR B CA 1
ATOM 5471 C C . THR B 1 192 ? -11.719 38.406 0.677 1 86.94 192 THR B C 1
ATOM 5473 O O . THR B 1 192 ? -10.695 37.938 1.156 1 86.94 192 THR B O 1
ATOM 5476 N N . LEU B 1 193 ? -12.898 38.5 1.25 1 88.44 193 LEU B N 1
ATOM 5477 C CA . LEU B 1 193 ? -13.117 37.875 2.553 1 88.44 193 LEU B CA 1
ATOM 5478 C C . LEU B 1 193 ? -14.133 36.75 2.449 1 88.44 193 LEU B C 1
ATOM 5480 O O . LEU B 1 193 ? -15.188 36.906 1.841 1 88.44 193 LEU B O 1
ATOM 5484 N N . GLU B 1 194 ? -13.688 35.594 2.967 1 84.56 194 GLU B N 1
ATOM 5485 C CA . GLU B 1 194 ? -14.578 34.438 2.961 1 84.56 194 GLU B CA 1
ATOM 5486 C C . GLU B 1 194 ? -14.547 33.719 4.305 1 84.56 194 GLU B C 1
ATOM 5488 O O . GLU B 1 194 ? -13.508 33.625 4.957 1 84.56 194 GLU B O 1
ATOM 5493 N N . LEU B 1 195 ? -15.727 33.156 4.648 1 84 195 LEU B N 1
ATOM 5494 C CA . LEU B 1 195 ? -15.812 32.312 5.836 1 84 195 LEU B CA 1
ATOM 5495 C C . LEU B 1 195 ? -15.633 30.859 5.473 1 84 195 LEU B C 1
ATOM 5497 O O . LEU B 1 195 ? -16.344 30.328 4.609 1 84 195 LEU B O 1
ATOM 5501 N N . ASN B 1 196 ? -14.664 30.25 6.039 1 78.06 196 ASN B N 1
ATOM 5502 C CA . ASN B 1 196 ? -14.375 28.828 5.84 1 78.06 196 ASN B CA 1
ATOM 5503 C C . ASN B 1 196 ? -14.32 28.078 7.164 1 78.06 196 ASN B C 1
ATOM 5505 O O . ASN B 1 196 ? -13.242 27.875 7.723 1 78.06 196 ASN B O 1
ATOM 5509 N N . GLY B 1 197 ? -15.445 27.484 7.539 1 77.62 197 GLY B N 1
ATOM 5510 C CA . GLY B 1 197 ? -15.508 26.906 8.867 1 77.62 197 GLY B CA 1
ATOM 5511 C C . GLY B 1 197 ? -15.242 27.906 9.977 1 77.62 197 GLY B C 1
ATOM 5512 O O . GLY B 1 197 ? -15.844 28.984 10 1 77.62 197 GLY B O 1
ATOM 5513 N N . PRO B 1 198 ? -14.305 27.484 10.797 1 81.19 198 PRO B N 1
ATOM 5514 C CA . PRO B 1 198 ? -13.984 28.438 11.867 1 81.19 198 PRO B CA 1
ATOM 5515 C C . PRO B 1 198 ? -12.992 29.516 11.43 1 81.19 198 PRO B C 1
ATOM 5517 O O . PRO B 1 198 ? -12.734 30.453 12.18 1 81.19 198 PRO B O 1
ATOM 5520 N N . ALA B 1 199 ? -12.531 29.375 10.219 1 85.88 199 ALA B N 1
ATOM 5521 C CA . ALA B 1 199 ? -11.492 30.297 9.766 1 85.88 199 ALA B CA 1
ATOM 5522 C C . ALA B 1 199 ? -12.078 31.359 8.836 1 85.88 199 ALA B C 1
ATOM 5524 O O . ALA B 1 199 ? -13.055 31.109 8.125 1 85.88 199 ALA B O 1
ATOM 5525 N N . ILE B 1 200 ? -11.508 32.5 8.992 1 89.25 200 ILE B N 1
ATOM 5526 C CA . ILE B 1 200 ? -11.758 33.562 8.023 1 89.25 200 ILE B CA 1
ATOM 5527 C C . ILE B 1 200 ? -10.594 33.656 7.039 1 89.25 200 ILE B C 1
ATOM 5529 O O . ILE B 1 200 ? -9.438 33.75 7.445 1 89.25 200 ILE B O 1
ATOM 5533 N N . THR B 1 201 ? -10.992 33.594 5.809 1 86.38 201 THR B N 1
ATOM 5534 C CA . THR B 1 201 ? -9.969 33.625 4.773 1 86.38 201 THR B CA 1
ATOM 5535 C C . THR B 1 201 ? -9.969 35 4.074 1 86.38 201 THR B C 1
ATOM 5537 O O . THR B 1 201 ? -11 35.438 3.576 1 86.38 201 THR B O 1
ATOM 5540 N N . ILE B 1 202 ? -8.812 35.625 4.082 1 87.25 202 ILE B N 1
ATOM 5541 C CA . ILE B 1 202 ? -8.617 36.844 3.305 1 87.25 202 ILE B CA 1
ATOM 5542 C C . ILE B 1 202 ? -7.633 36.562 2.166 1 87.25 202 ILE B C 1
ATOM 5544 O O . ILE B 1 202 ? -6.512 36.125 2.4 1 87.25 202 ILE B O 1
ATOM 5548 N N . CYS B 1 203 ? -8.117 36.781 1.045 1 82.88 203 CYS B N 1
ATOM 5549 C CA . CYS B 1 203 ? -7.266 36.656 -0.133 1 82.88 203 CYS B CA 1
ATOM 5550 C C . CYS B 1 203 ? -6.855 38.031 -0.669 1 82.88 203 CYS B C 1
ATOM 5552 O O . CYS B 1 203 ? -7.707 38.875 -0.972 1 82.88 203 CYS B O 1
ATOM 5554 N N . VAL B 1 204 ? -5.629 38.219 -0.718 1 80.94 204 VAL B N 1
ATOM 5555 C CA . VAL B 1 204 ? -5.094 39.438 -1.306 1 80.94 204 VAL B CA 1
ATOM 5556 C C . VAL B 1 204 ? -4.555 39.156 -2.705 1 80.94 204 VAL B C 1
ATOM 5558 O O . VAL B 1 204 ? -3.623 38.375 -2.865 1 80.94 204 VAL B O 1
ATOM 5561 N N . GLU B 1 205 ? -5.297 39.688 -3.588 1 77.69 205 GLU B N 1
ATOM 5562 C CA . GLU B 1 205 ? -4.949 39.438 -4.98 1 77.69 205 GLU B CA 1
ATOM 5563 C C . GLU B 1 205 ? -4.484 40.688 -5.688 1 77.69 205 GLU B C 1
ATOM 5565 O O . GLU B 1 205 ? -4.977 41.781 -5.402 1 77.69 205 GLU B O 1
ATOM 5570 N N . GLY B 1 206 ? -3.709 40.469 -6.598 1 67.25 206 GLY B N 1
ATOM 5571 C CA . GLY B 1 206 ? -3.354 41.594 -7.465 1 67.25 206 GLY B CA 1
ATOM 5572 C C . GLY B 1 206 ? -1.944 42.094 -7.23 1 67.25 206 GLY B C 1
ATOM 5573 O O . GLY B 1 206 ? -1.21 41.562 -6.406 1 67.25 206 GLY B O 1
ATOM 5574 N N . GLY B 1 207 ? -1.63 42.938 -7.992 1 58 207 GLY B N 1
ATOM 5575 C CA . GLY B 1 207 ? -0.279 43.469 -8.078 1 58 207 GLY B CA 1
ATOM 5576 C C . GLY B 1 207 ? 0.663 42.594 -8.867 1 58 207 GLY B C 1
ATOM 5577 O O . GLY B 1 207 ? 0.227 41.625 -9.508 1 58 207 GLY B O 1
ATOM 5578 N N . ASP B 1 208 ? 1.797 43.062 -9.086 1 53.94 208 ASP B N 1
ATOM 5579 C CA . ASP B 1 208 ? 2.822 42.281 -9.773 1 53.94 208 ASP B CA 1
ATOM 5580 C C . ASP B 1 208 ? 3.23 41.062 -8.945 1 53.94 208 ASP B C 1
ATOM 5582 O O . ASP B 1 208 ? 4.113 40.281 -9.344 1 53.94 208 ASP B O 1
ATOM 5586 N N . ALA B 1 209 ? 2.352 40.938 -7.762 1 56.31 209 ALA B N 1
ATOM 5587 C CA . ALA B 1 209 ? 2.83 39.938 -6.809 1 56.31 209 ALA B CA 1
ATOM 5588 C C . ALA B 1 209 ? 1.935 38.688 -6.816 1 56.31 209 ALA B C 1
ATOM 5590 O O . ALA B 1 209 ? 0.908 38.656 -7.496 1 56.31 209 ALA B O 1
ATOM 5591 N N . CYS B 1 210 ? 2.447 37.594 -6.309 1 63.31 210 CYS B N 1
ATOM 5592 C CA . CYS B 1 210 ? 1.691 36.375 -6.078 1 63.31 210 CYS B CA 1
ATOM 5593 C C . CYS B 1 210 ? 0.529 36.625 -5.125 1 63.31 210 CYS B C 1
ATOM 5595 O O . CYS B 1 210 ? 0.625 37.469 -4.227 1 63.31 210 CYS B O 1
ATOM 5597 N N . ASP B 1 211 ? -0.633 36.094 -5.484 1 72.81 211 ASP B N 1
ATOM 5598 C CA . ASP B 1 211 ? -1.758 36.094 -4.555 1 72.81 211 ASP B CA 1
ATOM 5599 C C . ASP B 1 211 ? -1.367 35.469 -3.215 1 72.81 211 ASP B C 1
ATOM 5601 O O . ASP B 1 211 ? -0.589 34.5 -3.172 1 72.81 211 ASP B O 1
ATOM 5605 N N . ILE B 1 212 ? -1.74 36.156 -2.188 1 77.75 212 ILE B N 1
ATOM 5606 C CA . ILE B 1 212 ? -1.446 35.625 -0.861 1 77.75 212 ILE B CA 1
ATOM 5607 C C . ILE B 1 212 ? -2.748 35.375 -0.103 1 77.75 212 ILE B C 1
ATOM 5609 O O . ILE B 1 212 ? -3.672 36.188 -0.163 1 77.75 212 ILE B O 1
ATOM 5613 N N . VAL B 1 213 ? -2.799 34.25 0.57 1 79.81 213 VAL B N 1
ATOM 5614 C CA . VAL B 1 213 ? -3.99 33.875 1.324 1 79.81 213 VAL B CA 1
ATOM 5615 C C . VAL B 1 213 ? -3.668 33.844 2.816 1 79.81 213 VAL B C 1
ATOM 5617 O O . VAL B 1 213 ? -2.635 33.312 3.221 1 79.81 213 VAL B O 1
ATOM 5620 N N . TYR B 1 214 ? -4.539 34.5 3.58 1 84.06 214 TYR B N 1
ATOM 5621 C CA . TYR B 1 214 ? -4.445 34.438 5.035 1 84.06 214 TYR B CA 1
ATOM 5622 C C . TYR B 1 214 ? -5.66 33.75 5.637 1 84.06 214 TYR B C 1
ATOM 5624 O O . TYR B 1 214 ? -6.793 34.188 5.449 1 84.06 214 TYR B O 1
ATOM 5632 N N . ASN B 1 215 ? -5.387 32.656 6.336 1 84.38 215 ASN B N 1
ATOM 5633 C CA . ASN B 1 215 ? -6.422 31.969 7.105 1 84.38 215 ASN B CA 1
ATOM 5634 C C . ASN B 1 215 ? -6.324 32.312 8.594 1 84.38 215 ASN B C 1
ATOM 5636 O O . ASN B 1 215 ? -5.387 31.875 9.266 1 84.38 215 ASN B O 1
ATOM 5640 N N . MET B 1 216 ? -7.293 33.031 9.047 1 90.25 216 MET B N 1
ATOM 5641 C CA . MET B 1 216 ? -7.27 33.469 10.438 1 90.25 216 MET B CA 1
ATOM 5642 C C . MET B 1 216 ? -8.234 32.656 11.289 1 90.25 216 MET B C 1
ATOM 5644 O O . MET B 1 216 ? -9.383 32.438 10.898 1 90.25 216 MET B O 1
ATOM 5648 N N . ILE B 1 217 ? -7.734 32.281 12.422 1 91.25 217 ILE B N 1
ATOM 5649 C CA . ILE B 1 217 ? -8.562 31.453 13.297 1 91.25 217 ILE B CA 1
ATOM 5650 C C . ILE B 1 217 ? -8.461 31.969 14.734 1 91.25 217 ILE B C 1
ATOM 5652 O O . ILE B 1 217 ? -7.363 32.125 15.266 1 91.25 217 ILE B O 1
ATOM 5656 N N . PRO B 1 218 ? -9.625 32.312 15.336 1 95.19 218 PRO B N 1
ATOM 5657 C CA . PRO B 1 218 ? -9.586 32.625 16.766 1 95.19 218 PRO B CA 1
ATOM 5658 C C . PRO B 1 218 ? -9.305 31.406 17.625 1 95.19 218 PRO B C 1
ATOM 5660 O O . PRO B 1 218 ? -9.875 30.344 17.406 1 95.19 218 PRO B O 1
ATOM 5663 N N . THR B 1 219 ? -8.398 31.578 18.609 1 94.81 219 THR B N 1
ATOM 5664 C CA . THR B 1 219 ? -8.055 30.453 19.469 1 94.81 219 THR B CA 1
ATOM 5665 C C . THR B 1 219 ? -7.949 30.906 20.922 1 94.81 219 THR B C 1
ATOM 5667 O O . THR B 1 219 ? -7.973 32.094 21.219 1 94.81 219 THR B O 1
ATOM 5670 N N . VAL B 1 220 ? -8.008 29.938 21.781 1 95.31 220 VAL B N 1
ATOM 5671 C CA . VAL B 1 220 ? -7.656 30.156 23.188 1 95.31 220 VAL B CA 1
ATOM 5672 C C . VAL B 1 220 ? -6.285 29.547 23.469 1 95.31 220 VAL B C 1
ATOM 5674 O O . VAL B 1 220 ? -6.078 28.344 23.266 1 95.31 220 VAL B O 1
ATOM 5677 N N . ARG B 1 221 ? -5.414 30.391 23.891 1 93.94 221 ARG B N 1
ATOM 5678 C CA . ARG B 1 221 ? -4.062 29.922 24.172 1 93.94 221 ARG B CA 1
ATOM 5679 C C . ARG B 1 221 ? -3.949 29.438 25.609 1 93.94 221 ARG B C 1
ATOM 5681 O O . ARG B 1 221 ? -4.352 30.125 26.547 1 93.94 221 ARG B O 1
ATOM 5688 N N . CYS B 1 222 ? -3.416 28.266 25.781 1 93.56 222 CYS B N 1
ATOM 5689 C CA . CYS B 1 222 ? -3.248 27.672 27.094 1 93.56 222 CYS B CA 1
ATOM 5690 C C . CYS B 1 222 ? -1.774 27.438 27.406 1 93.56 222 CYS B C 1
ATOM 5692 O O . CYS B 1 222 ? -1.058 26.844 26.609 1 93.56 222 CYS B O 1
ATOM 5694 N N . LYS B 1 223 ? -1.408 27.938 28.531 1 89.44 223 LYS B N 1
ATOM 5695 C CA . LYS B 1 223 ? -0.058 27.625 29 1 89.44 223 LYS B CA 1
ATOM 5696 C C . LYS B 1 223 ? -0.006 26.25 29.656 1 89.44 223 LYS B C 1
ATOM 5698 O O . LYS B 1 223 ? -1.018 25.766 30.156 1 89.44 223 LYS B O 1
ATOM 5703 N N . GLY B 1 224 ? 1.165 25.609 29.5 1 87.44 224 GLY B N 1
ATOM 5704 C CA . GLY B 1 224 ? 1.312 24.266 30.016 1 87.44 224 GLY B CA 1
ATOM 5705 C C . GLY B 1 224 ? 1.025 23.188 28.984 1 87.44 224 GLY B C 1
ATOM 5706 O O . GLY B 1 224 ? 1.123 23.438 27.781 1 87.44 224 GLY B O 1
ATOM 5707 N N . TRP B 1 225 ? 0.781 21.906 29.547 1 90.75 225 TRP B N 1
ATOM 5708 C CA . TRP B 1 225 ? 0.526 20.766 28.672 1 90.75 225 TRP B CA 1
ATOM 5709 C C . TRP B 1 225 ? -0.787 20.078 29.047 1 90.75 225 TRP B C 1
ATOM 5711 O O . TRP B 1 225 ? -1.106 19.938 30.219 1 90.75 225 TRP B O 1
ATOM 5721 N N . PRO B 1 226 ? -1.559 19.922 28.062 1 89.88 226 PRO B N 1
ATOM 5722 C CA . PRO B 1 226 ? -2.854 19.328 28.391 1 89.88 226 PRO B CA 1
ATOM 5723 C C . PRO B 1 226 ? -2.719 17.953 29.062 1 89.88 226 PRO B C 1
ATOM 5725 O O . PRO B 1 226 ? -1.85 17.172 28.703 1 89.88 226 PRO B O 1
ATOM 5728 N N . THR B 1 227 ? -3.613 17.672 29.922 1 86 227 THR B N 1
ATOM 5729 C CA . THR B 1 227 ? -3.598 16.438 30.688 1 86 227 THR B CA 1
ATOM 5730 C C . THR B 1 227 ? -3.771 15.227 29.766 1 86 227 THR B C 1
ATOM 5732 O O . THR B 1 227 ? -3.172 14.18 30 1 86 227 THR B O 1
ATOM 5735 N N . ALA B 1 228 ? -4.547 15.398 28.828 1 87.5 228 ALA B N 1
ATOM 5736 C CA . ALA B 1 228 ? -4.84 14.297 27.906 1 87.5 228 ALA B CA 1
ATOM 5737 C C . ALA B 1 228 ? -3.582 13.852 27.172 1 87.5 228 ALA B C 1
ATOM 5739 O O . ALA B 1 228 ? -3.488 12.703 26.719 1 87.5 228 ALA B O 1
ATOM 5740 N N . ALA B 1 229 ? -2.551 14.656 27.016 1 90.81 229 ALA B N 1
ATOM 5741 C CA . ALA B 1 229 ? -1.36 14.367 26.219 1 90.81 229 ALA B CA 1
ATOM 5742 C C . ALA B 1 229 ? -0.144 14.141 27.109 1 90.81 229 ALA B C 1
ATOM 5744 O O . ALA B 1 229 ? 0.991 14.109 26.641 1 90.81 229 ALA B O 1
ATOM 5745 N N . GLN B 1 230 ? -0.336 13.977 28.391 1 87.94 230 GLN B N 1
ATOM 5746 C CA . GLN B 1 230 ? 0.759 13.844 29.344 1 87.94 230 GLN B CA 1
ATOM 5747 C C . GLN B 1 230 ? 1.624 12.633 29.016 1 87.94 230 GLN B C 1
ATOM 5749 O O . GLN B 1 230 ? 2.836 12.648 29.25 1 87.94 230 GLN B O 1
ATOM 5754 N N . ALA B 1 231 ? 1.036 11.664 28.438 1 88.38 231 ALA B N 1
ATOM 5755 C CA . ALA B 1 231 ? 1.73 10.414 28.141 1 88.38 231 ALA B CA 1
ATOM 5756 C C . ALA B 1 231 ? 2.822 10.633 27.094 1 88.38 231 ALA B C 1
ATOM 5758 O O . ALA B 1 231 ? 3.76 9.836 27 1 88.38 231 ALA B O 1
ATOM 5759 N N . TRP B 1 232 ? 2.742 11.664 26.344 1 90.25 232 TRP B N 1
ATOM 5760 C CA . TRP B 1 232 ? 3.713 11.953 25.297 1 90.25 232 TRP B CA 1
ATOM 5761 C C . TRP B 1 232 ? 5.105 12.148 25.891 1 90.25 232 TRP B C 1
ATOM 5763 O O . TRP B 1 232 ? 6.102 11.734 25.281 1 90.25 232 TRP B O 1
ATOM 5773 N N . TRP B 1 233 ? 5.152 12.617 27.109 1 87.5 233 TRP B N 1
ATOM 5774 C CA . TRP B 1 233 ? 6.434 12.93 27.719 1 87.5 233 TRP B CA 1
ATOM 5775 C C . TRP B 1 233 ? 7.125 11.664 28.219 1 87.5 233 TRP B C 1
ATOM 5777 O O . TRP B 1 233 ? 8.336 11.664 28.453 1 87.5 233 TRP B O 1
ATOM 5787 N N . SER B 1 234 ? 6.395 10.648 28.359 1 83.44 234 SER B N 1
ATOM 5788 C CA . SER B 1 234 ? 6.949 9.422 28.906 1 83.44 234 SER B CA 1
ATOM 5789 C C . SER B 1 234 ? 7.57 8.547 27.828 1 83.44 234 SER B C 1
ATOM 5791 O O . SER B 1 234 ? 8.266 7.574 28.125 1 83.44 234 SER B O 1
ATOM 5793 N N . ARG B 1 235 ? 7.449 8.938 26.672 1 83.25 235 ARG B N 1
ATOM 5794 C CA . ARG B 1 235 ? 7.969 8.156 25.547 1 83.25 235 ARG B CA 1
ATOM 5795 C C . ARG B 1 235 ? 9.266 8.766 25.031 1 83.25 235 ARG B C 1
ATOM 5797 O O . ARG B 1 235 ? 9.531 9.953 25.219 1 83.25 235 ARG B O 1
ATOM 5804 N N . ASP B 1 236 ? 10.023 7.844 24.359 1 79.25 236 ASP B N 1
ATOM 5805 C CA . ASP B 1 236 ? 11.234 8.32 23.703 1 79.25 236 ASP B CA 1
ATOM 5806 C C . ASP B 1 236 ? 10.922 8.914 22.328 1 79.25 236 ASP B C 1
ATOM 5808 O O . ASP B 1 236 ? 10.141 8.344 21.562 1 79.25 236 ASP B O 1
ATOM 5812 N N . HIS B 1 237 ? 11.492 10.133 22.172 1 84.31 237 HIS B N 1
ATOM 5813 C CA . HIS B 1 237 ? 11.25 10.805 20.906 1 84.31 237 HIS B CA 1
ATOM 5814 C C . HIS B 1 237 ? 12.562 11.25 20.266 1 84.31 237 HIS B C 1
ATOM 5816 O O . HIS B 1 237 ? 13.57 11.422 20.953 1 84.31 237 HIS B O 1
ATOM 5822 N N . TYR B 1 238 ? 12.547 11.438 18.984 1 79.94 238 TYR B N 1
ATOM 5823 C CA . TYR B 1 238 ? 13.617 11.984 18.172 1 79.94 238 TYR B CA 1
ATOM 5824 C C . TYR B 1 238 ? 14.094 13.32 18.719 1 79.94 238 TYR B C 1
ATOM 5826 O O . TYR B 1 238 ? 15.273 13.664 18.609 1 79.94 238 TYR B O 1
ATOM 5834 N N . TRP B 1 239 ? 13.258 14 19.344 1 77 239 TRP B N 1
ATOM 5835 C CA . TRP B 1 239 ? 13.43 15.406 19.703 1 77 239 TRP B CA 1
ATOM 5836 C C . TRP B 1 239 ? 13.977 15.539 21.125 1 77 239 TRP B C 1
ATOM 5838 O O . TRP B 1 239 ? 14.242 16.656 21.594 1 77 239 TRP B O 1
ATOM 5848 N N . ASP B 1 240 ? 14.102 14.414 21.688 1 77.12 240 ASP B N 1
ATOM 5849 C CA . ASP B 1 240 ? 14.461 14.477 23.094 1 77.12 240 ASP B CA 1
ATOM 5850 C C . ASP B 1 240 ? 15.781 15.219 23.297 1 77.12 240 ASP B C 1
ATOM 5852 O O . ASP B 1 240 ? 16.75 14.977 22.578 1 77.12 240 ASP B O 1
ATOM 5856 N N . SER B 1 241 ? 15.734 16.109 24.219 1 74.69 241 SER B N 1
ATOM 5857 C CA . SER B 1 241 ? 16.875 16.938 24.609 1 74.69 241 SER B CA 1
ATOM 5858 C C . SER B 1 241 ? 17.031 18.141 23.688 1 74.69 241 SER B C 1
ATOM 5860 O O . SER B 1 241 ? 17.875 19 23.922 1 74.69 241 SER B O 1
ATOM 5862 N N . LYS B 1 242 ? 16.234 18.188 22.641 1 75.44 242 LYS B N 1
ATOM 5863 C CA . LYS B 1 242 ? 16.359 19.266 21.672 1 75.44 242 LYS B CA 1
ATOM 5864 C C . LYS B 1 242 ? 15.273 20.312 21.875 1 75.44 242 LYS B C 1
ATOM 5866 O O . LYS B 1 242 ? 15.547 21.516 21.844 1 75.44 242 LYS B O 1
ATOM 5871 N N . ALA B 1 243 ? 14.062 19.828 22.031 1 76 243 ALA B N 1
ATOM 5872 C CA . ALA B 1 243 ? 12.938 20.75 21.891 1 76 243 ALA B CA 1
ATOM 5873 C C . ALA B 1 243 ? 12 20.656 23.094 1 76 243 ALA B C 1
ATOM 5875 O O . ALA B 1 243 ? 10.992 21.359 23.156 1 76 243 ALA B O 1
ATOM 5876 N N . ASN B 1 244 ? 12.32 19.922 24.109 1 79 244 ASN B N 1
ATOM 5877 C CA . ASN B 1 244 ? 11.359 19.641 25.172 1 79 244 ASN B CA 1
ATOM 5878 C C . ASN B 1 244 ? 11 20.891 25.938 1 79 244 ASN B C 1
ATOM 5880 O O . ASN B 1 244 ? 9.82 21.125 26.234 1 79 244 ASN B O 1
ATOM 5884 N N . ALA B 1 245 ? 11.938 21.641 26.234 1 79.94 245 ALA B N 1
ATOM 5885 C CA . ALA B 1 245 ? 11.688 22.844 27 1 79.94 245 ALA B CA 1
ATOM 5886 C C . ALA B 1 245 ? 10.797 23.812 26.219 1 79.94 245 ALA B C 1
ATOM 5888 O O . ALA B 1 245 ? 9.852 24.375 26.781 1 79.94 245 ALA B O 1
ATOM 5889 N N . GLU B 1 246 ? 11.039 23.938 24.953 1 83.12 246 GLU B N 1
ATOM 5890 C CA . GLU B 1 246 ? 10.273 24.844 24.109 1 83.12 246 GLU B CA 1
ATOM 5891 C C . GLU B 1 246 ? 8.852 24.344 23.906 1 83.12 246 GLU B C 1
ATOM 5893 O O . GLU B 1 246 ? 7.902 25.125 23.875 1 83.12 246 GLU B O 1
ATOM 5898 N N . VAL B 1 247 ? 8.719 23.062 23.781 1 86.62 247 VAL B N 1
ATOM 5899 C CA . VAL B 1 247 ? 7.406 22.453 23.578 1 86.62 247 VAL B CA 1
ATOM 5900 C C . VAL B 1 247 ? 6.559 22.625 24.828 1 86.62 247 VAL B C 1
ATOM 5902 O O . VAL B 1 247 ? 5.371 22.953 24.75 1 86.62 247 VAL B O 1
ATOM 5905 N N . GLU B 1 248 ? 7.18 22.453 25.922 1 82.69 248 GLU B N 1
ATOM 5906 C CA . GLU B 1 248 ? 6.449 22.594 27.188 1 82.69 248 GLU B CA 1
ATOM 5907 C C . GLU B 1 248 ? 6.066 24.047 27.438 1 82.69 248 GLU B C 1
ATOM 5909 O O . GLU B 1 248 ? 4.941 24.328 27.859 1 82.69 248 GLU B O 1
ATOM 5914 N N . SER B 1 249 ? 6.922 24.906 27.172 1 83.5 249 SER B N 1
ATOM 5915 C CA . SER B 1 249 ? 6.695 26.312 27.453 1 83.5 249 SER B CA 1
ATOM 5916 C C . SER B 1 249 ? 5.711 26.922 26.453 1 83.5 249 SER B C 1
ATOM 5918 O O . SER B 1 249 ? 5.008 27.875 26.766 1 83.5 249 SER B O 1
ATOM 5920 N N . GLY B 1 250 ? 5.676 26.438 25.281 1 85.06 250 GLY B N 1
ATOM 5921 C CA . GLY B 1 250 ? 4.816 26.984 24.25 1 85.06 250 GLY B CA 1
ATOM 5922 C C . GLY B 1 250 ? 3.344 26.688 24.484 1 85.06 250 GLY B C 1
ATOM 5923 O O . GLY B 1 250 ? 2.479 27.422 23.984 1 85.06 250 GLY B O 1
ATOM 5924 N N . GLY B 1 251 ? 3.088 25.656 25.203 1 88.81 251 GLY B N 1
ATOM 5925 C CA . GLY B 1 251 ? 1.71 25.328 25.516 1 88.81 251 GLY B CA 1
ATOM 5926 C C . GLY B 1 251 ? 0.933 24.781 24.328 1 88.81 251 GLY B C 1
ATOM 5927 O O . GLY B 1 251 ? 1.49 24.094 23.484 1 88.81 251 GLY B O 1
ATOM 5928 N N . PHE B 1 252 ? -0.436 24.953 24.391 1 92.12 252 PHE B N 1
ATOM 5929 C CA . PHE B 1 252 ? -1.324 24.469 23.344 1 92.12 252 PHE B CA 1
ATOM 5930 C C . PHE B 1 252 ? -2.469 25.453 23.109 1 92.12 252 PHE B C 1
ATOM 5932 O O . PHE B 1 252 ? -2.58 26.469 23.797 1 92.12 252 PHE B O 1
ATOM 5939 N N . HIS B 1 253 ? -3.148 25.219 22.016 1 92.19 253 HIS B N 1
ATOM 5940 C CA . HIS B 1 253 ? -4.281 26.078 21.672 1 92.19 253 HIS B CA 1
ATOM 5941 C C . HIS B 1 253 ? -5.578 25.266 21.625 1 92.19 253 HIS B C 1
ATOM 5943 O O . HIS B 1 253 ? -5.547 24.047 21.5 1 92.19 253 HIS B O 1
ATOM 5949 N N . LEU B 1 254 ? -6.629 25.984 21.844 1 93.88 254 LEU B N 1
ATOM 5950 C CA . LEU B 1 254 ? -7.965 25.422 21.641 1 93.88 254 LEU B CA 1
ATOM 5951 C C . LEU B 1 254 ? -8.648 26.078 20.438 1 93.88 254 LEU B C 1
ATOM 5953 O O . LEU B 1 254 ? -8.789 27.297 20.391 1 93.88 254 LEU B O 1
ATOM 5957 N N . LEU B 1 255 ? -8.992 25.234 19.484 1 92.62 255 LEU B N 1
ATOM 5958 C CA . LEU B 1 255 ? -9.664 25.688 18.281 1 92.62 255 LEU B CA 1
ATOM 5959 C C . LEU B 1 255 ? -11.172 25.578 18.422 1 92.62 255 LEU B C 1
ATOM 5961 O O . LEU B 1 255 ? -11.672 24.625 19.031 1 92.62 255 LEU B O 1
ATOM 5965 N N . PRO B 1 256 ? -11.852 26.547 17.828 1 93.12 256 PRO B N 1
ATOM 5966 C CA . PRO B 1 256 ? -13.312 26.469 17.875 1 93.12 256 PRO B CA 1
ATOM 5967 C C . PRO B 1 256 ? -13.883 25.469 16.875 1 93.12 256 PRO B C 1
ATOM 5969 O O . PRO B 1 256 ? -14.562 25.859 15.922 1 93.12 256 PRO B O 1
ATOM 5972 N N . MET B 1 257 ? -13.664 24.234 17.125 1 87.5 257 MET B N 1
ATOM 5973 C CA . MET B 1 257 ? -14.094 23.141 16.25 1 87.5 257 MET B CA 1
ATOM 5974 C C . MET B 1 257 ? -14.68 22 17.078 1 87.5 257 MET B C 1
ATOM 5976 O O . MET B 1 257 ? -14.156 21.656 18.141 1 87.5 257 MET B O 1
ATOM 5980 N N . CYS B 1 258 ? -15.727 21.469 16.531 1 85.94 258 CYS B N 1
ATOM 5981 C CA . CYS B 1 258 ? -16.328 20.312 17.172 1 85.94 258 CYS B CA 1
ATOM 5982 C C . CYS B 1 258 ? -16.047 19.031 16.391 1 85.94 258 CYS B C 1
ATOM 5984 O O . CYS B 1 258 ? -15.664 19.094 15.227 1 85.94 258 CYS B O 1
ATOM 5986 N N . CYS B 1 259 ? -16.141 17.953 17.047 1 79.12 259 CYS B N 1
ATOM 5987 C CA . CYS B 1 259 ? -16.016 16.672 16.359 1 79.12 259 CYS B CA 1
ATOM 5988 C C . CYS B 1 259 ? -17.219 16.406 15.461 1 79.12 259 CYS B C 1
ATOM 5990 O O . CYS B 1 259 ? -18.219 17.141 15.531 1 79.12 259 CYS B O 1
ATOM 5992 N N . ALA B 1 260 ? -17.156 15.484 14.531 1 73.5 260 ALA B N 1
ATOM 5993 C CA . ALA B 1 260 ? -18.188 15.227 13.523 1 73.5 260 ALA B CA 1
ATOM 5994 C C . ALA B 1 260 ? -19.547 14.992 14.18 1 73.5 260 ALA B C 1
ATOM 5996 O O . ALA B 1 260 ? -20.578 15.445 13.664 1 73.5 260 ALA B O 1
ATOM 5997 N N . ASP B 1 261 ? -19.531 14.32 15.312 1 78.31 261 ASP B N 1
ATOM 5998 C CA . ASP B 1 261 ? -20.797 14.031 15.984 1 78.31 261 ASP B CA 1
ATOM 5999 C C . ASP B 1 261 ? -20.922 14.828 17.281 1 78.31 261 ASP B C 1
ATOM 6001 O O . ASP B 1 261 ? -21.719 14.477 18.156 1 78.31 261 ASP B O 1
ATOM 6005 N N . GLY B 1 262 ? -20.203 15.961 17.328 1 85.44 262 GLY B N 1
ATOM 6006 C CA . GLY B 1 262 ? -20.172 16.703 18.578 1 85.44 262 GLY B CA 1
ATOM 6007 C C . GLY B 1 262 ? -21.109 17.906 18.578 1 85.44 262 GLY B C 1
ATOM 6008 O O . GLY B 1 262 ? -21.953 18.031 17.688 1 85.44 262 GLY B O 1
ATOM 6009 N N . ASN B 1 263 ? -21.062 18.656 19.656 1 89.69 263 ASN B N 1
ATOM 6010 C CA . ASN B 1 263 ? -21.859 19.859 19.828 1 89.69 263 ASN B CA 1
ATOM 6011 C C . ASN B 1 263 ? -21.094 21.109 19.422 1 89.69 263 ASN B C 1
ATOM 6013 O O . ASN B 1 263 ? -20.188 21.547 20.125 1 89.69 263 ASN B O 1
ATOM 6017 N N . PRO B 1 264 ? -21.469 21.719 18.391 1 88.62 264 PRO B N 1
ATOM 6018 C CA . PRO B 1 264 ? -20.719 22.875 17.875 1 88.62 264 PRO B CA 1
ATOM 6019 C C . PRO B 1 264 ? -20.75 24.062 18.828 1 88.62 264 PRO B C 1
ATOM 6021 O O . PRO B 1 264 ? -19.875 24.938 18.766 1 88.62 264 PRO B O 1
ATOM 6024 N N . GLU B 1 265 ? -21.688 24.062 19.672 1 91.88 265 GLU B N 1
ATOM 6025 C CA . GLU B 1 265 ? -21.797 25.203 20.594 1 91.88 265 GLU B CA 1
ATOM 6026 C C . GLU B 1 265 ? -20.859 25.047 21.781 1 91.88 265 GLU B C 1
ATOM 6028 O O . GLU B 1 265 ? -20.422 26.047 22.359 1 91.88 265 GLU B O 1
ATOM 6033 N N . LEU B 1 266 ? -20.5 23.859 22.062 1 92.88 266 LEU B N 1
ATOM 6034 C CA . LEU B 1 266 ? -19.812 23.625 23.328 1 92.88 266 LEU B CA 1
ATOM 6035 C C . LEU B 1 266 ? -18.375 23.203 23.109 1 92.88 266 LEU B C 1
ATOM 6037 O O . LEU B 1 266 ? -17.5 23.516 23.922 1 92.88 266 LEU B O 1
ATOM 6041 N N . GLU B 1 267 ? -18.062 22.625 22.062 1 93.25 267 GLU B N 1
ATOM 6042 C CA . GLU B 1 267 ? -16.828 21.875 21.938 1 93.25 267 GLU B CA 1
ATOM 6043 C C . GLU B 1 267 ? -15.711 22.734 21.344 1 93.25 267 GLU B C 1
ATOM 6045 O O . GLU B 1 267 ? -15.953 23.5 20.406 1 93.25 267 GLU B O 1
ATOM 6050 N N . TRP B 1 268 ? -14.602 22.641 21.938 1 93.31 268 TRP B N 1
ATOM 6051 C CA . TRP B 1 268 ? -13.312 23.141 21.469 1 93.31 268 TRP B CA 1
ATOM 6052 C C . TRP B 1 268 ? -12.336 22 21.234 1 93.31 268 TRP B C 1
ATOM 6054 O O . TRP B 1 268 ? -12.398 20.969 21.922 1 93.31 268 TRP B O 1
ATOM 6064 N N . ARG B 1 269 ? -11.469 22.172 20.344 1 91.56 269 ARG B N 1
ATOM 6065 C CA . ARG B 1 269 ? -10.523 21.109 20.016 1 91.56 269 ARG B CA 1
ATOM 6066 C C . ARG B 1 269 ? -9.102 21.5 20.391 1 91.56 269 ARG B C 1
ATOM 6068 O O . ARG B 1 269 ? -8.688 22.641 20.188 1 91.56 269 ARG B O 1
ATOM 6075 N N . LEU B 1 270 ? -8.398 20.547 20.844 1 91.62 270 LEU B N 1
ATOM 6076 C CA . LEU B 1 270 ? -6.984 20.734 21.156 1 91.62 270 LEU B CA 1
ATOM 6077 C C . LEU B 1 270 ? -6.156 20.891 19.875 1 91.62 270 LEU B C 1
ATOM 6079 O O . LEU B 1 270 ? -6.395 20.203 18.891 1 91.62 270 LEU B O 1
ATOM 6083 N N . SER B 1 271 ? -5.203 21.844 19.906 1 90.56 271 SER B N 1
ATOM 6084 C CA . SER B 1 271 ? -4.246 22.031 18.812 1 90.56 271 SER B CA 1
ATOM 6085 C C . SER B 1 271 ? -2.824 22.172 19.344 1 90.56 271 SER B C 1
ATOM 6087 O O . SER B 1 271 ? -2.58 22.953 20.281 1 90.56 271 SER B O 1
ATOM 6089 N N . PHE B 1 272 ? -1.946 21.484 18.703 1 90.38 272 PHE B N 1
ATOM 6090 C CA . PHE B 1 272 ? -0.552 21.484 19.141 1 90.38 272 PHE B CA 1
ATOM 6091 C C . PHE B 1 272 ? 0.322 22.234 18.125 1 90.38 272 PHE B C 1
ATOM 6093 O O . PHE B 1 272 ? 1.487 21.875 17.938 1 90.38 272 PHE B O 1
ATOM 6100 N N . CYS B 1 273 ? -0.212 23.203 17.5 1 86.75 273 CYS B N 1
ATOM 6101 C CA . CYS B 1 273 ? 0.453 23.891 16.406 1 86.75 273 CYS B CA 1
ATOM 6102 C C . CYS B 1 273 ? 1.78 24.484 16.859 1 86.75 273 CYS B C 1
ATOM 6104 O O . CYS B 1 273 ? 2.762 24.469 16.125 1 86.75 273 CYS B O 1
ATOM 6106 N N . GLN B 1 274 ? 1.84 25.031 18.047 1 85.81 274 GLN B N 1
ATOM 6107 C CA . GLN B 1 274 ? 3.082 25.625 18.547 1 85.81 274 GLN B CA 1
ATOM 6108 C C . GLN B 1 274 ? 4.145 24.547 18.766 1 85.81 274 GLN B C 1
ATOM 6110 O O . GLN B 1 274 ? 5.312 24.75 18.406 1 85.81 274 GLN B O 1
ATOM 6115 N N . ALA B 1 275 ? 3.766 23.5 19.406 1 88.44 275 ALA B N 1
ATOM 6116 C CA . ALA B 1 275 ? 4.691 22.391 19.609 1 88.44 275 ALA B CA 1
ATOM 6117 C C . ALA B 1 275 ? 5.195 21.828 18.281 1 88.44 275 ALA B C 1
ATOM 6119 O O . ALA B 1 275 ? 6.387 21.547 18.141 1 88.44 275 ALA B O 1
ATOM 6120 N N . GLU B 1 276 ? 4.32 21.703 17.344 1 87.38 276 GLU B N 1
ATOM 6121 C CA . GLU B 1 276 ? 4.672 21.203 16.031 1 87.38 276 GLU B CA 1
ATOM 6122 C C . GLU B 1 276 ? 5.672 22.125 15.336 1 87.38 276 GLU B C 1
ATOM 6124 O O . GLU B 1 276 ? 6.578 21.641 14.641 1 87.38 276 GLU B O 1
ATOM 6129 N N . LEU B 1 277 ? 5.43 23.359 15.484 1 84.19 277 LEU B N 1
ATOM 6130 C CA . LEU B 1 277 ? 6.352 24.344 14.914 1 84.19 277 LEU B CA 1
ATOM 6131 C C . LEU B 1 277 ? 7.746 24.188 15.516 1 84.19 277 LEU B C 1
ATOM 6133 O O . LEU B 1 277 ? 8.742 24.234 14.797 1 84.19 277 LEU B O 1
ATOM 6137 N N . GLU B 1 278 ? 7.848 24.031 16.75 1 85.19 278 GLU B N 1
ATOM 6138 C CA . GLU B 1 278 ? 9.133 23.875 17.422 1 85.19 278 GLU B CA 1
ATOM 6139 C C . GLU B 1 278 ? 9.836 22.594 16.953 1 85.19 278 GLU B C 1
ATOM 6141 O O . GLU B 1 278 ? 11.047 22.594 16.734 1 85.19 278 GLU B O 1
ATOM 6146 N N . LEU B 1 279 ? 9.055 21.531 16.859 1 88.06 279 LEU B N 1
ATOM 6147 C CA . LEU B 1 279 ? 9.633 20.266 16.438 1 88.06 279 LEU B CA 1
ATOM 6148 C C . LEU B 1 279 ? 10.109 20.344 14.984 1 88.06 279 LEU B C 1
ATOM 6150 O O . LEU B 1 279 ? 11.133 19.734 14.633 1 88.06 279 LEU B O 1
ATOM 6154 N N . SER B 1 280 ? 9.398 21.031 14.164 1 85.56 280 SER B N 1
ATOM 6155 C CA . SER B 1 280 ? 9.703 21.109 12.742 1 85.56 280 SER B CA 1
ATOM 6156 C C . SER B 1 280 ? 11.086 21.703 12.5 1 85.56 280 SER B C 1
ATOM 6158 O O . SER B 1 280 ? 11.727 21.406 11.492 1 85.56 280 SER B O 1
ATOM 6160 N N . LYS B 1 281 ? 11.594 22.516 13.422 1 83.94 281 LYS B N 1
ATOM 6161 C CA . LYS B 1 281 ? 12.898 23.156 13.312 1 83.94 281 LYS B CA 1
ATOM 6162 C C . LYS B 1 281 ? 14.031 22.141 13.32 1 83.94 281 LYS B C 1
ATOM 6164 O O . LYS B 1 281 ? 15.141 22.422 12.859 1 83.94 281 LYS B O 1
ATOM 6169 N N . PHE B 1 282 ? 13.695 21.031 13.797 1 88.38 282 PHE B N 1
ATOM 6170 C CA . PHE B 1 282 ? 14.758 20.047 13.977 1 88.38 282 PHE B CA 1
ATOM 6171 C C . PHE B 1 282 ? 14.672 18.953 12.914 1 88.38 282 PHE B C 1
ATOM 6173 O O . PHE B 1 282 ? 15.484 18.031 12.898 1 88.38 282 PHE B O 1
ATOM 6180 N N . ILE B 1 283 ? 13.766 19.031 12.031 1 91 283 ILE B N 1
ATOM 6181 C CA . ILE B 1 283 ? 13.688 18.078 10.93 1 91 283 ILE B CA 1
ATOM 6182 C C . ILE B 1 283 ? 14.781 18.375 9.906 1 91 283 ILE B C 1
ATOM 6184 O O . ILE B 1 283 ? 14.922 19.516 9.461 1 91 283 ILE B O 1
ATOM 6188 N N . PRO B 1 284 ? 15.586 17.406 9.547 1 92.5 284 PRO B N 1
ATOM 6189 C CA . PRO B 1 284 ? 16.641 17.656 8.562 1 92.5 284 PRO B CA 1
ATOM 6190 C C . PRO B 1 284 ? 16.109 18.25 7.27 1 92.5 284 PRO B C 1
ATOM 6192 O O . PRO B 1 284 ? 15.078 17.812 6.746 1 92.5 284 PRO B O 1
ATOM 6195 N N . PRO B 1 285 ? 16.797 19.203 6.781 1 89.75 285 PRO B N 1
ATOM 6196 C CA . PRO B 1 285 ? 16.328 19.906 5.582 1 89.75 285 PRO B CA 1
ATOM 6197 C C . PRO B 1 285 ? 16.125 18.969 4.395 1 89.75 285 PRO B C 1
ATOM 6199 O O . PRO B 1 285 ? 15.18 19.141 3.623 1 89.75 285 PRO B O 1
ATOM 6202 N N . VAL B 1 286 ? 17.016 18.016 4.223 1 93.12 286 VAL B N 1
ATOM 6203 C CA . VAL B 1 286 ? 16.922 17.062 3.119 1 93.12 286 VAL B CA 1
ATOM 6204 C C . VAL B 1 286 ? 15.578 16.328 3.191 1 93.12 286 VAL B C 1
ATOM 6206 O O . VAL B 1 286 ? 14.883 16.188 2.182 1 93.12 286 VAL B O 1
ATOM 6209 N N . PHE B 1 287 ? 15.25 15.898 4.344 1 94.31 287 PHE B N 1
ATOM 6210 C CA . PHE B 1 287 ? 14.008 15.164 4.559 1 94.31 287 PHE B CA 1
ATOM 6211 C C . PHE B 1 287 ? 12.797 16.078 4.355 1 94.31 287 PHE B C 1
ATOM 6213 O O . PHE B 1 287 ? 11.805 15.672 3.758 1 94.31 287 PHE B O 1
ATOM 6220 N N . MET B 1 288 ? 12.891 17.297 4.844 1 89.94 288 MET B N 1
ATOM 6221 C CA . MET B 1 288 ? 11.805 18.25 4.668 1 89.94 288 MET B CA 1
ATOM 6222 C C . MET B 1 288 ? 11.57 18.547 3.189 1 89.94 288 MET B C 1
ATOM 6224 O O . MET B 1 288 ? 10.43 18.734 2.76 1 89.94 288 MET B O 1
ATOM 6228 N N . HIS B 1 289 ? 12.633 18.594 2.498 1 87.94 289 HIS B N 1
ATOM 6229 C CA . HIS B 1 289 ? 12.5 18.828 1.063 1 87.94 289 HIS B CA 1
ATOM 6230 C C . HIS B 1 289 ? 11.789 17.656 0.379 1 87.94 289 HIS B C 1
ATOM 6232 O O . HIS B 1 289 ? 10.953 17.875 -0.5 1 87.94 289 HIS B O 1
ATOM 6238 N N . ASN B 1 290 ? 12.18 16.453 0.724 1 92.69 290 ASN B N 1
ATOM 6239 C CA . ASN B 1 290 ? 11.484 15.281 0.212 1 92.69 290 ASN B CA 1
ATOM 6240 C C . ASN B 1 290 ? 9.992 15.336 0.507 1 92.69 290 ASN B C 1
ATOM 6242 O O . ASN B 1 290 ? 9.172 15.008 -0.353 1 92.69 290 ASN B O 1
ATOM 6246 N N . PHE B 1 291 ? 9.719 15.789 1.669 1 91.25 291 PHE B N 1
ATOM 6247 C CA . PHE B 1 291 ? 8.32 15.922 2.074 1 91.25 291 PHE B CA 1
ATOM 6248 C C . PHE B 1 291 ? 7.598 16.938 1.208 1 91.25 291 PHE B C 1
ATOM 6250 O O . PHE B 1 291 ? 6.465 16.703 0.781 1 91.25 291 PHE B O 1
ATOM 6257 N N . ASN B 1 292 ? 8.258 17.969 0.974 1 84.5 292 ASN B N 1
ATOM 6258 C CA . ASN B 1 292 ? 7.645 19.031 0.169 1 84.5 292 ASN B CA 1
ATOM 6259 C C . ASN B 1 292 ? 7.34 18.547 -1.246 1 84.5 292 ASN B C 1
ATOM 6261 O O . ASN B 1 292 ? 6.316 18.906 -1.824 1 84.5 292 ASN B O 1
ATOM 6265 N N . VAL B 1 293 ? 8.211 17.828 -1.788 1 87.5 293 VAL B N 1
ATOM 6266 C CA . VAL B 1 293 ? 7.992 17.25 -3.113 1 87.5 293 VAL B CA 1
ATOM 6267 C C . VAL B 1 293 ? 6.746 16.359 -3.098 1 87.5 293 VAL B C 1
ATOM 6269 O O . VAL B 1 293 ? 5.855 16.531 -3.932 1 87.5 293 VAL B O 1
ATOM 6272 N N . LEU B 1 294 ? 6.738 15.477 -2.164 1 89.25 294 LEU B N 1
ATOM 6273 C CA . LEU B 1 294 ? 5.613 14.547 -2.061 1 89.25 294 LEU B CA 1
ATOM 6274 C C . LEU B 1 294 ? 4.312 15.297 -1.787 1 89.25 294 LEU B C 1
ATOM 6276 O O . LEU B 1 294 ? 3.277 14.984 -2.373 1 89.25 294 LEU B O 1
ATOM 6280 N N . HIS B 1 295 ? 4.398 16.234 -0.899 1 85.56 295 HIS B N 1
ATOM 6281 C CA . HIS B 1 295 ? 3.24 17.047 -0.549 1 85.56 295 HIS B CA 1
ATOM 6282 C C . HIS B 1 295 ? 2.666 17.734 -1.777 1 85.56 295 HIS B C 1
ATOM 6284 O O . HIS B 1 295 ? 1.448 17.781 -1.957 1 85.56 295 HIS B O 1
ATOM 6290 N N . SER B 1 296 ? 3.512 18.281 -2.553 1 81.44 296 SER B N 1
ATOM 6291 C CA . SER B 1 296 ? 3.078 18.969 -3.758 1 81.44 296 SER B CA 1
ATOM 6292 C C . SER B 1 296 ? 2.363 18.031 -4.719 1 81.44 296 SER B C 1
ATOM 6294 O O . SER B 1 296 ? 1.357 18.406 -5.328 1 81.44 296 SER B O 1
ATOM 6296 N N . VAL B 1 297 ? 2.859 16.875 -4.875 1 85.31 297 VAL B N 1
ATOM 6297 C CA . VAL B 1 297 ? 2.273 15.875 -5.77 1 85.31 297 VAL B CA 1
ATOM 6298 C C . VAL B 1 297 ? 0.921 15.422 -5.223 1 85.31 297 VAL B C 1
ATOM 6300 O O . VAL B 1 297 ? -0.064 15.359 -5.961 1 85.31 297 VAL B O 1
ATOM 6303 N N . ILE B 1 298 ? 0.917 15.133 -3.947 1 84.88 298 ILE B N 1
ATOM 6304 C CA . ILE B 1 298 ? -0.287 14.609 -3.311 1 84.88 298 ILE B CA 1
ATOM 6305 C C . ILE B 1 298 ? -1.38 15.68 -3.318 1 84.88 298 ILE B C 1
ATOM 6307 O O . ILE B 1 298 ? -2.547 15.375 -3.588 1 84.88 298 ILE B O 1
ATOM 6311 N N . ARG B 1 299 ? -1.019 16.828 -2.998 1 77 299 ARG B N 1
ATOM 6312 C CA . ARG B 1 299 ? -1.978 17.922 -2.979 1 77 299 ARG B CA 1
ATOM 6313 C C . ARG B 1 299 ? -2.664 18.078 -4.332 1 77 299 ARG B C 1
ATOM 6315 O O . ARG B 1 299 ? -3.873 18.312 -4.398 1 77 299 ARG B O 1
ATOM 6322 N N . LYS B 1 300 ? -1.949 17.953 -5.309 1 75.69 300 LYS B N 1
ATOM 6323 C CA . LYS B 1 300 ? -2.496 18.125 -6.652 1 75.69 300 LYS B CA 1
ATOM 6324 C C . LYS B 1 300 ? -3.342 16.906 -7.047 1 75.69 300 LYS B C 1
ATOM 6326 O O . LYS B 1 300 ? -4.469 17.062 -7.527 1 75.69 300 LYS B O 1
ATOM 6331 N N . GLU B 1 301 ? -2.762 15.789 -6.867 1 79.38 301 GLU B N 1
ATOM 6332 C CA . GLU B 1 301 ? -3.377 14.562 -7.375 1 79.38 301 GLU B CA 1
ATOM 6333 C C . GLU B 1 301 ? -4.562 14.148 -6.512 1 79.38 301 GLU B C 1
ATOM 6335 O O . GLU B 1 301 ? -5.492 13.492 -7 1 79.38 301 GLU B O 1
ATOM 6340 N N . LEU B 1 302 ? -4.438 14.477 -5.34 1 76.19 302 LEU B N 1
ATOM 6341 C CA . LEU B 1 302 ? -5.508 14.07 -4.43 1 76.19 302 LEU B CA 1
ATOM 6342 C C . LEU B 1 302 ? -6.395 15.258 -4.07 1 76.19 302 LEU B C 1
ATOM 6344 O O . LEU B 1 302 ? -7.176 15.195 -3.119 1 76.19 302 LEU B O 1
ATOM 6348 N N . ALA B 1 303 ? -6.223 16.281 -4.973 1 61.34 303 ALA B N 1
ATOM 6349 C CA . ALA B 1 303 ? -6.992 17.516 -4.848 1 61.34 303 ALA B CA 1
ATOM 6350 C C . ALA B 1 303 ? -8.492 17.25 -4.945 1 61.34 303 ALA B C 1
ATOM 6352 O O . ALA B 1 303 ? -8.945 16.562 -5.859 1 61.34 303 ALA B O 1
ATOM 6353 N N . GLY B 1 304 ? -9.062 16.953 -3.732 1 59.53 304 GLY B N 1
ATOM 6354 C CA . GLY B 1 304 ? -10.5 16.75 -3.695 1 59.53 304 GLY B CA 1
ATOM 6355 C C . GLY B 1 304 ? -10.922 15.656 -2.729 1 59.53 304 GLY B C 1
ATOM 6356 O O . GLY B 1 304 ? -12.109 15.516 -2.426 1 59.53 304 GLY B O 1
ATOM 6357 N N . SER B 1 305 ? -9.828 15.086 -2.545 1 68.12 305 SER B N 1
ATOM 6358 C CA . SER B 1 305 ? -10.188 14.047 -1.587 1 68.12 305 SER B CA 1
ATOM 6359 C C . SER B 1 305 ? -10.297 14.609 -0.173 1 68.12 305 SER B C 1
ATOM 6361 O O . SER B 1 305 ? -9.547 15.516 0.196 1 68.12 305 SER B O 1
ATOM 6363 N N . ALA B 1 306 ? -11.312 14.406 0.486 1 66.31 306 ALA B N 1
ATOM 6364 C CA . ALA B 1 306 ? -11.57 14.867 1.85 1 66.31 306 ALA B CA 1
ATOM 6365 C C . ALA B 1 306 ? -10.852 13.984 2.867 1 66.31 306 ALA B C 1
ATOM 6367 O O . ALA B 1 306 ? -11.086 14.102 4.074 1 66.31 306 ALA B O 1
ATOM 6368 N N . VAL B 1 307 ? -9.898 13.203 2.371 1 75.44 307 VAL B N 1
ATOM 6369 C CA . VAL B 1 307 ? -9.375 12.195 3.285 1 75.44 307 VAL B CA 1
ATOM 6370 C C . VAL B 1 307 ? -7.988 12.617 3.777 1 75.44 307 VAL B C 1
ATOM 6372 O O . VAL B 1 307 ? -7.754 12.703 4.984 1 75.44 307 VAL B O 1
ATOM 6375 N N . VAL B 1 308 ? -7.129 12.961 2.865 1 77.88 308 VAL B N 1
ATOM 6376 C CA . VAL B 1 308 ? -5.754 13.242 3.262 1 77.88 308 VAL B CA 1
ATOM 6377 C C . VAL B 1 308 ? -5.523 14.75 3.289 1 77.88 308 VAL B C 1
ATOM 6379 O O . VAL B 1 308 ? -5.523 15.406 2.244 1 77.88 308 VAL B O 1
ATOM 6382 N N . SER B 1 309 ? -5.391 15.25 4.52 1 77.5 309 SER B N 1
ATOM 6383 C CA . SER B 1 309 ? -5.07 16.656 4.699 1 77.5 309 SER B CA 1
ATOM 6384 C C . SER B 1 309 ? -3.582 16.859 4.957 1 77.5 309 SER B C 1
ATOM 6386 O O . SER B 1 309 ? -2.875 15.922 5.324 1 77.5 309 SER B O 1
ATOM 6388 N N . PRO B 1 310 ? -3.158 18.062 4.785 1 79.12 310 PRO B N 1
ATOM 6389 C CA . PRO B 1 310 ? -1.755 18.359 5.074 1 79.12 310 PRO B CA 1
ATOM 6390 C C . PRO B 1 310 ? -1.373 18.047 6.52 1 79.12 310 PRO B C 1
ATOM 6392 O O . PRO B 1 310 ? -0.221 17.703 6.797 1 79.12 310 PRO B O 1
ATOM 6395 N N . TYR B 1 311 ? -2.336 18.078 7.316 1 83.25 311 TYR B N 1
ATOM 6396 C CA . TYR B 1 311 ? -2.031 17.828 8.719 1 83.25 311 TYR B CA 1
ATOM 6397 C C . TYR B 1 311 ? -1.678 16.359 8.945 1 83.25 311 TYR B C 1
ATOM 6399 O O . TYR B 1 311 ? -0.769 16.047 9.719 1 83.25 311 TYR B O 1
ATOM 6407 N N . GLN B 1 312 ? -2.422 15.5 8.344 1 88.56 312 GLN B N 1
ATOM 6408 C CA . GLN B 1 312 ? -2.105 14.086 8.469 1 88.56 312 GLN B CA 1
ATOM 6409 C C . GLN B 1 312 ? -0.719 13.773 7.91 1 88.56 312 GLN B C 1
ATOM 6411 O O . GLN B 1 312 ? 0.024 12.977 8.477 1 88.56 312 GLN B O 1
ATOM 6416 N N . LEU B 1 313 ? -0.446 14.406 6.852 1 88.94 313 LEU B N 1
ATOM 6417 C CA . LEU B 1 313 ? 0.859 14.195 6.234 1 88.94 313 LEU B CA 1
ATOM 6418 C C . LEU B 1 313 ? 1.979 14.672 7.156 1 88.94 313 LEU B C 1
ATOM 6420 O O . LEU B 1 313 ? 2.99 13.984 7.312 1 88.94 313 LEU B O 1
ATOM 6424 N N . LYS B 1 314 ? 1.8 15.766 7.73 1 88.44 314 LYS B N 1
ATOM 6425 C CA . LYS B 1 314 ? 2.783 16.281 8.672 1 88.44 314 LYS B CA 1
ATOM 6426 C C . LYS B 1 314 ? 2.943 15.352 9.875 1 88.44 314 LYS B C 1
ATOM 6428 O O . LYS B 1 314 ? 4.051 15.172 10.375 1 88.44 314 LYS B O 1
ATOM 6433 N N . THR B 1 315 ? 1.822 14.883 10.305 1 92.31 315 THR B N 1
ATOM 6434 C CA . THR B 1 315 ? 1.843 13.945 11.43 1 92.31 315 THR B CA 1
ATOM 6435 C C . THR B 1 315 ? 2.668 12.711 11.086 1 92.31 315 THR B C 1
ATOM 6437 O O . THR B 1 315 ? 3.439 12.227 11.914 1 92.31 315 THR B O 1
ATOM 6440 N N . ILE B 1 316 ? 2.52 12.242 9.891 1 93.81 316 ILE B N 1
ATOM 6441 C CA . ILE B 1 316 ? 3.246 11.07 9.43 1 93.81 316 ILE B CA 1
ATOM 6442 C C . ILE B 1 316 ? 4.746 11.359 9.414 1 93.81 316 ILE B C 1
ATOM 6444 O O . ILE B 1 316 ? 5.555 10.5 9.773 1 93.81 316 ILE B O 1
ATOM 6448 N N . VAL B 1 317 ? 5.121 12.555 9.094 1 93.25 317 VAL B N 1
ATOM 6449 C CA . VAL B 1 317 ? 6.52 12.977 9.07 1 93.25 317 VAL B CA 1
ATOM 6450 C C . VAL B 1 317 ? 7.086 12.961 10.484 1 93.25 317 VAL B C 1
ATOM 6452 O O . VAL B 1 317 ? 8.211 12.508 10.703 1 93.25 317 VAL B O 1
ATOM 6455 N N . LEU B 1 318 ? 6.324 13.438 11.398 1 93.31 318 LEU B N 1
ATOM 6456 C CA . LEU B 1 318 ? 6.781 13.461 12.781 1 93.31 318 LEU B CA 1
ATOM 6457 C C . LEU B 1 318 ? 7.008 12.039 13.297 1 93.31 318 LEU B C 1
ATOM 6459 O O . LEU B 1 318 ? 8.023 11.766 13.938 1 93.31 318 LEU B O 1
ATOM 6463 N N . TRP B 1 319 ? 6.09 11.188 12.992 1 95.12 319 TRP B N 1
ATOM 6464 C CA . TRP B 1 319 ? 6.238 9.797 13.398 1 95.12 319 TRP B CA 1
ATOM 6465 C C . TRP B 1 319 ? 7.461 9.164 12.742 1 95.12 319 TRP B C 1
ATOM 6467 O O . TRP B 1 319 ? 8.164 8.359 13.359 1 95.12 319 TRP B O 1
ATOM 6477 N N . ALA B 1 320 ? 7.711 9.492 11.492 1 96.25 320 ALA B N 1
ATOM 6478 C CA . ALA B 1 320 ? 8.875 8.969 10.781 1 96.25 320 ALA B CA 1
ATOM 6479 C C . ALA B 1 320 ? 10.172 9.398 11.461 1 96.25 320 ALA B C 1
ATOM 6481 O O . ALA B 1 320 ? 11.117 8.609 11.562 1 96.25 320 ALA B O 1
ATOM 6482 N N . CYS B 1 321 ? 10.203 10.617 11.898 1 94.19 321 CYS B N 1
ATOM 6483 C CA . CYS B 1 321 ? 11.383 11.109 12.586 1 94.19 321 CYS B CA 1
ATOM 6484 C C . CYS B 1 321 ? 11.648 10.305 13.859 1 94.19 321 CYS B C 1
ATOM 6486 O O . CYS B 1 321 ? 12.797 10.008 14.18 1 94.19 321 CYS B O 1
ATOM 6488 N N . ASP B 1 322 ? 10.625 9.898 14.555 1 92.12 322 ASP B N 1
ATOM 6489 C CA . ASP B 1 322 ? 10.773 9.094 15.766 1 92.12 322 ASP B CA 1
ATOM 6490 C C . ASP B 1 322 ? 11.289 7.695 15.438 1 92.12 322 ASP B C 1
ATOM 6492 O O . ASP B 1 322 ? 12.008 7.09 16.234 1 92.12 322 ASP B O 1
ATOM 6496 N N . ARG B 1 323 ? 10.891 7.238 14.367 1 92.44 323 ARG B N 1
ATOM 6497 C CA . ARG B 1 323 ? 11.164 5.852 14.008 1 92.44 323 ARG B CA 1
ATOM 6498 C C . ARG B 1 323 ? 12.555 5.711 13.391 1 92.44 323 ARG B C 1
ATOM 6500 O O . ARG B 1 323 ? 13.219 4.691 13.578 1 92.44 323 ARG B O 1
ATOM 6507 N N . LEU B 1 324 ? 13.039 6.758 12.656 1 93.62 324 LEU B N 1
ATOM 6508 C CA . LEU B 1 324 ? 14.234 6.637 11.836 1 93.62 324 LEU B CA 1
ATOM 6509 C C . LEU B 1 324 ? 15.398 7.41 12.445 1 93.62 324 LEU B C 1
ATOM 6511 O O . LEU B 1 324 ? 15.188 8.398 13.156 1 93.62 324 LEU B O 1
ATOM 6515 N N . ARG B 1 325 ? 16.578 7.078 12.133 1 87.81 325 ARG B N 1
ATOM 6516 C CA . ARG B 1 325 ? 17.781 7.758 12.602 1 87.81 325 ARG B CA 1
ATOM 6517 C C . ARG B 1 325 ? 17.984 9.07 11.859 1 87.81 325 ARG B C 1
ATOM 6519 O O . ARG B 1 325 ? 17.75 9.148 10.648 1 87.81 325 ARG B O 1
ATOM 6526 N N . PRO B 1 326 ? 18.438 10.008 12.57 1 88.25 326 PRO B N 1
ATOM 6527 C CA . PRO B 1 326 ? 18.656 11.305 11.93 1 88.25 326 PRO B CA 1
ATOM 6528 C C . PRO B 1 326 ? 19.672 11.227 10.781 1 88.25 326 PRO B C 1
ATOM 6530 O O . PRO B 1 326 ? 19.531 11.938 9.789 1 88.25 326 PRO B O 1
ATOM 6533 N N . GLU B 1 327 ? 20.672 10.367 10.922 1 89.19 327 GLU B N 1
ATOM 6534 C CA . GLU B 1 327 ? 21.703 10.234 9.906 1 89.19 327 GLU B CA 1
ATOM 6535 C C . GLU B 1 327 ? 21.125 9.75 8.578 1 89.19 327 GLU B C 1
ATOM 6537 O O . GLU B 1 327 ? 21.562 10.18 7.508 1 89.19 327 GLU B O 1
ATOM 6542 N N . PHE B 1 328 ? 20.203 8.93 8.672 1 93.38 328 PHE B N 1
ATOM 6543 C CA . PHE B 1 328 ? 19.516 8.422 7.492 1 93.38 328 PHE B CA 1
ATOM 6544 C C . PHE B 1 328 ? 18.719 9.531 6.809 1 93.38 328 PHE B C 1
ATOM 6546 O O . PHE B 1 328 ? 18.75 9.656 5.582 1 93.38 328 PHE B O 1
ATOM 6553 N N . LEU B 1 329 ? 18.047 10.383 7.574 1 94.19 329 LEU B N 1
ATOM 6554 C CA . LEU B 1 329 ? 17.172 11.414 7.051 1 94.19 329 LEU B CA 1
ATOM 6555 C C . LEU B 1 329 ? 17.969 12.578 6.477 1 94.19 329 LEU B C 1
ATOM 6557 O O . LEU B 1 329 ? 17.469 13.328 5.633 1 94.19 329 LEU B O 1
ATOM 6561 N N . ARG B 1 330 ? 19.266 12.672 6.852 1 92.94 330 ARG B N 1
ATOM 6562 C CA . ARG B 1 330 ? 20.109 13.789 6.43 1 92.94 330 ARG B CA 1
ATOM 6563 C C . ARG B 1 330 ? 20.859 13.453 5.145 1 92.94 330 ARG B C 1
ATOM 6565 O O . ARG B 1 330 ? 21.297 14.352 4.426 1 92.94 330 ARG B O 1
ATOM 6572 N N . ASP B 1 331 ? 20.984 12.219 4.887 1 93.75 331 ASP B N 1
ATOM 6573 C CA . ASP B 1 331 ? 21.844 11.781 3.797 1 93.75 331 ASP B CA 1
ATOM 6574 C C . ASP B 1 331 ? 21.109 11.836 2.457 1 93.75 331 ASP B C 1
ATOM 6576 O O . ASP B 1 331 ? 20.109 11.148 2.258 1 93.75 331 ASP B O 1
ATOM 6580 N N . GLU B 1 332 ? 21.688 12.539 1.525 1 92.56 332 GLU B N 1
ATOM 6581 C CA . GLU B 1 332 ? 21.062 12.75 0.219 1 92.56 332 GLU B CA 1
ATOM 6582 C C . GLU B 1 332 ? 21.031 11.453 -0.583 1 92.56 332 GLU B C 1
ATOM 6584 O O . GLU B 1 332 ? 20.203 11.305 -1.491 1 92.56 332 GLU B O 1
ATOM 6589 N N . THR B 1 333 ? 21.859 10.531 -0.273 1 92.81 333 THR B N 1
ATOM 6590 C CA . THR B 1 333 ? 21.906 9.258 -0.977 1 92.81 333 THR B CA 1
ATOM 6591 C C . THR B 1 333 ? 20.609 8.469 -0.767 1 92.81 333 THR B C 1
ATOM 6593 O O . THR B 1 333 ? 20.234 7.656 -1.61 1 92.81 333 THR B O 1
ATOM 6596 N N . PHE B 1 334 ? 19.906 8.82 0.339 1 94.75 334 PHE B N 1
ATOM 6597 C CA . PHE B 1 334 ? 18.734 8.023 0.7 1 94.75 334 PHE B CA 1
ATOM 6598 C C . PHE B 1 334 ? 17.453 8.758 0.356 1 94.75 334 PHE B C 1
ATOM 6600 O O . PHE B 1 334 ? 16.375 8.375 0.807 1 94.75 334 PHE B O 1
ATOM 6607 N N . ILE B 1 335 ? 17.5 9.789 -0.483 1 95.62 335 ILE B N 1
ATOM 6608 C CA . ILE B 1 335 ? 16.344 10.578 -0.898 1 95.62 335 ILE B CA 1
ATOM 6609 C C . ILE B 1 335 ? 15.281 9.664 -1.487 1 95.62 335 ILE B C 1
ATOM 6611 O O . ILE B 1 335 ? 14.109 9.734 -1.097 1 95.62 335 ILE B O 1
ATOM 6615 N N . PRO B 1 336 ? 15.656 8.719 -2.412 1 95.56 336 PRO B N 1
ATOM 6616 C CA . PRO B 1 336 ? 14.609 7.859 -2.977 1 95.56 336 PRO B CA 1
ATOM 6617 C C . PRO B 1 336 ? 13.938 6.973 -1.928 1 95.56 336 PRO B C 1
ATOM 6619 O O . PRO B 1 336 ? 12.719 6.805 -1.945 1 95.56 336 PRO B O 1
ATOM 6622 N N . LEU B 1 337 ? 14.75 6.461 -0.967 1 96.25 337 LEU B N 1
ATOM 6623 C CA . LEU B 1 337 ? 14.219 5.602 0.085 1 96.25 337 LEU B CA 1
ATOM 6624 C C . LEU B 1 337 ? 13.273 6.379 0.996 1 96.25 337 LEU B C 1
ATOM 6626 O O . LEU B 1 337 ? 12.227 5.863 1.396 1 96.25 337 LEU B O 1
ATOM 6630 N N . SER B 1 338 ? 13.664 7.59 1.275 1 96.56 338 SER B N 1
ATOM 6631 C CA . SER B 1 338 ? 12.836 8.43 2.141 1 96.56 338 SER B CA 1
ATOM 6632 C C . SER B 1 338 ? 11.555 8.859 1.433 1 96.56 338 SER B C 1
ATOM 6634 O O . SER B 1 338 ? 10.484 8.867 2.035 1 96.56 338 SER B O 1
ATOM 6636 N N . LEU B 1 339 ? 11.672 9.227 0.192 1 95.81 339 LEU B N 1
ATOM 6637 C CA . LEU B 1 339 ? 10.523 9.688 -0.583 1 95.81 339 LEU B CA 1
ATOM 6638 C C . LEU B 1 339 ? 9.484 8.578 -0.722 1 95.81 339 LEU B C 1
ATOM 6640 O O . LEU B 1 339 ? 8.312 8.781 -0.422 1 95.81 339 LEU B O 1
ATOM 6644 N N . PHE B 1 340 ? 9.922 7.441 -1.125 1 95.88 340 PHE B N 1
ATOM 6645 C CA . PHE B 1 340 ? 9 6.336 -1.354 1 95.88 340 PHE B CA 1
ATOM 6646 C C . PHE B 1 340 ? 8.555 5.715 -0.034 1 95.88 340 PHE B C 1
ATOM 6648 O O . PHE B 1 340 ? 7.434 5.219 0.08 1 95.88 340 PHE B O 1
ATOM 6655 N N . GLY B 1 341 ? 9.469 5.781 0.954 1 96.62 341 GLY B N 1
ATOM 6656 C CA . GLY B 1 341 ? 9.07 5.348 2.285 1 96.62 341 GLY B CA 1
ATOM 6657 C C . GLY B 1 341 ? 7.914 6.152 2.848 1 96.62 341 GLY B C 1
ATOM 6658 O O . GLY B 1 341 ? 7.035 5.598 3.516 1 96.62 341 GLY B O 1
ATOM 6659 N N . MET B 1 342 ? 7.887 7.395 2.564 1 96.19 342 MET B N 1
ATOM 6660 C CA . MET B 1 342 ? 6.773 8.227 3.012 1 96.19 342 MET B CA 1
ATOM 6661 C C . MET B 1 342 ? 5.477 7.828 2.312 1 96.19 342 MET B C 1
ATOM 6663 O O . MET B 1 342 ? 4.41 7.824 2.928 1 96.19 342 MET B O 1
ATOM 6667 N N . VAL B 1 343 ? 5.609 7.504 1.037 1 95.31 343 VAL B N 1
ATOM 6668 C CA . VAL B 1 343 ? 4.438 7.035 0.307 1 95.31 343 VAL B CA 1
ATOM 6669 C C . VAL B 1 343 ? 3.904 5.758 0.953 1 95.31 343 VAL B C 1
ATOM 6671 O O . VAL B 1 343 ? 2.691 5.59 1.104 1 95.31 343 VAL B O 1
ATOM 6674 N N . ASP B 1 344 ? 4.824 4.926 1.351 1 96.06 344 ASP B N 1
ATOM 6675 C CA . ASP B 1 344 ? 4.441 3.682 2.012 1 96.06 344 ASP B CA 1
ATOM 6676 C C . ASP B 1 344 ? 3.748 3.959 3.344 1 96.06 344 ASP B C 1
ATOM 6678 O O . ASP B 1 344 ? 2.801 3.262 3.713 1 96.06 344 ASP B O 1
ATOM 6682 N N . ASP B 1 345 ? 4.234 4.922 4.059 1 96.88 345 ASP B N 1
ATOM 6683 C CA . ASP B 1 345 ? 3.615 5.293 5.328 1 96.88 345 ASP B CA 1
ATOM 6684 C C . ASP B 1 345 ? 2.188 5.789 5.121 1 96.88 345 ASP B C 1
ATOM 6686 O O . ASP B 1 345 ? 1.282 5.426 5.875 1 96.88 345 ASP B O 1
ATOM 6690 N N . ILE B 1 346 ? 2.023 6.625 4.129 1 95.62 346 ILE B N 1
ATOM 6691 C CA . ILE B 1 346 ? 0.691 7.145 3.834 1 95.62 346 ILE B CA 1
ATOM 6692 C C . ILE B 1 346 ? -0.234 5.996 3.436 1 95.62 346 ILE B C 1
ATOM 6694 O O . ILE B 1 346 ? -1.373 5.918 3.898 1 95.62 346 ILE B O 1
ATOM 6698 N N . MET B 1 347 ? 0.299 5.121 2.605 1 95.38 347 MET B N 1
ATOM 6699 C CA . MET B 1 347 ? -0.474 3.963 2.164 1 95.38 347 MET B CA 1
ATOM 6700 C C . MET B 1 347 ? -0.917 3.119 3.355 1 95.38 347 MET B C 1
ATOM 6702 O O . MET B 1 347 ? -2.066 2.68 3.416 1 95.38 347 MET B O 1
ATOM 6706 N N . HIS B 1 348 ? -0.032 2.889 4.23 1 96.06 348 HIS B N 1
ATOM 6707 C CA . HIS B 1 348 ? -0.342 2.119 5.43 1 96.06 348 HIS B CA 1
ATOM 6708 C C . HIS B 1 348 ? -1.485 2.756 6.211 1 96.06 348 HIS B C 1
ATOM 6710 O O . HIS B 1 348 ? -2.4 2.061 6.656 1 96.06 348 HIS B O 1
ATOM 6716 N N . CYS B 1 349 ? -1.412 4.051 6.363 1 95.88 349 CYS B N 1
ATOM 6717 C CA . CYS B 1 349 ? -2.447 4.77 7.098 1 95.88 349 CYS B CA 1
ATOM 6718 C C . CYS B 1 349 ? -3.791 4.672 6.387 1 95.88 349 CYS B C 1
ATOM 6720 O O . CYS B 1 349 ? -4.824 4.465 7.027 1 95.88 349 CYS B O 1
ATOM 6722 N N . LEU B 1 350 ? -3.799 4.781 5.105 1 94.38 350 LEU B N 1
ATOM 6723 C CA . LEU B 1 350 ? -5.027 4.754 4.32 1 94.38 350 LEU B CA 1
ATOM 6724 C C . LEU B 1 350 ? -5.676 3.375 4.371 1 94.38 350 LEU B C 1
ATOM 6726 O O . LEU B 1 350 ? -6.875 3.256 4.641 1 94.38 350 LEU B O 1
ATOM 6730 N N . ILE B 1 351 ? -4.848 2.367 4.184 1 94.06 351 ILE B N 1
ATOM 6731 C CA . ILE B 1 351 ? -5.355 1.003 4.078 1 94.06 351 ILE B CA 1
ATOM 6732 C C . ILE B 1 351 ? -5.891 0.547 5.434 1 94.06 351 ILE B C 1
ATOM 6734 O O . ILE B 1 351 ? -6.883 -0.185 5.504 1 94.06 351 ILE B O 1
ATOM 6738 N N . ASN B 1 352 ? -5.281 0.972 6.465 1 93.06 352 ASN B N 1
ATOM 6739 C CA . ASN B 1 352 ? -5.684 0.551 7.805 1 93.06 352 ASN B CA 1
ATOM 6740 C C . ASN B 1 352 ? -6.629 1.562 8.445 1 93.06 352 ASN B C 1
ATOM 6742 O O . ASN B 1 352 ? -7.094 1.356 9.57 1 93.06 352 ASN B O 1
ATOM 6746 N N . LYS B 1 353 ? -6.848 2.639 7.809 1 92.19 353 LYS B N 1
ATOM 6747 C CA . LYS B 1 353 ? -7.695 3.711 8.328 1 92.19 353 LYS B CA 1
ATOM 6748 C C . LYS B 1 353 ? -7.234 4.156 9.711 1 92.19 353 LYS B C 1
ATOM 6750 O O . LYS B 1 353 ? -8.031 4.199 10.648 1 92.19 353 LYS B O 1
ATOM 6755 N N . SER B 1 354 ? -5.961 4.301 9.727 1 92.81 354 SER B N 1
ATOM 6756 C CA . SER B 1 354 ? -5.387 4.637 11.023 1 92.81 354 SER B CA 1
ATOM 6757 C C . SER B 1 354 ? -4.25 5.641 10.883 1 92.81 354 SER B C 1
ATOM 6759 O O . SER B 1 354 ? -3.293 5.406 10.141 1 92.81 354 SER B O 1
ATOM 6761 N N . CYS B 1 355 ? -4.379 6.719 11.531 1 94.12 355 CYS B N 1
ATOM 6762 C CA . CYS B 1 355 ? -3.361 7.758 11.648 1 94.12 355 CYS B CA 1
ATOM 6763 C C . CYS B 1 355 ? -3.393 8.398 13.031 1 94.12 355 CYS B C 1
ATOM 6765 O O . CYS B 1 355 ? -4.16 9.328 13.266 1 94.12 355 CYS B O 1
ATOM 6767 N N . ALA B 1 356 ? -2.527 7.977 13.844 1 93.56 356 ALA B N 1
ATOM 6768 C CA . ALA B 1 356 ? -2.496 8.445 15.227 1 93.56 356 ALA B CA 1
ATOM 6769 C C . ALA B 1 356 ? -1.961 9.867 15.312 1 93.56 356 ALA B C 1
ATOM 6771 O O . ALA B 1 356 ? -0.952 10.195 14.68 1 93.56 356 ALA B O 1
ATOM 6772 N N . ASN B 1 357 ? -2.637 10.648 16.016 1 92 357 ASN B N 1
ATOM 6773 C CA . ASN B 1 357 ? -2.07 11.961 16.312 1 92 357 ASN B CA 1
ATOM 6774 C C . ASN B 1 357 ? -0.726 11.836 17.031 1 92 357 ASN B C 1
ATOM 6776 O O . ASN B 1 357 ? -0.534 10.945 17.844 1 92 357 ASN B O 1
ATOM 6780 N N . TYR B 1 358 ? 0.155 12.703 16.734 1 93.75 358 TYR B N 1
ATOM 6781 C CA . TYR B 1 358 ? 1.518 12.539 17.219 1 93.75 358 TYR B CA 1
ATOM 6782 C C . TYR B 1 358 ? 1.581 12.758 18.734 1 93.75 358 TYR B C 1
ATOM 6784 O O . TYR B 1 358 ? 2.34 12.086 19.438 1 93.75 358 TYR B O 1
ATOM 6792 N N . PHE B 1 359 ? 0.799 13.695 19.266 1 92.44 359 PHE B N 1
ATOM 6793 C CA . PHE B 1 359 ? 0.854 14.047 20.672 1 92.44 359 PHE B CA 1
ATOM 6794 C C . PHE B 1 359 ? -0.199 13.281 21.469 1 92.44 359 PHE B C 1
ATOM 6796 O O . PHE B 1 359 ? -0.071 13.117 22.672 1 92.44 359 PHE B O 1
ATOM 6803 N N . LEU B 1 360 ? -1.228 12.891 20.766 1 91.44 360 LEU B N 1
ATOM 6804 C CA . LEU B 1 360 ? -2.299 12.078 21.344 1 91.44 360 LEU B CA 1
ATOM 6805 C C . LEU B 1 360 ? -2.525 10.812 20.516 1 91.44 360 LEU B C 1
ATOM 6807 O O . LEU B 1 360 ? -3.557 10.672 19.859 1 91.44 360 LEU B O 1
ATOM 6811 N N . PRO B 1 361 ? -1.705 9.844 20.656 1 90.94 361 PRO B N 1
ATOM 6812 C CA . PRO B 1 361 ? -1.731 8.664 19.797 1 90.94 361 PRO B CA 1
ATOM 6813 C C . PRO B 1 361 ? -3.041 7.891 19.891 1 90.94 361 PRO B C 1
ATOM 6815 O O . PRO B 1 361 ? -3.389 7.141 18.969 1 90.94 361 PRO B O 1
ATOM 6818 N N . GLN B 1 362 ? -3.754 8.07 20.922 1 85.25 362 GLN B N 1
ATOM 6819 C CA . GLN B 1 362 ? -5.02 7.359 21.078 1 85.25 362 GLN B CA 1
ATOM 6820 C C . GLN B 1 362 ? -6.098 7.949 20.172 1 85.25 362 GLN B C 1
ATOM 6822 O O . GLN B 1 362 ? -7.16 7.352 20 1 85.25 362 GLN B O 1
ATOM 6827 N N . TYR B 1 363 ? -5.777 9.062 19.672 1 88.06 363 TYR B N 1
ATOM 6828 C CA . TYR B 1 363 ? -6.727 9.695 18.75 1 88.06 363 TYR B CA 1
ATOM 6829 C C . TYR B 1 363 ? -6.395 9.359 17.297 1 88.06 363 TYR B C 1
ATOM 6831 O O . TYR B 1 363 ? -5.398 9.852 16.766 1 88.06 363 TYR B O 1
ATOM 6839 N N . ASN B 1 364 ? -7.262 8.578 16.688 1 90.56 364 ASN B N 1
ATOM 6840 C CA . ASN B 1 364 ? -7.141 8.258 15.273 1 90.56 364 ASN B CA 1
ATOM 6841 C C . ASN B 1 364 ? -7.766 9.344 14.398 1 90.56 364 ASN B C 1
ATOM 6843 O O . ASN B 1 364 ? -8.984 9.523 14.398 1 90.56 364 ASN B O 1
ATOM 6847 N N . MET B 1 365 ? -7.004 9.984 13.609 1 88.44 365 MET B N 1
ATOM 6848 C CA . MET B 1 365 ? -7.438 11.141 12.828 1 88.44 365 MET B CA 1
ATOM 6849 C C . MET B 1 365 ? -8.281 10.703 11.633 1 88.44 365 MET B C 1
ATOM 6851 O O . MET B 1 365 ? -8.93 11.531 10.992 1 88.44 365 MET B O 1
ATOM 6855 N N . PHE B 1 366 ? -8.305 9.352 11.336 1 88.75 366 PHE B N 1
ATOM 6856 C CA . PHE B 1 366 ? -9.125 8.844 10.234 1 88.75 366 PHE B CA 1
ATOM 6857 C C . PHE B 1 366 ? -10.406 8.211 10.758 1 88.75 366 PHE B C 1
ATOM 6859 O O . PHE B 1 366 ? -11.125 7.539 10.016 1 88.75 366 PHE B O 1
ATOM 6866 N N . LEU B 1 367 ? -10.695 8.414 11.961 1 83 367 LEU B N 1
ATOM 6867 C CA . LEU B 1 367 ? -11.844 7.793 12.602 1 83 367 LEU B CA 1
ATOM 6868 C C . LEU B 1 367 ? -13.125 8.102 11.828 1 83 367 LEU B C 1
ATOM 6870 O O . LEU B 1 367 ? -14.023 7.254 11.742 1 83 367 LEU B O 1
ATOM 6874 N N . HIS B 1 368 ? -13.156 9.234 11.273 1 78.69 368 HIS B N 1
ATOM 6875 C CA . HIS B 1 368 ? -14.383 9.695 10.625 1 78.69 368 HIS B CA 1
ATOM 6876 C C . HIS B 1 368 ? -14.414 9.266 9.164 1 78.69 368 HIS B C 1
ATOM 6878 O O . HIS B 1 368 ? -15.43 9.461 8.484 1 78.69 368 HIS B O 1
ATOM 6884 N N . CYS B 1 369 ? -13.43 8.711 8.633 1 85.75 369 CYS B N 1
ATOM 6885 C CA . CYS B 1 369 ? -13.344 8.352 7.219 1 85.75 369 CYS B CA 1
ATOM 6886 C C . CYS B 1 369 ? -13.852 6.93 6.988 1 85.75 369 CYS B C 1
ATOM 6888 O O . CYS B 1 369 ? -13.578 6.027 7.781 1 85.75 369 CYS B O 1
ATOM 6890 N N . SER B 1 370 ? -14.664 6.836 6.004 1 87.75 370 SER B N 1
ATOM 6891 C CA . SER B 1 370 ? -15.133 5.508 5.617 1 87.75 370 SER B CA 1
ATOM 6892 C C . SER B 1 370 ? -14.156 4.84 4.656 1 87.75 370 SER B C 1
ATOM 6894 O O . SER B 1 370 ? -13.273 5.496 4.102 1 87.75 370 SER B O 1
ATOM 6896 N N . GLU B 1 371 ? -14.344 3.557 4.461 1 87.12 371 GLU B N 1
ATOM 6897 C CA . GLU B 1 371 ? -13.516 2.816 3.516 1 87.12 371 GLU B CA 1
ATOM 6898 C C . GLU B 1 371 ? -13.758 3.273 2.082 1 87.12 371 GLU B C 1
ATOM 6900 O O . GLU B 1 371 ? -12.836 3.305 1.266 1 87.12 371 GLU B O 1
ATOM 6905 N N . GLU B 1 372 ? -14.93 3.639 1.833 1 86.56 372 GLU B N 1
ATOM 6906 C CA . GLU B 1 372 ? -15.312 4.102 0.501 1 86.56 372 GLU B CA 1
ATOM 6907 C C . GLU B 1 372 ? -14.594 5.402 0.144 1 86.56 372 GLU B C 1
ATOM 6909 O O . GLU B 1 372 ? -14.336 5.672 -1.03 1 86.56 372 GLU B O 1
ATOM 6914 N N . MET B 1 373 ? -14.242 6.09 1.174 1 86.56 373 MET B N 1
ATOM 6915 C CA . MET B 1 373 ? -13.539 7.348 0.968 1 86.56 373 MET B CA 1
ATOM 6916 C C . MET B 1 373 ? -12.039 7.117 0.85 1 86.56 373 MET B C 1
ATOM 6918 O O . MET B 1 373 ? -11.359 7.789 0.071 1 86.56 373 MET B O 1
ATOM 6922 N N . MET B 1 374 ? -11.609 6.117 1.54 1 90.31 374 MET B N 1
ATOM 6923 C CA . MET B 1 374 ? -10.172 5.953 1.717 1 90.31 374 MET B CA 1
ATOM 6924 C C . MET B 1 374 ? -9.562 5.156 0.564 1 90.31 374 MET B C 1
ATOM 6926 O O . MET B 1 374 ? -8.453 5.449 0.117 1 90.31 374 MET B O 1
ATOM 6930 N N . PHE B 1 375 ? -10.211 4.242 -0.013 1 89.19 375 PHE B N 1
ATOM 6931 C CA . PHE B 1 375 ? -9.625 3.301 -0.955 1 89.19 375 PHE B CA 1
ATOM 6932 C C . PHE B 1 375 ? -9.359 3.969 -2.299 1 89.19 375 PHE B C 1
ATOM 6934 O O . PHE B 1 375 ? -8.328 3.725 -2.93 1 89.19 375 PHE B O 1
ATOM 6941 N N . PRO B 1 376 ? -10.273 4.848 -2.666 1 89.75 376 PRO B N 1
ATOM 6942 C CA . PRO B 1 376 ? -9.938 5.566 -3.898 1 89.75 376 PRO B CA 1
ATOM 6943 C C . PRO B 1 376 ? -8.656 6.391 -3.77 1 89.75 376 PRO B C 1
ATOM 6945 O O . PRO B 1 376 ? -7.898 6.516 -4.734 1 89.75 376 PRO B O 1
ATOM 6948 N N . VAL B 1 377 ? -8.453 6.949 -2.641 1 92.69 377 VAL B N 1
ATOM 6949 C CA . VAL B 1 377 ? -7.238 7.723 -2.389 1 92.69 377 VAL B CA 1
ATOM 6950 C C . VAL B 1 377 ? -6.023 6.801 -2.387 1 92.69 377 VAL B C 1
ATOM 6952 O O . VAL B 1 377 ? -4.98 7.137 -2.949 1 92.69 377 VAL B O 1
ATOM 6955 N N . ALA B 1 378 ? -6.195 5.652 -1.823 1 94.25 378 ALA B N 1
ATOM 6956 C CA . ALA B 1 378 ? -5.125 4.66 -1.807 1 94.25 378 ALA B CA 1
ATOM 6957 C C . ALA B 1 378 ? -4.773 4.207 -3.221 1 94.25 378 ALA B C 1
ATOM 6959 O O . ALA B 1 378 ? -3.598 4.02 -3.545 1 94.25 378 ALA B O 1
ATOM 6960 N N . ARG B 1 379 ? -5.75 4.066 -4.02 1 93.56 379 ARG B N 1
ATOM 6961 C CA . ARG B 1 379 ? -5.535 3.662 -5.406 1 93.56 379 ARG B CA 1
ATOM 6962 C C . ARG B 1 379 ? -4.754 4.727 -6.172 1 93.56 379 ARG B C 1
ATOM 6964 O O . ARG B 1 379 ? -3.82 4.406 -6.91 1 93.56 379 ARG B O 1
ATOM 6971 N N . LYS B 1 380 ? -5.195 5.902 -5.949 1 92.25 380 LYS B N 1
ATOM 6972 C CA . LYS B 1 380 ? -4.488 7 -6.609 1 92.25 380 LYS B CA 1
ATOM 6973 C C . LYS B 1 380 ? -3.035 7.07 -6.152 1 92.25 380 LYS B C 1
ATOM 6975 O O . LYS B 1 380 ? -2.135 7.297 -6.965 1 92.25 380 LYS B O 1
ATOM 6980 N N . LEU B 1 381 ? -2.826 6.914 -4.91 1 94.44 381 LEU B N 1
ATOM 6981 C CA . LEU B 1 381 ? -1.474 6.922 -4.367 1 94.44 381 LEU B CA 1
ATOM 6982 C C . LEU B 1 381 ? -0.644 5.785 -4.949 1 94.44 381 LEU B C 1
ATOM 6984 O O . LEU B 1 381 ? 0.548 5.953 -5.219 1 94.44 381 LEU B O 1
ATOM 6988 N N . SER B 1 382 ? -1.246 4.633 -5.09 1 94.38 382 SER B N 1
ATOM 6989 C CA . SER B 1 382 ? -0.563 3.488 -5.684 1 94.38 382 SER B CA 1
ATOM 6990 C C . SER B 1 382 ? -0.137 3.781 -7.121 1 94.38 382 SER B C 1
ATOM 6992 O O . SER B 1 382 ? 0.925 3.336 -7.559 1 94.38 382 SER B O 1
ATOM 6994 N N . LEU B 1 383 ? -0.938 4.543 -7.766 1 92.12 383 LEU B N 1
ATOM 6995 C CA . LEU B 1 383 ? -0.601 4.926 -9.133 1 92.12 383 LEU B CA 1
ATOM 6996 C C . LEU B 1 383 ? 0.576 5.895 -9.148 1 92.12 383 LEU B C 1
ATOM 6998 O O . LEU B 1 383 ? 1.46 5.789 -10 1 92.12 383 LEU B O 1
ATOM 7002 N N . ILE B 1 384 ? 0.575 6.777 -8.234 1 92 384 ILE B N 1
ATOM 7003 C CA . ILE B 1 384 ? 1.69 7.707 -8.094 1 92 384 ILE B CA 1
ATOM 7004 C C . ILE B 1 384 ? 2.975 6.934 -7.805 1 92 384 ILE B C 1
ATOM 7006 O O . ILE B 1 384 ? 4.027 7.227 -8.375 1 92 384 ILE B O 1
ATOM 7010 N N . ARG B 1 385 ? 2.863 5.934 -6.969 1 94.62 385 ARG B N 1
ATOM 7011 C CA . ARG B 1 385 ? 4 5.121 -6.547 1 94.62 385 ARG B CA 1
ATOM 7012 C C . ARG B 1 385 ? 4.551 4.309 -7.715 1 94.62 385 ARG B C 1
ATOM 7014 O O . ARG B 1 385 ? 5.746 4.008 -7.758 1 94.62 385 ARG B O 1
ATOM 7021 N N . THR B 1 386 ? 3.713 4.008 -8.688 1 92.5 386 THR B N 1
ATOM 7022 C CA . THR B 1 386 ? 4.09 3.186 -9.836 1 92.5 386 THR B CA 1
ATOM 7023 C C . THR B 1 386 ? 4.852 4.012 -10.867 1 92.5 386 THR B C 1
ATOM 7025 O O . THR B 1 386 ? 5.727 3.49 -11.562 1 92.5 386 THR B O 1
ATOM 7028 N N . ASP B 1 387 ? 4.523 5.273 -10.906 1 90.06 387 ASP B N 1
ATOM 7029 C CA . ASP B 1 387 ? 5.184 6.152 -11.867 1 90.06 387 ASP B CA 1
ATOM 7030 C C . ASP B 1 387 ? 5.492 7.516 -11.242 1 90.06 387 ASP B C 1
ATOM 7032 O O . ASP B 1 387 ? 4.953 8.539 -11.672 1 90.06 387 ASP B O 1
ATOM 7036 N N . PRO B 1 388 ? 6.441 7.496 -10.414 1 89.56 388 PRO B N 1
ATOM 7037 C CA . PRO B 1 388 ? 6.73 8.75 -9.703 1 89.56 388 PRO B CA 1
ATOM 7038 C C . PRO B 1 388 ? 7.293 9.828 -10.625 1 89.56 388 PRO B C 1
ATOM 7040 O O . PRO B 1 388 ? 7.094 11.023 -10.375 1 89.56 388 PRO B O 1
ATOM 7043 N N . VAL B 1 389 ? 8.008 9.453 -11.648 1 84.38 389 VAL B N 1
ATOM 7044 C CA . VAL B 1 389 ? 8.625 10.414 -12.555 1 84.38 389 VAL B CA 1
ATOM 7045 C C . VAL B 1 389 ? 7.547 11.273 -13.219 1 84.38 389 VAL B C 1
ATOM 7047 O O . VAL B 1 389 ? 7.66 12.5 -13.266 1 84.38 389 VAL B O 1
ATOM 7050 N N . LYS B 1 390 ? 6.551 10.602 -13.641 1 81.62 390 LYS B N 1
ATOM 7051 C CA . LYS B 1 390 ? 5.441 11.297 -14.289 1 81.62 390 LYS B CA 1
ATOM 7052 C C . LYS B 1 390 ? 4.824 12.336 -13.359 1 81.62 390 LYS B C 1
ATOM 7054 O O . LYS B 1 390 ? 4.652 13.492 -13.742 1 81.62 390 LYS B O 1
ATOM 7059 N N . TYR B 1 391 ? 4.586 12 -12.219 1 83.56 391 TYR B N 1
ATOM 7060 C CA . TYR B 1 391 ? 3.838 12.859 -11.312 1 83.56 391 TYR B CA 1
ATOM 7061 C C . TYR B 1 391 ? 4.723 13.977 -10.766 1 83.56 391 TYR B C 1
ATOM 7063 O O . TYR B 1 391 ? 4.277 15.117 -10.633 1 83.56 391 TYR B O 1
ATOM 7071 N N . ILE B 1 392 ? 5.953 13.68 -10.469 1 78.12 392 ILE B N 1
ATOM 7072 C CA . ILE B 1 392 ? 6.852 14.703 -9.953 1 78.12 392 ILE B CA 1
ATOM 7073 C C . ILE B 1 392 ? 7.227 15.672 -11.078 1 78.12 392 ILE B C 1
ATOM 7075 O O . ILE B 1 392 ? 7.215 16.891 -10.875 1 78.12 392 ILE B O 1
ATOM 7079 N N . TYR B 1 393 ? 7.535 15.109 -12.156 1 68.88 393 TYR B N 1
ATOM 7080 C CA . TYR B 1 393 ? 7.922 15.938 -13.289 1 68.88 393 TYR B CA 1
ATOM 7081 C C . TYR B 1 393 ? 6.766 16.828 -13.742 1 68.88 393 TYR B C 1
ATOM 7083 O O . TYR B 1 393 ? 6.938 18.031 -13.945 1 68.88 393 TYR B O 1
ATOM 7091 N N . LEU B 1 394 ? 5.656 16.203 -13.938 1 61.59 394 LEU B N 1
ATOM 7092 C CA . LEU B 1 394 ? 4.488 16.969 -14.367 1 61.59 394 LEU B CA 1
ATOM 7093 C C . LEU B 1 394 ? 4.172 18.094 -13.383 1 61.59 394 LEU B C 1
ATOM 7095 O O . LEU B 1 394 ? 3.826 19.203 -13.789 1 61.59 394 LEU B O 1
ATOM 7099 N N . ARG B 1 395 ? 4.309 17.719 -12.227 1 68.94 395 ARG B N 1
ATOM 7100 C CA . ARG B 1 395 ? 4.051 18.734 -11.211 1 68.94 395 ARG B CA 1
ATOM 7101 C C . ARG B 1 395 ? 5.051 19.875 -11.312 1 68.94 395 ARG B C 1
ATOM 7103 O O . ARG B 1 395 ? 4.664 21.047 -11.281 1 68.94 395 ARG B O 1
ATOM 7110 N N . THR B 1 396 ? 6.223 19.531 -11.547 1 64.25 396 THR B N 1
ATOM 7111 C CA . THR B 1 396 ? 7.27 20.547 -11.609 1 64.25 396 THR B CA 1
ATOM 7112 C C . THR B 1 396 ? 7.145 21.375 -12.883 1 64.25 396 THR B C 1
ATOM 7114 O O . THR B 1 396 ? 7.262 22.609 -12.852 1 64.25 396 THR B O 1
ATOM 7117 N N . ALA B 1 397 ? 6.898 20.656 -13.922 1 58.91 397 ALA B N 1
ATOM 7118 C CA . ALA B 1 397 ? 6.746 21.328 -15.203 1 58.91 397 ALA B CA 1
ATOM 7119 C C . ALA B 1 397 ? 5.539 22.266 -15.188 1 58.91 397 ALA B C 1
ATOM 7121 O O . ALA B 1 397 ? 5.609 23.391 -15.703 1 58.91 397 ALA B O 1
ATOM 7122 N N . ALA B 1 398 ? 4.516 21.844 -14.688 1 58.75 398 ALA B N 1
ATOM 7123 C CA . ALA B 1 398 ? 3.311 22.656 -14.578 1 58.75 398 ALA B CA 1
ATOM 7124 C C . ALA B 1 398 ? 3.561 23.906 -13.734 1 58.75 398 ALA B C 1
ATOM 7126 O O . ALA B 1 398 ? 3.092 25 -14.07 1 58.75 398 ALA B O 1
ATOM 7127 N N . GLU B 1 399 ? 4.289 23.703 -12.75 1 64.44 399 GLU B N 1
ATOM 7128 C CA . GLU B 1 399 ? 4.594 24.812 -11.859 1 64.44 399 GLU B CA 1
ATOM 7129 C C . GLU B 1 399 ? 5.492 25.844 -12.547 1 64.44 399 GLU B C 1
ATOM 7131 O O . GLU B 1 399 ? 5.301 27.047 -12.391 1 64.44 399 GLU B O 1
ATOM 7136 N N . TRP B 1 400 ? 6.387 25.328 -13.352 1 60.84 400 TRP B N 1
ATOM 7137 C CA . TRP B 1 400 ? 7.273 26.203 -14.102 1 60.84 400 TRP B CA 1
ATOM 7138 C C . TRP B 1 400 ? 6.488 27.016 -15.133 1 60.84 400 TRP B C 1
ATOM 7140 O O . TRP B 1 400 ? 6.723 28.219 -15.297 1 60.84 400 TRP B O 1
ATOM 7150 N N . ARG B 1 401 ? 5.637 26.375 -15.773 1 55.5 401 ARG B N 1
ATOM 7151 C CA . ARG B 1 401 ? 4.812 27.031 -16.781 1 55.5 401 ARG B CA 1
ATOM 7152 C C . ARG B 1 401 ? 3.961 28.141 -16.156 1 55.5 401 ARG B C 1
ATOM 7154 O O . ARG B 1 401 ? 3.828 29.219 -16.719 1 55.5 401 ARG B O 1
ATOM 7161 N N . GLU B 1 402 ? 3.398 27.844 -15.078 1 58.59 402 GLU B N 1
ATOM 7162 C CA . GLU B 1 402 ? 2.547 28.797 -14.391 1 58.59 402 GLU B CA 1
ATOM 7163 C C . GLU B 1 402 ? 3.35 30.016 -13.914 1 58.59 402 GLU B C 1
ATOM 7165 O O . GLU B 1 402 ? 2.883 31.141 -14.008 1 58.59 402 GLU B O 1
ATOM 7170 N N . THR B 1 403 ? 4.512 29.703 -13.531 1 57.94 403 THR B N 1
ATOM 7171 C CA . THR B 1 403 ? 5.367 30.781 -13.062 1 57.94 403 THR B CA 1
ATOM 7172 C C . THR B 1 403 ? 5.871 31.625 -14.227 1 57.94 403 THR B C 1
ATOM 7174 O O . THR B 1 403 ? 6 32.844 -14.102 1 57.94 403 THR B O 1
ATOM 7177 N N . ALA B 1 404 ? 6.25 30.875 -15.281 1 54.12 404 ALA B N 1
ATOM 7178 C CA . ALA B 1 404 ? 6.68 31.609 -16.469 1 54.12 404 ALA B CA 1
ATOM 7179 C C . ALA B 1 404 ? 5.57 32.531 -16.984 1 54.12 404 ALA B C 1
ATOM 7181 O O . ALA B 1 404 ? 5.844 33.625 -17.453 1 54.12 404 ALA B O 1
ATOM 7182 N N . GLY B 1 405 ? 4.371 32.094 -16.891 1 48.28 405 GLY B N 1
ATOM 7183 C CA . GLY B 1 405 ? 3.234 32.938 -17.266 1 48.28 405 GLY B CA 1
ATOM 7184 C C . GLY B 1 405 ? 3.049 34.125 -16.344 1 48.28 405 GLY B C 1
ATOM 7185 O O . GLY B 1 405 ? 2.689 35.219 -16.797 1 48.28 405 GLY B O 1
ATOM 7186 N N . ILE B 1 406 ? 3.359 34 -15.195 1 49.56 406 ILE B N 1
ATOM 7187 C CA . ILE B 1 406 ? 3.252 35.062 -14.219 1 49.56 406 ILE B CA 1
ATOM 7188 C C . ILE B 1 406 ? 4.332 36.094 -14.484 1 49.56 406 ILE B C 1
ATOM 7190 O O . ILE B 1 406 ? 4.07 37.312 -14.422 1 49.56 406 ILE B O 1
ATOM 7194 N N . VAL B 1 407 ? 5.547 35.656 -14.836 1 47 407 VAL B N 1
ATOM 7195 C CA . VAL B 1 407 ? 6.668 36.531 -15.109 1 47 407 VAL B CA 1
ATOM 7196 C C . VAL B 1 407 ? 6.426 37.281 -16.422 1 47 407 VAL B C 1
ATOM 7198 O O . VAL B 1 407 ? 6.707 38.469 -16.531 1 47 407 VAL B O 1
ATOM 7201 N N . ALA B 1 408 ? 6.02 36.625 -17.438 1 46.88 408 ALA B N 1
ATOM 7202 C CA . ALA B 1 408 ? 5.785 37.219 -18.75 1 46.88 408 ALA B CA 1
ATOM 7203 C C . ALA B 1 408 ? 4.664 38.25 -18.688 1 46.88 408 ALA B C 1
ATOM 7205 O O . ALA B 1 408 ? 4.688 39.25 -19.406 1 46.88 408 ALA B O 1
ATOM 7206 N N . GLU B 1 409 ? 3.766 38.062 -17.969 1 45.06 409 GLU B N 1
ATOM 7207 C CA . GLU B 1 409 ? 2.639 39 -17.922 1 45.06 409 GLU B CA 1
ATOM 7208 C C . GLU B 1 409 ? 3.037 40.312 -17.25 1 45.06 409 GLU B C 1
ATOM 7210 O O . GLU B 1 409 ? 2.381 41.344 -17.453 1 45.06 409 GLU B O 1
ATOM 7215 N N . HIS B 1 410 ? 4.188 40.469 -16.531 1 37 410 HIS B N 1
ATOM 7216 C CA . HIS B 1 410 ? 4.566 41.781 -16 1 37 410 HIS B CA 1
ATOM 7217 C C . HIS B 1 410 ? 6.004 42.125 -16.359 1 37 410 HIS B C 1
ATOM 7219 O O . HIS B 1 410 ? 6.93 41.844 -15.602 1 37 410 HIS B O 1
ATOM 7225 N N . PRO B 1 411 ? 6.32 42.656 -17.609 1 35.25 411 PRO B N 1
ATOM 7226 C CA . PRO B 1 411 ? 7.656 43.094 -18.016 1 35.25 411 PRO B CA 1
ATOM 7227 C C . PRO B 1 411 ? 8.156 44.25 -17.156 1 35.25 411 PRO B C 1
ATOM 7229 O O . PRO B 1 411 ? 7.41 45.188 -16.891 1 35.25 411 PRO B O 1
ATOM 7232 N N . HIS B 1 412 ? 9.031 44.125 -16.266 1 35.84 412 HIS B N 1
ATOM 7233 C CA . HIS B 1 412 ? 9.719 45.219 -15.625 1 35.84 412 HIS B CA 1
ATOM 7234 C C . HIS B 1 412 ? 10.195 46.25 -16.656 1 35.84 412 HIS B C 1
ATOM 7236 O O . HIS B 1 412 ? 10.906 45.906 -17.609 1 35.84 412 HIS B O 1
ATOM 7242 N N . THR B 1 413 ? 9.586 47.438 -16.781 1 32.66 413 THR B N 1
ATOM 7243 C CA . THR B 1 413 ? 10.078 48.688 -17.391 1 32.66 413 THR B CA 1
ATOM 7244 C C . THR B 1 413 ? 11.281 49.219 -16.625 1 32.66 413 THR B C 1
ATOM 7246 O O . THR B 1 413 ? 11.117 49.844 -15.57 1 32.66 413 THR B O 1
ATOM 7249 N N . ASP B 1 414 ? 12.477 48.688 -16.406 1 30.78 414 ASP B N 1
ATOM 7250 C CA . ASP B 1 414 ? 13.703 49.344 -15.961 1 30.78 414 ASP B CA 1
ATOM 7251 C C . ASP B 1 414 ? 14.078 50.5 -16.891 1 30.78 414 ASP B C 1
ATOM 7253 O O . ASP B 1 414 ? 14.531 50.25 -18.016 1 30.78 414 ASP B O 1
ATOM 7257 N N . GLN B 1 415 ? 13.516 51.719 -16.859 1 28.45 415 GLN B N 1
ATOM 7258 C CA . GLN B 1 415 ? 13.961 52.938 -17.484 1 28.45 415 GLN B CA 1
ATOM 7259 C C . GLN B 1 415 ? 15.273 53.438 -16.859 1 28.45 415 GLN B C 1
ATOM 7261 O O . GLN B 1 415 ? 15.422 54.625 -16.562 1 28.45 415 GLN B O 1
ATOM 7266 N N . ASP B 1 416 ? 16.172 52.906 -16.062 1 28.88 416 ASP B N 1
ATOM 7267 C CA . ASP B 1 416 ? 17.344 53.719 -15.719 1 28.88 416 ASP B CA 1
ATOM 7268 C C . ASP B 1 416 ? 18.172 54.031 -16.969 1 28.88 416 ASP B C 1
ATOM 7270 O O . ASP B 1 416 ? 18.453 53.156 -17.781 1 28.88 416 ASP B O 1
ATOM 7274 N N . SER B 1 417 ? 18.484 55.469 -17.469 1 24.88 417 SER B N 1
ATOM 7275 C CA . SER B 1 417 ? 19.094 56.406 -18.422 1 24.88 417 SER B CA 1
ATOM 7276 C C . SER B 1 417 ? 20.609 56.219 -18.469 1 24.88 417 SER B C 1
ATOM 7278 O O . SER B 1 417 ? 21.312 56.906 -19.219 1 24.88 417 SER B O 1
ATOM 7280 N N . ASP B 1 418 ? 21.422 56 -17.391 1 28.08 418 ASP B N 1
ATOM 7281 C CA . ASP B 1 418 ? 22.797 56.438 -17.609 1 28.08 418 ASP B CA 1
ATOM 7282 C C . ASP B 1 418 ? 23.406 55.75 -18.828 1 28.08 418 ASP B C 1
ATOM 7284 O O . ASP B 1 418 ? 23.172 54.562 -19.062 1 28.08 418 ASP B O 1
ATOM 7288 N N . GLY B 1 419 ? 23.984 56.562 -19.953 1 25.27 419 GLY B N 1
ATOM 7289 C CA . GLY B 1 419 ? 24.547 56.531 -21.297 1 25.27 419 GLY B CA 1
ATOM 7290 C C . GLY B 1 419 ? 25.703 55.562 -21.422 1 25.27 419 GLY B C 1
ATOM 7291 O O . GLY B 1 419 ? 26.391 55.531 -22.453 1 25.27 419 GLY B O 1
ATOM 7292 N N . LYS B 1 420 ? 26.547 55.438 -20.344 1 28.66 420 LYS B N 1
ATOM 7293 C CA . LYS B 1 420 ? 27.844 55.031 -20.875 1 28.66 420 LYS B CA 1
ATOM 7294 C C . LYS B 1 420 ? 27.719 53.781 -21.734 1 28.66 420 LYS B C 1
ATOM 7296 O O . LYS B 1 420 ? 26.984 52.844 -21.359 1 28.66 420 LYS B O 1
ATOM 7301 N N . GLU B 1 421 ? 28 53.75 -23.016 1 25.03 421 GLU B N 1
ATOM 7302 C CA . GLU B 1 421 ? 28.094 52.906 -24.203 1 25.03 421 GLU B CA 1
ATOM 7303 C C . GLU B 1 421 ? 28.781 51.562 -23.875 1 25.03 421 GLU B C 1
ATOM 7305 O O . GLU B 1 421 ? 28.984 50.75 -24.75 1 25.03 421 GLU B O 1
ATOM 7310 N N . SER B 1 422 ? 28.891 51.156 -22.578 1 25.14 422 SER B N 1
ATOM 7311 C CA . SER B 1 422 ? 29.953 50.188 -22.719 1 25.14 422 SER B CA 1
ATOM 7312 C C . SER B 1 422 ? 29.672 49.219 -23.875 1 25.14 422 SER B C 1
ATOM 7314 O O . SER B 1 422 ? 28.5 48.906 -24.156 1 25.14 422 SER B O 1
ATOM 7316 N N . PRO B 1 423 ? 30.719 48.906 -24.703 1 25.72 423 PRO B N 1
ATOM 7317 C CA . PRO B 1 423 ? 30.672 48.125 -25.938 1 25.72 423 PRO B CA 1
ATOM 7318 C C . PRO B 1 423 ? 29.875 46.844 -25.781 1 25.72 423 PRO B C 1
ATOM 7320 O O . PRO B 1 423 ? 29.844 46.25 -24.688 1 25.72 423 PRO B O 1
ATOM 7323 N N . THR B 1 424 ?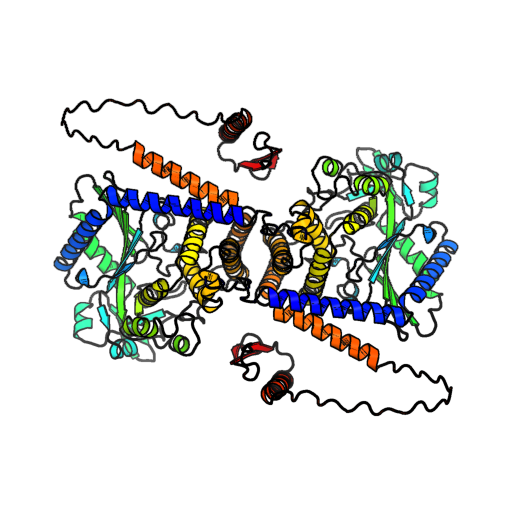 28.766 46.781 -26.469 1 23 424 THR B N 1
ATOM 7324 C CA . THR B 1 424 ? 27.766 45.719 -26.703 1 23 424 THR B CA 1
ATOM 7325 C C . THR B 1 424 ? 28.453 44.406 -27.031 1 23 424 THR B C 1
ATOM 7327 O O . THR B 1 424 ? 28.859 44.156 -28.172 1 23 424 THR B O 1
ATOM 7330 N N . ARG B 1 425 ? 29.625 44.125 -26.219 1 22.22 425 ARG B N 1
ATOM 7331 C CA . ARG B 1 425 ? 30.234 42.938 -26.781 1 22.22 425 ARG B CA 1
ATOM 7332 C C . ARG B 1 425 ? 29.203 41.844 -27.016 1 22.22 425 ARG B C 1
ATOM 7334 O O . ARG B 1 425 ? 28.422 41.531 -26.109 1 22.22 425 ARG B O 1
ATOM 7341 N N . SER B 1 426 ? 28.797 41.625 -28.266 1 22.12 426 SER B N 1
ATOM 7342 C CA . SER B 1 426 ? 27.984 40.625 -28.953 1 22.12 426 SER B CA 1
ATOM 7343 C C . SER B 1 426 ? 28.281 39.219 -28.438 1 22.12 426 SER B C 1
ATOM 7345 O O . SER B 1 426 ? 29.359 38.688 -28.703 1 22.12 426 SER B O 1
ATOM 7347 N N . ARG B 1 427 ? 28.234 39.062 -27.188 1 25.16 427 ARG B N 1
ATOM 7348 C CA . ARG B 1 427 ? 28.688 37.688 -26.938 1 25.16 427 ARG B CA 1
ATOM 7349 C C . ARG B 1 427 ? 28.125 36.75 -27.969 1 25.16 427 ARG B C 1
ATOM 7351 O O . ARG B 1 427 ? 26.938 36.812 -28.328 1 25.16 427 ARG B O 1
ATOM 7358 N N . PRO B 1 428 ? 28.969 36.062 -28.734 1 23.14 428 PRO B N 1
ATOM 7359 C CA . PRO B 1 428 ? 28.516 35.125 -29.766 1 23.14 428 PRO B CA 1
ATOM 7360 C C . PRO B 1 428 ? 27.375 34.25 -29.297 1 23.14 428 PRO B C 1
ATOM 7362 O O . PRO B 1 428 ? 27.234 33.969 -28.109 1 23.14 428 PRO B O 1
ATOM 7365 N N . LYS B 1 429 ? 26.281 34.094 -30.062 1 23.06 429 LYS B N 1
ATOM 7366 C CA . LYS B 1 429 ? 25.125 33.219 -30.141 1 23.06 429 LYS B CA 1
ATOM 7367 C C . LYS B 1 429 ? 25.516 31.766 -29.859 1 23.06 429 LYS B C 1
ATOM 7369 O O . LYS B 1 429 ? 25.969 31.062 -30.75 1 23.06 429 LYS B O 1
ATOM 7374 N N . ALA B 1 430 ? 26.266 31.531 -28.891 1 25.12 430 ALA B N 1
ATOM 7375 C CA . ALA B 1 430 ? 26.625 30.125 -28.828 1 25.12 430 ALA B CA 1
ATOM 7376 C C . ALA B 1 430 ? 25.438 29.25 -29.219 1 25.12 430 ALA B C 1
ATOM 7378 O O . ALA B 1 430 ? 24.297 29.516 -28.828 1 25.12 430 ALA B O 1
ATOM 7379 N N . ASP B 1 431 ? 25.484 28.531 -30.281 1 24.61 431 ASP B N 1
ATOM 7380 C CA . ASP B 1 431 ? 24.672 27.547 -30.984 1 24.61 431 ASP B CA 1
ATOM 7381 C C . ASP B 1 431 ? 23.938 26.641 -30 1 24.61 431 ASP B C 1
ATOM 7383 O O . ASP B 1 431 ? 24.5 26.203 -29 1 24.61 431 ASP B O 1
ATOM 7387 N N . LYS B 1 432 ? 22.625 26.797 -29.922 1 30.09 432 LYS B N 1
ATOM 7388 C CA . LYS B 1 432 ? 21.703 25.844 -29.312 1 30.09 432 LYS B CA 1
ATOM 7389 C C . LYS B 1 432 ? 22.203 24.406 -29.438 1 30.09 432 LYS B C 1
ATOM 7391 O O . LYS B 1 432 ? 22.516 23.953 -30.531 1 30.09 432 LYS B O 1
ATOM 7396 N N . PRO B 1 433 ? 22.953 23.938 -28.656 1 32.44 433 PRO B N 1
ATOM 7397 C CA . PRO B 1 433 ? 23.391 22.625 -29.172 1 32.44 433 PRO B CA 1
ATOM 7398 C C . PRO B 1 433 ? 22.281 21.891 -29.938 1 32.44 433 PRO B C 1
ATOM 7400 O O . PRO B 1 433 ? 21.094 22.078 -29.625 1 32.44 433 PRO B O 1
ATOM 7403 N N . PRO B 1 434 ? 22.297 21.625 -31.266 1 29.73 434 PRO B N 1
ATOM 7404 C CA . PRO B 1 434 ? 21.25 21.031 -32.094 1 29.73 434 PRO B CA 1
ATOM 7405 C C . PRO B 1 434 ? 20.438 19.969 -31.359 1 29.73 434 PRO B C 1
ATOM 7407 O O . PRO B 1 434 ? 21.016 19.141 -30.641 1 29.73 434 PRO B O 1
ATOM 7410 N N . LEU B 1 435 ? 19.344 20.406 -30.906 1 33.25 435 LEU B N 1
ATOM 7411 C CA . LEU B 1 435 ? 18.406 19.359 -30.516 1 33.25 435 LEU B CA 1
ATOM 7412 C C . LEU B 1 435 ? 18.531 18.141 -31.422 1 33.25 435 LEU B C 1
ATOM 7414 O O . LEU B 1 435 ? 18.516 18.281 -32.656 1 33.25 435 LEU B O 1
ATOM 7418 N N . ASN B 1 436 ? 19.281 17.281 -31.109 1 36.41 436 ASN B N 1
ATOM 7419 C CA . ASN B 1 436 ? 19.344 16.188 -32.062 1 36.41 436 ASN B CA 1
ATOM 7420 C C . ASN B 1 436 ? 17.969 15.891 -32.656 1 36.41 436 ASN B C 1
ATOM 7422 O O . ASN B 1 436 ? 16.938 16.234 -32.062 1 36.41 436 ASN B O 1
ATOM 7426 N N . ASP B 1 437 ? 17.703 15.719 -33.969 1 40.5 437 ASP B N 1
ATOM 7427 C CA . ASP B 1 437 ? 16.516 15.453 -34.781 1 40.5 437 ASP B CA 1
ATOM 7428 C C . ASP B 1 437 ? 15.5 14.625 -34 1 40.5 437 ASP B C 1
ATOM 7430 O O . ASP B 1 437 ? 14.297 14.828 -34.125 1 40.5 437 ASP B O 1
ATOM 7434 N N . ARG B 1 438 ? 15.93 13.953 -33.125 1 41.16 438 ARG B N 1
ATOM 7435 C CA . ARG B 1 438 ? 15.102 12.984 -32.406 1 41.16 438 ARG B CA 1
ATOM 7436 C C . ARG B 1 438 ? 14.281 13.648 -31.312 1 41.16 438 ARG B C 1
ATOM 7438 O O . ARG B 1 438 ? 13.102 13.328 -31.125 1 41.16 438 ARG B O 1
ATOM 7445 N N . GLU B 1 439 ? 14.789 14.508 -30.75 1 42.91 439 GLU B N 1
ATOM 7446 C CA . GLU B 1 439 ? 14.125 15.164 -29.625 1 42.91 439 GLU B CA 1
ATOM 7447 C C . GLU B 1 439 ? 13.078 16.172 -30.109 1 42.91 439 GLU B C 1
ATOM 7449 O O . GLU B 1 439 ? 12.023 16.312 -29.5 1 42.91 439 GLU B O 1
ATOM 7454 N N . SER B 1 440 ? 13.242 16.75 -31.172 1 49.09 440 SER B N 1
ATOM 7455 C CA . SER B 1 440 ? 12.273 17.672 -31.75 1 49.09 440 SER B CA 1
ATOM 7456 C C . SER B 1 440 ? 11.047 16.938 -32.25 1 49.09 440 SER B C 1
ATOM 7458 O O . SER B 1 440 ? 9.914 17.391 -32.094 1 49.09 440 SER B O 1
ATOM 7460 N N . ARG B 1 441 ? 11.305 15.742 -32.875 1 50 441 ARG B N 1
ATOM 7461 C CA . ARG B 1 441 ? 10.203 14.922 -33.375 1 50 441 ARG B CA 1
ATOM 7462 C C . ARG B 1 441 ? 9.328 14.43 -32.219 1 50 441 ARG B C 1
ATOM 7464 O O . ARG B 1 441 ? 8.102 14.391 -32.344 1 50 441 ARG B O 1
ATOM 7471 N N . PHE B 1 442 ? 9.945 14.133 -31.156 1 46.66 442 PHE B N 1
ATOM 7472 C CA . PHE B 1 442 ? 9.203 13.664 -29.984 1 46.66 442 PHE B CA 1
ATOM 7473 C C . PHE B 1 442 ? 8.359 14.781 -29.391 1 46.66 442 PHE B C 1
ATOM 7475 O O . PHE B 1 442 ? 7.199 14.57 -29.047 1 46.66 442 PHE B O 1
ATOM 7482 N N . ARG B 1 443 ? 8.773 15.953 -29.344 1 48 443 ARG B N 1
ATOM 7483 C CA . ARG B 1 443 ? 8.008 17.094 -28.859 1 48 443 ARG B CA 1
ATOM 7484 C C . ARG B 1 443 ? 6.828 17.406 -29.781 1 48 443 ARG B C 1
ATOM 7486 O O . ARG B 1 443 ? 5.711 17.641 -29.312 1 48 443 ARG B O 1
ATOM 7493 N N . ASP B 1 444 ? 7.09 17.406 -31 1 52.16 444 ASP B N 1
ATOM 7494 C CA . ASP B 1 444 ? 6.031 17.672 -31.969 1 52.16 444 ASP B CA 1
ATOM 7495 C C . ASP B 1 444 ? 4.973 16.578 -31.938 1 52.16 444 ASP B C 1
ATOM 7497 O O . ASP B 1 444 ? 3.775 16.859 -32 1 52.16 444 ASP B O 1
ATOM 7501 N N . TRP B 1 445 ? 5.449 15.344 -31.75 1 51.06 445 TRP B N 1
ATOM 7502 C CA . TRP B 1 445 ? 4.543 14.203 -31.656 1 51.06 445 TRP B CA 1
ATOM 7503 C C . TRP B 1 445 ? 3.723 14.273 -30.359 1 51.06 445 TRP B C 1
ATOM 7505 O O . TRP B 1 445 ? 2.506 14.078 -30.391 1 51.06 445 TRP B O 1
ATOM 7515 N N . THR B 1 446 ? 4.285 14.656 -29.375 1 49.41 446 THR B N 1
ATOM 7516 C CA . THR B 1 446 ? 3.543 14.727 -28.125 1 49.41 446 THR B CA 1
ATOM 7517 C C . THR B 1 446 ? 2.562 15.898 -28.141 1 49.41 446 THR B C 1
ATOM 7519 O O . THR B 1 446 ? 1.428 15.766 -27.672 1 49.41 446 THR B O 1
ATOM 7522 N N . SER B 1 447 ? 2.896 16.938 -28.656 1 52.28 447 SER B N 1
ATOM 7523 C CA . SER B 1 447 ? 1.988 18.078 -28.812 1 52.28 447 SER B CA 1
ATOM 7524 C C . SER B 1 447 ? 0.828 17.719 -29.75 1 52.28 447 SER B C 1
ATOM 7526 O O . SER B 1 447 ? -0.317 18.094 -29.484 1 52.28 447 SER B O 1
ATOM 7528 N N . HIS B 1 448 ? 1.125 16.969 -30.812 1 53.38 448 HIS B N 1
ATOM 7529 C CA . HIS B 1 448 ? 0.093 16.547 -31.75 1 53.38 448 HIS B CA 1
ATOM 7530 C C . HIS B 1 448 ? -0.879 15.57 -31.094 1 53.38 448 HIS B C 1
ATOM 7532 O O . HIS B 1 448 ? -2.094 15.672 -31.297 1 53.38 448 HIS B O 1
ATOM 7538 N N . ILE B 1 449 ? -0.399 14.688 -30.297 1 52.53 449 ILE B N 1
ATOM 7539 C CA . ILE B 1 449 ? -1.279 13.727 -29.641 1 52.53 449 ILE B CA 1
ATOM 7540 C C . ILE B 1 449 ? -2.168 14.453 -28.625 1 52.53 449 ILE B C 1
ATOM 7542 O O . ILE B 1 449 ? -3.354 14.141 -28.5 1 52.53 449 ILE B O 1
ATOM 7546 N N . VAL B 1 450 ? -1.668 15.414 -28.031 1 51.12 450 VAL B N 1
ATOM 7547 C CA . VAL B 1 450 ? -2.449 16.188 -27.078 1 51.12 450 VAL B CA 1
ATOM 7548 C C . VAL B 1 450 ? -3.463 17.062 -27.828 1 51.12 450 VAL B C 1
ATOM 7550 O O . VAL B 1 450 ? -4.621 17.172 -27.406 1 51.12 450 VAL B O 1
ATOM 7553 N N . ASP B 1 451 ? -3.154 17.625 -28.875 1 54.03 451 ASP B N 1
ATOM 7554 C CA . ASP B 1 451 ? -4.051 18.484 -29.656 1 54.03 451 ASP B CA 1
ATOM 7555 C C . ASP B 1 451 ? -5.195 17.672 -30.25 1 54.03 451 ASP B C 1
ATOM 7557 O O . ASP B 1 451 ? -6.328 18.141 -30.328 1 54.03 451 ASP B O 1
ATOM 7561 N N . VAL B 1 452 ? -4.875 16.359 -30.703 1 57.75 452 VAL B N 1
ATOM 7562 C CA . VAL B 1 452 ? -5.891 15.539 -31.359 1 57.75 452 VAL B CA 1
ATOM 7563 C C . VAL B 1 452 ? -6.762 14.859 -30.297 1 57.75 452 VAL B C 1
ATOM 7565 O O . VAL B 1 452 ? -7.887 14.445 -30.594 1 57.75 452 VAL B O 1
ATOM 7568 N N . ASN B 1 453 ? -6.301 14.648 -29.094 1 43.16 453 ASN B N 1
ATOM 7569 C CA . ASN B 1 453 ? -7.055 13.969 -28.047 1 43.16 453 ASN B CA 1
ATOM 7570 C C . ASN B 1 453 ? -7.34 14.898 -26.859 1 43.16 453 ASN B C 1
ATOM 7572 O O . ASN B 1 453 ? -6.992 14.586 -25.719 1 43.16 453 ASN B O 1
ATOM 7576 N N . GLN B 1 454 ? -7.898 15.945 -27.141 1 51.59 454 GLN B N 1
ATOM 7577 C CA . GLN B 1 454 ? -8.266 16.969 -26.188 1 51.59 454 GLN B CA 1
ATOM 7578 C C . GLN B 1 454 ? -9.297 16.453 -25.188 1 51.59 454 GLN B C 1
ATOM 7580 O O . GLN B 1 454 ? -10.273 15.812 -25.562 1 51.59 454 GLN B O 1
ATOM 7585 N N . GLY B 1 455 ? -9.109 16.594 -23.812 1 49.78 455 GLY B N 1
ATOM 7586 C CA . GLY B 1 455 ? -10.016 16.141 -22.766 1 49.78 455 GLY B CA 1
ATOM 7587 C C . GLY B 1 455 ? -9.727 14.734 -22.297 1 49.78 455 GLY B C 1
ATOM 7588 O O . GLY B 1 455 ? -10.359 14.242 -21.359 1 49.78 455 GLY B O 1
ATOM 7589 N N . LYS B 1 456 ? -8.805 14.055 -23.016 1 48.06 456 LYS B N 1
ATOM 7590 C CA . LYS B 1 456 ? -8.484 12.68 -22.656 1 48.06 456 LYS B CA 1
ATOM 7591 C C . LYS B 1 456 ? -7.156 12.594 -21.906 1 48.06 456 LYS B C 1
ATOM 7593 O O . LYS B 1 456 ? -6.297 13.469 -22.062 1 48.06 456 LYS B O 1
ATOM 7598 N N . SER B 1 457 ? -7.039 11.648 -20.953 1 46.12 457 SER B N 1
ATOM 7599 C CA . SER B 1 457 ? -5.785 11.398 -20.25 1 46.12 457 SER B CA 1
ATOM 7600 C C . SER B 1 457 ? -4.805 10.625 -21.125 1 46.12 457 SER B C 1
ATOM 7602 O O . SER B 1 457 ? -5.145 9.578 -21.672 1 46.12 457 SER B O 1
ATOM 7604 N N . ILE B 1 458 ? -3.66 11.289 -21.609 1 48.5 458 ILE B N 1
ATOM 7605 C CA . ILE B 1 458 ? -2.672 10.68 -22.5 1 48.5 458 ILE B CA 1
ATOM 7606 C C . ILE B 1 458 ? -1.408 10.344 -21.719 1 48.5 458 ILE B C 1
ATOM 7608 O O . ILE B 1 458 ? -0.884 11.188 -20.984 1 48.5 458 ILE B O 1
ATOM 7612 N N . SER B 1 459 ? -1.088 9.055 -21.734 1 46.72 459 SER B N 1
ATOM 7613 C CA . SER B 1 459 ? 0.172 8.578 -21.172 1 46.72 459 SER B CA 1
ATOM 7614 C C . SER B 1 459 ? 1.125 8.109 -22.266 1 46.72 459 SER B C 1
ATOM 7616 O O . SER B 1 459 ? 0.739 7.328 -23.125 1 46.72 459 SER B O 1
ATOM 7618 N N . VAL B 1 460 ? 2.312 8.805 -22.484 1 46.81 460 VAL B N 1
ATOM 7619 C CA . VAL B 1 460 ? 3.32 8.438 -23.469 1 46.81 460 VAL B CA 1
ATOM 7620 C C . VAL B 1 460 ? 4.461 7.684 -22.797 1 46.81 460 VAL B C 1
ATOM 7622 O O . VAL B 1 460 ? 5.012 8.148 -21.797 1 46.81 460 VAL B O 1
ATOM 7625 N N . PHE B 1 461 ? 4.746 6.461 -23.312 1 41.53 461 PHE B N 1
ATOM 7626 C CA . PHE B 1 461 ? 5.832 5.617 -22.828 1 41.53 461 PHE B CA 1
ATOM 7627 C C . PHE B 1 461 ? 7.062 5.75 -23.719 1 41.53 461 PHE B C 1
ATOM 7629 O O . PHE B 1 461 ? 7.008 5.461 -24.906 1 41.53 461 PHE B O 1
ATOM 7636 N N . ILE B 1 462 ? 8.086 6.523 -23.188 1 42.53 462 ILE B N 1
ATOM 7637 C CA . ILE B 1 462 ? 9.281 6.797 -23.984 1 42.53 462 ILE B CA 1
ATOM 7638 C C . ILE B 1 462 ? 10.422 5.895 -23.516 1 42.53 462 ILE B C 1
ATOM 7640 O O . ILE B 1 462 ? 10.5 5.535 -22.344 1 42.53 462 ILE B O 1
ATOM 7644 N N . ASP B 1 463 ? 11.156 5.316 -24.406 1 42.91 463 ASP B N 1
ATOM 7645 C CA . ASP B 1 463 ? 12.43 4.652 -24.141 1 42.91 463 ASP B CA 1
ATOM 7646 C C . ASP B 1 463 ? 13.484 5.652 -23.672 1 42.91 463 ASP B C 1
ATOM 7648 O O . ASP B 1 463 ? 13.789 6.617 -24.375 1 42.91 463 ASP B O 1
ATOM 7652 N N . PRO B 1 464 ? 13.844 5.57 -22.484 1 40.47 464 PRO B N 1
ATOM 7653 C CA . PRO B 1 464 ? 14.82 6.562 -22.031 1 40.47 464 PRO B CA 1
ATOM 7654 C C . PRO B 1 464 ? 16.094 6.57 -22.875 1 40.47 464 PRO B C 1
ATOM 7656 O O . PRO B 1 464 ? 16.812 7.57 -22.906 1 40.47 464 PRO B O 1
ATOM 7659 N N . ASN B 1 465 ? 16.391 5.449 -23.484 1 43.53 465 ASN B N 1
ATOM 7660 C CA . ASN B 1 465 ? 17.609 5.43 -24.281 1 43.53 465 ASN B CA 1
ATOM 7661 C C . ASN B 1 465 ? 17.375 6 -25.672 1 43.53 465 ASN B C 1
ATOM 7663 O O . ASN B 1 465 ? 18.328 6.266 -26.406 1 43.53 465 ASN B O 1
ATOM 7667 N N . ASP B 1 466 ? 16.156 5.816 -26.219 1 39.09 466 ASP B N 1
ATOM 7668 C CA . ASP B 1 466 ? 15.781 6.422 -27.5 1 39.09 466 ASP B CA 1
ATOM 7669 C C . ASP B 1 466 ? 14.508 7.25 -27.359 1 39.09 466 ASP B C 1
ATOM 7671 O O . ASP B 1 466 ? 13.398 6.719 -27.469 1 39.09 466 ASP B O 1
ATOM 7675 N N . ILE B 1 467 ? 14.664 8.422 -26.969 1 41.03 467 ILE B N 1
ATOM 7676 C CA . ILE B 1 467 ? 13.594 9.367 -26.672 1 41.03 467 ILE B CA 1
ATOM 7677 C C . ILE B 1 467 ? 12.867 9.758 -27.953 1 41.03 467 ILE B C 1
ATOM 7679 O O . ILE B 1 467 ? 11.914 10.539 -27.922 1 41.03 467 ILE B O 1
ATOM 7683 N N . SER B 1 468 ? 13.359 9.359 -29.031 1 42.78 468 SER B N 1
ATOM 7684 C CA . SER B 1 468 ? 12.828 9.82 -30.312 1 42.78 468 SER B CA 1
ATOM 7685 C C . SER B 1 468 ? 11.594 9.023 -30.719 1 42.78 468 SER B C 1
ATOM 7687 O O . SER B 1 468 ? 10.836 9.445 -31.594 1 42.78 468 SER B O 1
ATOM 7689 N N . THR B 1 469 ? 11.406 7.75 -30.203 1 42.66 469 THR B N 1
ATOM 7690 C CA . THR B 1 469 ? 10.289 6.902 -30.609 1 42.66 469 THR B CA 1
ATOM 7691 C C . THR B 1 469 ? 9.367 6.605 -29.438 1 42.66 469 THR B C 1
ATOM 7693 O O . THR B 1 469 ? 9.828 6.227 -28.359 1 42.66 469 THR B O 1
ATOM 7696 N N . ALA B 1 470 ? 8.258 7.285 -29.438 1 42.97 470 ALA B N 1
ATOM 7697 C CA . ALA B 1 470 ? 7.199 6.934 -28.5 1 42.97 470 ALA B CA 1
ATOM 7698 C C . ALA B 1 470 ? 6.797 5.469 -28.656 1 42.97 470 ALA B C 1
ATOM 7700 O O . ALA B 1 470 ? 6.449 5.023 -29.75 1 42.97 470 ALA B O 1
ATOM 7701 N N . ARG B 1 471 ? 7.203 4.613 -27.906 1 44.38 471 ARG B N 1
ATOM 7702 C CA . ARG B 1 471 ? 6.867 3.211 -28.141 1 44.38 471 ARG B CA 1
ATOM 7703 C C . ARG B 1 471 ? 5.391 2.949 -27.859 1 44.38 471 ARG B C 1
ATOM 7705 O O . ARG B 1 471 ? 4.766 2.113 -28.516 1 44.38 471 ARG B O 1
ATOM 7712 N N . ALA B 1 472 ? 4.832 3.42 -26.688 1 45.09 472 ALA B N 1
ATOM 7713 C CA . ALA B 1 472 ? 3.402 3.24 -26.438 1 45.09 472 ALA B CA 1
ATOM 7714 C C . ALA B 1 472 ? 2.801 4.477 -25.781 1 45.09 472 ALA B C 1
ATOM 7716 O O . ALA B 1 472 ? 3.512 5.254 -25.141 1 45.09 472 ALA B O 1
ATOM 7717 N N . PHE B 1 473 ? 1.668 5.047 -26.438 1 53.09 473 PHE B N 1
ATOM 7718 C CA . PHE B 1 473 ? 0.965 6.102 -25.719 1 53.09 473 PHE B CA 1
ATOM 7719 C C . PHE B 1 473 ? -0.414 5.625 -25.281 1 53.09 473 PHE B C 1
ATOM 7721 O O . PHE B 1 473 ? -0.992 4.723 -25.891 1 53.09 473 PHE B O 1
ATOM 7728 N N . ARG B 1 474 ? -0.668 5.895 -24 1 45.66 474 ARG B N 1
ATOM 7729 C CA . ARG B 1 474 ? -1.993 5.645 -23.438 1 45.66 474 ARG B CA 1
ATOM 7730 C C . ARG B 1 474 ? -2.836 6.918 -23.453 1 45.66 474 ARG B C 1
ATOM 7732 O O . ARG B 1 474 ? -2.361 7.984 -23.062 1 45.66 474 ARG B O 1
ATOM 7739 N N . ILE B 1 475 ? -4.047 6.828 -24.188 1 48.25 475 ILE B N 1
ATOM 7740 C CA . ILE B 1 475 ? -5.07 7.867 -24.172 1 48.25 475 ILE B CA 1
ATOM 7741 C C . ILE B 1 475 ? -6.301 7.367 -23.422 1 48.25 475 ILE B C 1
ATOM 7743 O O . ILE B 1 475 ? -6.938 6.395 -23.844 1 48.25 475 ILE B O 1
ATOM 7747 N N . ASP B 1 476 ? -6.625 7.855 -22.25 1 50.62 476 ASP B N 1
ATOM 7748 C CA . ASP B 1 476 ? -7.602 7.352 -21.297 1 50.62 476 ASP B CA 1
ATOM 7749 C C . ASP B 1 476 ? -7.238 5.941 -20.828 1 50.62 476 ASP B C 1
ATOM 7751 O O . ASP B 1 476 ? -6.148 5.723 -20.297 1 50.62 476 ASP B O 1
ATOM 7755 N N . ASP B 1 477 ? -7.988 4.934 -20.844 1 44.78 477 ASP B N 1
ATOM 7756 C CA . ASP B 1 477 ? -7.75 3.559 -20.422 1 44.78 477 ASP B CA 1
ATOM 7757 C C . ASP B 1 477 ? -7.234 2.709 -21.578 1 44.78 477 ASP B C 1
ATOM 7759 O O . ASP B 1 477 ? -7.141 1.484 -21.469 1 44.78 477 ASP B O 1
ATOM 7763 N N . LYS B 1 478 ? -6.691 3.451 -22.703 1 49.03 478 LYS B N 1
ATOM 7764 C CA . LYS B 1 478 ? -6.312 2.68 -23.875 1 49.03 478 LYS B CA 1
ATOM 7765 C C . LYS B 1 478 ? -4.852 2.91 -24.25 1 49.03 478 LYS B C 1
ATOM 7767 O O . LYS B 1 478 ? -4.387 4.051 -24.281 1 49.03 478 LYS B O 1
ATOM 7772 N N . PHE B 1 479 ? -4.039 1.87 -24.234 1 43.5 479 PHE B N 1
ATOM 7773 C CA . PHE B 1 479 ? -2.641 1.908 -24.656 1 43.5 479 PHE B CA 1
ATOM 7774 C C . PHE B 1 479 ? -2.529 1.934 -26.172 1 43.5 479 PHE B C 1
ATOM 7776 O O . PHE B 1 479 ? -3.264 1.227 -26.875 1 43.5 479 PHE B O 1
ATOM 7783 N N . TYR B 1 480 ? -1.656 3.012 -26.719 1 43.69 480 TYR B N 1
ATOM 7784 C CA . TYR B 1 480 ? -1.323 3.105 -28.125 1 43.69 480 TYR B CA 1
ATOM 7785 C C . TYR B 1 480 ? 0.166 2.875 -28.359 1 43.69 480 TYR B C 1
ATOM 7787 O O . TYR B 1 480 ? 1 3.373 -27.594 1 43.69 480 TYR B O 1
#

Sequence (960 aa):
MAASEEWEPLDFRSGIEHEEIRNLVAYFKRYQQHMAKVCRTKGGEEATREFMENLLRLVHKYDRRFPLPKDFLFLRDNTFEGVLDMQPSQFRPHYLHGKESTPAYVVIIPIMELNAEDSFDMFDYMIGRPMHGGIRLLDGVDQYKWRDCQVEHESGGNTYTYLSSEKVCDWFFKAVSAVANEATPMPGHSMTLELNGPAITICVEGGDACDIVYNMIPTVRCKGWPTAAQAWWSRDHYWDSKANAEVESGGFHLLPMCCADGNPELEWRLSFCQAELELSKFIPPVFMHNFNVLHSVIRKELAGSAVVSPYQLKTIVLWACDRLRPEFLRDETFIPLSLFGMVDDIMHCLINKSCANYFLPQYNMFLHCSEEMMFPVARKLSLIRTDPVKYIYLRTAAEWRETAGIVAEHPHTDQDSDGKESPTRSRPKADKPPLNDRESRFRDWTSHIVDVNQGKSISVFIDPNDISTARAFRIDDKFYMAASEEWEPLDFRSGIEHEEIRNLVAYFKRYQQHMAKVCRTKGGEEATREFMENLLRLVHKYDRRFPLPKDFLFLRDNTFEGVLDMQPSQFRPHYLHGKESTPAYVVIIPIMELNAEDSFDMFDYMIGRPMHGGIRLLDGVDQYKWRDCQVEHESGGNTYTYLSSEKVCDWFFKAVSAVANEATPMPGHSMTLELNGPAITICVEGGDACDIVYNMIPTVRCKGWPTAAQAWWSRDHYWDSKANAEVESGGFHLLPMCCADGNPELEWRLSFCQAELELSKFIPPVFMHNFNVLHSVIRKELAGSAVVSPYQLKTIVLWACDRLRPEFLRDETFIPLSLFGMVDDIMHCLINKSCANYFLPQYNMFLHCSEEMMFPVARKLSLIRTDPVKYIYLRTAAEWRETAGIVAEHPHTDQDSDGKESPTRSRPKADKPPLNDRESRFRDWTSHIVDVNQGKSISVFIDPNDISTARAFRIDDKFY

pLDDT: mean 76.09, std 20.87, range [22.09, 97.75]

Solvent-accessible surface area (backbone atoms only — not comparable to full-atom values): 52383 Å² total; per-residue (Å²): 131,81,76,74,77,81,74,79,57,56,39,60,64,51,43,44,46,39,67,57,47,47,49,51,53,52,51,44,50,52,50,53,52,50,50,54,49,52,41,55,68,47,51,32,56,66,52,50,48,51,50,50,47,51,53,44,46,49,25,20,71,74,38,74,67,42,50,59,65,88,64,45,44,77,34,63,10,84,85,31,38,32,65,62,91,55,63,43,76,48,36,58,59,63,66,78,47,40,65,94,83,33,48,28,35,25,34,41,36,47,57,40,79,32,52,47,70,49,37,63,71,21,47,35,61,86,36,66,54,95,63,24,15,24,41,45,54,82,50,68,66,58,42,60,75,40,55,88,23,54,42,80,46,77,58,95,90,41,79,42,46,26,47,15,22,48,44,44,42,51,50,51,48,52,48,46,46,62,42,57,74,70,52,78,59,58,90,67,37,46,71,45,81,45,79,41,70,63,25,40,34,39,35,41,34,49,55,90,23,65,44,37,37,39,36,35,31,64,27,36,34,27,37,37,74,61,77,87,37,53,67,49,74,77,49,91,51,69,49,66,90,74,40,54,68,58,34,45,66,58,12,35,34,33,35,50,41,46,59,98,88,48,50,52,51,45,19,27,22,66,36,54,63,57,30,49,53,57,53,55,72,70,52,44,64,58,42,52,49,43,46,42,55,51,47,54,41,45,50,64,78,41,52,83,46,69,72,79,36,68,33,59,53,51,36,51,51,55,52,46,47,51,60,41,58,67,69,60,46,54,38,74,90,38,45,47,51,51,43,52,21,48,52,49,46,52,44,46,25,43,67,60,53,44,42,50,35,79,57,39,58,88,41,47,75,33,69,84,58,50,67,83,61,30,49,60,54,42,36,52,50,46,52,42,60,46,39,47,64,60,48,52,45,49,49,43,52,51,51,47,52,54,48,51,51,58,51,66,73,54,74,81,82,80,73,88,71,89,71,81,67,73,77,77,73,70,67,76,77,74,70,65,72,73,67,52,74,38,53,55,51,32,51,53,49,53,52,49,52,48,67,76,44,67,95,52,54,70,43,75,42,59,40,88,89,46,58,44,46,70,73,34,34,21,53,57,96,38,83,72,130,80,78,75,77,80,72,80,57,58,40,59,64,50,42,44,46,39,68,57,46,47,50,52,52,52,51,46,50,52,48,54,53,50,49,52,50,51,40,54,69,44,51,32,58,68,52,50,49,52,49,50,48,49,52,44,45,52,26,20,72,74,38,73,68,42,49,60,65,90,64,45,44,79,34,61,34,94,78,32,36,33,68,60,90,54,64,42,78,51,35,58,69,66,65,78,47,40,65,95,82,30,44,28,35,28,35,41,36,48,55,41,80,31,51,47,70,48,37,62,71,20,46,34,62,84,36,64,53,93,62,25,16,24,40,45,54,82,49,70,66,58,43,61,77,39,56,88,23,54,40,78,46,78,56,97,90,39,76,43,47,26,46,17,21,46,44,44,41,51,50,50,48,51,48,48,47,61,42,57,73,69,51,77,60,58,88,67,36,46,71,45,80,45,82,39,67,62,25,41,34,38,36,40,33,49,54,92,22,64,43,38,37,39,36,34,32,64,25,35,33,27,37,38,74,61,75,87,37,52,67,50,73,79,51,90,53,68,49,63,91,73,38,56,68,58,34,45,66,59,12,34,34,33,35,50,42,46,59,96,88,48,50,53,51,44,20,26,21,66,38,53,62,56,30,50,54,57,53,54,74,69,52,44,65,59,42,50,48,42,48,43,54,51,47,57,41,46,52,60,74,46,61,75,51,62,71,77,38,67,32,58,53,51,36,52,51,54,52,45,46,52,58,40,57,68,69,59,45,52,37,74,89,38,45,48,51,50,44,52,23,48,52,50,47,51,44,44,25,42,66,60,51,44,43,52,36,79,59,39,57,88,42,47,75,32,69,86,59,51,66,82,60,30,48,59,53,42,36,52,50,46,52,43,60,45,40,48,65,59,48,52,48,50,50,42,51,52,51,48,52,53,47,51,52,58,51,66,74,54,74,81,82,80,77,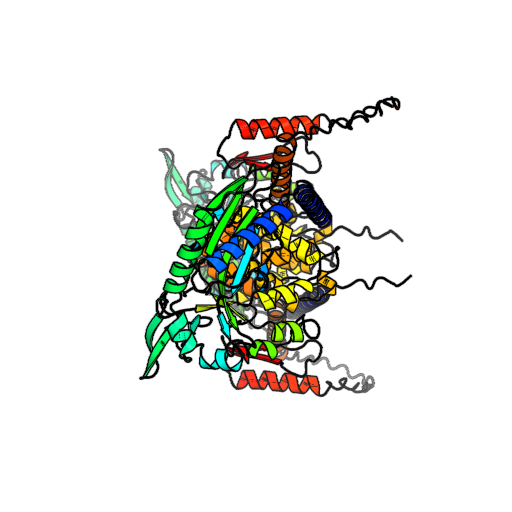86,74,89,69,81,68,73,78,75,73,70,69,77,77,74,71,67,73,74,68,55,75,38,56,55,51,32,52,54,49,51,52,48,54,47,68,75,42,68,96,48,53,72,44,75,42,60,40,88,88,47,59,44,48,73,73,34,34,23,54,57,96,39,82,72